Protein AF-B9FKN5-F1 (afdb_monomer_lite)

Organism: Oryza sativa subsp. japonica (NCBI:txid39947)

Sequence (871 aa):
MSLLLRRLAGAAAGRHLRRALSTAASRPPWRMILTEAELDRSGAPSRSARASLDLVEPPRSSRLSVPAHFVNPGPLPDAEGDAVGFVGWVIGGSGDGLLLLKFYDTRYHAPVVANVRLAVALQLSRTTSEGVLDPDVGHFVCNPLSGQMYRLPPAIETTKYSTGRGLLTRSESRHGPPDRYVVAELTRGESGSSVLRRFMSETEEWDDVATVRSSSGSERAAAAERVMHLDHQVVAFGGRLWWVDVSWGALSVDPFSDRPEERFVELPKGSVLPDLTGIGGRRILGLYRRMGVSEGKLRYVEVSNAKKPFVVSAFSLDDEGSSWTLEHRMEITPSWKGELKVPEKPRIGAIDPLNANVVYLIFLHEVLAVDMAKGEVIGRSSPDDVNSSSVVPCILPPWLESCQIPSAAEELHSIMCNKNNIRNVLVIADAGHGKTAILDSLVATAGITSQEVTESNSLISLYYEMPEDSLRSYKDKRAGNGHLINLIDSPVCCNLSNDVQPALCIMDGALVVVDSFEGVTLWTKTSIREALNMKIQPVFTLNKIDRFFLEQNVDGEKAYQTLSSLIDSVNATMSSHKDAQVYPTKGTVVFSSGLHGWAVAISNFAKMYSSKFKVEESKMIDRLWGENFFDLATKKWTKKNTGTATCKRGFVQFCYEPIREIMNACMNSKHKLWPMLEKIHVTVSSPAKELVGIELVKYVIQAWLPACSALSEMMMYHIPSPEKAQRHCVGNFGVDLDNIYHTSVRNCDAEGPLVLYVSKMTLALGKGRYFALGRVFSGKVTSGMNVQFLSPSYGIGERKDLYIKCIKSSLIWIGDKRELVEGSSCSSIPGHRDLFDKATYTTVNCMEHKQGLENHSHWKHCVCVYFRPVN

Foldseek 3Di:
DVVVVVVVVLVVLLVLLLPAQQDPPHNFDWFWAFFWAAEDPPDDDDPPDFWEWDRDHPPFHIHIYGYPCVVPVDDDDDPQWKDWDKTKGFLEAEPQFKTKMKMWIWIGTPVVCVPDPPVRVVVVVVPDPDDDDDTDMWMWIALNQLRDIDTQDDDPDPPRPDSAKYKYFDDPDSAAHGQWIKIWGWDADPQRWIWIWMAIQVVSDTDTATEDEDPDDDPDDPVRPDDADQLARFEHASQWTWRDQQQWWIWIWNPPDSHTYIDTATDAPVRHHDDDPDPVVRNVSQQFWDWYAASSWIKIWGWDPDDDQIKIWIWTADSSRHDIDTPFIATQDPPQPDPPPDPDGWGWQDDHRNDNQWTWIDGQQKIFIARRVVNHTPDIDDSPSDDPTHIDMGGHDPCSNVDDHRHPVVVVVVQLVPLQQEFFEEEDEAPPLLRVLLVLLQCVVQVHDSDPLPPFFWWAKGKDFDDPVLVVPFDTDDDHRIHIYIYTYQDHDDDPPLQLLLSLVLGLAYEYRAELVVACDPVNLVSVVSNVVLVHQYAYEHEPLVCCQPPVVPQLVVSLVSNVVRLVVVQVSCVVPNVSRDDLLLLRYKYYYSNLQFIDGLLVLLVVCCVVVVHDSSVLSVQQDDQWWAAPVVRDIDSHQPPDPRIGRNVNVRPVVLLNVLLCCQAPNVPVNVVSCVVLVQDDDPVLSVDGHPSVNSRRNCSRGRSNNSVVSSSSRGRGRQQVSQLVSLVVQVDDCPDQVSVQLNRLEAQGWWWKWFSDWGADDDDGWIKTKIFTSAYKDFAQDWWWKAAAVREDPDPPRIDIDGQHWKWDCNPPDTDTDGMRTGRDTIITTRDDDDDDFADADDDDDDDDPPPDPPRRRHMIITDDDDD

Structure (mmCIF, N/CA/C/O backbone):
data_AF-B9FKN5-F1
#
_entry.id   AF-B9FKN5-F1
#
loop_
_atom_site.group_PDB
_atom_site.id
_atom_site.type_symbol
_atom_site.label_atom_id
_atom_site.label_alt_id
_atom_site.label_comp_id
_atom_site.label_asym_id
_atom_site.label_entity_id
_atom_site.label_seq_id
_atom_site.pdbx_PDB_ins_code
_atom_site.Cartn_x
_atom_site.Cartn_y
_atom_site.Cartn_z
_atom_site.occupancy
_atom_site.B_iso_or_equiv
_atom_site.auth_seq_id
_atom_site.auth_comp_id
_atom_site.auth_asym_id
_atom_site.auth_atom_id
_atom_site.pdbx_PDB_model_num
ATOM 1 N N . MET A 1 1 ? 13.140 -43.283 -4.885 1.00 29.12 1 MET A N 1
ATOM 2 C CA . MET A 1 1 ? 12.180 -42.195 -5.205 1.00 29.12 1 MET A CA 1
ATOM 3 C C . MET A 1 1 ? 12.845 -40.911 -5.705 1.00 29.12 1 MET A C 1
ATOM 5 O O . MET A 1 1 ? 12.453 -40.464 -6.773 1.00 29.12 1 MET A O 1
ATOM 9 N N . SER A 1 2 ? 13.834 -40.327 -5.014 1.00 28.12 2 SER A N 1
ATOM 10 C CA . SER A 1 2 ? 14.444 -39.023 -5.375 1.00 28.12 2 SER A CA 1
ATOM 11 C C . SER A 1 2 ? 14.870 -38.865 -6.847 1.00 28.12 2 SER A C 1
ATOM 13 O O . SER A 1 2 ? 14.585 -37.836 -7.450 1.00 28.12 2 SER A O 1
ATOM 15 N N . LEU A 1 3 ? 15.473 -39.891 -7.460 1.00 24.67 3 LEU A N 1
ATOM 16 C CA . LEU A 1 3 ? 15.836 -39.893 -8.888 1.00 24.67 3 LEU A CA 1
ATOM 17 C C . LEU A 1 3 ? 14.630 -39.774 -9.842 1.00 24.67 3 LEU A C 1
ATOM 19 O O . LEU A 1 3 ? 14.738 -39.116 -10.873 1.00 24.67 3 LEU A O 1
ATOM 23 N N . LEU A 1 4 ? 13.471 -40.349 -9.496 1.00 24.50 4 LEU A N 1
ATOM 24 C CA . LEU A 1 4 ? 12.236 -40.170 -10.274 1.00 24.50 4 LEU A CA 1
ATOM 25 C C . LEU A 1 4 ? 11.670 -38.754 -10.104 1.00 24.50 4 LEU A C 1
ATOM 27 O O . LEU A 1 4 ? 11.214 -38.162 -11.075 1.00 24.50 4 LEU A O 1
ATOM 31 N N . LEU A 1 5 ? 11.743 -38.193 -8.893 1.00 27.80 5 LEU A N 1
ATOM 32 C CA . LEU A 1 5 ? 11.297 -36.825 -8.614 1.00 27.80 5 LEU A CA 1
ATOM 33 C C . LEU A 1 5 ? 12.174 -35.780 -9.322 1.00 27.80 5 LEU A C 1
ATOM 35 O O . LEU A 1 5 ? 11.632 -34.860 -9.926 1.00 27.80 5 LEU A O 1
ATOM 39 N N . ARG A 1 6 ? 13.505 -35.958 -9.358 1.00 31.50 6 ARG A N 1
ATOM 40 C CA . ARG A 1 6 ? 14.398 -35.115 -10.180 1.00 31.50 6 ARG A CA 1
ATOM 41 C C . ARG A 1 6 ? 14.106 -35.254 -11.681 1.00 31.50 6 ARG A C 1
ATOM 43 O O . ARG A 1 6 ? 14.059 -34.237 -12.364 1.00 31.50 6 ARG A O 1
ATOM 50 N N . ARG A 1 7 ? 13.829 -36.465 -12.189 1.00 29.16 7 ARG A N 1
ATOM 51 C CA . ARG A 1 7 ? 13.388 -36.663 -13.587 1.00 29.16 7 ARG A CA 1
ATOM 52 C C . ARG A 1 7 ? 12.058 -35.968 -13.892 1.00 29.16 7 ARG A C 1
ATOM 54 O O . ARG A 1 7 ? 11.934 -35.361 -14.948 1.00 29.16 7 ARG A O 1
ATOM 61 N N . LEU A 1 8 ? 11.090 -35.999 -12.975 1.00 26.91 8 LEU A N 1
ATOM 62 C CA . LEU A 1 8 ? 9.815 -35.289 -13.129 1.00 26.91 8 LEU A CA 1
ATOM 63 C C . LEU A 1 8 ? 9.979 -33.763 -13.061 1.00 26.91 8 LEU A C 1
ATOM 65 O O . LEU A 1 8 ? 9.342 -33.066 -13.843 1.00 26.91 8 LEU A O 1
ATOM 69 N N . ALA A 1 9 ? 10.860 -33.242 -12.201 1.00 30.03 9 ALA A N 1
ATOM 70 C CA . ALA A 1 9 ? 11.169 -31.812 -12.135 1.00 30.03 9 ALA A CA 1
ATOM 71 C C . ALA A 1 9 ? 11.885 -31.308 -13.405 1.00 30.03 9 ALA A C 1
ATOM 73 O O . ALA A 1 9 ? 11.490 -30.289 -13.967 1.00 30.03 9 ALA A O 1
ATOM 74 N N . GLY A 1 10 ? 12.874 -32.054 -13.915 1.00 29.14 10 GLY A N 1
ATOM 75 C CA . GLY A 1 10 ? 13.534 -31.745 -15.191 1.00 29.14 10 GLY A CA 1
ATOM 76 C C . GLY A 1 10 ? 12.575 -31.826 -16.383 1.00 29.14 10 GLY A C 1
ATOM 77 O O . GLY A 1 10 ? 12.506 -30.904 -17.192 1.00 29.14 10 GLY A O 1
ATOM 78 N N . ALA A 1 11 ? 11.747 -32.874 -16.447 1.00 27.05 11 ALA A N 1
ATOM 79 C CA . ALA A 1 11 ? 10.724 -33.014 -17.484 1.00 27.05 11 ALA A CA 1
ATOM 80 C C . ALA A 1 11 ? 9.599 -31.967 -17.376 1.00 27.05 11 ALA A C 1
ATOM 82 O O . ALA A 1 11 ? 8.977 -31.645 -18.387 1.00 27.05 11 ALA A O 1
ATOM 83 N N . ALA A 1 12 ? 9.331 -31.413 -16.188 1.00 28.83 12 ALA A N 1
ATOM 84 C CA . ALA A 1 12 ? 8.457 -30.253 -16.024 1.00 28.83 12 ALA A CA 1
ATOM 85 C C . ALA A 1 12 ? 9.120 -28.983 -16.582 1.00 28.83 12 ALA A C 1
ATOM 87 O O . ALA A 1 12 ? 8.518 -28.323 -17.426 1.00 28.83 12 ALA A O 1
ATOM 88 N N . ALA A 1 13 ? 10.376 -28.698 -16.215 1.00 33.38 13 ALA A N 1
ATOM 89 C CA . ALA A 1 13 ? 11.148 -27.571 -16.751 1.00 33.38 13 ALA A CA 1
ATOM 90 C C . ALA A 1 13 ? 11.216 -27.584 -18.293 1.00 33.38 13 ALA A C 1
ATOM 92 O O . ALA A 1 13 ? 10.840 -26.603 -18.936 1.00 33.38 13 ALA A O 1
ATOM 93 N N . GLY A 1 14 ? 11.567 -28.725 -18.898 1.00 30.97 14 GLY A N 1
ATOM 94 C CA . GLY A 1 14 ? 11.559 -28.899 -20.357 1.00 30.97 14 GLY A CA 1
ATOM 95 C C . GLY A 1 14 ? 10.161 -28.799 -20.991 1.00 30.97 14 GLY A C 1
ATOM 96 O O . GLY A 1 14 ? 10.016 -28.328 -22.117 1.00 30.97 14 GLY A O 1
ATOM 97 N N . ARG A 1 15 ? 9.091 -29.165 -20.268 1.00 35.72 15 ARG A N 1
ATOM 98 C CA . ARG A 1 15 ? 7.704 -28.957 -20.730 1.00 35.72 15 ARG A CA 1
ATOM 99 C C . ARG A 1 15 ? 7.256 -27.498 -20.656 1.00 35.72 15 ARG A C 1
ATOM 101 O O . ARG A 1 15 ? 6.453 -27.099 -21.496 1.00 35.72 15 ARG A O 1
ATOM 108 N N . HIS A 1 16 ? 7.763 -26.700 -19.716 1.00 36.62 16 HIS A N 1
ATOM 109 C CA . HIS A 1 16 ? 7.462 -25.265 -19.649 1.00 36.62 16 HIS A CA 1
ATOM 110 C C . HIS A 1 16 ? 8.022 -24.502 -20.864 1.00 36.62 16 HIS A C 1
ATOM 112 O O . HIS A 1 16 ? 7.365 -23.587 -21.357 1.00 36.62 16 HIS A O 1
ATOM 118 N N . LEU A 1 17 ? 9.162 -24.942 -21.412 1.00 40.56 17 LEU A N 1
ATOM 119 C CA . LEU A 1 17 ? 9.796 -24.365 -22.607 1.00 40.56 17 LEU A CA 1
ATOM 120 C C . LEU A 1 17 ? 9.080 -24.653 -23.940 1.00 40.56 17 LEU A C 1
ATOM 122 O O . LEU A 1 17 ? 9.362 -23.988 -24.931 1.00 40.56 17 LEU A O 1
ATOM 126 N N . ARG A 1 18 ? 8.111 -25.580 -23.995 1.00 39.91 18 ARG A N 1
ATOM 127 C CA . ARG A 1 18 ? 7.362 -25.887 -25.235 1.00 39.91 18 ARG A CA 1
ATOM 128 C C . ARG A 1 18 ? 6.309 -24.837 -25.631 1.00 39.91 18 ARG A C 1
ATOM 130 O O . ARG A 1 18 ? 5.528 -25.085 -26.549 1.00 39.91 18 ARG A O 1
ATOM 137 N N . ARG A 1 19 ? 6.225 -23.689 -24.947 1.00 42.97 19 ARG A N 1
ATOM 138 C CA . ARG A 1 19 ? 5.235 -22.643 -25.259 1.00 42.97 19 ARG A CA 1
ATOM 139 C C . ARG A 1 19 ? 5.648 -21.756 -26.444 1.00 42.97 19 ARG A C 1
ATOM 141 O O . ARG A 1 19 ? 6.802 -21.381 -26.601 1.00 42.97 19 ARG A O 1
ATOM 148 N N . ALA A 1 20 ? 4.637 -21.381 -27.229 1.00 41.06 20 ALA A N 1
ATOM 149 C CA . ALA A 1 20 ? 4.638 -20.396 -28.316 1.00 41.06 20 ALA A CA 1
ATOM 150 C C . ALA A 1 20 ? 5.454 -20.711 -29.591 1.00 41.06 20 ALA A C 1
ATOM 152 O O . ALA A 1 20 ? 4.861 -20.778 -30.665 1.00 41.06 20 ALA A O 1
ATOM 153 N N . LEU A 1 21 ? 6.779 -20.888 -29.533 1.00 43.41 21 LEU A N 1
ATOM 154 C CA . LEU A 1 21 ? 7.620 -20.691 -30.738 1.00 43.41 21 LEU A CA 1
ATOM 155 C C . LEU A 1 21 ? 7.578 -21.851 -31.763 1.00 43.41 21 LEU A C 1
ATOM 157 O O . LEU A 1 21 ? 7.801 -21.649 -32.961 1.00 43.41 21 LEU A O 1
ATOM 161 N N . SER A 1 22 ? 7.263 -23.064 -31.299 1.00 38.06 22 SER A N 1
ATOM 162 C CA . SER A 1 22 ? 7.260 -24.297 -32.107 1.00 38.06 22 SER A CA 1
ATOM 163 C C . SER A 1 22 ? 5.954 -24.535 -32.891 1.00 38.06 22 SER A C 1
ATOM 165 O O . SER A 1 22 ? 5.956 -25.262 -33.882 1.00 38.06 22 SER A O 1
ATOM 167 N N . THR A 1 23 ? 4.834 -23.923 -32.492 1.00 39.72 23 THR A N 1
ATOM 168 C CA . THR A 1 23 ? 3.513 -24.160 -33.101 1.00 39.72 23 THR A CA 1
ATOM 169 C C . THR A 1 23 ? 3.163 -23.103 -34.148 1.00 39.72 23 THR A C 1
ATOM 171 O O . THR A 1 23 ? 3.024 -21.926 -33.824 1.00 39.72 23 THR A O 1
ATOM 174 N N . ALA A 1 24 ? 2.944 -23.531 -35.395 1.00 35.69 24 ALA A N 1
ATOM 175 C CA . ALA A 1 24 ? 2.806 -22.662 -36.572 1.00 35.69 24 ALA A CA 1
ATOM 176 C C . ALA A 1 24 ? 1.626 -21.659 -36.571 1.00 35.69 24 ALA A C 1
ATOM 178 O O . ALA A 1 24 ? 1.569 -20.805 -37.448 1.00 35.69 24 ALA A O 1
ATOM 179 N N . ALA A 1 25 ? 0.691 -21.744 -35.620 1.00 34.06 25 ALA A N 1
ATOM 180 C CA . ALA A 1 25 ? -0.524 -20.923 -35.598 1.00 34.06 25 ALA A CA 1
ATOM 181 C C . ALA A 1 25 ? -0.368 -19.538 -34.931 1.00 34.06 25 ALA A C 1
ATOM 183 O O . ALA A 1 25 ? -1.256 -18.703 -35.076 1.00 34.06 25 ALA A O 1
ATOM 184 N N . SER A 1 26 ? 0.710 -19.287 -34.174 1.00 50.44 26 SER A N 1
ATOM 185 C CA . SER A 1 26 ? 0.857 -18.042 -33.398 1.00 50.44 26 SER A CA 1
ATOM 186 C C . SER A 1 26 ? 2.319 -17.698 -33.072 1.00 50.44 26 SER A C 1
ATOM 188 O O . SER A 1 26 ? 2.696 -17.588 -31.902 1.00 50.44 26 SER A O 1
ATOM 190 N N . ARG A 1 27 ? 3.168 -17.548 -34.095 1.00 63.31 27 ARG A N 1
ATOM 191 C CA . ARG A 1 27 ? 4.524 -17.005 -33.908 1.00 63.31 27 ARG A CA 1
ATOM 192 C C . ARG A 1 27 ? 4.427 -15.486 -33.661 1.00 63.31 27 ARG A C 1
ATOM 194 O O . ARG A 1 27 ? 3.926 -14.796 -34.547 1.00 63.31 27 ARG A O 1
ATOM 201 N N . PRO A 1 28 ? 4.845 -14.957 -32.493 1.00 71.94 28 PRO A N 1
ATOM 202 C CA . PRO A 1 28 ? 4.841 -13.514 -32.250 1.00 71.94 28 PRO A CA 1
ATOM 203 C C . PRO A 1 28 ? 5.874 -12.816 -33.152 1.00 71.94 28 PRO A C 1
ATOM 205 O O . PRO A 1 28 ? 6.881 -13.441 -33.495 1.00 71.94 28 PRO A O 1
ATOM 208 N N . PRO A 1 29 ? 5.673 -11.541 -33.527 1.00 84.56 29 PRO A N 1
ATOM 209 C CA . PRO A 1 29 ? 6.701 -10.772 -34.218 1.00 84.56 29 PRO A CA 1
ATOM 210 C C . PRO A 1 29 ? 7.952 -10.603 -33.341 1.00 84.56 29 PRO A C 1
ATOM 212 O O . PRO A 1 29 ? 7.907 -10.713 -32.115 1.00 84.56 29 PRO A O 1
ATOM 215 N N . TRP A 1 30 ? 9.088 -10.320 -33.975 1.00 90.06 30 TRP A N 1
ATOM 216 C CA . TRP A 1 30 ? 10.341 -10.006 -33.290 1.00 90.06 30 TRP A CA 1
ATOM 217 C C . TRP A 1 30 ? 11.125 -8.936 -34.059 1.00 90.06 30 TRP A C 1
ATOM 219 O O . TRP A 1 30 ? 10.843 -8.658 -35.232 1.00 90.06 30 TRP A O 1
ATOM 229 N N . ARG A 1 31 ? 12.081 -8.293 -33.385 1.00 89.94 31 ARG A N 1
ATOM 230 C CA . ARG A 1 31 ? 12.918 -7.217 -33.931 1.00 89.94 31 ARG A CA 1
ATOM 231 C C . ARG A 1 31 ? 14.378 -7.394 -33.523 1.00 89.94 31 ARG A C 1
ATOM 233 O O . ARG A 1 31 ? 14.681 -7.845 -32.418 1.00 89.94 31 ARG A O 1
ATOM 240 N N . MET A 1 32 ? 15.285 -7.033 -34.426 1.00 88.12 32 M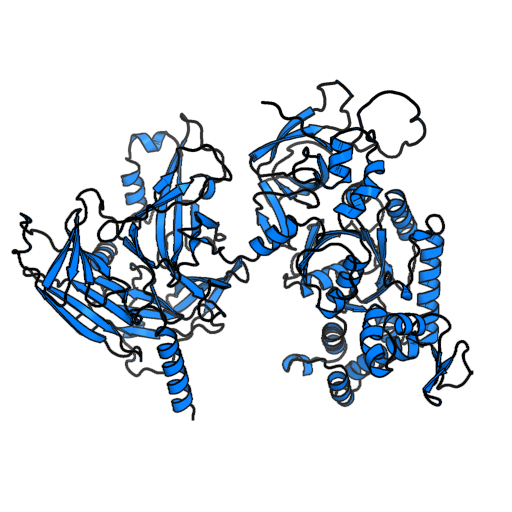ET A N 1
ATOM 241 C CA . MET A 1 32 ? 16.725 -7.002 -34.178 1.00 88.12 32 MET A CA 1
ATOM 242 C C . MET A 1 32 ? 17.090 -5.594 -33.707 1.00 88.12 32 MET A C 1
ATOM 244 O O . MET A 1 32 ? 17.123 -4.680 -34.516 1.00 88.12 32 MET A O 1
ATOM 248 N N . ILE A 1 33 ? 17.316 -5.391 -32.412 1.00 87.81 33 ILE A N 1
ATOM 249 C CA . ILE A 1 33 ? 17.554 -4.056 -31.840 1.00 87.81 33 ILE A CA 1
ATOM 250 C C . ILE A 1 33 ? 19.064 -3.789 -31.775 1.00 87.81 33 ILE A C 1
ATOM 252 O O . ILE A 1 33 ? 19.814 -4.670 -31.352 1.00 87.81 33 ILE A O 1
ATOM 256 N N . LEU A 1 34 ? 19.532 -2.605 -32.180 1.00 85.44 34 LEU A N 1
ATOM 257 C CA . LEU A 1 34 ? 20.934 -2.202 -31.984 1.00 85.44 34 LEU A CA 1
ATOM 258 C C . LEU A 1 34 ? 21.282 -2.156 -30.483 1.00 85.44 34 LEU A C 1
ATOM 260 O O . LEU A 1 34 ? 20.463 -1.744 -29.665 1.00 85.44 34 LEU A O 1
ATOM 264 N N . THR A 1 35 ? 22.502 -2.549 -30.097 1.00 80.38 35 THR A N 1
ATOM 265 C CA . THR A 1 35 ? 22.939 -2.422 -28.691 1.00 80.38 35 THR A CA 1
ATOM 266 C C . THR A 1 35 ? 23.233 -0.991 -28.267 1.00 80.38 35 THR A C 1
ATOM 268 O O . THR A 1 35 ? 23.345 -0.752 -27.071 1.00 80.38 35 THR A O 1
ATOM 271 N N . GLU A 1 36 ? 23.327 -0.043 -29.194 1.00 81.44 36 GLU A N 1
ATOM 272 C CA . GLU A 1 36 ? 23.451 1.385 -28.907 1.00 81.44 36 GLU A CA 1
ATOM 273 C C . GLU A 1 36 ? 22.054 2.020 -28.861 1.00 81.44 36 GLU A C 1
ATOM 275 O O . GLU A 1 36 ? 21.275 1.881 -29.805 1.00 81.44 36 GLU A O 1
ATOM 280 N N . ALA A 1 37 ? 21.726 2.679 -27.746 1.00 82.00 37 ALA A N 1
ATOM 281 C CA . ALA A 1 37 ? 20.461 3.388 -27.569 1.00 82.00 37 ALA A CA 1
ATOM 282 C C . ALA A 1 37 ? 20.676 4.887 -27.811 1.00 82.00 37 ALA A C 1
ATOM 284 O O . ALA A 1 37 ? 21.492 5.526 -27.136 1.00 82.00 37 ALA A O 1
ATOM 285 N N . GLU A 1 38 ? 19.943 5.439 -28.775 1.00 80.44 38 GLU A N 1
ATOM 286 C CA . GLU A 1 38 ? 20.006 6.852 -29.140 1.00 80.44 38 GLU A CA 1
ATOM 287 C C . GLU A 1 38 ? 19.358 7.708 -28.041 1.00 80.44 38 GLU A C 1
ATOM 289 O O . GLU A 1 38 ? 18.389 7.297 -27.400 1.00 80.44 38 GLU A O 1
ATOM 294 N N . LEU A 1 39 ? 19.900 8.905 -27.799 1.00 73.50 39 LEU A N 1
ATOM 295 C CA . LEU A 1 39 ? 19.365 9.829 -26.799 1.00 73.50 39 LEU A CA 1
ATOM 296 C C . LEU A 1 39 ? 18.709 11.024 -27.489 1.00 73.50 39 LEU A C 1
ATOM 298 O O . LEU A 1 39 ? 19.412 11.862 -28.060 1.00 73.50 39 LEU A O 1
ATOM 302 N N . ASP A 1 40 ? 17.386 11.140 -27.394 1.00 71.19 40 ASP A N 1
ATOM 303 C CA . ASP A 1 40 ? 16.684 12.307 -27.918 1.00 71.19 40 ASP A CA 1
ATOM 304 C C . ASP A 1 40 ? 16.942 13.533 -27.028 1.00 71.19 40 ASP A C 1
ATOM 306 O O . ASP A 1 40 ? 16.556 13.584 -25.855 1.00 71.19 40 ASP A O 1
ATOM 310 N N . ARG A 1 41 ? 17.624 14.520 -27.617 1.00 66.19 41 ARG A N 1
ATOM 311 C CA . ARG A 1 41 ? 17.940 15.834 -27.036 1.00 66.19 41 ARG A CA 1
ATOM 312 C C . ARG A 1 41 ? 17.123 16.974 -27.669 1.00 66.19 41 ARG A C 1
ATOM 314 O O . ARG A 1 41 ? 17.391 18.132 -27.370 1.00 66.19 41 ARG A O 1
ATOM 321 N N . SER A 1 42 ? 16.196 16.675 -28.584 1.00 53.91 42 SER A N 1
ATOM 322 C CA . SER A 1 42 ? 15.504 17.674 -29.415 1.00 53.91 42 SER A CA 1
ATOM 323 C C . SER A 1 42 ? 14.268 18.295 -28.754 1.00 53.91 42 SER A C 1
ATOM 325 O O . SER A 1 42 ? 13.897 19.422 -29.082 1.00 53.91 42 SER A O 1
ATOM 327 N N . GLY A 1 43 ? 13.638 17.584 -27.814 1.00 49.38 43 GLY A N 1
ATOM 328 C CA . GLY A 1 43 ? 12.441 18.036 -27.106 1.00 49.38 43 GLY A CA 1
ATOM 329 C C . GLY A 1 43 ? 12.720 18.771 -25.791 1.00 49.38 43 GLY A C 1
ATOM 330 O O . GLY A 1 43 ? 13.587 18.384 -25.006 1.00 49.38 43 GLY A O 1
ATOM 331 N N . ALA A 1 44 ? 11.896 19.778 -25.490 1.00 44.44 44 ALA A N 1
ATOM 332 C CA . ALA A 1 44 ? 11.713 20.246 -24.116 1.00 44.44 44 ALA A CA 1
ATOM 333 C C . ALA A 1 44 ? 11.149 19.102 -23.236 1.00 44.44 44 ALA A C 1
ATOM 335 O O . ALA A 1 44 ? 10.404 18.261 -23.750 1.00 44.44 44 ALA A O 1
ATOM 336 N N . PRO A 1 45 ? 11.462 19.044 -21.925 1.00 48.12 45 PRO A N 1
ATOM 337 C CA . PRO A 1 45 ? 10.985 17.974 -21.046 1.00 48.12 45 PRO A CA 1
ATOM 338 C C . PRO A 1 45 ? 9.449 17.955 -20.981 1.00 48.12 45 PRO A C 1
ATOM 340 O O . PRO A 1 45 ? 8.823 18.844 -20.405 1.00 48.12 45 PRO A O 1
ATOM 343 N N . SER A 1 46 ? 8.847 16.930 -21.588 1.00 40.88 46 SER A N 1
ATOM 344 C CA . SER A 1 46 ? 7.400 16.772 -21.744 1.00 40.88 46 SER A CA 1
ATOM 345 C C . SER A 1 46 ? 6.948 15.413 -21.225 1.00 40.88 46 SER A C 1
ATOM 347 O O . SER A 1 46 ? 7.484 14.387 -21.637 1.00 40.88 46 SER A O 1
ATOM 349 N N . ARG A 1 47 ? 5.886 15.393 -20.408 1.00 39.84 47 ARG A N 1
ATOM 350 C CA . ARG A 1 47 ? 5.309 14.167 -19.815 1.00 39.84 47 ARG A CA 1
ATOM 351 C C . ARG A 1 47 ? 4.667 13.205 -20.833 1.00 39.84 47 ARG A C 1
ATOM 353 O O . ARG A 1 47 ? 4.143 12.167 -20.445 1.00 39.84 47 ARG A O 1
ATOM 360 N N . SER A 1 48 ? 4.636 13.569 -22.117 1.00 43.91 48 SER A N 1
ATOM 361 C CA . SER A 1 48 ? 4.178 12.707 -23.215 1.00 43.91 48 SER A CA 1
ATOM 362 C C . SER A 1 48 ? 5.321 12.028 -23.974 1.00 43.91 48 SER A C 1
ATOM 364 O O . SER A 1 48 ? 5.057 11.157 -24.799 1.00 43.91 48 SER A O 1
ATOM 366 N N . ALA A 1 49 ? 6.571 12.435 -23.742 1.00 54.94 49 ALA A N 1
ATOM 367 C CA . ALA A 1 49 ? 7.731 11.796 -24.342 1.00 54.94 49 ALA A CA 1
ATOM 368 C C . ALA A 1 49 ? 7.959 10.425 -23.689 1.00 54.94 49 ALA A C 1
ATOM 370 O O . ALA A 1 49 ? 7.842 10.269 -22.476 1.00 54.94 49 ALA A O 1
ATOM 371 N N . ARG A 1 50 ? 8.273 9.424 -24.508 1.00 71.69 50 ARG A N 1
ATOM 372 C CA . ARG A 1 50 ? 8.493 8.032 -24.099 1.00 71.69 50 ARG A CA 1
ATOM 373 C C . ARG A 1 50 ? 9.707 7.474 -24.831 1.00 71.69 50 ARG A C 1
ATOM 375 O O . ARG A 1 50 ? 10.137 8.067 -25.820 1.00 71.69 50 ARG A O 1
ATOM 382 N N . ALA A 1 51 ? 10.240 6.342 -24.378 1.00 81.25 51 ALA A N 1
ATOM 383 C CA . ALA A 1 51 ? 11.149 5.574 -25.224 1.00 81.25 51 ALA A CA 1
ATOM 384 C C . ALA A 1 51 ? 10.404 5.122 -26.496 1.00 81.25 51 ALA A C 1
ATOM 386 O O . ALA A 1 51 ? 9.218 4.795 -26.434 1.00 81.25 51 ALA A O 1
ATOM 387 N N . SER A 1 52 ? 11.074 5.115 -27.645 1.00 84.06 52 SER A N 1
ATOM 388 C CA . SER A 1 52 ? 10.476 4.729 -28.927 1.00 84.06 52 SER A CA 1
ATOM 389 C C . SER A 1 52 ? 11.389 3.782 -29.701 1.00 84.06 52 SER A C 1
ATOM 391 O O . SER A 1 52 ? 12.606 3.963 -29.744 1.00 84.06 52 SER A O 1
ATOM 393 N N . LEU A 1 53 ? 10.799 2.743 -30.296 1.00 85.31 53 LEU A N 1
ATOM 394 C CA . LEU A 1 53 ? 11.498 1.746 -31.103 1.00 85.31 53 LEU A CA 1
ATOM 395 C C . LEU A 1 53 ? 11.061 1.869 -32.569 1.00 85.31 53 LEU A C 1
ATOM 397 O O . LEU A 1 53 ? 9.877 1.736 -32.870 1.00 85.31 53 LEU A O 1
ATOM 401 N N . ASP A 1 54 ? 12.006 2.067 -33.487 1.00 85.44 54 ASP A N 1
ATOM 402 C CA . ASP A 1 54 ? 11.729 1.994 -34.928 1.00 85.44 54 ASP A CA 1
ATOM 403 C C . ASP A 1 54 ? 11.504 0.527 -35.351 1.00 85.44 54 ASP A C 1
ATOM 405 O O . ASP A 1 54 ? 12.414 -0.304 -35.275 1.00 85.44 54 ASP A O 1
ATOM 409 N N . LEU A 1 55 ? 10.282 0.169 -35.758 1.00 83.69 55 LEU A N 1
ATOM 410 C CA . LEU A 1 55 ? 9.824 -1.224 -35.908 1.00 83.69 55 LEU A CA 1
ATOM 411 C C . LEU A 1 55 ? 10.179 -1.874 -37.261 1.00 83.69 55 LEU A C 1
ATOM 413 O O . LEU A 1 55 ? 9.332 -2.501 -37.905 1.00 83.69 55 LEU A O 1
ATOM 417 N N . VAL A 1 56 ? 11.451 -1.806 -37.652 1.00 86.12 56 VAL A N 1
ATOM 418 C CA . VAL A 1 56 ? 11.979 -2.370 -38.908 1.00 86.12 56 VAL A CA 1
ATOM 419 C C . VAL A 1 56 ? 12.181 -3.893 -38.855 1.00 86.12 56 VAL A C 1
ATOM 421 O O . VAL A 1 56 ? 12.663 -4.440 -37.868 1.00 86.12 56 VAL A O 1
ATOM 424 N N . GLU A 1 57 ? 11.846 -4.601 -39.935 1.00 85.12 57 GLU A N 1
ATOM 425 C CA . GLU A 1 57 ? 11.969 -6.065 -39.991 1.00 85.12 57 GLU A CA 1
ATOM 426 C C . GLU A 1 57 ? 13.428 -6.536 -40.222 1.00 85.12 57 GLU A C 1
ATOM 428 O O . GLU A 1 57 ? 14.136 -5.959 -41.057 1.00 85.12 57 GLU A O 1
ATOM 433 N N . PRO A 1 58 ? 13.884 -7.615 -39.549 1.00 86.00 58 PRO A N 1
ATOM 434 C CA . PRO A 1 58 ? 15.175 -8.254 -39.824 1.00 86.00 58 PRO A CA 1
ATOM 435 C C . PRO A 1 58 ? 15.335 -8.638 -41.309 1.00 86.00 58 PRO A C 1
ATOM 437 O O . PRO A 1 58 ? 14.380 -9.130 -41.911 1.00 86.00 58 PRO A O 1
ATOM 440 N N . PRO A 1 59 ? 16.527 -8.489 -41.923 1.00 82.38 59 PRO A N 1
ATOM 441 C CA . PRO A 1 59 ? 17.841 -8.250 -41.310 1.00 82.38 59 PRO A CA 1
ATOM 442 C C . PRO A 1 59 ? 18.173 -6.789 -40.975 1.00 82.38 59 PRO A C 1
ATOM 444 O O . PRO A 1 59 ? 19.273 -6.534 -40.487 1.00 82.38 59 PRO A O 1
ATOM 447 N N . ARG A 1 60 ? 17.279 -5.826 -41.231 1.00 84.81 60 ARG A N 1
ATOM 448 C CA . ARG A 1 60 ? 17.502 -4.444 -40.784 1.00 84.81 60 ARG A CA 1
ATOM 449 C C . ARG A 1 60 ? 17.392 -4.362 -39.258 1.00 84.81 60 ARG A C 1
ATOM 451 O O . ARG A 1 60 ? 16.731 -5.194 -38.636 1.00 84.81 60 ARG A O 1
ATOM 458 N N . SER A 1 61 ? 18.061 -3.376 -38.663 1.00 84.69 61 SER A N 1
ATOM 459 C CA . SER A 1 61 ? 18.112 -3.217 -37.206 1.00 84.69 61 SER A CA 1
ATOM 460 C C . SER A 1 61 ? 17.245 -2.055 -36.720 1.00 84.69 61 SER A C 1
ATOM 462 O O . SER A 1 61 ? 17.393 -0.924 -37.178 1.00 84.69 61 SER A O 1
ATOM 464 N N . SER A 1 62 ? 16.370 -2.337 -35.758 1.00 87.88 62 SER A N 1
ATOM 465 C CA . SER A 1 62 ? 15.590 -1.358 -35.003 1.00 87.88 62 SER A CA 1
ATOM 466 C C . SER A 1 62 ? 16.486 -0.476 -34.132 1.00 87.88 62 SER A C 1
ATOM 468 O O . SER A 1 62 ? 17.346 -0.974 -33.399 1.00 87.88 62 SER A O 1
ATOM 470 N N . ARG A 1 63 ? 16.227 0.834 -34.152 1.00 85.94 63 ARG A N 1
ATOM 471 C CA . ARG A 1 63 ? 16.831 1.825 -33.249 1.00 85.94 63 ARG A CA 1
ATOM 472 C C . ARG A 1 63 ? 15.893 2.098 -32.080 1.00 85.94 63 ARG A C 1
ATOM 474 O O . ARG A 1 63 ? 14.702 2.312 -32.295 1.00 85.94 63 ARG A O 1
ATOM 481 N N . LEU A 1 64 ? 16.435 2.086 -30.863 1.00 87.31 64 LEU A N 1
ATOM 482 C CA . LEU A 1 64 ? 15.739 2.516 -29.651 1.00 87.31 64 LEU A CA 1
ATOM 483 C C . LEU A 1 64 ? 16.192 3.940 -29.314 1.00 87.31 64 LEU A C 1
ATOM 485 O O . LEU A 1 64 ? 17.375 4.149 -29.048 1.00 87.31 64 LEU A O 1
ATOM 489 N N . SER A 1 65 ? 15.258 4.887 -29.302 1.00 85.00 65 SER A N 1
ATOM 490 C CA . SER A 1 65 ? 15.483 6.266 -28.867 1.00 85.00 65 SER A CA 1
ATOM 491 C C . SER A 1 65 ? 14.896 6.485 -27.473 1.00 85.00 65 SER A C 1
ATOM 493 O O . SER A 1 65 ? 13.785 6.039 -27.178 1.00 85.00 65 SER A O 1
ATOM 495 N N . VAL A 1 66 ? 15.646 7.150 -26.594 1.00 82.19 66 VAL A N 1
ATOM 496 C CA . VAL A 1 66 ? 15.254 7.437 -25.207 1.00 82.19 66 VAL A CA 1
ATOM 497 C C . VAL A 1 66 ? 15.367 8.943 -24.933 1.00 82.19 66 VAL A C 1
ATOM 499 O O . VAL A 1 66 ? 16.453 9.505 -25.093 1.00 82.19 66 VAL A O 1
ATOM 502 N N . PRO A 1 67 ? 14.292 9.621 -24.488 1.00 77.38 67 PRO A N 1
ATOM 503 C CA . PRO A 1 67 ? 14.339 11.043 -24.148 1.00 77.38 67 PRO A CA 1
ATOM 504 C C . PRO A 1 67 ? 15.320 11.361 -23.011 1.00 77.38 67 PRO A C 1
ATOM 506 O O . PRO A 1 67 ? 15.311 10.713 -21.962 1.00 77.38 67 PRO A O 1
ATOM 509 N N . ALA A 1 68 ? 16.138 12.403 -23.189 1.00 69.06 68 ALA A N 1
ATO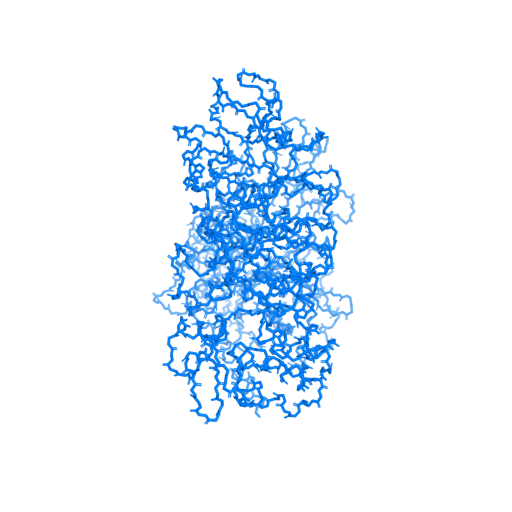M 510 C CA . ALA A 1 68 ? 17.258 12.722 -22.295 1.00 69.06 68 ALA A CA 1
ATOM 511 C C . ALA A 1 68 ? 16.884 12.904 -20.808 1.00 69.06 68 ALA A C 1
ATOM 513 O O . ALA A 1 68 ? 17.674 12.554 -19.928 1.00 69.06 68 ALA A O 1
ATOM 514 N N . HIS A 1 69 ? 15.680 13.403 -20.514 1.00 67.12 69 HIS A N 1
ATOM 515 C CA . HIS A 1 69 ? 15.237 13.697 -19.146 1.00 67.12 69 HIS A CA 1
ATOM 516 C C . HIS A 1 69 ? 15.013 12.447 -18.273 1.00 67.12 69 HIS A C 1
ATOM 518 O O . HIS A 1 69 ? 15.185 12.534 -17.059 1.00 67.12 69 HIS A O 1
ATOM 524 N N . PHE A 1 70 ? 14.722 11.274 -18.857 1.00 64.75 70 PHE A N 1
ATOM 525 C CA . PHE A 1 70 ? 14.676 10.010 -18.098 1.00 64.75 70 PHE A CA 1
ATOM 526 C C . PHE A 1 70 ? 16.058 9.621 -17.546 1.00 64.75 70 PHE A C 1
ATOM 528 O O . PHE A 1 70 ? 16.180 9.045 -16.459 1.00 64.75 70 PHE A O 1
ATOM 535 N N . VAL A 1 71 ? 17.121 9.953 -18.288 1.00 63.03 71 VAL A N 1
ATOM 536 C CA . VAL A 1 71 ? 18.505 9.647 -17.910 1.00 63.03 71 VAL A CA 1
ATOM 537 C C . VAL A 1 71 ? 19.005 10.634 -16.855 1.00 63.03 71 VAL A C 1
ATOM 539 O O . VAL A 1 71 ? 19.535 10.208 -15.823 1.00 63.03 71 VAL A O 1
ATOM 542 N N . ASN A 1 72 ? 18.775 11.934 -17.057 1.00 60.81 72 ASN A N 1
ATOM 543 C CA . ASN A 1 72 ? 19.153 12.986 -16.116 1.00 60.81 72 ASN A CA 1
ATOM 544 C C . ASN A 1 72 ? 18.019 14.030 -15.965 1.00 60.81 72 ASN A C 1
ATOM 546 O O . ASN A 1 72 ? 17.764 14.777 -16.908 1.00 60.81 72 ASN A O 1
ATOM 550 N N . PRO A 1 73 ? 17.363 14.119 -14.787 1.00 48.66 73 PRO A N 1
ATOM 551 C CA . PRO A 1 73 ? 16.270 15.063 -14.527 1.00 48.66 73 PRO A CA 1
ATOM 552 C C . PRO A 1 73 ? 16.741 16.458 -14.060 1.00 48.66 73 PRO A C 1
ATOM 554 O O . PRO A 1 73 ? 15.932 17.268 -13.607 1.00 48.66 73 PRO A O 1
ATOM 557 N N . GLY A 1 74 ? 18.046 16.745 -14.096 1.00 48.41 74 GLY A N 1
ATOM 558 C CA . GLY A 1 74 ? 18.581 18.088 -13.869 1.00 48.41 74 GLY A CA 1
ATOM 559 C C . GLY A 1 74 ? 18.457 18.984 -15.110 1.00 48.41 74 GLY A C 1
ATOM 560 O O . GLY A 1 74 ? 18.280 18.478 -16.219 1.00 48.41 74 GLY A O 1
ATOM 561 N N . PRO A 1 75 ? 18.581 20.317 -14.963 1.00 41.66 75 PRO A N 1
ATOM 562 C CA . PRO A 1 75 ? 18.749 21.190 -16.119 1.00 41.66 75 PRO A CA 1
ATOM 563 C C . PRO A 1 75 ? 20.037 20.824 -16.871 1.00 41.66 75 PRO A C 1
ATOM 565 O O . PRO A 1 75 ? 21.066 20.531 -16.256 1.00 41.66 75 PRO A O 1
ATOM 568 N N . LEU A 1 76 ? 19.975 20.867 -18.203 1.00 47.44 76 LEU A N 1
ATOM 569 C CA . LEU A 1 76 ? 21.168 20.850 -19.050 1.00 47.44 76 LEU A CA 1
ATOM 570 C C . LEU A 1 76 ? 22.025 22.091 -18.724 1.00 47.44 76 LEU A C 1
ATOM 572 O O . LEU A 1 76 ? 21.446 23.154 -18.489 1.00 47.44 76 LEU A O 1
ATOM 576 N N . PRO A 1 77 ? 23.366 21.985 -18.680 1.00 45.66 77 PRO A N 1
ATOM 577 C CA . PRO A 1 77 ? 24.225 23.141 -18.440 1.00 45.66 77 PRO A CA 1
ATOM 578 C C . PRO A 1 77 ? 24.162 24.142 -19.601 1.00 45.66 77 PRO A C 1
ATOM 580 O O . PRO A 1 77 ? 23.913 23.766 -20.749 1.00 45.66 77 PRO A O 1
ATOM 583 N N . ASP A 1 78 ? 24.421 25.414 -19.291 1.00 43.91 78 ASP A N 1
ATOM 584 C CA . ASP A 1 78 ? 24.456 26.496 -20.275 1.00 43.91 78 ASP A CA 1
ATOM 585 C C . ASP A 1 78 ? 25.544 26.276 -21.339 1.00 43.91 78 ASP A C 1
ATOM 587 O O . ASP A 1 78 ? 26.620 25.734 -21.066 1.00 43.91 78 ASP A O 1
ATOM 591 N N . ALA A 1 79 ? 25.269 26.748 -22.558 1.00 47.66 79 ALA A N 1
ATOM 592 C CA . ALA A 1 79 ? 26.003 26.408 -23.782 1.00 47.66 79 ALA A CA 1
ATOM 593 C C . ALA A 1 79 ? 27.492 26.824 -23.830 1.00 47.66 79 ALA A C 1
ATOM 595 O O . ALA A 1 79 ? 28.187 26.451 -24.773 1.00 47.66 79 ALA A O 1
ATOM 596 N N . GLU A 1 80 ? 27.983 27.576 -22.840 1.00 44.66 80 GLU A N 1
ATOM 597 C CA . GLU A 1 80 ? 29.361 28.090 -22.775 1.00 44.66 80 GLU A CA 1
ATOM 598 C C . GLU A 1 80 ? 30.207 27.488 -21.628 1.00 44.66 80 GLU A C 1
ATOM 600 O O . GLU A 1 80 ? 31.393 27.797 -21.526 1.00 44.66 80 GLU A O 1
ATOM 605 N N . GLY A 1 81 ? 29.631 26.636 -20.763 1.00 46.06 81 GLY A N 1
ATOM 606 C CA . GLY A 1 81 ? 30.294 26.146 -19.540 1.00 46.06 81 GLY A CA 1
ATOM 607 C C . GLY A 1 81 ? 30.805 24.700 -19.595 1.00 46.06 81 GLY A C 1
ATOM 608 O O . GLY A 1 81 ? 32.014 24.454 -19.565 1.00 46.06 81 GLY A O 1
ATOM 609 N N . ASP A 1 82 ? 29.875 23.743 -19.656 1.00 45.38 82 ASP A N 1
ATOM 610 C CA . ASP A 1 82 ? 30.142 22.311 -19.460 1.00 45.38 82 ASP A CA 1
ATOM 611 C C . ASP A 1 82 ? 29.563 21.459 -20.597 1.00 45.38 82 ASP A C 1
ATOM 613 O O . ASP A 1 82 ? 28.423 21.645 -21.020 1.00 45.38 82 ASP A O 1
ATOM 617 N N . ALA A 1 83 ? 30.313 20.452 -21.047 1.00 46.16 83 ALA A N 1
ATOM 618 C CA . ALA A 1 83 ? 29.830 19.459 -22.003 1.00 46.16 83 ALA A CA 1
ATOM 619 C C . ALA A 1 83 ? 29.377 18.179 -21.286 1.00 46.16 83 ALA A C 1
ATOM 621 O O . ALA A 1 83 ? 30.094 17.649 -20.436 1.00 46.16 83 ALA A O 1
ATOM 622 N N . VAL A 1 84 ? 28.215 17.635 -21.672 1.00 50.00 84 VAL A N 1
ATOM 623 C CA . VAL A 1 84 ? 27.701 16.363 -21.128 1.00 50.00 84 VAL A CA 1
ATOM 624 C C . VAL A 1 84 ? 27.681 15.269 -22.198 1.00 50.00 84 VAL A C 1
ATOM 626 O O . VAL A 1 84 ? 26.901 15.295 -23.165 1.00 50.00 84 VAL A O 1
ATOM 629 N N . GLY A 1 85 ? 28.556 14.285 -22.002 1.00 53.66 85 GLY A N 1
ATOM 630 C CA . GLY A 1 85 ? 28.563 13.025 -22.726 1.00 53.66 85 GLY A CA 1
ATOM 631 C C . GLY A 1 85 ? 27.551 12.064 -22.112 1.00 53.66 85 GLY A C 1
ATOM 632 O O . GLY A 1 85 ? 27.659 11.700 -20.944 1.00 53.66 85 GLY A O 1
ATOM 633 N N . PHE A 1 86 ? 26.590 11.632 -22.922 1.00 60.75 86 PHE A N 1
ATOM 634 C CA . PHE A 1 86 ? 25.653 10.567 -22.579 1.00 60.75 86 PHE A CA 1
ATOM 635 C C . PHE A 1 86 ? 25.819 9.435 -23.586 1.00 60.75 86 PHE A C 1
ATOM 637 O O . PHE A 1 86 ? 25.881 9.710 -24.786 1.00 60.75 86 PHE A O 1
ATOM 644 N N . VAL A 1 87 ? 25.854 8.185 -23.118 1.00 64.94 87 VAL A N 1
ATOM 645 C CA . VAL A 1 87 ? 25.856 6.995 -23.987 1.00 64.94 87 VAL A CA 1
ATOM 646 C C . VAL A 1 87 ? 24.928 5.933 -23.406 1.00 64.94 87 VAL A C 1
ATOM 648 O O . VAL A 1 87 ? 25.109 5.533 -22.253 1.00 64.94 87 VAL A O 1
ATOM 651 N N . GLY A 1 88 ? 23.956 5.478 -24.198 1.00 74.12 88 GLY A N 1
ATOM 652 C CA . GLY A 1 88 ? 23.011 4.422 -23.839 1.00 74.12 88 GLY A CA 1
ATOM 653 C C . GLY A 1 88 ? 23.349 3.082 -24.486 1.00 74.12 88 GLY A C 1
ATOM 654 O O . GLY A 1 88 ? 23.765 3.033 -25.641 1.00 74.12 88 GLY A O 1
ATOM 655 N N . TRP A 1 89 ? 23.142 1.991 -23.748 1.00 81.56 89 TRP A N 1
ATOM 656 C CA . TRP A 1 89 ? 23.349 0.624 -24.224 1.00 81.56 89 TRP A CA 1
ATOM 657 C C . TRP A 1 89 ? 22.177 -0.292 -23.859 1.00 81.56 89 TRP A C 1
ATOM 659 O O . TRP A 1 89 ? 21.788 -0.361 -22.693 1.00 81.56 89 TRP A O 1
ATOM 669 N N . VAL A 1 90 ? 21.665 -1.057 -24.827 1.00 85.38 90 VAL A N 1
ATOM 670 C CA . VAL A 1 90 ? 20.782 -2.210 -24.586 1.00 85.38 90 VAL A CA 1
ATOM 671 C C . VAL A 1 90 ? 21.666 -3.388 -24.173 1.00 85.38 90 VAL A C 1
ATOM 673 O O . VAL A 1 90 ? 22.361 -3.974 -25.003 1.00 85.38 90 VAL A O 1
ATOM 676 N N . ILE A 1 91 ? 21.677 -3.724 -22.882 1.00 82.81 91 ILE A N 1
ATOM 677 C CA . ILE A 1 91 ? 22.571 -4.756 -22.329 1.00 82.81 91 ILE A CA 1
ATOM 678 C C . ILE A 1 91 ? 21.901 -6.128 -22.200 1.00 82.81 91 ILE A C 1
ATOM 680 O O . ILE A 1 91 ? 22.581 -7.149 -22.292 1.00 82.81 91 ILE A O 1
ATOM 684 N N . GLY A 1 92 ? 20.573 -6.185 -22.085 1.00 84.69 92 GLY A N 1
ATOM 685 C CA . GLY A 1 92 ? 19.817 -7.434 -21.966 1.00 84.69 92 GLY A CA 1
ATOM 686 C C . GLY A 1 92 ? 18.398 -7.329 -22.517 1.00 84.69 92 GLY A C 1
ATOM 687 O O . GLY A 1 92 ? 17.885 -6.234 -22.736 1.00 84.69 92 GLY A O 1
ATOM 688 N N . GLY A 1 93 ? 17.761 -8.481 -22.706 1.00 86.50 93 GLY A N 1
ATOM 689 C CA . GLY A 1 93 ? 16.340 -8.604 -23.019 1.00 86.50 93 GLY A CA 1
ATOM 690 C C . GLY A 1 93 ? 15.775 -9.868 -22.374 1.00 86.50 93 GLY A C 1
ATOM 691 O O . GLY A 1 93 ? 16.484 -10.871 -22.264 1.00 86.50 93 GLY A O 1
ATOM 692 N N . SER A 1 94 ? 14.526 -9.814 -21.916 1.00 87.56 94 SER A N 1
ATOM 693 C CA . SER A 1 94 ? 13.822 -10.981 -21.387 1.00 87.56 94 SER A CA 1
ATOM 694 C C . SER A 1 94 ? 13.173 -11.795 -22.514 1.00 87.56 94 SER A C 1
ATOM 696 O O . SER A 1 94 ? 12.972 -11.299 -23.624 1.00 87.56 94 SER A O 1
ATOM 698 N N . GLY A 1 95 ? 12.790 -13.045 -22.228 1.00 79.81 95 GLY A N 1
ATOM 699 C CA . GLY A 1 95 ? 12.027 -13.871 -23.179 1.00 79.81 95 GLY A CA 1
ATOM 700 C C . GLY A 1 95 ? 10.622 -13.332 -23.497 1.00 79.81 95 GLY A C 1
ATOM 701 O O . GLY A 1 95 ? 9.999 -13.788 -24.451 1.00 79.81 95 GLY A O 1
ATOM 702 N N . ASP A 1 96 ? 10.163 -12.351 -22.717 1.00 82.75 96 ASP A N 1
ATOM 703 C CA . ASP A 1 96 ? 8.841 -11.721 -22.768 1.00 82.75 96 ASP A CA 1
ATOM 704 C C . ASP A 1 96 ? 8.857 -10.328 -23.438 1.00 82.75 96 ASP A C 1
ATOM 706 O O . ASP A 1 96 ? 7.819 -9.678 -23.534 1.00 82.75 96 ASP A O 1
ATOM 710 N N . GLY A 1 97 ? 10.021 -9.862 -23.913 1.00 85.94 97 GLY A N 1
ATOM 711 C CA . GLY A 1 97 ? 10.155 -8.631 -24.707 1.00 85.94 97 GLY A CA 1
ATOM 712 C C . GLY A 1 97 ? 10.491 -7.348 -23.938 1.00 85.94 97 GLY A C 1
ATOM 713 O O . GLY A 1 97 ? 10.620 -6.289 -24.553 1.00 85.94 97 GLY A O 1
ATOM 714 N N . LEU A 1 98 ? 10.686 -7.416 -22.616 1.00 90.81 98 LEU A N 1
ATOM 715 C CA . LEU A 1 98 ? 11.235 -6.290 -21.848 1.00 90.81 98 LEU A CA 1
ATOM 716 C C . LEU A 1 98 ? 12.752 -6.182 -22.059 1.00 90.81 98 LEU A C 1
ATOM 718 O O . LEU A 1 98 ? 13.453 -7.192 -22.147 1.00 90.81 98 LEU A O 1
ATOM 722 N N . LEU A 1 99 ? 13.270 -4.955 -22.103 1.00 91.69 99 LEU A N 1
ATOM 723 C CA . LEU A 1 99 ? 14.688 -4.653 -22.311 1.00 91.69 99 LEU A CA 1
ATOM 724 C C . LEU A 1 99 ? 15.353 -4.146 -21.029 1.00 91.69 99 LEU A C 1
ATOM 726 O O . LEU A 1 99 ? 14.734 -3.449 -20.228 1.00 91.69 99 LEU A O 1
ATOM 730 N N . LEU A 1 100 ? 16.643 -4.447 -20.874 1.00 90.94 100 LEU A N 1
ATOM 731 C CA . LEU A 1 100 ? 17.503 -3.900 -19.827 1.00 90.94 100 LEU A CA 1
ATOM 732 C C . LEU A 1 100 ? 18.507 -2.927 -20.451 1.00 90.94 100 LEU A C 1
ATOM 734 O O . LEU A 1 100 ? 19.319 -3.316 -21.296 1.00 90.94 100 LEU A O 1
ATOM 738 N N . LEU A 1 101 ? 18.457 -1.669 -20.018 1.00 88.19 101 LEU A N 1
ATOM 739 C CA . LEU A 1 101 ? 19.258 -0.564 -20.537 1.00 88.19 101 LEU A CA 1
ATOM 740 C C . LEU A 1 101 ? 20.281 -0.081 -19.503 1.00 88.19 101 LEU A C 1
ATOM 742 O O . LEU A 1 101 ? 20.022 -0.093 -18.297 1.00 88.19 101 LEU A O 1
ATOM 746 N N . LYS A 1 102 ? 21.427 0.407 -19.985 1.00 83.56 102 LYS A N 1
ATOM 747 C CA . LYS A 1 102 ? 22.489 1.033 -19.188 1.00 83.56 102 LYS A CA 1
ATOM 748 C C . LYS A 1 102 ? 22.910 2.357 -19.822 1.00 83.56 102 LYS A C 1
ATOM 750 O O . LYS A 1 102 ? 23.320 2.375 -20.978 1.00 83.56 102 LYS A O 1
ATOM 755 N N . PHE A 1 103 ? 22.851 3.445 -19.062 1.00 77.69 103 PHE A N 1
ATOM 756 C CA . PHE A 1 103 ? 23.282 4.777 -19.488 1.00 77.69 103 PHE A CA 1
ATOM 757 C C . PHE A 1 103 ? 24.448 5.273 -18.636 1.00 77.69 103 PHE A C 1
ATOM 759 O O . PHE A 1 103 ? 24.442 5.115 -17.416 1.00 77.69 103 PHE A O 1
ATOM 766 N N . TYR A 1 104 ? 25.416 5.911 -19.287 1.00 70.62 104 TYR A N 1
ATOM 767 C CA . TYR A 1 104 ? 26.514 6.635 -18.646 1.00 70.62 104 TYR A CA 1
ATOM 768 C C . TYR A 1 104 ? 26.273 8.148 -18.774 1.00 70.62 104 TYR A C 1
ATOM 770 O O . TYR A 1 104 ? 26.065 8.621 -19.892 1.00 70.62 104 TYR A O 1
ATOM 778 N N . ASP A 1 105 ? 26.323 8.890 -17.664 1.00 66.88 105 ASP A N 1
ATOM 779 C CA . ASP A 1 105 ? 26.413 10.360 -17.604 1.00 66.88 105 ASP A CA 1
ATOM 780 C C . ASP A 1 105 ? 27.875 10.735 -17.301 1.00 66.88 105 ASP A C 1
ATOM 782 O O . ASP A 1 105 ? 28.469 10.279 -16.319 1.00 66.88 105 ASP A O 1
ATOM 786 N N . THR A 1 106 ? 28.478 11.522 -18.193 1.00 57.97 106 THR A N 1
ATOM 787 C CA . THR A 1 106 ? 29.845 12.044 -18.071 1.00 57.97 106 THR A CA 1
ATOM 788 C C . THR A 1 106 ? 29.837 13.551 -18.278 1.00 57.97 106 THR A C 1
ATOM 790 O O . THR A 1 106 ? 29.446 14.038 -19.340 1.00 57.97 106 THR A O 1
ATOM 793 N N . ARG A 1 107 ? 30.299 14.299 -17.274 1.00 57.25 107 ARG A N 1
ATOM 794 C CA . ARG A 1 107 ? 30.364 15.766 -17.305 1.00 57.25 107 ARG A CA 1
ATOM 795 C C . ARG A 1 107 ? 31.807 16.218 -17.476 1.00 57.25 107 ARG A C 1
ATOM 797 O O . ARG A 1 107 ? 32.696 15.717 -16.792 1.00 57.25 107 ARG A O 1
ATOM 804 N N . TYR A 1 108 ? 32.022 17.164 -18.382 1.00 53.88 108 TYR A N 1
ATOM 805 C CA . TYR A 1 108 ? 33.333 17.692 -18.738 1.00 53.88 108 TYR A CA 1
ATOM 806 C C . TYR A 1 108 ? 33.323 19.219 -18.639 1.00 53.88 108 TYR A C 1
ATOM 808 O O . TYR A 1 108 ? 32.550 19.871 -19.338 1.00 53.88 108 TYR A O 1
ATOM 816 N N . HIS A 1 109 ? 34.234 19.792 -17.851 1.00 49.47 109 HIS A N 1
ATOM 817 C CA . HIS A 1 109 ? 34.531 21.223 -17.931 1.00 49.47 109 HIS A CA 1
ATOM 818 C C . HIS A 1 109 ? 35.222 21.551 -19.268 1.00 49.47 109 HIS A C 1
ATOM 820 O O . HIS A 1 109 ? 36.076 20.785 -19.738 1.00 49.47 109 HIS A O 1
ATOM 826 N N . ALA A 1 110 ? 34.888 22.701 -19.864 1.00 44.16 110 ALA A N 1
ATOM 827 C CA . ALA A 1 110 ? 35.290 23.091 -21.223 1.00 44.16 110 ALA A CA 1
ATOM 828 C C . ALA A 1 110 ? 36.765 22.831 -21.636 1.00 44.16 110 ALA A C 1
ATOM 830 O O . ALA A 1 110 ? 36.965 22.352 -22.757 1.00 44.16 110 ALA A O 1
ATOM 831 N N . PRO A 1 111 ? 37.808 23.061 -20.800 1.00 42.78 111 PRO A N 1
ATOM 832 C CA . PRO A 1 111 ? 39.208 22.915 -21.229 1.00 42.78 111 PRO A CA 1
ATOM 833 C C . PRO A 1 111 ? 39.610 21.508 -21.702 1.00 42.78 111 PRO A C 1
ATOM 835 O O . PRO A 1 111 ? 40.559 21.365 -22.473 1.00 42.78 111 PRO A O 1
ATOM 838 N N . VAL A 1 112 ? 38.901 20.462 -21.260 1.00 45.00 112 VAL A N 1
ATOM 839 C CA . VAL A 1 112 ? 39.190 19.064 -21.635 1.00 45.00 112 VAL A CA 1
ATOM 840 C C . VAL A 1 112 ? 38.645 18.733 -23.031 1.00 45.00 112 VAL A C 1
ATOM 842 O O . VAL A 1 112 ? 39.257 17.974 -23.783 1.00 45.00 112 VAL A O 1
ATOM 845 N N . VAL A 1 113 ? 37.513 19.338 -23.401 1.00 44.88 113 VAL A N 1
ATOM 846 C CA . VAL A 1 113 ? 36.735 19.008 -24.608 1.00 44.88 113 VAL A CA 1
ATOM 847 C C . VAL A 1 113 ? 37.478 19.388 -25.894 1.00 44.88 113 VAL A C 1
ATOM 849 O O . VAL A 1 113 ? 37.360 18.703 -26.907 1.00 44.88 113 VAL A O 1
ATOM 852 N N . ALA A 1 114 ? 38.292 20.447 -25.850 1.00 42.31 114 ALA A N 1
ATOM 853 C CA . ALA A 1 114 ? 39.021 20.960 -27.010 1.00 42.31 114 ALA A CA 1
ATOM 854 C C . ALA A 1 114 ? 40.100 20.001 -27.559 1.00 42.31 114 ALA A C 1
ATOM 856 O O . ALA A 1 114 ? 40.425 20.071 -28.742 1.00 42.31 114 ALA A O 1
ATOM 857 N N . ASN A 1 115 ? 40.650 19.110 -26.723 1.00 40.56 115 ASN A N 1
ATOM 858 C CA . ASN A 1 115 ? 41.822 18.291 -27.068 1.00 40.56 115 ASN A CA 1
ATOM 859 C C . ASN A 1 115 ? 41.521 16.800 -27.296 1.00 40.56 115 ASN A C 1
ATOM 861 O O . ASN A 1 115 ? 42.374 16.084 -27.821 1.00 40.56 115 ASN A O 1
ATOM 865 N N . VAL A 1 116 ? 40.331 16.305 -26.934 1.00 41.75 116 VAL A N 1
ATOM 866 C CA . VAL A 1 116 ? 39.961 14.890 -27.106 1.00 41.75 116 VAL A CA 1
ATOM 867 C C . VAL A 1 116 ? 38.552 14.784 -27.684 1.00 41.75 116 VAL A C 1
ATOM 869 O O . VAL A 1 116 ? 37.580 15.194 -27.055 1.00 41.75 116 VAL A O 1
ATOM 872 N N . ARG A 1 117 ? 38.415 14.173 -28.871 1.00 46.59 117 ARG A N 1
ATOM 873 C CA . ARG A 1 117 ? 37.094 13.834 -29.434 1.00 46.59 117 ARG A CA 1
ATOM 874 C C . ARG A 1 117 ? 36.322 12.976 -28.427 1.00 46.59 117 ARG A C 1
ATOM 876 O O . ARG A 1 117 ? 36.849 11.965 -27.973 1.00 46.59 117 ARG A O 1
ATOM 883 N N . LEU A 1 118 ? 35.068 13.325 -28.141 1.00 46.03 118 LEU A N 1
ATOM 884 C CA . LEU A 1 118 ? 34.255 12.697 -27.086 1.00 46.03 118 LEU A CA 1
ATOM 885 C C . LEU A 1 118 ? 34.236 11.154 -27.158 1.00 46.03 118 LEU A C 1
ATOM 887 O O . LEU A 1 118 ? 34.442 10.480 -26.152 1.00 46.03 118 LEU A O 1
ATOM 891 N N . ALA A 1 119 ? 34.097 10.588 -28.362 1.00 43.22 119 ALA A N 1
ATOM 892 C CA . ALA A 1 119 ? 34.152 9.140 -28.594 1.00 43.22 119 ALA A CA 1
ATOM 893 C C . ALA A 1 119 ? 35.505 8.498 -28.212 1.00 43.22 119 ALA A C 1
ATOM 895 O O . ALA A 1 119 ? 35.534 7.369 -27.732 1.00 43.22 119 ALA A O 1
ATOM 896 N N . VAL A 1 120 ? 36.619 9.222 -28.373 1.00 39.66 120 VAL A N 1
ATOM 897 C CA . VAL A 1 120 ? 37.963 8.776 -27.970 1.00 39.66 120 VAL A CA 1
ATOM 898 C C . VAL A 1 120 ? 38.116 8.846 -26.449 1.00 39.66 120 VAL A C 1
ATOM 900 O O . VAL A 1 120 ? 38.644 7.911 -25.859 1.00 39.66 120 VAL A O 1
ATOM 903 N N . ALA A 1 121 ? 37.582 9.878 -25.784 1.00 42.97 121 ALA A N 1
ATOM 904 C CA . ALA A 1 121 ? 37.556 9.942 -24.317 1.00 42.97 121 ALA A CA 1
ATOM 905 C C . ALA A 1 121 ? 36.765 8.764 -23.705 1.00 42.97 121 ALA A C 1
ATOM 907 O O . ALA A 1 121 ? 37.213 8.139 -22.745 1.00 42.97 121 ALA A O 1
ATOM 908 N N . LEU A 1 122 ? 35.631 8.409 -24.320 1.00 47.59 122 LEU A N 1
ATOM 909 C CA . LEU A 1 122 ? 34.791 7.262 -23.950 1.00 47.59 122 LEU A CA 1
ATOM 910 C C . LEU A 1 122 ? 35.408 5.896 -24.314 1.00 47.59 122 LEU A C 1
ATOM 912 O O . LEU A 1 122 ? 35.033 4.877 -23.733 1.00 47.59 122 LEU A O 1
ATOM 916 N N . GLN A 1 123 ? 36.354 5.845 -25.257 1.00 41.50 123 GLN A N 1
ATOM 917 C CA . GLN A 1 123 ? 37.180 4.658 -25.507 1.00 41.50 123 GLN A CA 1
ATOM 918 C C . GLN A 1 123 ? 38.330 4.546 -24.496 1.00 41.50 123 GLN A C 1
ATOM 920 O O . GLN A 1 123 ? 38.585 3.452 -23.997 1.00 41.50 123 GLN A O 1
ATOM 925 N N . LEU A 1 124 ? 38.982 5.658 -24.142 1.00 37.28 124 LEU A N 1
ATOM 926 C CA . LEU A 1 124 ? 40.084 5.688 -23.176 1.00 37.28 124 LEU A CA 1
ATOM 927 C C . LEU A 1 124 ? 39.624 5.266 -21.772 1.00 37.28 124 LEU A C 1
ATOM 929 O O . LEU A 1 124 ? 40.249 4.390 -21.171 1.00 37.28 124 LEU A O 1
ATOM 933 N N . SER A 1 125 ? 38.471 5.757 -21.301 1.00 43.47 125 SER A N 1
ATOM 934 C CA . SER A 1 125 ? 37.883 5.344 -20.012 1.00 43.47 125 SER A CA 1
ATOM 935 C C . SER A 1 125 ? 37.500 3.856 -19.939 1.00 43.47 125 SER A C 1
ATOM 937 O O . SER A 1 125 ? 37.317 3.319 -18.851 1.00 43.47 125 SER A O 1
ATOM 939 N N . ARG A 1 126 ? 37.432 3.151 -21.079 1.00 40.38 126 ARG A N 1
ATOM 940 C CA . ARG A 1 126 ? 37.253 1.688 -21.157 1.00 40.38 126 ARG A CA 1
ATOM 941 C C . ARG A 1 126 ? 38.576 0.903 -21.115 1.00 40.38 126 ARG A C 1
ATOM 943 O O . ARG A 1 126 ? 38.538 -0.320 -21.279 1.00 40.38 126 ARG A O 1
ATOM 950 N N . THR A 1 127 ? 39.720 1.576 -20.947 1.00 34.00 127 THR A N 1
ATOM 951 C CA . THR A 1 127 ? 41.070 0.976 -21.029 1.00 34.00 127 THR A CA 1
ATOM 952 C C . THR A 1 127 ? 42.021 1.327 -19.881 1.00 34.00 127 THR A C 1
ATOM 954 O O . THR A 1 127 ? 42.929 0.545 -19.617 1.00 34.00 127 THR A O 1
ATOM 957 N N . THR A 1 128 ? 41.826 2.446 -19.179 1.00 33.38 128 THR A N 1
ATOM 958 C CA . THR A 1 128 ? 42.718 2.894 -18.095 1.00 33.38 128 THR A CA 1
ATOM 959 C C . THR A 1 128 ? 42.191 2.510 -16.713 1.00 33.38 128 THR A C 1
ATOM 961 O O . THR A 1 128 ? 41.130 2.979 -16.308 1.00 33.38 128 THR A O 1
ATOM 964 N N . SER A 1 129 ? 42.967 1.743 -15.944 1.00 36.53 129 SER A N 1
ATOM 965 C CA . SER A 1 129 ? 42.730 1.515 -14.507 1.00 36.53 129 SER A CA 1
ATOM 966 C C . SER A 1 129 ? 43.112 2.713 -13.622 1.00 36.53 129 SER A C 1
ATOM 968 O O . SER A 1 129 ? 42.918 2.665 -12.411 1.00 36.53 129 SER A O 1
ATOM 970 N N . GLU A 1 130 ? 43.655 3.783 -14.207 1.00 32.56 130 GLU A N 1
ATOM 971 C CA . GLU A 1 130 ? 44.177 4.953 -13.497 1.00 32.56 130 GLU A CA 1
ATOM 972 C C . GLU A 1 130 ? 43.289 6.198 -13.698 1.00 32.56 130 GLU A C 1
ATOM 974 O O . GLU A 1 130 ? 43.423 6.950 -14.658 1.00 32.56 130 GLU A O 1
ATOM 979 N N . GLY A 1 131 ? 42.382 6.429 -12.746 1.00 41.62 131 GLY A N 1
ATOM 980 C CA . GLY A 1 131 ? 42.363 7.696 -12.001 1.00 41.62 131 GLY A CA 1
ATOM 981 C C . GLY A 1 131 ? 41.886 9.009 -12.644 1.00 41.62 131 GLY A C 1
ATOM 982 O O . GLY A 1 131 ? 42.206 10.046 -12.069 1.00 41.62 131 GLY A O 1
ATOM 983 N N . VAL A 1 132 ? 41.147 9.031 -13.765 1.00 39.84 132 VAL A N 1
ATOM 984 C CA . VAL A 1 132 ? 40.723 10.313 -14.401 1.00 39.84 132 VAL A CA 1
ATOM 985 C C . VAL A 1 132 ? 39.203 10.549 -14.492 1.00 39.84 132 VAL A C 1
ATOM 987 O O . VAL A 1 132 ? 38.781 11.703 -14.493 1.00 39.84 132 VAL A O 1
ATOM 990 N N . LEU A 1 133 ? 38.356 9.513 -14.558 1.00 48.09 133 LEU A N 1
ATOM 991 C CA . LEU A 1 133 ? 36.898 9.670 -14.712 1.00 48.09 133 LEU A CA 1
ATOM 992 C C . LEU A 1 133 ? 36.116 8.666 -13.857 1.00 48.09 133 LEU A C 1
ATOM 994 O O . LEU A 1 133 ? 36.454 7.485 -13.822 1.00 48.09 133 LEU A O 1
ATOM 998 N N . ASP A 1 134 ? 35.032 9.134 -13.235 1.00 49.38 134 ASP A N 1
ATOM 999 C CA . ASP A 1 134 ? 34.075 8.317 -12.483 1.00 49.38 134 ASP A CA 1
ATOM 1000 C C . ASP A 1 134 ? 32.633 8.689 -12.902 1.00 49.38 134 ASP A C 1
ATOM 1002 O O . ASP A 1 134 ? 32.098 9.691 -12.425 1.00 49.38 134 ASP A O 1
ATOM 1006 N N . PRO A 1 135 ? 32.028 7.971 -13.869 1.00 58.41 135 PRO A N 1
ATOM 1007 C CA . PRO A 1 135 ? 30.728 8.327 -14.437 1.00 58.41 135 PRO A CA 1
ATOM 1008 C C . PRO A 1 135 ? 29.555 7.932 -13.531 1.00 58.41 135 PRO A C 1
ATOM 1010 O O . PRO A 1 135 ? 29.581 6.887 -12.874 1.00 58.41 135 PRO A O 1
ATOM 1013 N N . ASP A 1 136 ? 28.470 8.706 -13.591 1.00 62.53 136 ASP A N 1
ATOM 1014 C CA . ASP A 1 136 ? 27.176 8.292 -13.041 1.00 62.53 136 ASP A CA 1
ATOM 1015 C C . ASP A 1 136 ? 26.536 7.255 -13.980 1.00 62.53 136 ASP A C 1
ATOM 1017 O O . ASP A 1 136 ? 26.508 7.429 -15.202 1.00 62.53 136 ASP A O 1
ATOM 1021 N N . VAL A 1 137 ? 26.025 6.150 -13.423 1.00 69.94 137 VAL A N 1
ATOM 1022 C CA . VAL A 1 137 ? 25.566 4.991 -14.210 1.00 69.94 137 VAL A CA 1
ATOM 1023 C C . VAL A 1 137 ? 24.112 4.634 -13.897 1.00 69.94 137 VAL A C 1
ATOM 1025 O O . VAL A 1 137 ? 23.811 3.952 -12.915 1.00 69.94 137 VAL A O 1
ATOM 1028 N N . GLY A 1 138 ? 23.199 5.056 -14.771 1.00 73.62 138 GLY A N 1
ATOM 1029 C CA . GLY A 1 138 ? 21.784 4.691 -14.707 1.00 73.62 138 GLY A CA 1
ATOM 1030 C C . GLY A 1 138 ? 21.521 3.313 -15.317 1.00 73.62 138 GLY A C 1
ATOM 1031 O O . GLY A 1 138 ? 22.057 2.987 -16.375 1.00 73.62 138 GLY A O 1
ATOM 1032 N N . HIS A 1 139 ? 20.665 2.516 -14.679 1.00 84.19 139 HIS A N 1
ATOM 1033 C CA . HIS A 1 139 ? 20.144 1.268 -15.241 1.00 84.19 139 HIS A CA 1
ATOM 1034 C C . HIS A 1 139 ? 18.616 1.326 -15.266 1.00 84.19 139 HIS A C 1
ATOM 1036 O O . HIS A 1 139 ? 18.007 1.837 -14.327 1.00 84.19 139 HIS A O 1
ATOM 1042 N N . PHE A 1 140 ? 18.003 0.818 -16.333 1.00 86.50 140 PHE A N 1
ATOM 1043 C CA . PHE A 1 140 ? 16.561 0.933 -16.553 1.00 86.50 140 PHE A CA 1
ATOM 1044 C C . PHE A 1 140 ? 15.989 -0.358 -17.133 1.00 86.50 140 PHE A C 1
ATOM 1046 O O . PHE A 1 140 ? 16.625 -0.986 -17.981 1.00 86.50 140 PHE A O 1
ATOM 1053 N N . VAL A 1 141 ? 14.774 -0.716 -16.727 1.00 89.50 141 VAL A N 1
ATOM 1054 C CA . VAL A 1 141 ? 13.935 -1.680 -17.448 1.00 89.50 141 VAL A CA 1
ATOM 1055 C C . VAL A 1 141 ? 13.015 -0.892 -18.374 1.00 89.50 141 VAL A C 1
ATOM 1057 O O . VAL A 1 141 ? 12.469 0.138 -17.982 1.00 89.50 141 VAL A O 1
ATOM 1060 N N . CYS A 1 142 ? 12.878 -1.348 -19.615 1.00 89.06 142 CYS A N 1
ATOM 1061 C CA . CYS A 1 142 ? 12.139 -0.660 -20.667 1.00 89.06 142 CYS A CA 1
ATOM 1062 C C . CYS A 1 142 ? 11.139 -1.606 -21.335 1.00 89.06 142 CYS A C 1
ATOM 1064 O O . CYS A 1 142 ? 11.486 -2.738 -21.685 1.00 89.06 142 CYS A O 1
ATOM 1066 N N . ASN A 1 143 ? 9.916 -1.124 -21.551 1.00 90.56 143 ASN A N 1
ATOM 1067 C CA . ASN A 1 143 ? 8.971 -1.735 -22.475 1.00 90.56 143 ASN A CA 1
ATOM 1068 C C . ASN A 1 143 ? 9.115 -1.025 -23.836 1.00 90.56 143 ASN A C 1
ATOM 1070 O O . ASN A 1 143 ? 8.723 0.138 -23.951 1.00 90.56 143 ASN A O 1
ATOM 1074 N N . PRO A 1 144 ? 9.653 -1.691 -24.875 1.00 87.12 144 PRO A N 1
ATOM 1075 C CA . PRO A 1 144 ? 9.956 -1.043 -26.149 1.00 87.12 144 PRO A CA 1
ATOM 1076 C C . PRO A 1 144 ? 8.727 -0.706 -27.008 1.00 87.12 144 PRO A C 1
ATOM 1078 O O . PRO A 1 144 ? 8.888 -0.014 -28.010 1.00 87.12 144 PRO A O 1
ATOM 1081 N N . LEU A 1 145 ? 7.526 -1.193 -26.659 1.00 85.81 145 LEU A N 1
ATOM 1082 C CA . LEU A 1 145 ? 6.282 -0.872 -27.373 1.00 85.81 145 LEU A CA 1
ATOM 1083 C C . LEU A 1 145 ? 5.446 0.177 -26.643 1.00 85.81 145 LEU A C 1
ATOM 1085 O O . LEU A 1 145 ? 5.025 1.151 -27.259 1.00 85.81 145 LEU A O 1
ATOM 1089 N N . SER A 1 146 ? 5.235 0.020 -25.332 1.00 80.44 146 SER A N 1
ATOM 1090 C CA . SER A 1 146 ? 4.528 1.046 -24.552 1.00 80.44 146 SER A CA 1
ATOM 1091 C C . SER A 1 146 ? 5.392 2.296 -24.324 1.00 80.44 146 SER A C 1
ATOM 1093 O O . SER A 1 146 ? 4.861 3.362 -24.005 1.00 80.44 146 SER A O 1
ATOM 1095 N N . GLY A 1 147 ? 6.716 2.180 -24.480 1.00 76.94 147 GLY A N 1
ATOM 1096 C CA . GLY A 1 147 ? 7.700 3.246 -24.288 1.00 76.94 147 GLY A CA 1
ATOM 1097 C C . GLY A 1 147 ? 7.985 3.595 -22.822 1.00 76.94 147 GLY A C 1
ATOM 1098 O O . GLY A 1 147 ? 8.643 4.598 -22.536 1.00 76.94 147 GLY A O 1
ATOM 1099 N N . GLN A 1 148 ? 7.463 2.791 -21.894 1.00 80.00 148 GLN A N 1
ATOM 1100 C CA . GLN A 1 148 ? 7.625 2.935 -20.449 1.00 80.00 148 GLN A CA 1
ATOM 1101 C C . GLN A 1 148 ? 9.054 2.595 -20.003 1.00 80.00 148 GLN A C 1
ATOM 1103 O O . GLN A 1 148 ? 9.697 1.697 -20.550 1.00 80.00 148 GLN A O 1
ATOM 1108 N N . MET A 1 149 ? 9.527 3.305 -18.978 1.00 80.94 149 MET A N 1
ATOM 1109 C CA . MET A 1 149 ? 10.888 3.235 -18.449 1.00 80.94 149 MET A CA 1
ATOM 1110 C C . MET A 1 149 ? 10.845 3.223 -16.917 1.00 80.94 149 MET A C 1
ATOM 1112 O O . MET A 1 149 ? 10.484 4.228 -16.314 1.00 80.94 149 MET A O 1
ATOM 1116 N N . TYR A 1 150 ? 11.264 2.125 -16.287 1.00 79.94 150 TYR A N 1
ATOM 1117 C CA . TYR A 1 150 ? 11.472 2.050 -14.836 1.00 79.94 150 TYR A CA 1
ATOM 1118 C C . TYR A 1 150 ? 12.971 2.166 -14.526 1.00 79.94 150 TYR A C 1
ATOM 1120 O O . TYR A 1 150 ? 13.786 1.437 -15.098 1.00 79.94 150 TYR A O 1
ATOM 1128 N N . ARG A 1 151 ? 13.360 3.081 -13.630 1.00 79.19 151 ARG A N 1
ATOM 1129 C CA . ARG A 1 151 ? 14.762 3.325 -13.250 1.00 79.19 151 ARG A CA 1
ATOM 1130 C C . ARG A 1 151 ? 15.135 2.491 -12.028 1.00 79.19 151 ARG A C 1
ATOM 1132 O O . ARG A 1 151 ? 14.634 2.745 -10.941 1.00 79.19 151 ARG A O 1
ATOM 1139 N N . LEU A 1 152 ? 16.072 1.557 -12.190 1.00 76.81 152 LEU A N 1
ATOM 1140 C CA . LEU A 1 152 ? 16.567 0.748 -11.075 1.00 76.81 152 LEU A CA 1
ATOM 1141 C C . LEU A 1 152 ? 17.309 1.633 -10.051 1.00 76.81 152 LEU A C 1
ATOM 1143 O O . LEU A 1 152 ? 18.083 2.511 -10.461 1.00 76.81 152 LEU A O 1
ATOM 1147 N N . PRO A 1 153 ? 17.154 1.385 -8.736 1.00 71.50 153 PRO A N 1
ATOM 1148 C CA . PRO A 1 153 ? 17.943 2.062 -7.715 1.00 71.50 153 PRO A CA 1
ATOM 1149 C C . PRO A 1 153 ? 19.439 1.728 -7.864 1.00 71.50 153 PRO A C 1
ATOM 1151 O O . PRO A 1 153 ? 19.794 0.648 -8.358 1.00 71.50 153 PRO A O 1
ATOM 1154 N N . PRO A 1 154 ? 20.348 2.631 -7.453 1.00 65.38 154 PRO A N 1
ATOM 1155 C CA . PRO A 1 154 ? 21.782 2.397 -7.560 1.00 65.38 154 PRO A CA 1
ATOM 1156 C C . PRO A 1 154 ? 22.217 1.254 -6.635 1.00 65.38 154 PRO A C 1
ATOM 1158 O O . PRO A 1 154 ? 22.100 1.344 -5.416 1.00 65.38 154 PRO A O 1
ATOM 1161 N N . ALA A 1 155 ? 22.768 0.189 -7.220 1.00 58.53 155 ALA A N 1
ATOM 1162 C CA . ALA A 1 155 ? 23.512 -0.810 -6.460 1.00 58.53 155 ALA A CA 1
ATOM 1163 C C . ALA A 1 155 ? 24.777 -0.176 -5.850 1.00 58.53 155 ALA A C 1
ATOM 1165 O O . ALA A 1 155 ? 25.373 0.719 -6.454 1.00 58.53 155 ALA A O 1
ATOM 1166 N N . ILE A 1 156 ? 25.199 -0.676 -4.683 1.00 53.22 156 ILE A N 1
ATOM 1167 C CA . ILE A 1 156 ? 26.363 -0.180 -3.926 1.00 53.22 156 ILE A CA 1
ATOM 1168 C C . ILE A 1 156 ? 27.609 -0.068 -4.831 1.00 53.22 156 ILE A C 1
ATOM 1170 O O . ILE A 1 156 ? 27.836 -0.910 -5.707 1.00 53.22 156 ILE A O 1
ATOM 1174 N N . GLU A 1 157 ? 28.400 0.986 -4.600 1.00 43.75 157 GLU A N 1
ATOM 1175 C CA . GLU A 1 157 ? 29.293 1.679 -5.553 1.00 43.75 157 GLU A CA 1
ATOM 1176 C C . GLU A 1 157 ? 30.326 0.821 -6.313 1.00 43.75 157 GLU A C 1
ATOM 1178 O O . GLU A 1 157 ? 30.864 1.255 -7.330 1.00 43.75 157 GLU A O 1
ATOM 1183 N N . THR A 1 158 ? 30.585 -0.412 -5.881 1.00 42.84 158 THR A N 1
ATOM 1184 C CA . THR A 1 158 ? 31.646 -1.299 -6.389 1.00 42.84 158 THR A CA 1
ATOM 1185 C C . THR A 1 158 ? 31.440 -1.845 -7.812 1.00 42.84 158 THR A C 1
ATOM 1187 O O . THR A 1 158 ? 32.295 -2.577 -8.304 1.00 42.84 158 THR A O 1
ATOM 1190 N N . THR A 1 159 ? 30.336 -1.518 -8.500 1.00 46.50 159 THR A N 1
ATOM 1191 C CA . THR A 1 159 ? 29.911 -2.197 -9.752 1.00 46.50 159 THR A CA 1
ATOM 1192 C C . THR A 1 159 ? 29.761 -1.303 -10.995 1.00 46.50 159 THR A C 1
ATOM 1194 O O . THR A 1 159 ? 29.294 -1.775 -12.031 1.00 46.50 159 THR A O 1
ATOM 1197 N N . LYS A 1 160 ? 30.193 -0.030 -10.969 1.00 45.00 160 LYS A N 1
ATOM 1198 C CA . LYS A 1 160 ? 29.965 0.948 -12.069 1.00 45.00 160 LYS A CA 1
ATOM 1199 C C . LYS A 1 160 ? 30.330 0.427 -13.477 1.00 45.00 160 LYS A C 1
ATOM 1201 O O . LYS A 1 160 ? 29.613 0.670 -14.456 1.00 45.00 160 LYS A O 1
ATOM 1206 N N . TYR A 1 161 ? 31.405 -0.354 -13.587 1.00 46.38 161 TYR A N 1
ATOM 1207 C CA . TYR A 1 161 ? 31.953 -0.829 -14.863 1.00 46.38 161 TYR A CA 1
ATOM 1208 C C . TYR A 1 161 ? 31.394 -2.163 -15.389 1.00 46.38 161 TYR A C 1
ATOM 1210 O O . TYR A 1 161 ? 31.718 -2.528 -16.518 1.00 46.38 161 TYR A O 1
ATOM 1218 N N . SER A 1 162 ? 30.544 -2.886 -14.650 1.00 53.25 162 SER A N 1
ATOM 1219 C CA . SER A 1 162 ? 30.146 -4.245 -15.048 1.00 53.25 162 SER A CA 1
ATOM 1220 C C . SER A 1 162 ? 29.156 -4.298 -16.223 1.00 53.25 162 SER A C 1
ATOM 1222 O O . SER A 1 162 ? 28.312 -3.418 -16.412 1.00 53.25 162 SER A O 1
ATOM 1224 N N . THR A 1 163 ? 29.273 -5.347 -17.039 1.00 52.72 163 THR A N 1
ATOM 1225 C CA . THR A 1 163 ? 28.421 -5.621 -18.217 1.00 52.72 163 THR A CA 1
ATOM 1226 C C . THR A 1 163 ? 27.570 -6.886 -18.066 1.00 52.72 163 THR A C 1
ATOM 1228 O O . THR A 1 163 ? 26.730 -7.163 -18.915 1.00 52.72 163 THR A O 1
ATOM 1231 N N . GLY A 1 164 ? 27.758 -7.650 -16.986 1.00 70.38 164 GLY A N 1
ATOM 1232 C CA . GLY A 1 164 ? 27.157 -8.971 -16.768 1.00 70.38 164 GLY A CA 1
ATOM 1233 C C . GLY A 1 164 ? 25.783 -8.968 -16.090 1.00 70.38 164 GLY A C 1
ATOM 1234 O O . GLY A 1 164 ? 25.533 -9.847 -15.266 1.00 70.38 164 GLY A O 1
ATOM 1235 N N . ARG A 1 165 ? 24.905 -7.999 -16.387 1.00 86.88 165 ARG A N 1
ATOM 1236 C CA . ARG A 1 165 ? 23.532 -7.961 -15.843 1.00 86.88 165 ARG A CA 1
ATOM 1237 C C . ARG A 1 165 ? 22.536 -8.613 -16.799 1.00 86.88 165 ARG A C 1
ATOM 1239 O O . ARG A 1 165 ? 22.522 -8.298 -17.986 1.00 86.88 165 ARG A O 1
ATOM 1246 N N . GLY A 1 166 ? 21.698 -9.502 -16.273 1.00 89.50 166 GLY A N 1
ATOM 1247 C CA . GLY A 1 166 ? 20.588 -10.131 -16.990 1.00 89.50 166 GLY A CA 1
ATOM 1248 C C . GLY A 1 166 ? 19.231 -9.725 -16.424 1.00 89.50 166 GLY A C 1
ATOM 1249 O O . GLY A 1 166 ? 19.135 -9.361 -15.256 1.00 89.50 166 GLY A O 1
ATOM 1250 N N . LEU A 1 167 ? 18.190 -9.814 -17.253 1.00 92.69 167 LEU A N 1
ATOM 1251 C CA . LEU A 1 167 ? 16.792 -9.555 -16.897 1.00 92.69 167 LEU A CA 1
ATOM 1252 C C . LEU A 1 167 ? 15.977 -10.834 -17.115 1.00 92.69 167 LEU A C 1
ATOM 1254 O O . LEU A 1 167 ? 15.960 -11.372 -18.222 1.00 92.69 167 LEU A O 1
ATOM 1258 N N . LEU A 1 168 ? 15.301 -11.316 -16.072 1.00 92.25 168 LEU A N 1
ATOM 1259 C CA . LEU A 1 168 ? 14.411 -12.473 -16.131 1.00 92.25 168 LEU A CA 1
ATOM 1260 C C . LEU A 1 168 ? 13.008 -12.076 -15.672 1.00 92.25 168 LEU A C 1
ATOM 1262 O O . LEU A 1 168 ? 12.820 -11.581 -14.566 1.00 92.25 168 LEU A O 1
ATOM 1266 N N . THR A 1 169 ? 12.025 -12.326 -16.522 1.00 89.50 169 THR A N 1
ATOM 1267 C CA . THR A 1 169 ? 10.599 -12.101 -16.272 1.00 89.50 169 THR A CA 1
ATOM 1268 C C . THR A 1 169 ? 9.901 -13.393 -15.850 1.00 89.50 169 THR A C 1
ATOM 1270 O O . THR A 1 169 ? 10.387 -14.496 -16.121 1.00 89.50 169 THR A O 1
ATOM 1273 N N . ARG A 1 170 ? 8.760 -13.270 -15.164 1.00 84.94 170 ARG A N 1
ATOM 1274 C CA . ARG A 1 170 ? 7.930 -14.405 -14.747 1.00 84.94 170 ARG A CA 1
ATOM 1275 C C . ARG A 1 170 ? 6.460 -13.997 -14.699 1.00 84.94 170 ARG A C 1
ATOM 1277 O O . ARG A 1 170 ? 6.130 -12.962 -14.128 1.00 84.94 170 ARG A O 1
ATOM 1284 N N . SER A 1 171 ? 5.588 -14.842 -15.248 1.00 78.31 171 SER A N 1
ATOM 1285 C CA . SER A 1 171 ? 4.141 -14.759 -15.029 1.00 78.31 171 SER A CA 1
ATOM 1286 C C . SER A 1 171 ? 3.632 -15.978 -14.260 1.00 78.31 171 SER A C 1
ATOM 1288 O O . SER A 1 171 ? 4.139 -17.092 -14.430 1.00 78.31 171 SER A O 1
ATOM 1290 N N . GLU A 1 172 ? 2.626 -15.766 -13.417 1.00 66.38 172 GLU A N 1
ATOM 1291 C CA . GLU A 1 172 ? 1.802 -16.822 -12.820 1.00 66.38 172 GLU A CA 1
ATOM 1292 C C . GLU A 1 172 ? 0.710 -17.276 -13.798 1.00 66.38 172 GLU A C 1
ATOM 1294 O O . GLU A 1 172 ? 0.322 -18.452 -13.844 1.00 66.38 172 GLU A O 1
ATOM 1299 N N . SER A 1 173 ? 0.257 -16.347 -14.643 1.00 56.28 173 SER A N 1
ATOM 1300 C CA . SER A 1 173 ? -0.629 -16.633 -15.758 1.00 56.28 173 SER A CA 1
ATOM 1301 C C . SER A 1 173 ? 0.051 -17.556 -16.778 1.00 56.28 173 SER A C 1
ATOM 1303 O O . SER A 1 173 ? 1.271 -17.615 -16.940 1.00 56.28 173 SER A O 1
ATOM 1305 N N . ARG A 1 174 ? -0.754 -18.322 -17.520 1.00 47.03 174 ARG A N 1
ATOM 1306 C CA . ARG A 1 174 ? -0.212 -19.300 -18.475 1.00 47.03 174 ARG A CA 1
ATOM 1307 C C . ARG A 1 174 ? 0.277 -18.687 -19.793 1.00 47.03 174 ARG A C 1
ATOM 1309 O O . ARG A 1 174 ? 1.047 -19.360 -20.476 1.00 47.03 174 ARG A O 1
ATOM 1316 N N . HIS A 1 175 ? -0.210 -17.501 -20.163 1.00 52.00 175 HIS A N 1
ATOM 1317 C CA . HIS A 1 175 ? -0.048 -16.895 -21.497 1.00 52.00 175 HIS A CA 1
ATOM 1318 C C . HIS A 1 175 ? -0.158 -15.347 -21.514 1.00 52.00 175 HIS A C 1
ATOM 1320 O O . HIS A 1 175 ? -0.252 -14.765 -22.594 1.00 52.00 175 HIS A O 1
ATOM 1326 N N . GLY A 1 176 ? -0.205 -14.691 -20.351 1.00 60.34 176 GLY A N 1
ATOM 1327 C CA . GLY A 1 176 ? -0.347 -13.237 -20.206 1.00 60.34 176 GLY A CA 1
ATOM 1328 C C . GLY A 1 176 ? 0.984 -12.501 -19.977 1.00 60.34 176 GLY A C 1
ATOM 1329 O O . GLY A 1 176 ? 2.043 -13.106 -20.159 1.00 60.34 176 GLY A O 1
ATOM 1330 N N . PRO A 1 177 ? 0.925 -11.209 -19.599 1.00 75.06 177 PRO A N 1
ATOM 1331 C CA . PRO A 1 177 ? 2.101 -10.396 -19.286 1.00 75.06 177 PRO A CA 1
ATOM 1332 C C . PRO A 1 177 ? 2.861 -10.910 -18.050 1.00 75.06 177 PRO A C 1
ATOM 1334 O O . PRO A 1 177 ? 2.282 -11.631 -17.235 1.00 75.06 177 PRO A O 1
ATOM 1337 N N . PRO A 1 178 ? 4.144 -10.543 -17.875 1.00 80.81 178 PRO A N 1
ATOM 1338 C CA . PRO A 1 178 ? 4.886 -10.858 -16.662 1.00 80.81 178 PRO A CA 1
ATOM 1339 C C . PRO A 1 178 ? 4.305 -10.107 -15.463 1.00 80.81 178 PRO A C 1
ATOM 1341 O O . PRO A 1 178 ? 4.193 -8.887 -15.490 1.00 80.81 178 PRO A O 1
ATOM 1344 N N . ASP A 1 179 ? 3.997 -10.839 -14.396 1.00 76.44 179 ASP A N 1
ATOM 1345 C CA . ASP A 1 179 ? 3.522 -10.274 -13.129 1.00 76.44 179 ASP A CA 1
ATOM 1346 C C . ASP A 1 179 ? 4.698 -9.735 -12.284 1.00 76.44 179 ASP A C 1
ATOM 1348 O O . ASP A 1 179 ? 4.509 -8.929 -11.379 1.00 76.44 179 ASP A O 1
ATOM 1352 N N . ARG A 1 180 ? 5.934 -10.173 -12.580 1.00 83.38 180 ARG A N 1
ATOM 1353 C CA . ARG A 1 180 ? 7.170 -9.757 -11.894 1.00 83.38 180 ARG A CA 1
ATOM 1354 C C . ARG A 1 180 ? 8.432 -9.972 -12.729 1.00 83.38 180 ARG A C 1
ATOM 1356 O O . ARG A 1 180 ? 8.459 -10.787 -13.658 1.00 83.38 180 ARG A O 1
ATOM 1363 N N . TYR A 1 181 ? 9.509 -9.278 -12.367 1.00 90.31 181 TYR A N 1
ATOM 1364 C CA . TYR A 1 181 ? 10.835 -9.459 -12.957 1.00 90.31 181 TYR A CA 1
ATOM 1365 C C . TYR A 1 181 ? 11.964 -9.378 -11.923 1.00 90.31 181 TYR A C 1
ATOM 1367 O O . TYR A 1 181 ? 11.816 -8.833 -10.830 1.00 90.31 181 TYR A O 1
ATOM 1375 N N . VAL A 1 182 ? 13.123 -9.912 -12.309 1.00 91.00 182 VAL A N 1
ATOM 1376 C CA . VAL A 1 182 ? 14.379 -9.822 -11.564 1.00 91.00 182 VAL A CA 1
ATOM 1377 C C . VAL A 1 182 ? 15.500 -9.371 -12.494 1.00 91.00 182 VAL A C 1
ATOM 1379 O O . VAL A 1 182 ? 15.669 -9.918 -13.587 1.00 91.00 182 VAL A O 1
ATOM 1382 N N . VAL A 1 183 ? 16.292 -8.396 -12.048 1.00 92.06 183 VAL A N 1
ATOM 1383 C CA . VAL A 1 183 ? 17.554 -8.004 -12.693 1.00 92.06 183 VAL A CA 1
ATOM 1384 C C . VAL A 1 183 ? 18.699 -8.505 -11.827 1.00 92.06 183 VAL A C 1
ATOM 1386 O O . VAL A 1 183 ? 18.764 -8.148 -10.658 1.00 92.06 183 VAL A O 1
ATOM 1389 N N . ALA A 1 184 ? 19.603 -9.325 -12.364 1.00 91.38 184 ALA A N 1
ATOM 1390 C CA . ALA A 1 184 ? 20.671 -9.925 -11.564 1.00 91.38 184 ALA A CA 1
ATOM 1391 C C . ALA A 1 184 ? 22.052 -9.886 -12.224 1.00 91.38 184 ALA A C 1
ATOM 1393 O O . ALA A 1 184 ? 22.194 -9.902 -13.448 1.00 91.38 184 ALA A O 1
ATOM 1394 N N . GLU A 1 185 ? 23.071 -9.872 -11.372 1.00 88.12 185 GLU A N 1
ATOM 1395 C CA . GLU A 1 185 ? 24.498 -9.841 -11.665 1.00 88.12 185 GLU A CA 1
ATOM 1396 C C . GLU A 1 185 ? 25.191 -10.963 -10.883 1.00 88.12 185 GLU A C 1
ATOM 1398 O O . GLU A 1 185 ? 24.891 -11.188 -9.709 1.00 88.12 185 GLU A O 1
ATOM 1403 N N . LEU A 1 186 ? 26.122 -11.673 -11.520 1.00 84.94 186 LEU A N 1
ATOM 1404 C CA . LEU A 1 186 ? 26.883 -12.738 -10.873 1.00 84.94 186 LEU A CA 1
ATOM 1405 C C . LEU A 1 186 ? 28.330 -12.294 -10.640 1.00 84.94 186 LEU A C 1
ATOM 1407 O O . LEU A 1 186 ? 29.106 -12.160 -11.587 1.00 84.94 186 LEU A O 1
ATOM 1411 N N . THR A 1 187 ? 28.702 -12.141 -9.372 1.00 77.56 187 THR A N 1
ATOM 1412 C CA . THR A 1 187 ? 30.056 -11.777 -8.941 1.00 77.56 187 THR A CA 1
ATOM 1413 C C . THR A 1 187 ? 30.775 -13.012 -8.405 1.00 77.56 187 THR A C 1
ATOM 1415 O O . THR A 1 187 ? 30.213 -13.761 -7.609 1.00 77.56 187 THR A O 1
ATOM 1418 N N . ARG A 1 188 ? 32.035 -13.235 -8.796 1.00 69.06 188 ARG A N 1
ATOM 1419 C CA . ARG A 1 188 ? 32.896 -14.289 -8.225 1.00 69.06 188 ARG A CA 1
ATOM 1420 C C . ARG A 1 188 ? 33.950 -13.686 -7.303 1.00 69.06 188 ARG A C 1
ATOM 1422 O O . ARG A 1 188 ? 34.663 -12.777 -7.712 1.00 69.06 188 ARG A O 1
ATOM 1429 N N . GLY A 1 189 ? 34.058 -14.222 -6.089 1.00 61.44 189 GLY A N 1
ATOM 1430 C CA . GLY A 1 189 ? 35.169 -13.957 -5.176 1.00 61.44 189 GLY A CA 1
ATOM 1431 C C . GLY A 1 189 ? 36.373 -14.864 -5.451 1.00 61.44 189 GLY A C 1
ATOM 1432 O O . GLY A 1 189 ? 36.238 -15.936 -6.043 1.00 61.44 189 GLY A O 1
ATOM 1433 N N . GLU A 1 190 ? 37.546 -14.446 -4.978 1.00 51.66 190 GLU A N 1
ATOM 1434 C CA . GLU A 1 190 ? 38.840 -15.117 -5.198 1.00 51.66 190 GLU A CA 1
ATOM 1435 C C . GLU A 1 190 ? 38.896 -16.543 -4.620 1.00 51.66 190 GLU A C 1
ATOM 1437 O O . GLU A 1 190 ? 39.533 -17.425 -5.186 1.00 51.66 190 GLU A O 1
ATOM 1442 N N . SER A 1 191 ? 38.155 -16.803 -3.539 1.00 51.94 191 SER A N 1
ATOM 1443 C CA . SER A 1 191 ? 37.971 -18.130 -2.929 1.00 51.94 191 SER A CA 1
ATOM 1444 C C . SER A 1 191 ? 37.057 -19.070 -3.732 1.00 51.94 191 SER A C 1
ATOM 1446 O O . SER A 1 191 ? 36.755 -20.182 -3.295 1.00 51.94 191 SER A O 1
ATOM 1448 N N . GLY A 1 192 ? 36.558 -18.627 -4.889 1.00 55.91 192 GLY A N 1
ATOM 1449 C CA . GLY A 1 192 ? 35.661 -19.394 -5.742 1.00 55.91 192 GLY A CA 1
ATOM 1450 C C . GLY A 1 192 ? 34.205 -19.424 -5.273 1.00 55.91 192 GLY A C 1
ATOM 1451 O O . GLY A 1 192 ? 33.410 -20.117 -5.903 1.00 55.91 192 GLY A O 1
ATOM 1452 N N . SER A 1 193 ? 33.816 -18.688 -4.229 1.00 65.44 193 SER A N 1
ATOM 1453 C CA . SER A 1 193 ? 32.404 -18.430 -3.914 1.00 65.44 193 SER A CA 1
ATOM 1454 C C . SER A 1 193 ? 31.808 -17.416 -4.897 1.00 65.44 193 SER A C 1
ATOM 1456 O O . SER A 1 193 ? 32.371 -16.331 -5.058 1.00 65.44 193 SER A O 1
ATOM 1458 N N . SER A 1 194 ? 30.663 -17.723 -5.515 1.00 77.38 194 SER A N 1
ATOM 1459 C CA . SER A 1 194 ? 29.916 -16.747 -6.325 1.00 77.38 194 SER A CA 1
ATOM 1460 C C . SER A 1 194 ? 28.747 -16.159 -5.528 1.00 77.38 194 SER A C 1
ATOM 1462 O O . SER A 1 194 ? 27.972 -16.899 -4.912 1.00 77.38 194 SER A O 1
ATOM 1464 N N . VAL A 1 195 ? 28.603 -14.836 -5.568 1.00 83.19 195 VAL A N 1
ATOM 1465 C CA . VAL A 1 195 ? 27.469 -14.081 -5.022 1.00 83.19 195 VAL A CA 1
ATOM 1466 C C . VAL A 1 195 ? 26.584 -13.651 -6.186 1.00 83.19 195 VAL A C 1
ATOM 1468 O O . VAL A 1 195 ? 27.060 -13.041 -7.146 1.00 83.19 195 VAL A O 1
ATOM 1471 N N . LEU A 1 196 ? 25.299 -13.979 -6.105 1.00 87.12 196 LEU A N 1
ATOM 1472 C CA . LEU A 1 196 ? 24.277 -13.453 -6.994 1.00 87.12 196 LEU A CA 1
ATOM 1473 C C . LEU A 1 196 ? 23.717 -12.176 -6.364 1.00 87.12 196 LEU A C 1
ATOM 1475 O O . LEU A 1 196 ? 22.991 -12.249 -5.375 1.00 87.12 196 LEU A O 1
ATOM 1479 N N . ARG A 1 197 ? 24.039 -11.025 -6.951 1.00 87.19 197 ARG A N 1
ATOM 1480 C CA . ARG A 1 197 ? 23.399 -9.747 -6.631 1.00 87.19 197 ARG A CA 1
ATOM 1481 C C . ARG A 1 197 ? 22.148 -9.622 -7.486 1.00 87.19 197 ARG A C 1
ATOM 1483 O O . ARG A 1 197 ? 22.259 -9.665 -8.711 1.00 87.19 197 ARG A O 1
ATOM 1490 N N . ARG A 1 198 ? 20.969 -9.458 -6.894 1.00 88.94 198 ARG A N 1
ATOM 1491 C CA . ARG A 1 198 ? 19.707 -9.340 -7.645 1.00 88.94 198 ARG A CA 1
ATOM 1492 C C . ARG A 1 198 ? 18.859 -8.177 -7.142 1.00 88.94 198 ARG A C 1
ATOM 1494 O O . ARG A 1 198 ? 18.953 -7.801 -5.986 1.00 88.94 198 ARG A O 1
ATOM 1501 N N . PHE A 1 199 ? 18.049 -7.626 -8.034 1.00 87.56 199 PHE A N 1
ATOM 1502 C CA . PHE A 1 199 ? 16.971 -6.684 -7.761 1.00 87.56 199 PHE A CA 1
ATOM 1503 C C . PHE A 1 199 ? 15.653 -7.373 -8.096 1.00 87.56 199 PHE A C 1
ATOM 1505 O O . PHE A 1 199 ? 15.529 -7.913 -9.200 1.00 87.56 199 PHE A O 1
ATOM 1512 N N . MET A 1 200 ? 14.680 -7.344 -7.187 1.00 80.19 200 MET A N 1
ATOM 1513 C CA . MET A 1 200 ? 13.372 -7.980 -7.375 1.00 80.19 200 MET A CA 1
ATOM 1514 C C . MET A 1 200 ? 12.272 -6.918 -7.473 1.00 80.19 200 MET A C 1
ATOM 1516 O O . MET A 1 200 ? 12.156 -6.069 -6.593 1.00 80.19 200 MET A O 1
ATOM 1520 N N . SER A 1 201 ? 11.424 -6.983 -8.506 1.00 81.12 201 SER A N 1
ATOM 1521 C CA . SER A 1 201 ? 10.334 -6.007 -8.699 1.00 81.12 201 SER A CA 1
ATOM 1522 C C . SER A 1 201 ? 9.268 -6.031 -7.593 1.00 81.12 201 SER A C 1
ATOM 1524 O O . SER A 1 201 ? 8.471 -5.110 -7.494 1.00 81.12 201 SER A O 1
ATOM 1526 N N . GLU A 1 202 ? 9.240 -7.094 -6.783 1.00 72.31 202 GLU A N 1
ATOM 1527 C CA . GLU A 1 202 ? 8.323 -7.275 -5.648 1.00 72.31 202 GLU A CA 1
ATOM 1528 C C . GLU A 1 202 ? 8.787 -6.541 -4.374 1.00 72.31 202 GLU A C 1
ATOM 1530 O O . GLU A 1 202 ? 7.963 -6.232 -3.519 1.00 72.31 202 GLU A O 1
ATOM 1535 N N . THR A 1 203 ? 10.091 -6.269 -4.224 1.00 68.12 203 THR A N 1
ATOM 1536 C CA . THR A 1 203 ? 10.669 -5.590 -3.040 1.00 68.12 203 THR A CA 1
ATOM 1537 C C . THR A 1 203 ? 11.235 -4.203 -3.353 1.00 68.12 203 THR A C 1
ATOM 1539 O O . THR A 1 203 ? 11.404 -3.381 -2.448 1.00 68.12 203 THR A O 1
ATOM 1542 N N . GLU A 1 204 ? 11.555 -3.964 -4.628 1.00 72.44 204 GLU A N 1
ATOM 1543 C CA . GLU A 1 204 ? 12.310 -2.819 -5.152 1.00 72.44 204 GLU A CA 1
ATOM 1544 C C . GLU A 1 204 ? 13.679 -2.605 -4.468 1.00 72.44 204 GLU A C 1
ATOM 1546 O O . GLU A 1 204 ? 14.239 -1.509 -4.448 1.00 72.44 204 GLU A O 1
ATOM 1551 N N . GLU A 1 205 ? 14.258 -3.690 -3.946 1.00 69.69 205 GLU A N 1
ATOM 1552 C CA . GLU A 1 205 ? 15.544 -3.718 -3.242 1.00 69.69 205 GLU A CA 1
ATOM 1553 C C . GLU A 1 205 ? 16.579 -4.596 -3.955 1.00 69.69 205 GLU A C 1
ATOM 1555 O O . GLU A 1 205 ? 16.232 -5.494 -4.724 1.00 69.69 205 GLU A O 1
ATOM 1560 N N . TRP A 1 206 ? 17.861 -4.338 -3.670 1.00 78.38 206 TRP A N 1
ATOM 1561 C CA . TRP A 1 206 ? 18.984 -5.183 -4.083 1.00 78.38 206 TRP A CA 1
ATOM 1562 C C . TRP A 1 206 ? 19.412 -6.111 -2.936 1.00 78.38 206 TRP A C 1
ATOM 1564 O O . TRP A 1 206 ? 19.861 -5.611 -1.904 1.00 78.38 206 TRP A O 1
ATOM 1574 N N . ASP A 1 207 ? 19.371 -7.432 -3.131 1.00 77.44 207 ASP A N 1
ATOM 1575 C CA . ASP A 1 207 ? 19.922 -8.421 -2.195 1.00 77.44 207 ASP A CA 1
ATOM 1576 C C . ASP A 1 207 ? 21.105 -9.217 -2.784 1.00 77.44 207 ASP A C 1
ATOM 1578 O O . ASP A 1 207 ? 21.159 -9.531 -3.977 1.00 77.44 207 ASP A O 1
ATOM 1582 N N . ASP A 1 208 ? 22.084 -9.523 -1.924 1.00 83.44 208 ASP A N 1
ATOM 1583 C CA . ASP A 1 208 ? 23.289 -10.299 -2.242 1.00 83.44 208 ASP A CA 1
ATOM 1584 C C . ASP A 1 208 ? 23.156 -11.720 -1.675 1.00 83.44 208 ASP A C 1
ATOM 1586 O O . ASP A 1 208 ? 23.282 -11.943 -0.469 1.00 83.44 208 ASP A O 1
ATOM 1590 N N . VAL A 1 209 ? 22.930 -12.705 -2.548 1.00 83.69 209 VAL A N 1
ATOM 1591 C CA . VAL A 1 209 ? 22.684 -14.100 -2.158 1.00 83.69 209 VAL A CA 1
ATOM 1592 C C . VAL A 1 209 ? 23.870 -14.990 -2.524 1.00 83.69 209 VAL A C 1
ATOM 1594 O O . VAL A 1 209 ? 24.289 -15.068 -3.681 1.00 83.69 209 VAL A O 1
ATOM 1597 N N . ALA A 1 210 ? 24.404 -15.721 -1.545 1.00 84.38 210 ALA A N 1
ATOM 1598 C CA . ALA A 1 210 ? 25.441 -16.720 -1.790 1.00 84.38 210 ALA A CA 1
ATOM 1599 C C . ALA A 1 210 ? 24.885 -17.893 -2.622 1.00 84.38 210 ALA A C 1
ATOM 1601 O O . ALA A 1 210 ? 23.894 -18.525 -2.250 1.00 84.38 210 ALA A O 1
ATOM 1602 N N . THR A 1 211 ? 25.534 -18.204 -3.745 1.00 80.56 211 THR A N 1
ATOM 1603 C CA . THR A 1 211 ? 25.116 -19.312 -4.619 1.00 80.56 211 THR A CA 1
ATOM 1604 C C . THR A 1 211 ? 25.608 -20.668 -4.111 1.00 80.56 211 THR A C 1
ATOM 1606 O O . THR A 1 211 ? 26.641 -20.777 -3.447 1.00 80.56 211 THR A O 1
ATOM 1609 N N . VAL A 1 212 ? 24.871 -21.730 -4.442 1.00 77.56 212 VAL A N 1
ATOM 1610 C CA . VAL A 1 212 ? 25.194 -23.110 -4.053 1.00 77.56 212 VAL A CA 1
ATOM 1611 C C . VAL A 1 212 ? 25.592 -23.912 -5.287 1.00 77.56 212 VAL A C 1
ATOM 1613 O O . VAL A 1 212 ? 24.838 -23.996 -6.253 1.00 77.56 212 VAL A O 1
ATOM 1616 N N . ARG A 1 213 ? 26.756 -24.565 -5.261 1.00 69.19 213 ARG A N 1
ATOM 1617 C CA . ARG A 1 213 ? 27.178 -25.469 -6.343 1.00 69.19 213 ARG A CA 1
ATOM 1618 C C . ARG A 1 213 ? 26.414 -26.785 -6.286 1.00 69.19 213 ARG A C 1
ATOM 1620 O O . ARG A 1 213 ? 26.502 -27.504 -5.291 1.00 69.19 213 ARG A O 1
ATOM 1627 N N . SER A 1 214 ? 25.688 -27.115 -7.355 1.00 59.00 214 SER A N 1
ATOM 1628 C CA . SER A 1 214 ? 24.916 -28.360 -7.406 1.00 59.00 214 SER A CA 1
ATOM 1629 C C . SER A 1 214 ? 25.848 -29.580 -7.411 1.00 59.00 214 SER A C 1
ATOM 1631 O O . SER A 1 214 ? 26.762 -29.690 -8.227 1.00 59.00 214 SER A O 1
ATOM 1633 N N . SER A 1 215 ? 25.634 -30.515 -6.485 1.00 45.41 215 SER A N 1
ATOM 1634 C CA . SER A 1 215 ? 26.591 -31.584 -6.148 1.00 45.41 215 SER A CA 1
ATOM 1635 C C . SER A 1 215 ? 26.574 -32.809 -7.078 1.00 45.41 215 SER A C 1
ATOM 1637 O O . SER A 1 215 ? 27.240 -33.809 -6.802 1.00 45.41 215 SER A O 1
ATOM 1639 N N . SER A 1 216 ? 25.828 -32.757 -8.186 1.00 43.91 216 SER A N 1
ATOM 1640 C CA . SER A 1 216 ? 25.663 -33.865 -9.136 1.00 43.91 216 SER A CA 1
ATOM 1641 C C . SER A 1 216 ? 26.398 -33.627 -10.461 1.00 43.91 216 SER A C 1
ATOM 1643 O O . SER A 1 216 ? 25.786 -33.221 -11.445 1.00 43.91 216 SER A O 1
ATOM 1645 N N . GLY A 1 217 ? 27.698 -33.937 -10.478 1.00 41.09 217 GLY A N 1
ATOM 1646 C CA . GLY A 1 217 ? 28.564 -33.974 -11.664 1.00 41.09 217 GLY A CA 1
ATOM 1647 C C . GLY A 1 217 ? 29.894 -34.676 -11.348 1.00 41.09 217 GLY A C 1
ATOM 1648 O O . GLY A 1 217 ? 30.413 -34.533 -10.237 1.00 41.09 217 GLY A O 1
ATOM 1649 N N . SER A 1 218 ? 30.429 -35.475 -12.281 1.00 39.81 218 SER A N 1
ATOM 1650 C CA . SER A 1 218 ? 31.648 -36.280 -12.048 1.00 39.81 218 SER A CA 1
ATOM 1651 C C . SER A 1 218 ? 32.927 -35.702 -12.668 1.00 39.81 218 SER A C 1
ATOM 1653 O O . SER A 1 218 ? 34.012 -36.218 -12.399 1.00 39.81 218 SER A O 1
ATOM 1655 N N . GLU A 1 219 ? 32.829 -34.637 -13.461 1.00 42.84 219 GLU A N 1
ATOM 1656 C CA . GLU A 1 219 ? 33.974 -33.965 -14.086 1.00 42.84 219 GLU A CA 1
ATOM 1657 C C . GLU A 1 219 ? 34.520 -32.914 -13.102 1.00 42.84 219 GLU A C 1
ATOM 1659 O O . GLU A 1 219 ? 34.087 -31.765 -13.045 1.00 42.84 219 GLU A O 1
ATOM 1664 N N . ARG A 1 220 ? 35.396 -33.387 -12.206 1.00 49.47 220 ARG A N 1
ATOM 1665 C CA . ARG A 1 220 ? 35.885 -32.672 -11.015 1.00 49.47 220 ARG A CA 1
ATOM 1666 C C . ARG A 1 220 ? 37.246 -31.995 -11.253 1.00 49.47 220 ARG A C 1
ATOM 1668 O O . ARG A 1 220 ? 37.937 -32.279 -12.225 1.00 49.47 220 ARG A O 1
ATOM 1675 N N . ALA A 1 221 ? 37.638 -31.141 -10.305 1.00 39.91 221 ALA A N 1
ATOM 1676 C CA . ALA A 1 221 ? 38.903 -30.393 -10.226 1.00 39.91 221 ALA A CA 1
ATOM 1677 C C . ALA A 1 221 ? 39.106 -29.259 -11.256 1.00 39.91 221 ALA A C 1
ATOM 1679 O O . ALA A 1 221 ? 39.208 -28.109 -10.840 1.00 39.91 221 ALA A O 1
ATOM 1680 N N . ALA A 1 222 ? 39.116 -29.527 -12.567 1.00 39.94 222 ALA A N 1
ATOM 1681 C CA . ALA A 1 222 ? 39.579 -28.547 -13.569 1.00 39.94 222 ALA A CA 1
ATOM 1682 C C . ALA A 1 222 ? 38.791 -27.215 -13.600 1.00 39.94 222 ALA A C 1
ATOM 1684 O O . ALA A 1 222 ? 39.347 -26.163 -13.902 1.00 39.94 222 ALA A O 1
ATOM 1685 N N . ALA A 1 223 ? 37.501 -27.235 -13.250 1.00 47.03 223 ALA A N 1
ATOM 1686 C CA . ALA A 1 223 ? 36.641 -26.048 -13.255 1.00 47.03 223 ALA A CA 1
ATOM 1687 C C . ALA A 1 223 ? 36.844 -25.089 -12.056 1.00 47.03 223 ALA A C 1
ATOM 1689 O O . ALA A 1 223 ? 36.122 -24.097 -11.952 1.00 47.03 223 ALA A O 1
ATOM 1690 N N . ALA A 1 224 ? 37.774 -25.384 -11.138 1.00 48.62 224 ALA A N 1
ATOM 1691 C CA . ALA A 1 224 ? 38.006 -24.587 -9.931 1.00 48.62 224 ALA A CA 1
ATOM 1692 C C . ALA A 1 224 ? 39.016 -23.436 -10.113 1.00 48.62 224 ALA A C 1
ATOM 1694 O O . ALA A 1 224 ? 38.919 -22.448 -9.391 1.00 48.62 224 ALA A O 1
ATOM 1695 N N . GLU A 1 225 ? 39.956 -23.547 -11.058 1.00 51.22 225 GLU A N 1
ATOM 1696 C CA . GLU A 1 225 ? 41.088 -22.608 -11.192 1.00 51.22 225 GLU A CA 1
ATOM 1697 C C . GLU A 1 225 ? 40.894 -21.548 -12.292 1.00 51.22 225 GLU A C 1
ATOM 1699 O O . GLU A 1 225 ? 41.521 -20.491 -12.250 1.00 51.22 225 GLU A O 1
ATOM 1704 N N . ARG A 1 226 ? 40.013 -21.790 -13.275 1.00 67.62 226 ARG A N 1
ATOM 1705 C CA . ARG A 1 226 ? 39.786 -20.860 -14.394 1.00 67.62 226 ARG A CA 1
ATOM 1706 C C . ARG A 1 226 ? 38.761 -19.777 -14.052 1.00 67.62 226 ARG A C 1
ATOM 1708 O O . ARG A 1 226 ? 37.603 -20.061 -13.727 1.00 67.62 226 ARG A O 1
ATOM 1715 N N . VAL A 1 227 ? 39.166 -18.519 -14.218 1.00 67.25 227 VAL A N 1
ATOM 1716 C CA . VAL A 1 227 ? 38.263 -17.362 -14.148 1.00 67.25 227 VAL A CA 1
ATOM 1717 C C . VAL A 1 227 ? 37.355 -17.353 -15.383 1.00 67.25 227 VAL A C 1
ATOM 1719 O O . VAL A 1 227 ? 37.809 -17.583 -16.499 1.00 67.25 227 VAL A O 1
ATOM 1722 N N . MET A 1 228 ? 36.059 -17.096 -15.188 1.00 71.19 228 MET A N 1
ATOM 1723 C CA . MET A 1 228 ? 35.107 -16.932 -16.292 1.00 71.19 228 MET A CA 1
ATOM 1724 C C . MET A 1 228 ? 35.078 -15.484 -16.775 1.00 71.19 228 MET A C 1
ATOM 1726 O O . MET A 1 228 ? 35.026 -14.553 -15.968 1.00 71.19 228 MET A O 1
ATOM 1730 N N . HIS A 1 229 ? 35.043 -15.292 -18.090 1.00 71.19 229 HIS A N 1
ATOM 1731 C CA . HIS A 1 229 ? 35.036 -13.978 -18.723 1.00 71.19 229 HIS A CA 1
ATOM 1732 C C . HIS A 1 229 ? 33.697 -13.699 -19.403 1.00 71.19 229 HIS A C 1
ATOM 1734 O O . HIS A 1 229 ? 33.429 -14.087 -20.538 1.00 71.19 229 HIS A O 1
ATOM 1740 N N . LEU A 1 230 ? 32.842 -13.010 -18.644 1.00 71.50 230 LEU A N 1
ATOM 1741 C CA . LEU A 1 230 ? 31.432 -12.759 -18.939 1.00 71.50 230 LEU A CA 1
ATOM 1742 C C . LEU A 1 230 ? 31.247 -11.529 -19.855 1.00 71.50 230 LEU A C 1
ATOM 1744 O O . LEU A 1 230 ? 30.456 -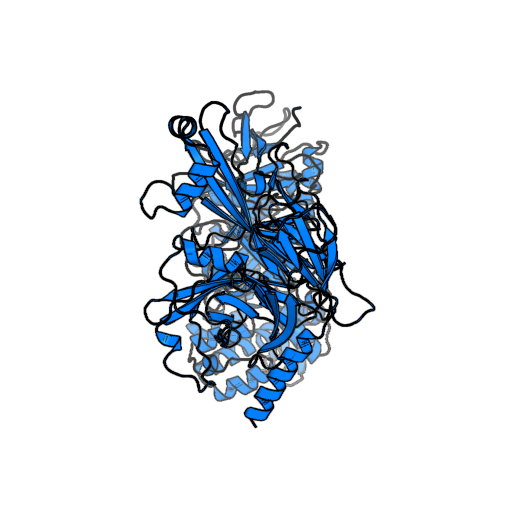10.632 -19.572 1.00 71.50 230 LEU A O 1
ATOM 1748 N N . ASP A 1 231 ? 32.008 -11.485 -20.953 1.00 65.25 231 ASP A N 1
ATOM 1749 C CA . ASP A 1 231 ? 31.955 -10.436 -21.991 1.00 65.25 231 ASP A CA 1
ATOM 1750 C C . ASP A 1 231 ? 30.757 -10.610 -22.965 1.00 65.25 231 ASP A C 1
ATOM 1752 O O . ASP A 1 231 ? 30.587 -9.819 -23.893 1.00 65.25 231 ASP A O 1
ATOM 1756 N N . HIS A 1 232 ? 29.919 -11.639 -22.780 1.00 81.06 232 HIS A N 1
ATOM 1757 C CA . HIS A 1 232 ? 28.722 -11.915 -23.584 1.00 81.06 232 HIS A CA 1
ATOM 1758 C C . HIS A 1 232 ? 27.439 -11.519 -22.835 1.00 81.06 232 HIS A C 1
ATOM 1760 O O . HIS A 1 232 ? 27.325 -11.714 -21.626 1.00 81.06 232 HIS A O 1
ATOM 1766 N N . GLN A 1 233 ? 26.440 -11.026 -23.575 1.00 81.69 233 GLN A N 1
ATOM 1767 C CA . GLN A 1 233 ? 25.099 -10.709 -23.068 1.00 81.69 233 GLN A CA 1
ATOM 1768 C C . GLN A 1 233 ? 24.488 -11.883 -22.282 1.00 81.69 233 GLN A C 1
ATOM 1770 O O . GLN A 1 233 ? 24.505 -13.023 -22.751 1.00 81.69 233 GLN A O 1
ATOM 1775 N N . VAL A 1 234 ? 23.928 -11.607 -21.102 1.00 89.50 234 VAL A N 1
ATOM 1776 C CA . VAL A 1 234 ? 23.285 -12.634 -20.267 1.00 89.50 234 VAL A CA 1
ATOM 1777 C C . VAL A 1 234 ? 21.999 -13.106 -20.948 1.00 89.50 234 VAL A C 1
ATOM 1779 O O . VAL A 1 234 ? 21.145 -12.291 -21.297 1.00 89.50 234 VAL A O 1
ATOM 1782 N N . VAL A 1 235 ? 21.853 -14.417 -21.147 1.00 90.25 235 VAL A N 1
ATOM 1783 C CA . VAL A 1 235 ? 20.707 -15.006 -21.859 1.00 90.25 235 VAL A CA 1
ATOM 1784 C C . VAL A 1 235 ? 19.650 -15.469 -20.854 1.00 90.25 235 VAL A C 1
ATOM 1786 O O . VAL A 1 235 ? 19.946 -16.254 -19.956 1.00 90.25 235 VAL A O 1
ATOM 1789 N N . ALA A 1 236 ? 18.406 -15.013 -21.006 1.00 90.25 236 ALA A N 1
ATOM 1790 C CA . ALA A 1 236 ? 17.268 -15.512 -20.237 1.00 90.25 236 ALA A CA 1
ATOM 1791 C C . ALA A 1 236 ? 16.698 -16.780 -20.899 1.00 90.25 236 ALA A C 1
ATOM 1793 O O . ALA A 1 236 ? 16.191 -16.725 -22.019 1.00 90.25 236 ALA A O 1
ATOM 1794 N N . PHE A 1 237 ? 16.787 -17.935 -20.231 1.00 88.44 237 PHE A N 1
ATOM 1795 C CA . PHE A 1 237 ? 16.318 -19.213 -20.776 1.00 88.44 237 PHE A CA 1
ATOM 1796 C C . PHE A 1 237 ? 15.930 -20.221 -19.684 1.00 88.44 237 PHE A C 1
ATOM 1798 O O . PHE A 1 237 ? 16.683 -20.458 -18.740 1.00 88.44 237 PHE A O 1
ATOM 1805 N N . GLY A 1 238 ? 14.765 -20.860 -19.835 1.00 79.25 238 GLY A N 1
ATOM 1806 C CA . GLY A 1 238 ? 14.333 -21.974 -18.978 1.00 79.25 238 GLY A CA 1
ATOM 1807 C C . GLY A 1 238 ? 14.104 -21.608 -17.507 1.00 79.25 238 GLY A C 1
ATOM 1808 O O . GLY A 1 238 ? 14.370 -22.428 -16.633 1.00 79.25 238 GLY A O 1
ATOM 1809 N N . GLY A 1 239 ? 13.669 -20.374 -17.223 1.00 85.44 239 GLY A N 1
ATOM 1810 C CA . GLY A 1 239 ? 13.547 -19.859 -15.851 1.00 85.44 239 GLY A CA 1
ATOM 1811 C C . GLY A 1 239 ? 14.893 -19.551 -15.182 1.00 85.44 239 GLY A C 1
ATOM 1812 O O . GLY A 1 239 ? 14.962 -19.448 -13.963 1.00 85.44 239 GLY A O 1
ATOM 1813 N N . ARG A 1 240 ? 15.972 -19.429 -15.964 1.00 91.00 240 ARG A N 1
ATOM 1814 C CA . ARG A 1 240 ? 17.323 -19.115 -15.489 1.00 91.00 240 ARG A CA 1
ATOM 1815 C C . ARG A 1 240 ? 17.949 -17.989 -16.301 1.00 91.00 240 ARG A C 1
ATOM 1817 O O . ARG A 1 240 ? 17.641 -17.810 -17.479 1.00 91.00 240 ARG A O 1
ATOM 1824 N N . LEU A 1 241 ? 18.872 -17.273 -15.672 1.00 92.56 241 LEU A N 1
ATOM 1825 C CA . LEU A 1 241 ? 19.829 -16.408 -16.354 1.00 92.56 241 LEU A CA 1
ATOM 1826 C C . LEU A 1 241 ? 21.105 -17.202 -16.638 1.00 92.56 241 LEU A C 1
ATOM 1828 O O . LEU A 1 241 ? 21.550 -17.977 -15.791 1.00 92.56 241 LEU A O 1
ATOM 1832 N N . TRP A 1 242 ? 21.661 -17.022 -17.835 1.00 91.44 242 TRP A N 1
ATOM 1833 C CA . TRP A 1 242 ? 22.839 -17.724 -18.338 1.00 91.44 242 TRP A CA 1
ATOM 1834 C C . TRP A 1 242 ? 23.951 -16.721 -18.646 1.00 91.44 242 TRP A C 1
ATOM 1836 O O . TRP A 1 242 ? 23.867 -15.955 -19.609 1.00 91.44 242 TRP A O 1
ATOM 1846 N N . TRP A 1 243 ? 25.001 -16.742 -17.831 1.00 89.75 243 TRP A N 1
ATOM 1847 C CA . TRP A 1 243 ? 26.225 -15.971 -18.025 1.00 89.75 243 TRP A CA 1
ATOM 1848 C C . TRP A 1 243 ? 27.205 -16.798 -18.858 1.00 89.75 243 TRP A C 1
ATOM 1850 O O . TRP A 1 243 ? 27.507 -17.938 -18.502 1.00 89.75 243 TRP A O 1
ATOM 1860 N N . VAL A 1 244 ? 27.676 -16.253 -19.981 1.00 87.56 244 VAL A N 1
ATOM 1861 C CA . VAL A 1 244 ? 28.374 -17.032 -21.017 1.00 87.56 244 VAL A CA 1
ATOM 1862 C C . VAL A 1 244 ? 29.823 -16.577 -21.168 1.00 87.56 244 VAL A C 1
ATOM 1864 O O . VAL A 1 244 ? 30.087 -15.424 -21.504 1.00 87.56 244 VAL A O 1
ATOM 1867 N N . ASP A 1 245 ? 30.756 -17.508 -20.990 1.00 86.00 245 ASP A N 1
ATOM 1868 C CA . ASP A 1 245 ? 32.143 -17.382 -21.423 1.00 86.00 245 ASP A CA 1
ATOM 1869 C C . ASP A 1 245 ? 32.298 -18.083 -22.782 1.00 86.00 245 ASP A C 1
ATOM 1871 O O . ASP A 1 245 ? 32.341 -19.312 -22.882 1.00 86.00 245 ASP A O 1
ATOM 1875 N N . VAL A 1 246 ? 32.401 -17.294 -23.854 1.00 85.62 246 VAL A N 1
ATOM 1876 C CA . VAL A 1 246 ? 32.517 -17.798 -25.237 1.00 85.62 246 VAL A CA 1
ATOM 1877 C C . VAL A 1 246 ? 33.837 -18.527 -25.538 1.00 85.62 246 VAL A C 1
ATOM 1879 O O . VAL A 1 246 ? 34.012 -19.045 -26.645 1.00 85.62 246 VAL A O 1
ATOM 1882 N N . SER A 1 247 ? 34.771 -18.591 -24.586 1.00 84.94 247 SER A N 1
ATOM 1883 C CA . SER A 1 247 ? 35.984 -19.408 -24.667 1.00 84.94 247 SER A CA 1
ATOM 1884 C C . SER A 1 247 ? 35.842 -20.781 -23.995 1.00 84.94 247 SER A C 1
ATOM 1886 O O . SER A 1 247 ? 36.627 -21.671 -24.317 1.00 84.94 247 SER A O 1
ATOM 1888 N N . TRP A 1 248 ? 34.849 -20.987 -23.116 1.00 85.94 248 TRP A N 1
ATOM 1889 C CA . TRP A 1 248 ? 34.772 -22.185 -22.266 1.00 85.94 248 TRP A CA 1
ATOM 1890 C C . TRP A 1 248 ? 33.366 -22.775 -22.073 1.00 85.94 248 TRP A C 1
ATOM 1892 O O . TRP A 1 248 ? 33.183 -23.968 -22.301 1.00 85.94 248 TRP A O 1
ATOM 1902 N N . GLY A 1 249 ? 32.366 -21.989 -21.668 1.00 87.75 249 GLY A N 1
ATOM 1903 C CA . GLY A 1 249 ? 31.053 -22.515 -21.279 1.00 87.75 249 GLY A CA 1
ATOM 1904 C C . GLY A 1 249 ? 30.130 -21.465 -20.669 1.00 87.75 249 GLY A C 1
ATOM 1905 O O . GLY A 1 249 ? 30.491 -20.299 -20.530 1.00 87.75 249 GLY A O 1
ATOM 1906 N N . ALA A 1 250 ? 28.927 -21.881 -20.286 1.00 89.00 250 ALA A N 1
ATOM 1907 C CA . ALA A 1 250 ? 27.930 -21.023 -19.657 1.00 89.00 250 ALA A CA 1
ATOM 1908 C C . ALA A 1 250 ? 27.595 -21.492 -18.237 1.00 89.00 250 ALA A C 1
ATOM 1910 O O . ALA A 1 250 ? 27.518 -22.690 -17.960 1.00 89.00 250 ALA A O 1
ATOM 1911 N N . LEU A 1 251 ? 27.358 -20.539 -17.338 1.00 88.25 251 LEU A N 1
ATOM 1912 C CA . LEU A 1 251 ? 26.828 -20.790 -16.004 1.00 88.25 251 LEU A CA 1
ATOM 1913 C C . LEU A 1 251 ? 25.384 -20.293 -15.925 1.00 88.25 251 LEU A C 1
ATOM 1915 O O . LEU A 1 251 ? 25.099 -19.155 -16.291 1.00 88.25 251 LEU A O 1
ATOM 1919 N N . SER A 1 252 ? 24.484 -21.132 -15.418 1.00 89.25 252 SER A N 1
ATOM 1920 C CA . SER A 1 252 ? 23.068 -20.812 -15.254 1.00 89.25 252 SER A CA 1
ATOM 1921 C C . SER A 1 252 ? 22.633 -20.824 -13.792 1.00 89.25 252 SER A C 1
ATOM 1923 O O . SER A 1 252 ? 22.971 -21.741 -13.037 1.00 89.25 252 SER A O 1
ATOM 1925 N N . VAL A 1 253 ? 21.831 -19.832 -13.409 1.00 89.69 253 VAL A N 1
ATOM 1926 C CA . VAL A 1 253 ? 21.275 -19.666 -12.057 1.00 89.69 253 VAL A CA 1
ATOM 1927 C C . VAL A 1 253 ? 19.801 -19.272 -12.173 1.00 89.69 253 VAL A C 1
ATOM 1929 O O . VAL A 1 253 ? 19.438 -18.510 -13.068 1.00 89.69 253 VAL A O 1
ATOM 1932 N N . ASP A 1 254 ? 18.947 -19.797 -11.292 1.00 91.12 254 ASP A N 1
ATOM 1933 C CA . ASP A 1 254 ? 17.584 -19.277 -11.095 1.00 91.12 254 ASP A CA 1
ATOM 1934 C C . ASP A 1 254 ? 17.651 -18.138 -10.063 1.00 91.12 254 ASP A C 1
ATOM 1936 O O . ASP A 1 254 ? 17.953 -18.414 -8.896 1.00 91.12 254 ASP A O 1
ATOM 1940 N N . PRO A 1 255 ? 17.422 -16.872 -10.460 1.00 90.50 255 PRO A N 1
ATOM 1941 C CA . PRO A 1 255 ? 17.543 -15.736 -9.561 1.00 90.50 255 PRO A CA 1
ATOM 1942 C C . PRO A 1 255 ? 16.301 -15.520 -8.680 1.00 90.50 255 PRO A C 1
ATOM 1944 O O . PRO A 1 255 ? 16.382 -14.740 -7.736 1.00 90.50 255 PRO A O 1
ATOM 1947 N N . PHE A 1 256 ? 15.183 -16.217 -8.929 1.00 86.44 256 PHE A N 1
ATOM 1948 C CA . PHE A 1 256 ? 13.994 -16.199 -8.062 1.00 86.44 256 PHE A CA 1
ATOM 1949 C C . PHE A 1 256 ? 14.087 -17.203 -6.896 1.00 86.44 256 PHE A C 1
ATOM 1951 O O . PHE A 1 256 ? 13.181 -17.265 -6.072 1.00 86.44 256 PHE A O 1
ATOM 1958 N N . SER A 1 257 ? 15.141 -18.022 -6.821 1.00 85.56 257 SER A N 1
ATOM 1959 C CA . SER A 1 257 ? 15.321 -18.989 -5.731 1.00 85.56 257 SER A CA 1
ATOM 1960 C C . SER A 1 257 ? 15.926 -18.335 -4.485 1.00 85.56 257 SER A C 1
ATOM 1962 O O . SER A 1 257 ? 16.930 -17.634 -4.584 1.00 85.56 257 SER A O 1
ATOM 1964 N N . ASP A 1 258 ? 15.407 -18.656 -3.296 1.00 81.38 258 ASP A N 1
ATOM 1965 C CA . ASP A 1 258 ? 16.043 -18.335 -2.001 1.00 81.38 258 ASP A CA 1
ATOM 1966 C C . ASP A 1 258 ? 17.395 -19.048 -1.811 1.00 81.38 258 ASP A C 1
ATOM 1968 O O . ASP A 1 258 ? 18.189 -18.714 -0.932 1.00 81.38 258 ASP A O 1
ATOM 1972 N N . ARG A 1 259 ? 17.647 -20.089 -2.614 1.00 81.81 259 ARG A N 1
ATOM 1973 C CA . ARG A 1 259 ? 18.900 -20.852 -2.662 1.00 81.81 259 ARG A CA 1
ATOM 1974 C C . ARG A 1 259 ? 19.312 -21.030 -4.127 1.00 81.81 259 ARG A C 1
ATOM 1976 O O . ARG A 1 259 ? 18.941 -22.033 -4.745 1.00 81.81 259 ARG A O 1
ATOM 1983 N N . PRO A 1 260 ? 19.999 -20.044 -4.728 1.00 86.25 260 PRO A N 1
ATOM 1984 C CA . PRO A 1 260 ? 20.358 -20.082 -6.141 1.00 86.25 260 PRO A CA 1
ATOM 1985 C C . PRO A 1 260 ? 21.398 -21.180 -6.431 1.00 86.25 260 PRO A C 1
ATOM 1987 O O . PRO A 1 260 ? 22.570 -21.052 -6.076 1.00 86.25 260 PRO A O 1
ATOM 1990 N N . GLU A 1 261 ? 20.975 -22.273 -7.082 1.00 84.81 261 GLU A N 1
ATOM 1991 C CA . GLU A 1 261 ? 21.881 -23.354 -7.510 1.00 84.81 261 GLU A CA 1
ATOM 1992 C C . GLU A 1 261 ? 22.640 -22.991 -8.802 1.00 84.81 261 GLU A C 1
ATOM 1994 O O . GLU A 1 261 ? 22.019 -22.861 -9.866 1.00 84.81 261 GLU A O 1
ATOM 1999 N N . GLU A 1 262 ? 23.976 -22.915 -8.733 1.00 85.31 262 GLU A N 1
ATOM 2000 C CA . GLU A 1 262 ? 24.863 -22.834 -9.902 1.00 85.31 262 GLU A CA 1
ATOM 2001 C C . GLU A 1 262 ? 24.798 -24.136 -10.720 1.00 85.31 262 GLU A C 1
ATOM 2003 O O . GLU A 1 262 ? 25.036 -25.229 -10.192 1.00 85.31 262 GLU A O 1
ATOM 2008 N N . ARG A 1 263 ? 24.573 -24.016 -12.034 1.00 85.94 263 ARG A N 1
ATOM 2009 C CA . ARG A 1 263 ? 24.758 -25.101 -13.009 1.00 85.94 263 ARG A CA 1
ATOM 2010 C C . ARG A 1 263 ? 25.665 -24.647 -14.153 1.00 85.94 263 ARG A C 1
ATOM 2012 O O . ARG A 1 263 ? 25.274 -23.780 -14.932 1.00 85.94 263 ARG A O 1
ATOM 2019 N N . PHE A 1 264 ? 26.828 -25.280 -14.289 1.00 85.88 264 PHE A N 1
ATOM 2020 C CA . PHE A 1 264 ? 27.728 -25.116 -15.436 1.00 85.88 264 PHE A CA 1
ATOM 2021 C C . PHE A 1 264 ? 27.337 -26.027 -16.610 1.00 85.88 264 PHE A C 1
ATOM 2023 O O . PHE A 1 264 ? 26.854 -27.140 -16.397 1.00 85.88 264 PHE A O 1
ATOM 2030 N N . VAL A 1 265 ? 27.577 -25.551 -17.833 1.00 87.50 265 VAL A N 1
ATOM 2031 C CA . VAL A 1 265 ? 27.523 -26.304 -19.091 1.00 87.50 265 VAL A CA 1
ATOM 2032 C C . VAL A 1 265 ? 28.727 -25.879 -19.940 1.00 87.50 265 VAL A C 1
ATOM 2034 O O . VAL A 1 265 ? 28.828 -24.718 -20.336 1.00 87.50 265 VAL A O 1
ATOM 2037 N N . GLU A 1 266 ? 29.647 -26.804 -20.213 1.00 88.31 266 GLU A N 1
ATOM 2038 C CA . GLU A 1 266 ? 30.791 -26.561 -21.105 1.00 88.31 266 GLU A CA 1
ATOM 2039 C C . GLU A 1 266 ? 30.324 -26.376 -22.563 1.00 88.31 266 GLU A C 1
ATOM 2041 O O . GLU A 1 266 ? 29.265 -26.874 -22.946 1.00 88.31 266 GLU A O 1
ATOM 2046 N N . LEU A 1 267 ? 31.083 -25.647 -23.387 1.00 89.69 267 LEU A N 1
ATOM 2047 C CA . LEU A 1 267 ? 30.863 -25.559 -24.839 1.00 89.69 267 LEU A CA 1
ATOM 2048 C C . LEU A 1 267 ? 31.067 -26.928 -25.534 1.00 89.69 267 LEU A C 1
ATOM 2050 O O . LEU A 1 267 ? 31.611 -27.856 -24.932 1.00 89.69 267 LEU A O 1
ATOM 2054 N N . PRO A 1 268 ? 30.671 -27.090 -26.816 1.00 89.94 268 PRO A N 1
ATOM 2055 C CA . PRO A 1 268 ? 31.006 -28.293 -27.577 1.00 89.94 268 PRO A CA 1
ATOM 2056 C C . PRO A 1 268 ? 32.513 -28.595 -27.507 1.00 89.94 268 PRO A C 1
ATOM 2058 O O . PRO A 1 268 ? 33.334 -27.686 -27.613 1.00 89.94 268 PRO A O 1
ATOM 2061 N N . LYS A 1 269 ? 32.902 -29.871 -27.362 1.00 82.88 269 LYS A N 1
ATOM 2062 C CA . LYS A 1 269 ? 34.292 -30.257 -27.018 1.00 82.88 269 LYS A CA 1
ATOM 2063 C C . LYS A 1 269 ? 35.369 -29.812 -28.025 1.00 82.88 269 LYS A C 1
ATOM 2065 O O . LYS A 1 269 ? 36.531 -29.711 -27.654 1.00 82.88 269 LYS A O 1
ATOM 2070 N N . GLY A 1 270 ? 35.000 -29.527 -29.278 1.00 82.94 270 GLY A N 1
ATOM 2071 C CA . GLY A 1 270 ? 35.897 -28.948 -30.294 1.00 82.94 270 GLY A CA 1
ATOM 2072 C C . GLY A 1 270 ? 35.968 -27.412 -30.303 1.00 82.94 270 GLY A C 1
ATOM 2073 O O . GLY A 1 270 ? 36.778 -26.846 -31.032 1.00 82.94 270 GLY A O 1
ATOM 2074 N N . SER A 1 271 ? 35.121 -26.747 -29.515 1.00 86.69 271 SER A N 1
ATOM 2075 C CA . SER A 1 271 ? 34.968 -25.290 -29.437 1.00 86.69 271 SER A CA 1
ATOM 2076 C C . SER A 1 271 ? 35.592 -24.697 -28.164 1.00 86.69 271 SER A C 1
ATOM 2078 O O . SER A 1 271 ? 35.824 -23.489 -28.107 1.00 86.69 271 SER A O 1
ATOM 2080 N N . VAL A 1 272 ? 35.895 -25.503 -27.143 1.00 87.25 272 VAL A N 1
ATOM 2081 C CA . VAL A 1 272 ? 36.596 -25.041 -25.931 1.00 87.25 272 VAL A CA 1
ATOM 2082 C C . VAL A 1 272 ? 38.005 -24.549 -26.289 1.00 87.25 272 VAL A C 1
ATOM 2084 O O . VAL A 1 272 ? 38.736 -25.199 -27.033 1.00 87.25 272 VAL A O 1
ATOM 2087 N N . LEU A 1 273 ? 38.388 -23.384 -25.765 1.00 82.94 273 LEU A N 1
ATOM 2088 C CA . LEU A 1 273 ? 39.705 -22.766 -25.943 1.00 82.94 273 LEU A CA 1
ATOM 2089 C C . LEU A 1 273 ? 40.475 -22.751 -24.610 1.00 82.94 273 LEU A C 1
ATOM 2091 O O . LEU A 1 273 ? 39.840 -22.723 -23.550 1.00 82.94 273 LEU A O 1
ATOM 2095 N N . PRO A 1 274 ? 41.824 -22.715 -24.626 1.00 76.56 274 PRO A N 1
ATOM 2096 C CA . PRO A 1 274 ? 42.616 -22.437 -23.423 1.00 76.56 274 PRO A CA 1
ATOM 2097 C C . PRO A 1 274 ? 42.244 -21.074 -22.817 1.00 76.56 274 PRO A C 1
ATOM 2099 O O . PRO A 1 274 ? 41.587 -20.260 -23.471 1.00 76.56 274 PRO A O 1
ATOM 2102 N N . ASP A 1 275 ? 42.653 -20.817 -21.573 1.00 68.88 275 ASP A N 1
ATOM 2103 C CA . ASP A 1 275 ? 42.473 -19.485 -20.990 1.00 68.88 275 ASP A CA 1
ATOM 2104 C C . ASP A 1 275 ? 43.330 -18.448 -21.739 1.00 68.88 275 ASP A C 1
ATOM 2106 O O . ASP A 1 275 ? 44.470 -18.704 -22.129 1.00 68.88 275 ASP A O 1
ATOM 2110 N N . LEU A 1 276 ? 42.740 -17.282 -21.990 1.00 63.72 276 LEU A N 1
ATOM 2111 C CA . LEU A 1 276 ? 43.280 -16.224 -22.836 1.00 63.72 276 LEU A CA 1
ATOM 2112 C C . LEU A 1 276 ? 43.546 -14.997 -21.978 1.00 63.72 276 LEU A C 1
ATOM 2114 O O . LEU A 1 276 ? 42.626 -14.246 -21.660 1.00 63.72 276 LEU A O 1
ATOM 2118 N N . THR A 1 277 ? 44.803 -14.766 -21.617 1.00 49.62 277 THR A N 1
ATOM 2119 C CA . THR A 1 277 ? 45.247 -13.700 -20.707 1.00 49.62 277 THR A CA 1
ATOM 2120 C C . THR A 1 277 ? 45.267 -12.307 -21.363 1.00 49.62 277 THR A C 1
ATOM 2122 O O . THR A 1 277 ? 46.315 -11.694 -21.541 1.00 49.62 277 THR A O 1
ATOM 2125 N N . GLY A 1 278 ? 44.095 -11.761 -21.717 1.00 55.38 278 GLY A N 1
ATOM 2126 C CA . GLY A 1 278 ? 43.991 -10.368 -22.176 1.00 55.38 278 GLY A CA 1
ATOM 2127 C C . GLY A 1 278 ? 42.590 -9.896 -22.584 1.00 55.38 278 GLY A C 1
ATOM 2128 O O . GLY A 1 278 ? 41.928 -10.515 -23.416 1.00 55.38 278 GLY A O 1
ATOM 2129 N N . ILE A 1 279 ? 42.166 -8.740 -22.055 1.00 49.06 279 ILE A N 1
ATOM 2130 C CA . ILE A 1 279 ? 40.831 -8.138 -22.271 1.00 49.06 279 ILE A CA 1
ATOM 2131 C C . ILE A 1 279 ? 40.530 -7.908 -23.765 1.00 49.06 279 ILE A C 1
ATOM 2133 O O . ILE A 1 279 ? 39.431 -8.205 -24.233 1.00 49.06 279 ILE A O 1
ATOM 2137 N N . GLY A 1 280 ? 41.512 -7.423 -24.535 1.00 48.53 280 GLY A N 1
ATOM 2138 C CA . GLY A 1 280 ? 41.337 -7.139 -25.966 1.00 48.53 280 GLY A CA 1
ATOM 2139 C C . GLY A 1 280 ? 41.009 -8.381 -26.804 1.00 48.53 280 GLY A C 1
ATOM 2140 O O . GLY A 1 280 ? 40.124 -8.331 -27.653 1.00 48.53 280 GLY A O 1
ATOM 2141 N N . GLY A 1 281 ? 41.665 -9.515 -26.530 1.00 53.94 281 GLY A N 1
ATOM 2142 C CA . GLY A 1 281 ? 41.422 -10.771 -27.251 1.00 53.94 281 GLY A CA 1
ATOM 2143 C C . GLY A 1 281 ? 40.063 -11.402 -26.929 1.00 53.94 281 GLY A C 1
ATOM 2144 O O . GLY A 1 281 ? 39.417 -11.957 -27.817 1.00 53.94 281 GLY A O 1
ATOM 2145 N N . ARG A 1 282 ? 39.595 -11.267 -25.681 1.00 59.94 282 ARG A N 1
ATOM 2146 C CA . ARG A 1 282 ? 38.319 -11.830 -25.201 1.00 59.94 282 ARG A CA 1
ATOM 2147 C C . ARG A 1 282 ? 37.116 -11.216 -25.914 1.00 59.94 282 ARG A C 1
ATOM 2149 O O . ARG A 1 282 ? 36.318 -11.943 -26.502 1.00 59.94 282 ARG A O 1
ATOM 2156 N N . ARG A 1 283 ? 37.044 -9.881 -25.977 1.00 59.78 283 ARG A N 1
ATOM 2157 C CA . ARG A 1 283 ? 35.961 -9.155 -26.672 1.00 59.78 283 ARG A CA 1
ATOM 2158 C C . ARG A 1 283 ? 35.871 -9.496 -28.164 1.00 59.78 283 ARG A C 1
ATOM 2160 O O . ARG A 1 283 ? 34.775 -9.545 -28.714 1.00 59.78 283 ARG A O 1
ATOM 2167 N N . ILE A 1 284 ? 37.001 -9.795 -28.808 1.00 67.56 284 ILE A N 1
ATOM 2168 C CA . ILE A 1 284 ? 37.048 -10.202 -30.221 1.00 67.56 284 ILE A CA 1
ATOM 2169 C C . ILE A 1 284 ? 36.405 -11.586 -30.440 1.00 67.56 284 ILE A C 1
ATOM 2171 O O . ILE A 1 284 ? 35.808 -11.805 -31.492 1.00 67.56 284 ILE A O 1
ATOM 2175 N N . LEU A 1 285 ? 36.444 -12.508 -29.466 1.00 77.31 285 LEU A N 1
ATOM 2176 C CA . LEU A 1 285 ? 35.768 -13.809 -29.594 1.00 77.31 285 LEU A CA 1
ATOM 2177 C C . LEU A 1 285 ? 34.243 -13.679 -29.656 1.00 77.31 285 LEU A C 1
ATOM 2179 O O . LEU A 1 285 ? 33.620 -14.390 -30.443 1.00 77.31 285 LEU A O 1
ATOM 2183 N N . GLY A 1 286 ? 33.652 -12.758 -28.887 1.00 76.62 286 GLY A N 1
ATOM 2184 C CA . GLY A 1 286 ? 32.202 -12.515 -28.882 1.00 76.62 286 GLY A CA 1
ATOM 2185 C C . GLY A 1 286 ? 31.648 -12.047 -30.234 1.00 76.62 286 GLY A C 1
ATOM 2186 O O . GLY A 1 286 ? 30.472 -12.243 -30.519 1.00 76.62 286 GLY A O 1
ATOM 2187 N N . LEU A 1 287 ? 32.502 -11.508 -31.113 1.00 80.62 287 LEU A N 1
ATOM 2188 C CA . LEU A 1 287 ? 32.135 -11.179 -32.495 1.00 80.62 287 LEU A CA 1
ATOM 2189 C C . LEU A 1 287 ? 31.949 -12.428 -33.372 1.00 80.62 287 LEU A C 1
ATOM 2191 O O . LEU A 1 287 ? 31.267 -12.361 -34.387 1.00 80.62 287 LEU A O 1
ATOM 2195 N N . TYR A 1 288 ? 32.559 -13.560 -33.013 1.00 86.50 288 TYR A N 1
ATOM 2196 C CA . TYR A 1 288 ? 32.597 -14.783 -33.827 1.00 86.50 288 TYR A CA 1
ATOM 2197 C C . TYR A 1 288 ? 31.923 -15.985 -33.163 1.00 86.50 288 TYR A C 1
ATOM 2199 O O . TYR A 1 288 ? 31.923 -17.071 -33.743 1.00 86.50 288 TYR A O 1
ATOM 2207 N N . ARG A 1 289 ? 31.403 -15.812 -31.946 1.00 89.81 289 ARG A N 1
ATOM 2208 C CA . ARG A 1 289 ? 30.818 -16.857 -31.104 1.00 89.81 289 ARG A CA 1
ATOM 2209 C C . ARG A 1 289 ? 29.662 -16.268 -30.315 1.00 89.81 289 ARG A C 1
ATOM 2211 O O . ARG A 1 289 ? 29.880 -15.353 -29.524 1.00 89.81 289 ARG A O 1
ATOM 2218 N N . ARG A 1 290 ? 28.454 -16.798 -30.503 1.00 89.94 290 ARG A N 1
ATOM 2219 C CA . ARG A 1 290 ? 27.253 -16.296 -29.828 1.00 89.94 290 ARG A CA 1
ATOM 2220 C C . ARG A 1 290 ? 26.393 -17.433 -29.291 1.00 89.94 290 ARG A C 1
ATOM 2222 O O . ARG A 1 290 ? 26.237 -18.466 -29.938 1.00 89.94 290 ARG A O 1
ATOM 2229 N N . MET A 1 291 ? 25.821 -17.217 -28.112 1.00 91.19 291 MET A N 1
ATOM 2230 C CA . MET A 1 291 ? 24.788 -18.062 -27.519 1.00 91.19 291 MET A CA 1
ATOM 2231 C C . MET A 1 291 ? 23.448 -17.312 -27.515 1.00 91.19 291 MET A C 1
ATOM 2233 O O . MET A 1 291 ? 23.413 -16.087 -27.393 1.00 91.19 291 MET A O 1
ATOM 2237 N N . GLY A 1 292 ? 22.338 -18.029 -27.663 1.00 90.69 292 GLY A N 1
ATOM 2238 C CA . GLY A 1 292 ? 21.001 -17.437 -27.692 1.00 90.69 292 GLY A CA 1
ATOM 2239 C C . GLY A 1 292 ? 19.895 -18.485 -27.653 1.00 90.69 292 GLY A C 1
ATOM 2240 O O . GLY A 1 292 ? 20.171 -19.682 -27.619 1.00 90.69 292 GLY A O 1
ATOM 2241 N N . VAL A 1 293 ? 18.642 -18.037 -27.654 1.00 89.75 293 VAL A N 1
ATOM 2242 C CA . VAL A 1 293 ? 17.460 -18.912 -27.665 1.00 89.75 293 VAL A CA 1
ATOM 2243 C C . VAL A 1 293 ? 16.846 -18.910 -29.060 1.00 89.75 293 VAL A C 1
ATOM 2245 O O . VAL A 1 293 ? 16.710 -17.850 -29.661 1.00 89.75 293 VAL A O 1
ATOM 2248 N N . SER A 1 294 ? 16.466 -20.083 -29.564 1.00 90.00 294 SER A N 1
ATOM 2249 C CA . SER A 1 294 ? 15.760 -20.236 -30.838 1.00 90.00 294 SER A CA 1
ATOM 2250 C C . SER A 1 294 ? 14.858 -21.468 -30.801 1.00 90.00 294 SER A C 1
ATOM 2252 O O . SER A 1 294 ? 15.280 -22.535 -30.348 1.00 90.00 294 SER A O 1
ATOM 2254 N N . GLU A 1 295 ? 13.601 -21.308 -31.222 1.00 85.69 295 GLU A N 1
ATOM 2255 C CA . GLU A 1 295 ? 12.554 -22.347 -31.211 1.00 85.69 295 GLU A CA 1
ATOM 2256 C C . GLU A 1 295 ? 12.345 -23.030 -29.840 1.00 85.69 295 GLU A C 1
ATOM 2258 O O . GLU A 1 295 ? 11.916 -24.179 -29.750 1.00 85.69 295 GLU A O 1
ATOM 2263 N N . GLY A 1 296 ? 12.633 -22.314 -28.747 1.00 80.25 296 GLY A N 1
ATOM 2264 C CA . GLY A 1 296 ? 12.516 -22.832 -27.378 1.00 80.25 296 GLY A CA 1
ATOM 2265 C C . GLY A 1 296 ? 13.710 -23.665 -26.893 1.00 80.25 296 GLY A C 1
ATOM 2266 O O . GLY A 1 296 ? 13.638 -24.233 -25.805 1.00 80.25 296 GLY A O 1
ATOM 2267 N N . LYS A 1 297 ? 14.821 -23.710 -27.644 1.00 87.25 297 LYS A N 1
ATOM 2268 C CA . LYS A 1 297 ? 16.099 -24.312 -27.225 1.00 87.25 297 LYS A CA 1
ATOM 2269 C C . LYS A 1 297 ? 17.205 -23.271 -27.068 1.00 87.25 297 LYS A C 1
ATOM 2271 O O . LYS A 1 297 ? 17.221 -22.265 -27.776 1.00 87.25 297 LYS A O 1
ATOM 2276 N N . LEU A 1 298 ? 18.174 -23.558 -26.199 1.00 91.25 298 LEU A N 1
ATOM 2277 C CA . LEU A 1 298 ? 19.440 -22.827 -26.146 1.00 91.25 298 LEU A CA 1
ATOM 2278 C C . LEU A 1 298 ? 20.345 -23.297 -27.299 1.00 91.25 298 LEU A C 1
ATOM 2280 O O . LEU A 1 298 ? 20.524 -24.499 -27.507 1.00 91.25 298 LEU A O 1
ATOM 2284 N N . ARG A 1 299 ? 20.906 -22.350 -28.052 1.00 93.12 299 ARG A N 1
ATOM 2285 C CA . ARG A 1 299 ? 21.798 -22.585 -29.194 1.00 93.12 299 ARG A CA 1
ATOM 2286 C C . ARG A 1 299 ? 23.130 -21.873 -29.013 1.00 93.12 299 ARG A C 1
ATOM 2288 O O . ARG A 1 299 ? 23.183 -20.778 -28.455 1.00 93.12 299 ARG A O 1
ATOM 2295 N N . TYR A 1 300 ? 24.184 -22.477 -29.547 1.00 94.25 300 TYR A N 1
ATOM 2296 C CA . TYR A 1 300 ? 25.522 -21.905 -29.665 1.00 94.25 300 TYR A CA 1
ATOM 2297 C C . TYR A 1 300 ? 25.942 -21.921 -31.136 1.00 94.25 300 TYR A C 1
ATOM 2299 O O . TYR A 1 300 ? 25.821 -22.948 -31.803 1.00 94.25 300 TYR A O 1
ATOM 2307 N N . VAL A 1 301 ? 26.425 -20.791 -31.649 1.00 93.50 301 VAL A N 1
ATOM 2308 C CA . VAL A 1 301 ? 26.893 -20.653 -33.033 1.00 93.50 301 VAL A CA 1
ATOM 2309 C C . VAL A 1 301 ? 28.297 -20.061 -33.032 1.00 93.50 301 VAL A C 1
ATOM 2311 O O . VAL A 1 301 ? 28.568 -19.103 -32.303 1.00 93.50 301 VAL A O 1
ATOM 2314 N N . GLU A 1 302 ? 29.189 -20.605 -33.860 1.00 92.81 302 GLU A N 1
ATOM 2315 C CA . GLU A 1 302 ? 30.546 -20.083 -34.037 1.00 92.81 302 GLU A CA 1
ATOM 2316 C C . GLU A 1 302 ? 31.016 -20.032 -35.497 1.00 92.81 302 GLU A C 1
ATOM 2318 O O . GLU A 1 302 ? 30.609 -20.844 -36.329 1.00 92.81 302 GLU A O 1
ATOM 2323 N N . VAL A 1 303 ? 31.923 -19.092 -35.786 1.00 90.19 303 VAL A N 1
ATOM 2324 C CA . VAL A 1 303 ? 32.641 -18.975 -37.063 1.00 90.19 303 VAL A CA 1
ATOM 2325 C C . VAL A 1 303 ? 34.087 -19.442 -36.892 1.00 90.19 303 VAL A C 1
ATOM 2327 O O . VAL A 1 303 ? 34.837 -18.901 -36.068 1.00 90.19 303 VAL A O 1
ATOM 2330 N N . SER A 1 304 ? 34.494 -20.415 -37.710 1.00 87.12 304 SER A N 1
ATOM 2331 C CA . SER A 1 304 ? 35.798 -21.083 -37.644 1.00 87.12 304 SER A CA 1
ATOM 2332 C C . SER A 1 304 ? 36.991 -20.117 -37.662 1.00 87.12 304 SER A C 1
ATOM 2334 O O . SER A 1 304 ? 36.947 -19.030 -38.240 1.00 87.12 304 SER A O 1
ATOM 2336 N N . ASN A 1 305 ? 38.089 -20.509 -37.009 1.00 74.31 305 ASN A N 1
ATOM 2337 C CA . ASN A 1 305 ? 39.284 -19.666 -36.876 1.00 74.31 305 ASN A CA 1
ATOM 2338 C C . ASN A 1 305 ? 40.352 -19.903 -37.964 1.00 74.31 305 ASN A C 1
ATOM 2340 O O . ASN A 1 305 ? 41.467 -19.396 -37.861 1.00 74.31 305 ASN A O 1
ATOM 2344 N N . ALA A 1 306 ? 40.032 -20.700 -38.986 1.00 67.06 306 ALA A N 1
ATOM 2345 C CA . ALA A 1 306 ? 40.958 -21.078 -40.049 1.00 67.06 306 ALA A CA 1
ATOM 2346 C C . ALA A 1 306 ? 41.083 -19.998 -41.139 1.00 67.06 306 ALA A C 1
ATOM 2348 O O . ALA A 1 306 ? 40.181 -19.187 -41.357 1.00 67.06 306 ALA A O 1
ATOM 2349 N N . LYS A 1 307 ? 42.193 -20.024 -41.888 1.00 60.84 307 LYS A N 1
ATOM 2350 C CA . LYS A 1 307 ? 42.331 -19.250 -43.129 1.00 60.84 307 LYS A CA 1
ATOM 2351 C C . LYS A 1 307 ? 41.511 -19.923 -44.240 1.00 60.84 307 LYS A C 1
ATOM 2353 O O . LYS A 1 307 ? 41.997 -20.891 -44.801 1.00 60.84 307 LYS A O 1
ATOM 2358 N N . LYS A 1 308 ? 40.317 -19.374 -44.515 1.00 67.06 308 LYS A N 1
ATOM 2359 C CA . LYS A 1 308 ? 39.424 -19.522 -45.695 1.00 67.06 308 LYS A CA 1
ATOM 2360 C C . LYS A 1 308 ? 39.364 -20.899 -46.414 1.00 67.06 308 LYS A C 1
ATOM 2362 O O . LYS A 1 308 ? 40.376 -21.331 -46.957 1.00 67.06 308 LYS A O 1
ATOM 2367 N N . PRO A 1 309 ? 38.171 -21.506 -46.590 1.00 74.81 309 PRO A N 1
ATOM 2368 C CA . PRO A 1 309 ? 36.839 -20.951 -46.326 1.00 74.81 309 PRO A CA 1
ATOM 2369 C C . PRO A 1 309 ? 36.532 -20.804 -44.831 1.00 74.81 309 PRO A C 1
ATOM 2371 O O . PRO A 1 309 ? 37.068 -21.518 -43.984 1.00 74.81 309 PRO A O 1
ATOM 2374 N N . PHE A 1 310 ? 35.689 -19.824 -44.501 1.00 84.81 310 PHE A N 1
ATOM 2375 C CA . PHE A 1 310 ? 35.129 -19.709 -43.157 1.00 84.81 310 PHE A CA 1
ATOM 2376 C C . PHE A 1 310 ? 33.931 -20.651 -43.049 1.00 84.81 310 PHE A C 1
ATOM 2378 O O . PHE A 1 310 ? 33.151 -20.771 -43.991 1.00 84.81 310 PHE A O 1
ATOM 2385 N N . VAL A 1 311 ? 33.785 -21.313 -41.906 1.00 89.00 311 VAL A N 1
ATOM 2386 C CA . VAL A 1 311 ? 32.716 -22.288 -41.663 1.00 89.00 311 VAL A CA 1
ATOM 2387 C C . VAL A 1 311 ? 31.909 -21.818 -40.466 1.00 89.00 311 VAL A C 1
ATOM 2389 O O . VAL A 1 311 ? 32.494 -21.511 -39.426 1.00 89.00 311 VAL A O 1
ATOM 2392 N N . VAL A 1 312 ? 30.589 -21.763 -40.613 1.00 91.44 312 VAL A N 1
ATOM 2393 C CA . VAL A 1 312 ? 29.653 -21.496 -39.518 1.00 91.44 312 VAL A CA 1
ATOM 2394 C C . VAL A 1 312 ? 29.130 -22.833 -39.006 1.00 91.44 312 VAL A C 1
ATOM 2396 O O . VAL A 1 312 ? 28.622 -23.638 -39.790 1.00 91.44 312 VAL A O 1
ATOM 2399 N N . SER A 1 313 ? 29.249 -23.067 -37.703 1.00 93.94 313 SER A N 1
ATOM 2400 C CA . SER A 1 313 ? 28.728 -24.255 -37.019 1.00 93.94 313 SER A CA 1
ATOM 2401 C C . SER A 1 313 ? 27.660 -23.828 -36.019 1.00 93.94 313 SER A C 1
ATOM 2403 O O . SER A 1 313 ? 27.917 -22.939 -35.209 1.00 93.94 313 SER A O 1
ATOM 2405 N N . ALA A 1 314 ? 26.488 -24.462 -36.057 1.00 94.19 314 ALA A N 1
ATOM 2406 C CA . ALA A 1 314 ? 25.375 -24.205 -35.148 1.00 94.19 314 ALA A CA 1
ATOM 2407 C C . ALA A 1 314 ? 25.008 -25.470 -34.364 1.00 94.19 314 ALA A C 1
ATOM 2409 O O . ALA A 1 314 ? 24.732 -26.527 -34.941 1.00 94.19 314 ALA A O 1
ATOM 2410 N N . PHE A 1 315 ? 24.991 -25.339 -33.042 1.00 94.75 315 PHE A N 1
ATOM 2411 C CA . PHE A 1 315 ? 24.731 -26.405 -32.086 1.00 94.75 315 PHE A CA 1
ATOM 2412 C C . PHE A 1 315 ? 23.494 -26.077 -31.243 1.00 94.75 315 PHE A C 1
ATOM 2414 O O . PHE A 1 315 ? 23.296 -24.921 -30.859 1.00 94.75 315 PHE A O 1
ATOM 2421 N N . SER A 1 316 ? 22.702 -27.088 -30.891 1.00 93.25 316 SER A N 1
ATOM 2422 C CA . SER A 1 316 ? 21.649 -26.986 -29.876 1.00 93.25 316 SER A CA 1
ATOM 2423 C C . SER A 1 316 ? 22.033 -27.752 -28.611 1.00 93.25 316 SER A C 1
ATOM 2425 O O . SER A 1 316 ? 22.718 -28.776 -28.674 1.00 93.25 316 SER A O 1
ATOM 2427 N N . LEU A 1 317 ? 21.616 -27.233 -27.457 1.00 90.06 317 LEU A N 1
ATOM 2428 C CA . LEU A 1 317 ? 21.689 -27.948 -26.186 1.00 90.06 317 LEU A CA 1
ATOM 2429 C C . LEU A 1 317 ? 20.471 -28.881 -26.063 1.00 90.06 317 LEU A C 1
ATOM 2431 O O . LEU A 1 317 ? 19.365 -28.533 -26.490 1.00 90.06 317 LEU A O 1
ATOM 2435 N N . ASP A 1 318 ? 20.677 -30.064 -25.494 1.00 83.19 318 ASP A N 1
ATOM 2436 C CA . ASP A 1 318 ? 19.614 -31.017 -25.171 1.00 83.19 318 ASP A CA 1
ATOM 2437 C C . ASP A 1 318 ? 18.682 -30.533 -24.038 1.00 83.19 318 ASP A C 1
ATOM 2439 O O . ASP A 1 318 ? 19.044 -29.705 -23.200 1.00 83.19 318 ASP A O 1
ATOM 2443 N N . ASP A 1 319 ? 17.465 -31.091 -23.980 1.00 74.69 319 ASP A N 1
ATOM 2444 C CA . ASP A 1 319 ? 16.463 -30.777 -22.945 1.00 74.69 319 ASP A CA 1
ATOM 2445 C C . ASP A 1 319 ? 16.970 -31.096 -21.516 1.00 74.69 319 ASP A C 1
ATOM 2447 O O . ASP A 1 319 ? 16.475 -30.533 -20.537 1.00 74.69 319 ASP A O 1
ATOM 2451 N N . GLU A 1 320 ? 17.958 -31.992 -21.372 1.00 70.00 320 GLU A N 1
ATOM 2452 C CA . GLU A 1 320 ? 18.583 -32.309 -20.080 1.00 70.00 320 GLU A CA 1
ATOM 2453 C C . GLU A 1 320 ? 19.665 -31.291 -19.664 1.00 70.00 320 GLU A C 1
ATOM 2455 O O . GLU A 1 320 ? 19.952 -31.170 -18.467 1.00 70.00 320 GLU A O 1
ATOM 2460 N N . GLY A 1 321 ? 20.238 -30.521 -20.599 1.00 69.81 321 GLY A N 1
ATOM 2461 C CA . GLY A 1 321 ? 21.322 -29.555 -20.379 1.00 69.81 321 GLY A CA 1
ATOM 2462 C C . GLY A 1 321 ? 22.707 -30.192 -20.196 1.00 69.81 321 GLY A C 1
ATOM 2463 O O . GLY A 1 321 ? 23.511 -29.695 -19.403 1.00 69.81 321 GLY A O 1
ATOM 2464 N N . SER A 1 322 ? 22.939 -31.343 -20.820 1.00 72.25 322 SER A N 1
ATOM 2465 C CA . SER A 1 322 ? 24.103 -32.216 -20.656 1.00 72.25 322 SER A CA 1
ATOM 2466 C C . SER A 1 322 ? 24.998 -32.307 -21.897 1.00 72.25 322 SER A C 1
ATOM 2468 O O . SER A 1 322 ? 26.191 -32.575 -21.759 1.00 72.25 322 SER A O 1
ATOM 2470 N N . SER A 1 323 ? 24.450 -32.095 -23.099 1.00 82.56 323 SER A N 1
ATOM 2471 C CA . SER A 1 323 ? 25.157 -32.371 -24.351 1.00 82.56 323 SER A CA 1
ATOM 2472 C C . SER A 1 323 ? 24.758 -31.443 -25.502 1.00 82.56 323 SER A C 1
ATOM 2474 O O . SER A 1 323 ? 23.595 -31.075 -25.669 1.00 82.56 323 SER A O 1
ATOM 2476 N N . TRP A 1 324 ? 25.750 -31.070 -26.318 1.00 90.94 324 TRP A N 1
ATOM 2477 C CA . TRP A 1 324 ? 25.556 -30.261 -27.521 1.00 90.94 324 TRP A CA 1
ATOM 2478 C C . TRP A 1 324 ? 25.443 -31.141 -28.764 1.00 90.94 324 TRP A C 1
ATOM 2480 O O . TRP A 1 324 ? 26.354 -31.913 -29.069 1.00 90.94 324 TRP A O 1
ATOM 2490 N N . THR A 1 325 ? 24.368 -30.963 -29.528 1.00 92.19 325 THR A N 1
ATOM 2491 C CA . THR A 1 325 ? 24.178 -31.585 -30.844 1.00 92.19 325 THR A CA 1
ATOM 2492 C C . THR A 1 325 ? 24.514 -30.575 -31.935 1.00 92.19 325 THR A C 1
ATOM 2494 O O . THR A 1 325 ? 23.987 -29.467 -31.925 1.00 92.19 325 THR A O 1
ATOM 2497 N N . LEU A 1 326 ? 25.381 -30.939 -32.884 1.00 93.12 326 LEU A N 1
ATOM 2498 C CA . LEU A 1 326 ? 25.618 -30.145 -34.095 1.00 93.12 326 LEU A CA 1
ATOM 2499 C C . LEU A 1 326 ? 24.410 -30.309 -35.030 1.00 93.12 326 LEU A C 1
ATOM 2501 O O . LEU A 1 326 ? 24.188 -31.408 -35.532 1.00 93.12 326 LEU A O 1
ATOM 2505 N N . GLU A 1 327 ? 23.646 -29.241 -35.262 1.00 90.94 327 GLU A N 1
ATOM 2506 C CA . GLU A 1 327 ? 22.475 -29.273 -36.154 1.00 90.94 327 GLU A CA 1
ATOM 2507 C C . GLU A 1 327 ? 22.818 -28.788 -37.570 1.00 90.94 327 GLU A C 1
ATOM 2509 O O . GLU A 1 327 ? 22.392 -29.403 -38.545 1.00 90.94 327 GLU A O 1
ATOM 2514 N N . HIS A 1 328 ? 23.643 -27.740 -37.704 1.00 91.38 328 HIS A N 1
ATOM 2515 C CA . HIS A 1 328 ? 24.050 -27.211 -39.011 1.00 91.38 328 HIS A CA 1
ATOM 2516 C C . HIS A 1 328 ? 25.545 -26.901 -39.073 1.00 91.38 328 HIS A C 1
ATOM 2518 O O . HIS A 1 328 ? 26.144 -26.416 -38.110 1.00 91.38 328 HIS A O 1
ATOM 2524 N N . ARG A 1 329 ? 26.143 -27.120 -40.246 1.00 91.88 329 ARG A N 1
ATOM 2525 C CA . ARG A 1 329 ? 27.521 -26.737 -40.560 1.00 91.88 329 ARG A CA 1
ATOM 2526 C C . ARG A 1 329 ? 27.597 -26.304 -42.020 1.00 91.88 329 ARG A C 1
ATOM 2528 O O . ARG A 1 329 ? 27.307 -27.100 -42.905 1.00 91.88 329 ARG A O 1
ATOM 2535 N N . MET A 1 330 ? 27.977 -25.053 -42.257 1.00 88.44 330 MET A N 1
ATOM 2536 C CA . MET A 1 330 ? 27.881 -24.399 -43.564 1.00 88.44 330 MET A CA 1
ATOM 2537 C C . MET A 1 330 ? 29.186 -23.670 -43.897 1.00 88.44 330 MET A C 1
ATOM 2539 O O . MET A 1 330 ? 29.697 -22.904 -43.079 1.00 88.44 330 MET A O 1
ATOM 2543 N N . GLU A 1 331 ? 29.720 -23.880 -45.100 1.00 85.94 331 GLU A N 1
ATOM 2544 C CA . GLU A 1 331 ? 30.872 -23.122 -45.601 1.00 85.94 331 GLU A CA 1
ATOM 2545 C C . GLU A 1 331 ? 30.423 -21.816 -46.269 1.00 85.94 331 GLU A C 1
ATOM 2547 O O . GLU A 1 331 ? 29.455 -21.788 -47.027 1.00 85.94 331 GLU A O 1
ATOM 2552 N N . ILE A 1 332 ? 31.135 -20.723 -45.999 1.00 77.31 332 ILE A N 1
ATOM 2553 C CA . ILE A 1 332 ? 30.863 -19.409 -46.587 1.00 77.31 332 ILE A CA 1
ATOM 2554 C C . ILE A 1 332 ? 31.556 -19.336 -47.948 1.00 77.31 332 ILE A C 1
ATOM 2556 O O . ILE A 1 332 ? 32.771 -19.133 -48.043 1.00 77.31 332 ILE A O 1
ATOM 2560 N N . THR A 1 333 ? 30.772 -19.533 -49.005 1.00 69.75 333 THR A N 1
ATOM 2561 C CA . THR A 1 333 ? 31.238 -19.556 -50.393 1.00 69.75 333 THR A CA 1
ATOM 2562 C C . THR A 1 333 ? 31.312 -18.142 -50.995 1.00 69.75 333 THR A C 1
ATOM 2564 O O . THR A 1 333 ? 30.463 -17.301 -50.707 1.00 69.75 333 THR A O 1
ATOM 2567 N N . PRO A 1 334 ? 32.275 -17.845 -51.893 1.00 58.94 334 PRO A N 1
ATOM 2568 C CA . PRO A 1 334 ? 32.349 -16.541 -52.571 1.00 58.94 334 PRO A CA 1
ATOM 2569 C C . PRO A 1 334 ? 31.193 -16.244 -53.546 1.00 58.94 334 PRO A C 1
ATOM 2571 O O . PRO A 1 334 ? 31.149 -15.171 -54.135 1.00 58.94 334 PRO A O 1
ATOM 2574 N N . SER A 1 335 ? 30.283 -17.195 -53.773 1.00 55.56 335 SER A N 1
ATOM 2575 C CA . SER A 1 335 ? 29.224 -17.139 -54.789 1.00 55.56 335 SER A CA 1
ATOM 2576 C C . SER A 1 335 ? 27.912 -16.506 -54.300 1.00 55.56 335 SER A C 1
ATOM 2578 O O . SER A 1 335 ? 26.872 -16.669 -54.942 1.00 55.56 335 SER A O 1
ATOM 2580 N N . TRP A 1 336 ? 27.939 -15.756 -53.193 1.00 66.50 336 TRP A N 1
ATOM 2581 C CA . TRP A 1 336 ? 26.786 -15.065 -52.593 1.00 66.50 336 TRP A CA 1
ATOM 2582 C C . TRP A 1 336 ? 26.349 -13.820 -53.403 1.00 66.50 336 TRP A C 1
ATOM 2584 O O . TRP A 1 336 ? 26.311 -12.711 -52.880 1.00 66.50 336 TRP A O 1
ATOM 2594 N N . LYS A 1 337 ? 26.017 -14.025 -54.690 1.00 48.31 337 LYS A N 1
ATOM 2595 C CA . LYS A 1 337 ? 25.521 -13.081 -55.723 1.00 48.31 337 LYS A CA 1
ATOM 2596 C C . LYS A 1 337 ? 25.504 -11.596 -55.307 1.00 48.31 337 LYS A C 1
ATOM 2598 O O . LYS A 1 337 ? 24.621 -11.141 -54.580 1.00 48.31 337 LYS A O 1
ATOM 2603 N N . GLY A 1 338 ? 26.488 -10.851 -55.798 1.00 52.16 338 GLY A N 1
ATOM 2604 C CA . GLY A 1 338 ? 26.810 -9.477 -55.398 1.00 52.16 338 GLY A CA 1
ATOM 2605 C C . GLY A 1 338 ? 28.319 -9.363 -55.182 1.00 52.16 338 GLY A C 1
ATOM 2606 O O . GLY A 1 338 ? 28.954 -10.344 -54.804 1.00 52.16 338 GLY A O 1
ATOM 2607 N N . GLU A 1 339 ? 28.919 -8.208 -55.463 1.00 48.25 339 GLU A N 1
ATOM 2608 C CA . GLU A 1 339 ? 30.377 -8.081 -55.663 1.00 48.25 339 GLU A CA 1
ATOM 2609 C C . GLU A 1 339 ? 31.222 -8.024 -54.372 1.00 48.25 339 GLU A C 1
ATOM 2611 O O . GLU A 1 339 ? 32.322 -7.465 -54.346 1.00 48.25 339 GLU A O 1
ATOM 2616 N N . LEU A 1 340 ? 30.753 -8.673 -53.304 1.00 52.44 340 LEU A N 1
ATOM 2617 C CA . LEU A 1 340 ? 31.521 -8.912 -52.086 1.00 52.44 340 LEU A CA 1
ATOM 2618 C C . LEU A 1 340 ? 32.655 -9.915 -52.358 1.00 52.44 340 LEU A C 1
ATOM 2620 O O . LEU A 1 340 ? 32.588 -11.096 -52.017 1.00 52.44 340 LEU A O 1
ATOM 2624 N N . LYS A 1 341 ? 33.772 -9.417 -52.900 1.00 53.34 341 LYS A N 1
ATOM 2625 C CA . LYS A 1 341 ? 35.087 -9.998 -52.600 1.00 53.34 341 LYS A CA 1
ATOM 2626 C C . LYS A 1 341 ? 35.206 -10.003 -51.075 1.00 53.34 341 LYS A C 1
ATOM 2628 O O . LYS A 1 341 ? 35.172 -8.935 -50.479 1.00 53.34 341 LYS A O 1
ATOM 2633 N N . VAL A 1 342 ? 35.326 -11.173 -50.446 1.00 54.69 342 VAL A N 1
ATOM 2634 C CA . VAL A 1 342 ? 35.346 -11.300 -48.975 1.00 54.69 342 VAL A CA 1
ATOM 2635 C C . VAL A 1 342 ? 36.796 -11.330 -48.457 1.00 54.69 342 VAL A C 1
ATOM 2637 O O . VAL A 1 342 ? 37.410 -12.405 -48.448 1.00 54.69 342 VAL A O 1
ATOM 2640 N N . PRO A 1 343 ? 37.405 -10.202 -48.027 1.00 55.22 343 PRO A N 1
ATOM 2641 C CA . PRO A 1 343 ? 38.709 -10.207 -47.365 1.00 55.22 343 PRO A CA 1
ATOM 2642 C C . PRO A 1 343 ? 38.622 -10.710 -45.917 1.00 55.22 343 PRO A C 1
ATOM 2644 O O . PRO A 1 343 ? 39.475 -11.502 -45.513 1.00 55.22 343 PRO A O 1
ATOM 2647 N N . GLU A 1 344 ? 37.594 -10.306 -45.172 1.00 70.50 344 GLU A N 1
ATOM 2648 C CA . GLU A 1 344 ? 37.520 -10.421 -43.710 1.00 70.50 344 GLU A CA 1
ATOM 2649 C C . GLU A 1 344 ? 36.681 -11.603 -43.202 1.00 70.50 344 GLU A C 1
ATOM 2651 O O . GLU A 1 344 ? 35.963 -12.258 -43.957 1.00 70.50 344 GLU A O 1
ATOM 2656 N N . LYS A 1 345 ? 36.797 -11.883 -41.896 1.00 79.44 345 LYS A N 1
ATOM 2657 C CA . LYS A 1 345 ? 36.012 -12.901 -41.190 1.00 79.44 345 LYS A CA 1
ATOM 2658 C C . LYS A 1 345 ? 34.648 -12.315 -40.784 1.00 79.44 345 LYS A C 1
ATOM 2660 O O . LYS A 1 345 ? 34.635 -11.305 -40.080 1.00 79.44 345 LYS A O 1
ATOM 2665 N N . PRO A 1 346 ? 33.515 -12.929 -41.167 1.00 84.19 346 PRO A N 1
ATOM 2666 C CA . PRO A 1 346 ? 32.198 -12.429 -40.789 1.00 84.19 346 PRO A CA 1
ATOM 2667 C C . PRO A 1 346 ? 31.921 -12.593 -39.301 1.00 84.19 346 PRO A C 1
ATOM 2669 O O . PRO A 1 346 ? 32.379 -13.549 -38.669 1.00 84.19 346 PRO A O 1
ATOM 2672 N N . ARG A 1 347 ? 31.142 -11.656 -38.760 1.00 87.12 347 ARG A N 1
ATOM 2673 C CA . ARG A 1 347 ? 30.738 -11.612 -37.352 1.00 87.12 347 ARG A CA 1
ATOM 2674 C C . ARG A 1 347 ? 29.330 -12.184 -37.191 1.00 87.12 347 ARG A C 1
ATOM 2676 O O . ARG A 1 347 ? 28.525 -12.095 -38.114 1.00 87.12 347 ARG A O 1
ATOM 2683 N N . ILE A 1 348 ? 29.003 -12.743 -36.030 1.00 88.12 348 ILE A N 1
ATOM 2684 C CA . ILE A 1 348 ? 27.645 -13.212 -35.727 1.00 88.12 348 ILE A CA 1
ATOM 2685 C C . ILE A 1 348 ? 26.846 -12.038 -35.161 1.00 88.12 348 ILE A C 1
ATOM 2687 O O . ILE A 1 348 ? 27.094 -11.593 -34.043 1.00 88.12 348 ILE A O 1
ATOM 2691 N N . GLY A 1 349 ? 25.877 -11.552 -35.935 1.00 84.50 349 GLY A N 1
ATOM 2692 C CA . GLY A 1 349 ? 24.911 -10.554 -35.492 1.00 84.50 349 GLY A CA 1
ATOM 2693 C C . GLY A 1 349 ? 23.927 -11.173 -34.509 1.00 84.50 349 GLY A C 1
ATOM 2694 O O . GLY A 1 349 ? 24.016 -10.922 -33.310 1.00 84.50 349 GLY A O 1
ATOM 2695 N N . ALA A 1 350 ? 23.026 -12.028 -34.989 1.00 88.44 350 ALA A N 1
ATOM 2696 C CA . ALA A 1 350 ? 21.999 -12.674 -34.170 1.00 88.44 350 ALA A CA 1
ATOM 2697 C C . ALA A 1 350 ? 21.725 -14.119 -34.615 1.00 88.44 350 ALA A C 1
ATOM 2699 O O . ALA A 1 350 ? 21.990 -14.496 -35.754 1.00 88.44 350 ALA A O 1
ATOM 2700 N N . ILE A 1 351 ? 21.150 -14.905 -33.708 1.00 90.75 351 ILE A N 1
ATOM 2701 C CA . ILE A 1 351 ? 20.469 -16.170 -34.012 1.00 90.75 351 ILE A CA 1
ATOM 2702 C C . ILE A 1 351 ? 18.977 -15.824 -34.107 1.00 90.75 351 ILE A C 1
ATOM 2704 O O . ILE A 1 351 ? 18.496 -15.073 -33.256 1.00 90.75 351 ILE A O 1
ATOM 2708 N N . ASP A 1 352 ? 18.255 -16.315 -35.116 1.00 91.12 352 ASP A N 1
ATOM 2709 C CA . ASP A 1 352 ? 16.813 -16.060 -35.225 1.00 91.12 352 ASP A CA 1
ATOM 2710 C C . ASP A 1 352 ? 16.055 -16.771 -34.079 1.00 91.12 352 ASP A C 1
ATOM 2712 O O . ASP A 1 352 ? 16.197 -17.989 -33.924 1.00 91.12 352 ASP A O 1
ATOM 2716 N N . PRO A 1 353 ? 15.251 -16.066 -33.259 1.00 89.50 353 PRO A N 1
ATOM 2717 C CA . PRO A 1 353 ? 14.549 -16.671 -32.126 1.00 89.50 353 PRO A CA 1
ATOM 2718 C C . PRO A 1 353 ? 13.409 -17.622 -32.535 1.00 89.50 353 PRO A C 1
ATOM 2720 O O . PRO A 1 353 ? 12.978 -18.452 -31.730 1.00 89.50 353 PRO A O 1
ATOM 2723 N N . LEU A 1 354 ? 12.918 -17.529 -33.772 1.00 88.31 354 LEU A N 1
ATOM 2724 C CA . LEU A 1 354 ? 11.769 -18.266 -34.301 1.00 88.31 354 LEU A CA 1
ATOM 2725 C C . LEU A 1 354 ? 12.138 -19.310 -35.362 1.00 88.31 354 LEU A C 1
ATOM 2727 O O . LEU A 1 354 ? 11.281 -20.121 -35.694 1.00 88.31 354 LEU A O 1
ATOM 2731 N N . ASN A 1 355 ? 13.344 -19.290 -35.930 1.00 89.50 355 ASN A N 1
ATOM 2732 C CA . ASN A 1 355 ? 13.757 -20.208 -36.993 1.00 89.50 355 ASN A CA 1
ATOM 2733 C C . ASN A 1 355 ? 15.146 -20.795 -36.718 1.00 89.50 355 ASN A C 1
ATOM 2735 O O . ASN A 1 355 ? 16.164 -20.131 -36.900 1.00 89.50 355 ASN A O 1
ATOM 2739 N N . ALA A 1 356 ? 15.180 -22.078 -36.354 1.00 87.94 356 ALA A N 1
ATOM 2740 C CA . ALA A 1 356 ? 16.397 -22.819 -36.012 1.00 87.94 356 ALA A CA 1
ATOM 2741 C C . ALA A 1 356 ? 17.512 -22.759 -37.075 1.00 87.94 356 ALA A C 1
ATOM 2743 O O . ALA A 1 356 ? 18.692 -22.855 -36.725 1.00 87.94 356 ALA A O 1
ATOM 2744 N N . ASN A 1 357 ? 17.128 -22.604 -38.348 1.00 91.50 357 ASN A N 1
ATOM 2745 C CA . ASN A 1 357 ? 18.026 -22.626 -39.501 1.00 91.50 357 ASN A CA 1
ATOM 2746 C C . ASN A 1 357 ? 18.665 -21.258 -39.805 1.00 91.50 357 ASN A C 1
ATOM 2748 O O . ASN A 1 357 ? 19.585 -21.205 -40.619 1.00 91.50 357 ASN A O 1
ATOM 2752 N N . VAL A 1 358 ? 18.165 -20.150 -39.238 1.00 92.12 358 VAL A N 1
ATOM 2753 C CA . VAL A 1 358 ? 18.531 -18.791 -39.679 1.00 92.12 358 VAL A CA 1
ATOM 2754 C C . VAL A 1 358 ? 19.485 -18.105 -38.705 1.00 92.12 358 VAL A C 1
ATOM 2756 O O . VAL A 1 358 ? 19.224 -17.966 -37.508 1.00 92.12 358 VAL A O 1
ATOM 2759 N N . VAL A 1 359 ? 20.599 -17.623 -39.255 1.00 91.69 359 VAL A N 1
ATOM 2760 C CA . VAL A 1 359 ? 21.603 -16.823 -38.547 1.00 91.69 359 VAL A CA 1
ATOM 2761 C C . VAL A 1 359 ? 21.866 -15.541 -39.330 1.00 91.69 359 VAL A C 1
ATOM 2763 O O . VAL A 1 359 ? 21.979 -15.547 -40.556 1.00 91.69 359 VAL A O 1
ATOM 2766 N N . TYR A 1 360 ? 21.982 -14.434 -38.606 1.00 90.31 360 TYR A N 1
ATOM 2767 C CA . TYR A 1 360 ? 22.301 -13.123 -39.152 1.00 90.31 360 TYR A CA 1
ATOM 2768 C C . TYR A 1 360 ? 23.798 -12.864 -38.999 1.00 90.31 360 TYR A C 1
ATOM 2770 O O . TYR A 1 360 ? 24.310 -12.805 -37.878 1.00 90.31 360 TYR A O 1
ATOM 2778 N N . LEU A 1 361 ? 24.504 -12.718 -40.118 1.00 88.19 361 LEU A N 1
ATOM 2779 C CA . LEU A 1 361 ? 25.945 -12.473 -40.170 1.00 88.19 361 LEU A CA 1
ATOM 2780 C C . LEU A 1 361 ? 26.226 -11.025 -40.576 1.00 88.19 361 LEU A C 1
ATOM 2782 O O . LEU A 1 361 ? 25.616 -10.522 -41.514 1.00 88.19 361 LEU A O 1
ATOM 2786 N N . ILE A 1 362 ? 27.172 -10.373 -39.902 1.00 82.88 362 ILE A N 1
ATOM 2787 C CA . ILE A 1 362 ? 27.578 -8.993 -40.193 1.00 82.88 362 ILE A CA 1
ATOM 2788 C C . ILE A 1 362 ? 28.892 -9.010 -40.983 1.00 82.88 362 ILE A C 1
ATOM 2790 O O . ILE A 1 362 ? 29.890 -9.595 -40.540 1.00 82.88 362 ILE A O 1
ATOM 2794 N N . PHE A 1 363 ? 28.886 -8.353 -42.142 1.00 77.94 363 PHE A N 1
ATOM 2795 C CA . PHE A 1 363 ? 30.020 -8.175 -43.047 1.00 77.94 363 PHE A CA 1
ATOM 2796 C C . PHE A 1 363 ? 30.260 -6.674 -43.247 1.00 77.94 363 PHE A C 1
ATOM 2798 O O . PHE A 1 363 ? 29.469 -6.002 -43.902 1.00 77.94 363 PHE A O 1
ATOM 2805 N N . LEU A 1 364 ? 31.362 -6.150 -42.697 1.00 72.19 364 LEU A N 1
ATOM 2806 C CA . LEU A 1 364 ? 31.663 -4.711 -42.641 1.00 72.19 364 LEU A CA 1
ATOM 2807 C C . LEU A 1 364 ? 30.519 -3.906 -41.987 1.00 72.19 364 LEU A C 1
ATOM 2809 O O . LEU A 1 364 ? 30.491 -3.823 -40.759 1.00 72.19 364 LEU A O 1
ATOM 2813 N N . HIS A 1 365 ? 29.589 -3.373 -42.786 1.00 72.50 365 HIS A N 1
ATOM 2814 C CA . HIS A 1 365 ? 28.418 -2.602 -42.345 1.00 72.50 365 HIS A CA 1
ATOM 2815 C C . HIS A 1 365 ? 27.066 -3.210 -42.799 1.00 72.50 365 HIS A C 1
ATOM 2817 O O . HIS A 1 365 ? 26.008 -2.705 -42.431 1.00 72.50 365 HIS A O 1
ATOM 2823 N N . GLU A 1 366 ? 27.075 -4.313 -43.562 1.00 76.88 366 GLU A N 1
ATOM 2824 C CA . GLU A 1 366 ? 25.865 -5.031 -43.995 1.00 76.88 366 GLU A CA 1
ATOM 2825 C C . GLU A 1 366 ? 25.532 -6.213 -43.068 1.00 76.88 366 GLU A C 1
ATOM 2827 O O . GLU A 1 366 ? 26.420 -6.944 -42.615 1.00 76.88 366 GLU A O 1
ATOM 2832 N N . VAL A 1 367 ? 24.237 -6.462 -42.855 1.00 85.25 367 VAL A N 1
ATOM 2833 C CA . VAL A 1 367 ? 23.698 -7.659 -42.195 1.00 85.25 367 VAL A CA 1
ATOM 2834 C C . VAL A 1 367 ? 23.076 -8.582 -43.242 1.00 85.25 367 VAL A C 1
ATOM 2836 O O . VAL A 1 367 ? 22.146 -8.201 -43.954 1.00 85.25 367 VAL A O 1
ATOM 2839 N N . LEU A 1 368 ? 23.558 -9.821 -43.311 1.00 87.06 368 LEU A N 1
ATOM 2840 C CA . LEU A 1 368 ? 23.047 -10.872 -44.188 1.00 87.06 368 LEU A CA 1
ATOM 2841 C C . LEU A 1 368 ? 22.250 -11.891 -43.368 1.00 87.06 368 LEU A C 1
ATOM 2843 O O . LEU A 1 368 ? 22.781 -12.482 -42.427 1.00 87.06 368 LEU A O 1
ATOM 2847 N N . ALA A 1 369 ? 20.993 -12.128 -43.739 1.00 89.62 369 ALA A N 1
ATOM 2848 C CA . ALA A 1 369 ? 20.204 -13.244 -43.223 1.00 89.62 369 ALA A CA 1
ATOM 2849 C C . ALA A 1 369 ? 20.567 -14.513 -44.004 1.00 89.62 369 ALA A C 1
ATOM 2851 O O . ALA A 1 369 ? 20.435 -14.531 -45.230 1.00 89.62 369 ALA A O 1
ATOM 2852 N N . VAL A 1 370 ? 21.023 -15.563 -43.319 1.00 89.88 370 VAL A N 1
ATOM 2853 C CA . VAL A 1 370 ? 21.523 -16.794 -43.951 1.00 89.88 370 VAL A CA 1
ATOM 2854 C C . VAL A 1 370 ? 20.748 -18.007 -43.448 1.00 89.88 370 VAL A C 1
ATOM 2856 O O . VAL A 1 370 ? 20.680 -18.249 -42.245 1.00 89.88 370 VAL A O 1
ATOM 2859 N N . ASP A 1 371 ? 20.192 -18.780 -44.380 1.00 91.25 371 ASP A N 1
ATOM 2860 C CA . ASP A 1 371 ? 19.590 -20.089 -44.129 1.00 91.25 371 ASP A CA 1
ATOM 2861 C C . ASP A 1 371 ? 20.703 -21.150 -44.136 1.00 91.25 371 ASP A C 1
ATOM 2863 O O . ASP A 1 371 ? 21.200 -21.551 -45.192 1.00 91.25 371 ASP A O 1
ATOM 2867 N N . MET A 1 372 ? 21.116 -21.595 -42.947 1.00 90.62 372 MET A N 1
ATOM 2868 C CA . MET A 1 372 ? 22.186 -22.579 -42.758 1.00 90.62 372 MET A CA 1
ATOM 2869 C C . MET A 1 372 ? 21.809 -24.001 -43.195 1.00 90.62 372 MET A C 1
ATOM 2871 O O . MET A 1 372 ? 22.703 -24.838 -43.321 1.00 90.62 372 MET A O 1
ATOM 2875 N N . ALA A 1 373 ? 20.524 -24.293 -43.424 1.00 88.88 373 ALA A N 1
ATOM 2876 C CA . ALA A 1 373 ? 20.083 -25.586 -43.945 1.00 88.88 373 ALA A CA 1
ATOM 2877 C C . ALA A 1 373 ? 20.177 -25.647 -45.479 1.00 88.88 373 ALA A C 1
ATOM 2879 O O . ALA A 1 373 ? 20.421 -26.720 -46.030 1.00 88.88 373 ALA A O 1
ATOM 2880 N N . LYS A 1 374 ? 20.032 -24.505 -46.167 1.00 86.00 374 LYS A N 1
ATOM 2881 C CA . LYS A 1 374 ? 20.216 -24.384 -47.628 1.00 86.00 374 LYS A CA 1
ATOM 2882 C C . LYS A 1 374 ? 21.618 -23.934 -48.047 1.00 86.00 374 LYS A C 1
ATOM 2884 O O . LYS A 1 374 ? 22.050 -24.249 -49.151 1.00 86.00 374 LYS A O 1
ATOM 2889 N N . GLY A 1 375 ? 22.319 -23.190 -47.191 1.00 84.06 375 GLY A N 1
ATOM 2890 C CA . GLY A 1 375 ? 23.571 -22.509 -47.534 1.00 84.06 375 GLY A CA 1
ATOM 2891 C C . GLY A 1 375 ? 23.374 -21.200 -48.310 1.00 84.06 375 GLY A C 1
ATOM 2892 O O . GLY A 1 375 ? 24.279 -20.772 -49.029 1.00 84.06 375 GLY A O 1
ATOM 2893 N N . GLU A 1 376 ? 22.198 -20.574 -48.198 1.00 85.00 376 GLU A N 1
ATOM 2894 C CA . GLU A 1 376 ? 21.777 -19.439 -49.030 1.00 85.00 376 GLU A CA 1
ATOM 2895 C C . GLU A 1 376 ? 21.517 -18.160 -48.219 1.00 85.00 376 GLU A C 1
ATOM 2897 O O . GLU A 1 376 ? 21.011 -18.196 -47.096 1.00 85.00 376 GLU A O 1
ATOM 2902 N N . VAL A 1 377 ? 21.817 -17.003 -48.820 1.00 86.38 377 VAL A N 1
ATOM 2903 C CA . VAL A 1 377 ? 21.467 -15.683 -48.270 1.00 86.38 377 VAL A CA 1
ATOM 2904 C C . VAL A 1 377 ? 20.019 -15.360 -48.639 1.00 86.38 377 VAL A C 1
ATOM 2906 O O . VAL A 1 377 ? 19.712 -15.171 -49.814 1.00 86.38 377 VAL A O 1
ATOM 2909 N N . ILE A 1 378 ? 19.147 -15.266 -47.636 1.00 88.44 378 ILE A N 1
ATOM 2910 C CA . ILE A 1 378 ? 17.700 -15.043 -47.793 1.00 88.44 378 ILE A CA 1
ATOM 2911 C C . ILE A 1 378 ? 17.277 -13.570 -47.640 1.00 88.44 378 ILE A C 1
ATOM 2913 O O . ILE A 1 378 ? 16.140 -13.230 -47.947 1.00 88.44 378 ILE A O 1
ATOM 2917 N N . GLY A 1 379 ? 18.178 -12.683 -47.202 1.00 84.81 379 GLY A N 1
ATOM 2918 C CA . GLY A 1 379 ? 17.922 -11.240 -47.090 1.00 84.81 379 GLY A CA 1
ATOM 2919 C C . GLY A 1 379 ? 19.183 -10.430 -46.766 1.00 84.81 379 GLY A C 1
ATOM 2920 O O . GLY A 1 379 ? 20.169 -10.994 -46.289 1.00 84.81 379 GLY A O 1
ATOM 2921 N N . ARG A 1 380 ? 19.157 -9.112 -47.023 1.00 84.75 380 ARG A N 1
ATOM 2922 C CA . ARG A 1 380 ? 20.261 -8.161 -46.754 1.00 84.75 380 ARG A CA 1
ATOM 2923 C C . ARG A 1 380 ? 19.745 -6.841 -46.170 1.00 84.75 380 ARG A C 1
ATOM 2925 O O . ARG A 1 380 ? 18.622 -6.452 -46.486 1.00 84.75 380 ARG A O 1
ATOM 2932 N N . SER A 1 381 ? 20.539 -6.175 -45.331 1.00 81.94 381 SER A N 1
ATOM 2933 C CA . SER A 1 381 ? 20.277 -4.810 -44.841 1.00 81.94 381 SER A CA 1
ATOM 2934 C C . SER A 1 381 ? 20.809 -3.735 -45.802 1.00 81.94 381 SER A C 1
ATOM 2936 O O . SER A 1 381 ? 21.439 -4.052 -46.811 1.00 81.94 381 SER A O 1
ATOM 2938 N N . SER A 1 382 ? 20.595 -2.459 -45.470 1.00 72.38 382 SER A N 1
ATOM 2939 C CA . SER A 1 382 ? 21.358 -1.350 -46.057 1.00 72.38 382 SER A CA 1
ATOM 2940 C C . SER A 1 382 ? 22.799 -1.329 -45.507 1.00 72.38 382 SER A C 1
ATOM 2942 O O . SER A 1 382 ? 22.987 -1.728 -44.351 1.00 72.38 382 SER A O 1
ATOM 2944 N N . PRO A 1 383 ? 23.798 -0.816 -46.256 1.00 59.88 383 PRO A N 1
ATOM 2945 C CA . PRO A 1 383 ? 25.147 -0.552 -45.740 1.00 59.88 383 PRO A CA 1
ATOM 2946 C C . PRO A 1 383 ? 25.214 0.483 -44.603 1.00 59.88 383 PRO A C 1
ATOM 2948 O O . PRO A 1 383 ? 26.212 0.530 -43.897 1.00 59.88 383 PRO A O 1
ATOM 2951 N N . ASP A 1 384 ? 24.173 1.298 -44.403 1.00 57.69 384 ASP A N 1
ATOM 2952 C CA . ASP A 1 384 ? 24.111 2.298 -43.320 1.00 57.69 384 ASP A CA 1
ATOM 2953 C C . ASP A 1 384 ? 23.396 1.792 -42.045 1.00 57.69 384 ASP A C 1
ATOM 2955 O O . ASP A 1 384 ? 23.294 2.520 -41.053 1.00 57.69 384 ASP A O 1
ATOM 2959 N N . ASP A 1 385 ? 22.870 0.557 -42.043 1.00 55.81 385 ASP A N 1
ATOM 2960 C CA . ASP A 1 385 ? 22.060 0.050 -40.923 1.00 55.81 385 ASP A CA 1
ATOM 2961 C C . ASP A 1 385 ? 22.904 -0.313 -39.672 1.00 55.81 385 ASP A C 1
ATOM 2963 O O . ASP A 1 385 ? 22.357 -0.284 -38.568 1.00 55.81 385 ASP A O 1
ATOM 2967 N N . VAL A 1 386 ? 24.212 -0.627 -39.791 1.00 57.38 386 VAL A N 1
ATOM 2968 C CA . VAL A 1 386 ? 25.064 -1.029 -38.641 1.00 57.38 386 VAL A CA 1
ATOM 2969 C C . VAL A 1 386 ? 26.485 -0.438 -38.673 1.00 57.38 386 VAL A C 1
ATOM 2971 O O . VAL A 1 386 ? 27.372 -0.912 -39.381 1.00 57.38 386 VAL A O 1
ATOM 2974 N N . ASN A 1 387 ? 26.768 0.515 -37.776 1.00 51.88 387 ASN A N 1
ATOM 2975 C CA . ASN A 1 387 ? 28.128 1.006 -37.516 1.00 51.88 387 ASN A CA 1
ATOM 2976 C C . ASN A 1 387 ? 28.812 0.231 -36.378 1.00 51.88 387 ASN A C 1
ATOM 2978 O O . ASN A 1 387 ? 28.912 0.699 -35.249 1.00 51.88 387 ASN A O 1
ATOM 2982 N N . SER A 1 388 ? 29.344 -0.955 -36.687 1.00 49.84 388 SER A N 1
ATOM 2983 C CA . SER A 1 388 ? 30.206 -1.790 -35.819 1.00 49.84 388 SER A CA 1
ATOM 2984 C C . SER A 1 388 ? 29.624 -2.325 -34.492 1.00 49.84 388 SER A C 1
ATOM 2986 O O . SER A 1 388 ? 30.228 -3.231 -33.909 1.00 49.84 388 SER A O 1
ATOM 2988 N N . SER A 1 389 ? 28.471 -1.824 -34.045 1.00 55.94 389 SER A N 1
ATOM 2989 C CA . SER A 1 389 ? 27.752 -2.257 -32.840 1.00 55.94 389 SER A CA 1
ATOM 2990 C C . SER A 1 389 ? 27.113 -3.646 -32.986 1.00 55.94 389 SER A C 1
ATOM 2992 O O . SER A 1 389 ? 26.840 -4.133 -34.082 1.00 55.94 389 SER A O 1
ATOM 2994 N N . SER A 1 390 ? 26.895 -4.308 -31.850 1.00 67.56 390 SER A N 1
ATOM 2995 C CA . SER A 1 390 ? 26.183 -5.587 -31.764 1.00 67.56 390 SER A CA 1
ATOM 2996 C C . SER A 1 390 ? 24.658 -5.392 -31.779 1.00 67.56 390 SER A C 1
ATOM 2998 O O . SER A 1 390 ? 24.158 -4.271 -31.721 1.00 67.56 390 SER A O 1
ATOM 3000 N N . VAL A 1 391 ? 23.906 -6.492 -31.857 1.00 80.25 391 VAL A N 1
ATOM 3001 C CA . VAL A 1 391 ? 22.430 -6.483 -31.853 1.00 80.25 391 VAL A CA 1
ATOM 3002 C C . VAL A 1 391 ? 21.848 -7.387 -30.764 1.00 80.25 391 VAL A C 1
ATOM 3004 O O . VAL A 1 391 ? 22.514 -8.316 -30.296 1.00 80.25 391 VAL A O 1
ATOM 3007 N N . VAL A 1 392 ? 20.599 -7.141 -30.377 1.00 86.56 392 VAL A N 1
ATOM 3008 C CA . VAL A 1 392 ? 19.806 -7.922 -29.417 1.00 86.56 392 VAL A CA 1
ATOM 3009 C C . VAL A 1 392 ? 18.520 -8.391 -30.109 1.00 86.56 392 VAL A C 1
ATOM 3011 O O . VAL A 1 392 ? 17.748 -7.547 -30.566 1.00 86.56 392 VAL A O 1
ATOM 3014 N N . PRO A 1 393 ? 18.254 -9.705 -30.219 1.00 88.19 393 PRO A N 1
ATOM 3015 C CA . PRO A 1 393 ? 16.955 -10.185 -30.675 1.00 88.19 393 PRO A CA 1
ATOM 3016 C C . PRO A 1 393 ? 15.912 -9.961 -29.571 1.00 88.19 393 PRO A C 1
ATOM 3018 O O . PRO A 1 393 ? 16.077 -10.448 -28.454 1.00 88.19 393 PRO A O 1
ATOM 3021 N N . CYS A 1 394 ? 14.839 -9.235 -29.882 1.00 89.62 394 CYS A N 1
ATOM 3022 C CA . CYS A 1 394 ? 13.730 -8.969 -28.969 1.00 89.62 394 CYS A CA 1
ATOM 3023 C C . CYS A 1 394 ? 12.423 -9.524 -29.549 1.00 89.62 394 CYS A C 1
ATOM 3025 O O . CYS A 1 394 ? 12.046 -9.177 -30.670 1.00 89.62 394 CYS A O 1
ATOM 3027 N N . ILE A 1 395 ? 11.742 -10.392 -28.798 1.00 88.50 395 ILE A N 1
ATOM 3028 C CA . ILE A 1 395 ? 10.411 -10.911 -29.144 1.00 88.50 395 ILE A CA 1
ATOM 3029 C C . ILE A 1 395 ? 9.364 -9.881 -28.707 1.00 88.50 395 ILE A C 1
ATOM 3031 O O . ILE A 1 395 ? 9.505 -9.279 -27.648 1.00 88.50 395 ILE A O 1
ATOM 3035 N N . LEU A 1 396 ? 8.309 -9.691 -29.499 1.00 87.81 396 LEU A N 1
ATOM 3036 C CA . LEU A 1 396 ? 7.243 -8.724 -29.244 1.00 87.81 396 LEU A CA 1
ATOM 3037 C C . LEU A 1 396 ? 5.883 -9.441 -29.101 1.00 87.81 396 LEU A C 1
ATOM 3039 O O . LEU A 1 396 ? 5.171 -9.624 -30.093 1.00 87.81 396 LEU A O 1
ATOM 3043 N N . PRO A 1 397 ? 5.499 -9.893 -27.891 1.00 83.62 397 PRO A N 1
ATOM 3044 C CA . PRO A 1 397 ? 4.175 -10.464 -27.646 1.00 83.62 397 PRO A CA 1
ATOM 3045 C C . PRO A 1 397 ? 3.046 -9.444 -27.902 1.00 83.62 397 PRO A C 1
ATOM 3047 O O . PRO A 1 397 ? 3.214 -8.273 -27.568 1.00 83.62 397 PRO A O 1
ATOM 3050 N N . PRO A 1 398 ? 1.860 -9.852 -28.401 1.00 78.12 398 PRO A N 1
ATOM 3051 C CA . PRO A 1 398 ? 0.770 -8.914 -28.706 1.00 78.12 398 PRO A CA 1
ATOM 3052 C C . PRO A 1 398 ? 0.259 -8.089 -27.516 1.00 78.12 398 PRO A C 1
ATOM 3054 O O . PRO A 1 398 ? -0.268 -7.002 -27.707 1.00 78.12 398 PRO A O 1
ATOM 3057 N N . TRP A 1 399 ? 0.407 -8.587 -26.284 1.00 77.00 399 TRP A N 1
ATOM 3058 C CA . TRP A 1 399 ? 0.018 -7.861 -25.070 1.00 77.00 399 TRP A CA 1
ATOM 3059 C C . TRP A 1 399 ? 1.077 -6.855 -24.587 1.00 77.00 399 TRP A C 1
ATOM 3061 O O . TRP A 1 399 ? 0.783 -6.066 -23.688 1.00 77.00 399 TRP A O 1
ATOM 3071 N N . LEU A 1 400 ? 2.292 -6.856 -25.154 1.00 81.06 400 LEU A N 1
ATOM 3072 C CA . LEU A 1 400 ? 3.411 -6.026 -24.691 1.00 81.06 400 LEU A CA 1
ATOM 3073 C C . LEU A 1 400 ? 3.126 -4.525 -24.863 1.00 81.06 400 LEU A C 1
ATOM 3075 O O . LEU A 1 400 ? 3.478 -3.746 -23.988 1.00 81.06 400 LEU A O 1
ATOM 3079 N N . GLU A 1 401 ? 2.412 -4.119 -25.915 1.00 79.00 401 GLU A N 1
ATOM 3080 C CA . GLU A 1 401 ? 1.982 -2.724 -26.126 1.00 79.00 401 GLU A CA 1
ATOM 3081 C C . GLU A 1 401 ? 1.096 -2.199 -24.978 1.00 79.00 401 GLU A C 1
ATOM 3083 O O . GLU A 1 401 ? 1.269 -1.073 -24.512 1.00 79.00 401 GLU A O 1
ATOM 3088 N N . SER A 1 402 ? 0.197 -3.044 -24.460 1.00 72.44 402 SER A N 1
ATOM 3089 C CA . SER A 1 402 ? -0.667 -2.744 -23.306 1.00 72.44 402 SER A CA 1
ATOM 3090 C C . SER A 1 402 ? -0.017 -2.991 -21.935 1.00 72.44 402 SER A C 1
ATOM 3092 O O . SER A 1 402 ? -0.564 -2.581 -20.910 1.00 72.44 402 SER A O 1
ATOM 3094 N N . CYS A 1 403 ? 1.122 -3.683 -21.890 1.00 74.94 403 CYS A N 1
ATOM 3095 C CA . CYS A 1 403 ? 1.753 -4.142 -20.654 1.00 74.94 403 CYS A CA 1
ATOM 3096 C C . CYS A 1 403 ? 2.405 -2.983 -19.891 1.00 74.94 403 CYS A C 1
ATOM 3098 O O . CYS A 1 403 ? 3.211 -2.247 -20.464 1.00 74.94 403 CYS A O 1
ATOM 3100 N N . GLN A 1 404 ? 2.114 -2.865 -18.593 1.00 75.25 404 GLN A N 1
ATOM 3101 C CA . GLN A 1 404 ? 2.940 -2.044 -17.704 1.00 75.25 404 GLN A CA 1
ATOM 3102 C C . GLN A 1 404 ? 4.178 -2.831 -17.237 1.00 75.25 404 GLN A C 1
ATOM 3104 O O . GLN A 1 404 ? 4.186 -4.062 -17.292 1.00 75.25 404 GLN A O 1
ATOM 3109 N N . ILE A 1 405 ? 5.232 -2.145 -16.796 1.00 78.06 405 ILE A N 1
ATOM 3110 C CA . ILE A 1 405 ? 6.380 -2.757 -16.115 1.00 78.06 405 ILE A CA 1
ATOM 3111 C C . ILE A 1 405 ? 5.991 -2.983 -14.641 1.00 78.06 405 ILE A C 1
ATOM 3113 O O . ILE A 1 405 ? 5.707 -2.002 -13.963 1.00 78.06 405 ILE A O 1
ATOM 3117 N N . PRO A 1 406 ? 5.995 -4.224 -14.111 1.00 65.50 406 PRO A N 1
ATOM 3118 C CA . PRO A 1 406 ? 5.606 -4.470 -12.721 1.00 65.50 406 PRO A CA 1
ATOM 3119 C C . PRO A 1 406 ? 6.472 -3.704 -11.713 1.00 65.50 406 PRO A C 1
ATOM 3121 O O . PRO A 1 406 ? 7.695 -3.842 -11.710 1.00 65.50 406 PRO A O 1
ATOM 3124 N N . SER A 1 407 ? 5.833 -2.915 -10.853 1.00 61.53 407 SER A N 1
ATOM 3125 C CA . SER A 1 407 ? 6.459 -2.112 -9.800 1.00 61.53 407 SER A CA 1
ATOM 3126 C C . SER A 1 407 ? 5.448 -1.895 -8.674 1.00 61.53 407 SER A C 1
ATOM 3128 O O . SER A 1 407 ? 4.276 -1.617 -8.937 1.00 61.53 407 SER A O 1
ATOM 3130 N N . ALA A 1 408 ? 5.902 -1.997 -7.425 1.00 51.03 408 ALA A N 1
ATOM 3131 C CA . ALA A 1 408 ? 5.097 -1.705 -6.243 1.00 51.03 408 ALA A CA 1
ATOM 3132 C C . ALA A 1 408 ? 4.678 -0.222 -6.198 1.00 51.03 408 ALA A C 1
ATOM 3134 O O . ALA A 1 408 ? 3.550 0.099 -5.813 1.00 51.03 408 ALA A O 1
ATOM 3135 N N . ALA A 1 409 ? 5.546 0.676 -6.675 1.00 49.66 409 ALA A N 1
ATOM 3136 C CA . ALA A 1 409 ? 5.244 2.099 -6.791 1.00 49.66 409 ALA A CA 1
ATOM 3137 C C . ALA A 1 409 ? 4.085 2.384 -7.770 1.00 49.66 409 ALA A C 1
ATOM 3139 O O . ALA A 1 409 ? 3.287 3.292 -7.529 1.00 49.66 409 ALA A O 1
ATOM 3140 N N . GLU A 1 410 ? 3.929 1.617 -8.860 1.00 51.78 410 GLU A N 1
ATOM 3141 C CA . GLU A 1 410 ? 2.856 1.859 -9.844 1.00 51.78 410 GLU A CA 1
ATOM 3142 C C . GLU A 1 410 ? 1.452 1.521 -9.309 1.00 51.78 410 GLU A C 1
ATOM 3144 O O . GLU A 1 410 ? 0.497 2.254 -9.598 1.00 51.78 410 GLU A O 1
ATOM 3149 N N . GLU A 1 411 ? 1.311 0.503 -8.451 1.00 54.34 411 GLU A N 1
ATOM 3150 C CA . GLU A 1 411 ? 0.045 0.265 -7.741 1.00 54.34 411 GLU A CA 1
ATOM 3151 C C . GLU A 1 411 ? -0.300 1.452 -6.830 1.00 54.34 411 GLU A C 1
ATOM 3153 O O . GLU A 1 411 ? -1.409 1.994 -6.908 1.00 54.34 411 GLU A O 1
ATOM 3158 N N . LEU A 1 412 ? 0.668 1.925 -6.037 1.00 56.94 412 LEU A N 1
ATOM 3159 C CA . LEU A 1 412 ? 0.505 3.085 -5.156 1.00 56.94 412 LEU A CA 1
ATOM 3160 C C . LEU A 1 412 ? 0.150 4.356 -5.939 1.00 56.94 412 LEU A C 1
ATOM 3162 O O . LEU A 1 412 ? -0.803 5.047 -5.570 1.00 56.94 412 LEU A O 1
ATOM 3166 N N . HIS A 1 413 ? 0.825 4.631 -7.059 1.00 59.50 413 HIS A N 1
ATOM 3167 C CA . HIS A 1 413 ? 0.488 5.727 -7.973 1.00 59.50 413 HIS A CA 1
ATOM 3168 C C . HIS A 1 413 ? -0.966 5.649 -8.465 1.00 59.50 413 HIS A C 1
ATOM 3170 O O . HIS A 1 413 ? -1.670 6.663 -8.479 1.00 59.50 413 HIS A O 1
ATOM 3176 N N . SER A 1 414 ? -1.449 4.456 -8.831 1.00 61.94 414 SER A N 1
ATOM 3177 C CA . SER A 1 414 ? -2.835 4.274 -9.283 1.00 61.94 414 SER A CA 1
ATOM 3178 C C . SER A 1 414 ? -3.857 4.603 -8.181 1.00 61.94 414 SER A C 1
ATOM 3180 O O . SER A 1 414 ? -4.879 5.247 -8.441 1.00 61.94 414 SER A O 1
ATOM 3182 N N . ILE A 1 415 ? -3.546 4.247 -6.929 1.00 66.00 415 ILE A N 1
ATOM 3183 C CA . ILE A 1 415 ? -4.388 4.501 -5.753 1.00 66.00 415 ILE A CA 1
ATOM 3184 C C . ILE A 1 415 ? -4.331 5.982 -5.346 1.00 66.00 415 ILE A C 1
ATOM 3186 O O . ILE A 1 415 ? -5.360 6.548 -4.974 1.00 66.00 415 ILE A O 1
ATOM 3190 N N . MET A 1 416 ? -3.179 6.649 -5.477 1.00 65.44 416 MET A N 1
ATOM 3191 C CA . MET A 1 416 ? -3.037 8.091 -5.221 1.00 65.44 416 MET A CA 1
ATOM 3192 C C . MET A 1 416 ? -3.933 8.959 -6.106 1.00 65.44 416 MET A C 1
ATOM 3194 O O . MET A 1 416 ? -4.477 9.967 -5.651 1.00 65.44 416 MET A O 1
ATOM 3198 N N . CYS A 1 417 ? -4.100 8.572 -7.372 1.00 66.38 417 CYS A N 1
ATOM 3199 C CA . CYS A 1 417 ? -5.009 9.248 -8.296 1.00 66.38 417 CYS A CA 1
ATOM 3200 C C . CYS A 1 417 ? -6.487 9.106 -7.876 1.00 66.38 417 CYS A C 1
ATOM 3202 O O . CYS A 1 417 ? -7.345 9.864 -8.333 1.00 66.38 417 CYS A O 1
ATOM 3204 N N . ASN A 1 418 ? -6.804 8.166 -6.979 1.00 75.38 418 ASN A N 1
ATOM 3205 C CA . ASN A 1 418 ? -8.149 7.882 -6.502 1.00 75.38 418 ASN A CA 1
ATOM 3206 C C . ASN A 1 418 ? -8.417 8.472 -5.101 1.00 75.38 418 ASN A C 1
ATOM 3208 O O . ASN A 1 418 ? -8.374 7.795 -4.070 1.00 75.38 418 ASN A O 1
ATOM 3212 N N . LYS A 1 419 ? -8.855 9.737 -5.096 1.00 80.31 419 LYS A N 1
ATOM 3213 C CA . LYS A 1 419 ? -9.273 10.523 -3.915 1.00 80.31 419 LYS A CA 1
ATOM 3214 C C . LYS A 1 419 ? -10.346 9.912 -2.996 1.00 80.31 419 LYS A C 1
ATOM 3216 O O . LYS A 1 419 ? -10.658 10.506 -1.964 1.00 80.31 419 LYS A O 1
ATOM 3221 N N . ASN A 1 420 ? -10.952 8.775 -3.352 1.00 83.25 420 ASN A N 1
ATOM 3222 C CA . ASN A 1 420 ? -11.918 8.071 -2.501 1.00 83.25 420 ASN A CA 1
ATOM 3223 C C . ASN A 1 420 ? -11.297 6.920 -1.683 1.00 83.25 420 ASN A C 1
ATOM 3225 O O . ASN A 1 420 ? -11.806 6.615 -0.601 1.00 83.25 420 ASN A O 1
ATOM 3229 N N . ASN A 1 421 ? -10.174 6.349 -2.131 1.00 83.12 421 ASN A N 1
ATOM 3230 C CA . ASN A 1 421 ? -9.473 5.259 -1.436 1.00 83.12 421 ASN A CA 1
ATOM 3231 C C . ASN A 1 421 ? -8.367 5.752 -0.477 1.00 83.12 421 ASN A C 1
ATOM 3233 O O . ASN A 1 421 ? -7.774 4.952 0.242 1.00 83.12 421 ASN A O 1
ATOM 3237 N N . ILE A 1 422 ? -8.100 7.059 -0.437 1.00 85.44 422 ILE A N 1
ATOM 3238 C CA . ILE A 1 422 ? -7.149 7.688 0.493 1.00 85.44 422 ILE A CA 1
ATOM 3239 C C . ILE A 1 422 ? -7.835 8.012 1.831 1.00 85.44 422 ILE A C 1
ATOM 3241 O O . ILE A 1 422 ? -9.029 8.334 1.861 1.00 85.44 422 ILE A O 1
ATOM 3245 N N . ARG A 1 423 ? -7.076 7.984 2.933 1.00 88.06 423 ARG A N 1
ATOM 3246 C CA . ARG A 1 423 ? -7.394 8.628 4.220 1.00 88.06 423 ARG A CA 1
ATOM 3247 C C . ARG A 1 423 ? -6.172 9.367 4.759 1.00 88.06 423 ARG A C 1
ATOM 3249 O O . ARG A 1 423 ? -5.099 8.780 4.841 1.00 88.06 423 ARG A O 1
ATOM 3256 N N . ASN A 1 424 ? -6.348 10.619 5.179 1.00 88.00 424 ASN A N 1
ATOM 3257 C CA . ASN A 1 424 ? -5.308 11.393 5.860 1.00 88.00 424 ASN A CA 1
ATOM 3258 C C . ASN A 1 424 ? -5.639 11.480 7.357 1.00 88.00 424 ASN A C 1
ATOM 3260 O O . ASN A 1 424 ? -6.691 12.015 7.723 1.00 88.00 424 ASN A O 1
ATOM 3264 N N . VAL A 1 425 ? -4.779 10.920 8.212 1.00 89.50 425 VAL A N 1
ATOM 3265 C CA . VAL A 1 425 ? -5.079 10.651 9.627 1.00 89.50 425 VAL A CA 1
ATOM 3266 C C . VAL A 1 425 ? -3.981 11.174 10.554 1.00 89.50 425 VAL A C 1
ATOM 3268 O O . VAL A 1 425 ? -2.839 10.718 10.499 1.00 89.50 425 VAL A O 1
ATOM 3271 N N . LEU A 1 426 ? -4.329 12.085 11.467 1.00 88.00 426 LEU A N 1
ATOM 3272 C CA . LEU A 1 426 ? -3.413 12.504 12.530 1.00 88.00 426 LEU A CA 1
ATOM 3273 C C . LEU A 1 426 ? -3.471 11.498 13.676 1.00 88.00 426 LEU A C 1
ATOM 3275 O O . LEU A 1 426 ? -4.547 11.278 14.229 1.00 88.00 426 LEU A O 1
ATOM 3279 N N . VAL A 1 427 ? -2.346 10.932 14.102 1.00 88.31 427 VAL A N 1
ATOM 3280 C CA . VAL A 1 427 ? -2.324 10.196 15.373 1.00 88.31 427 VAL A CA 1
ATOM 3281 C C . VAL A 1 427 ? -2.097 11.198 16.506 1.00 88.31 427 VAL A C 1
ATOM 3283 O O . VAL A 1 427 ? -1.154 11.989 16.458 1.00 88.31 427 VAL A O 1
ATOM 3286 N N . ILE A 1 428 ? -2.950 11.169 17.530 1.00 87.25 428 ILE A N 1
ATOM 3287 C CA . ILE A 1 428 ? -2.933 12.067 18.697 1.00 87.25 428 ILE A CA 1
ATOM 3288 C C . ILE A 1 428 ? -2.816 11.214 19.964 1.00 87.25 428 ILE A C 1
ATOM 3290 O O . ILE A 1 428 ? -3.549 10.242 20.120 1.00 87.25 428 ILE A O 1
ATOM 3294 N N . ALA A 1 429 ? -1.912 11.568 20.877 1.00 87.12 429 ALA A N 1
ATOM 3295 C CA . ALA A 1 429 ? -1.742 10.886 22.161 1.00 87.12 429 ALA A CA 1
ATOM 3296 C C . ALA A 1 429 ? -1.052 11.804 23.180 1.00 87.12 429 ALA A C 1
ATOM 3298 O O . ALA A 1 429 ? -0.305 12.698 22.779 1.00 87.12 429 ALA A O 1
ATOM 3299 N N . ASP A 1 430 ? -1.245 11.546 24.475 1.00 84.06 430 ASP A N 1
ATOM 3300 C CA . ASP A 1 430 ? -0.448 12.184 25.529 1.00 84.06 430 ASP A CA 1
ATOM 3301 C C . ASP A 1 430 ? 0.858 11.408 25.805 1.00 84.06 430 ASP A C 1
ATOM 3303 O O . ASP A 1 430 ? 1.101 10.322 25.261 1.00 84.06 430 ASP A O 1
ATOM 3307 N N . ALA A 1 431 ? 1.717 11.969 26.656 1.00 81.81 431 ALA A N 1
ATOM 3308 C CA . ALA A 1 431 ? 2.932 11.322 27.130 1.00 81.81 431 ALA A CA 1
ATOM 3309 C C . ALA A 1 431 ? 2.635 9.931 27.711 1.00 81.81 431 ALA A C 1
ATOM 3311 O O . ALA A 1 431 ? 1.697 9.733 28.472 1.00 81.81 431 ALA A O 1
ATOM 3312 N N . GLY A 1 432 ? 3.423 8.929 27.317 1.00 82.88 432 GLY A N 1
ATOM 3313 C CA . GLY A 1 432 ? 3.275 7.568 27.832 1.00 82.88 432 GLY A CA 1
ATOM 3314 C C . GLY A 1 432 ? 2.047 6.782 27.344 1.00 82.88 432 GLY A C 1
ATOM 3315 O O . GLY A 1 432 ? 2.032 5.573 27.559 1.00 82.88 432 GLY A O 1
ATOM 3316 N N . HIS A 1 433 ? 1.076 7.363 26.623 1.00 89.44 433 HIS A N 1
ATOM 3317 C CA . HIS A 1 433 ? -0.127 6.661 26.117 1.00 89.44 433 HIS A CA 1
ATOM 3318 C C . HIS A 1 433 ? 0.157 5.518 25.105 1.00 89.44 433 HIS A C 1
ATOM 3320 O O . HIS A 1 433 ? -0.768 4.841 24.655 1.00 89.44 433 HIS A O 1
ATOM 3326 N N . GLY A 1 434 ? 1.422 5.258 24.750 1.00 86.56 434 GLY A N 1
ATOM 3327 C CA . GLY A 1 434 ? 1.835 4.121 23.913 1.00 86.56 434 GLY A CA 1
ATOM 3328 C C . GLY A 1 434 ? 1.671 4.349 22.408 1.00 86.56 434 GLY A C 1
ATOM 3329 O O . GLY A 1 434 ? 1.420 3.398 21.672 1.00 86.56 434 GLY A O 1
ATOM 3330 N N . LYS A 1 435 ? 1.791 5.607 21.968 1.00 86.38 435 LYS A N 1
ATOM 3331 C CA . LYS A 1 435 ? 1.594 6.052 20.583 1.00 86.38 435 LYS A CA 1
ATOM 3332 C C . LYS A 1 435 ? 2.544 5.393 19.581 1.00 86.38 435 LYS A C 1
ATOM 3334 O O . LYS A 1 435 ? 2.079 4.776 18.629 1.00 86.38 435 LYS A O 1
ATOM 3339 N N . THR A 1 436 ? 3.850 5.490 19.831 1.00 84.12 436 THR A N 1
ATOM 3340 C CA . THR A 1 436 ? 4.902 4.940 18.965 1.00 84.12 436 THR A CA 1
ATOM 3341 C C . THR A 1 436 ? 4.689 3.443 18.768 1.00 84.12 436 THR A C 1
ATOM 3343 O O . THR A 1 436 ? 4.529 3.012 17.642 1.00 84.12 436 THR A O 1
ATOM 3346 N N . ALA A 1 437 ? 4.440 2.687 19.844 1.00 87.00 437 ALA A N 1
ATOM 3347 C CA . ALA A 1 437 ? 4.155 1.252 19.761 1.00 87.00 437 ALA A CA 1
ATOM 3348 C C . ALA A 1 437 ? 2.909 0.882 18.916 1.00 87.00 437 ALA A C 1
ATOM 3350 O O . ALA A 1 437 ? 2.843 -0.217 18.368 1.00 87.00 437 ALA A O 1
ATOM 3351 N N . ILE A 1 438 ? 1.914 1.773 18.787 1.00 88.44 438 ILE A N 1
ATOM 3352 C CA . ILE A 1 438 ? 0.788 1.583 17.851 1.00 88.44 438 ILE A CA 1
ATOM 3353 C C . ILE A 1 438 ? 1.248 1.807 16.400 1.00 88.44 438 ILE A C 1
ATOM 3355 O O . ILE A 1 438 ? 0.892 1.011 15.533 1.00 88.44 438 ILE A O 1
ATOM 3359 N N . LEU A 1 439 ? 2.056 2.841 16.139 1.00 85.12 439 LEU A N 1
ATOM 3360 C CA . LEU A 1 439 ? 2.653 3.106 14.823 1.00 85.12 439 LEU A CA 1
ATOM 3361 C C . LEU A 1 439 ? 3.629 1.996 14.403 1.00 85.12 439 LEU A C 1
ATOM 3363 O O . LEU A 1 439 ? 3.490 1.460 13.308 1.00 85.12 439 LEU A O 1
ATOM 3367 N N . ASP A 1 440 ? 4.530 1.573 15.288 1.00 81.06 440 ASP A N 1
ATOM 3368 C CA . ASP A 1 440 ? 5.471 0.470 15.070 1.00 81.06 440 ASP A CA 1
ATOM 3369 C C . ASP A 1 440 ? 4.723 -0.820 14.699 1.00 81.06 440 ASP A C 1
ATOM 3371 O O . ASP A 1 440 ? 5.096 -1.521 13.760 1.00 81.06 440 ASP A O 1
ATOM 3375 N N . SER A 1 441 ? 3.614 -1.117 15.390 1.00 81.56 441 SER A N 1
ATOM 3376 C CA . SER A 1 441 ? 2.781 -2.284 15.085 1.00 81.56 441 SER A CA 1
ATOM 3377 C C . SER A 1 441 ? 2.015 -2.170 13.762 1.00 81.56 441 SER A C 1
ATOM 3379 O O . SER A 1 441 ? 1.667 -3.204 13.184 1.00 81.56 441 SER A O 1
ATOM 3381 N N . LEU A 1 442 ? 1.713 -0.959 13.292 1.00 80.56 442 LEU A N 1
ATOM 3382 C CA . LEU A 1 442 ? 1.121 -0.727 11.974 1.00 80.56 442 LEU A CA 1
ATOM 3383 C C . LEU A 1 442 ? 2.177 -0.946 10.877 1.00 80.56 442 LEU A C 1
ATOM 3385 O O . LEU A 1 442 ? 1.967 -1.768 9.986 1.00 80.56 442 LEU A O 1
ATOM 3389 N N . VAL A 1 443 ? 3.337 -0.293 11.009 1.00 74.62 443 VAL A N 1
ATOM 3390 C CA . VAL A 1 443 ? 4.487 -0.357 10.086 1.00 74.62 443 VAL A CA 1
ATOM 3391 C C . VAL A 1 443 ? 5.014 -1.787 9.938 1.00 74.62 443 VAL A C 1
ATOM 3393 O O . VAL A 1 443 ? 5.108 -2.293 8.822 1.00 74.62 443 VAL A O 1
ATOM 3396 N N . ALA A 1 444 ? 5.251 -2.491 11.050 1.00 67.06 444 ALA A N 1
ATOM 3397 C CA . ALA A 1 444 ? 5.768 -3.861 11.032 1.00 67.06 444 ALA A CA 1
ATOM 3398 C C . ALA A 1 444 ? 4.792 -4.885 10.417 1.00 67.06 444 ALA A C 1
ATOM 3400 O O . ALA A 1 444 ? 5.222 -5.948 9.976 1.00 67.06 444 ALA A O 1
ATOM 3401 N N . THR A 1 445 ? 3.487 -4.583 10.363 1.00 58.19 445 THR A N 1
ATOM 3402 C CA . THR A 1 445 ? 2.509 -5.440 9.661 1.00 58.19 445 THR A CA 1
ATOM 3403 C C . THR A 1 445 ? 2.464 -5.144 8.154 1.00 58.19 445 THR A C 1
ATOM 3405 O O . THR A 1 445 ? 2.058 -6.003 7.380 1.00 58.19 445 THR A O 1
ATOM 3408 N N . ALA A 1 446 ? 2.907 -3.958 7.723 1.00 53.94 446 ALA A N 1
ATOM 3409 C CA . ALA A 1 446 ? 2.961 -3.545 6.319 1.00 53.94 446 ALA A CA 1
ATOM 3410 C C . ALA A 1 446 ? 4.240 -4.008 5.584 1.00 53.94 446 ALA A C 1
ATOM 3412 O O . ALA A 1 446 ? 4.493 -3.571 4.466 1.00 53.94 446 ALA A O 1
ATOM 3413 N N . GLY A 1 447 ? 5.064 -4.864 6.204 1.00 48.72 447 GLY A N 1
ATOM 3414 C CA . GLY A 1 447 ? 6.313 -5.372 5.615 1.00 48.72 447 GLY A CA 1
ATOM 3415 C C . GLY A 1 447 ? 7.492 -4.391 5.644 1.00 48.72 447 GLY A C 1
ATOM 3416 O O . GLY A 1 447 ? 8.551 -4.700 5.108 1.00 48.72 447 GLY A O 1
ATOM 3417 N N . ILE A 1 448 ? 7.330 -3.231 6.284 1.00 46.41 448 ILE A N 1
ATOM 3418 C CA . ILE A 1 448 ? 8.359 -2.192 6.389 1.00 46.41 448 ILE A CA 1
ATOM 3419 C C . ILE A 1 448 ? 9.227 -2.466 7.627 1.00 46.41 448 ILE A C 1
ATOM 3421 O O . ILE A 1 448 ? 8.714 -2.613 8.742 1.00 46.41 448 ILE A O 1
ATOM 3425 N N . THR A 1 449 ? 10.548 -2.536 7.446 1.00 32.31 449 THR A N 1
ATOM 3426 C CA . THR A 1 449 ? 11.493 -2.919 8.508 1.00 32.31 449 THR A CA 1
ATOM 3427 C C . THR A 1 449 ? 11.647 -1.802 9.545 1.00 32.31 449 THR A C 1
ATOM 3429 O O . THR A 1 449 ? 12.174 -0.730 9.269 1.00 32.31 449 THR A O 1
ATOM 3432 N N . SER A 1 450 ? 11.214 -2.053 10.782 1.00 34.47 450 SER A N 1
ATOM 3433 C CA . SER A 1 450 ? 11.001 -1.024 11.813 1.00 34.47 450 SER A CA 1
ATOM 3434 C C . SER A 1 450 ? 12.269 -0.502 12.521 1.00 34.47 450 SER A C 1
ATOM 3436 O O . SER A 1 450 ? 12.201 -0.173 13.705 1.00 34.47 450 SER A O 1
ATOM 3438 N N . GLN A 1 451 ? 13.441 -0.500 11.877 1.00 29.22 451 GLN A N 1
ATOM 3439 C CA . GLN A 1 451 ? 14.723 -0.410 12.598 1.00 29.22 451 GLN A CA 1
ATOM 3440 C C . GLN A 1 451 ? 15.289 1.015 12.787 1.00 29.22 451 GLN A C 1
ATOM 3442 O O . GLN A 1 451 ? 16.130 1.193 13.664 1.00 29.22 451 GLN A O 1
ATOM 3447 N N . GLU A 1 452 ? 14.794 2.030 12.059 1.00 33.38 452 GLU A N 1
ATOM 3448 C CA . GLU A 1 452 ? 15.270 3.434 12.149 1.00 33.38 452 GLU A CA 1
ATOM 3449 C C . GLU A 1 452 ? 14.147 4.496 12.281 1.00 33.38 452 GLU A C 1
ATOM 3451 O O . GLU A 1 452 ? 14.319 5.663 11.932 1.00 33.38 452 GLU A O 1
ATOM 3456 N N . VAL A 1 453 ? 12.977 4.136 12.827 1.00 38.16 453 VAL A N 1
ATOM 3457 C CA . VAL A 1 453 ? 11.822 5.061 12.989 1.00 38.16 453 VAL A CA 1
ATOM 3458 C C . VAL A 1 453 ? 12.094 6.207 13.998 1.00 38.16 453 VAL A C 1
ATOM 3460 O O . VAL A 1 453 ? 11.343 7.177 14.080 1.00 38.16 453 VAL A O 1
ATOM 3463 N N . THR A 1 454 ? 13.176 6.131 14.775 1.00 28.97 454 THR A N 1
ATOM 3464 C CA . THR A 1 454 ? 13.338 6.807 16.074 1.00 28.97 454 THR A CA 1
ATOM 3465 C C . THR A 1 454 ? 13.537 8.326 16.078 1.00 28.97 454 THR A C 1
ATOM 3467 O O . THR A 1 454 ? 13.181 8.939 17.082 1.00 28.97 454 THR A O 1
ATOM 3470 N N . GLU A 1 455 ? 14.084 8.961 15.031 1.00 35.94 455 GLU A N 1
ATOM 3471 C CA . GLU A 1 455 ? 14.447 10.402 15.087 1.00 35.94 455 GLU A CA 1
ATOM 3472 C C . GLU A 1 455 ? 13.968 11.266 13.897 1.00 35.94 455 GLU A C 1
ATOM 3474 O O . GLU A 1 455 ? 14.267 12.460 13.834 1.00 35.94 455 GLU A O 1
ATOM 3479 N N . SER A 1 456 ? 13.177 10.723 12.962 1.00 39.50 456 SER A N 1
ATOM 3480 C CA . SER A 1 456 ? 12.691 11.453 11.771 1.00 39.50 456 SER A CA 1
ATOM 3481 C C . SER A 1 456 ? 11.163 11.565 11.699 1.00 39.50 456 SER A C 1
ATOM 3483 O O . SER A 1 456 ? 10.520 10.968 10.840 1.00 39.50 456 SER A O 1
ATOM 3485 N N . ASN A 1 457 ? 10.574 12.396 12.568 1.00 45.44 457 ASN A N 1
ATOM 3486 C CA . ASN A 1 457 ? 9.147 12.751 12.515 1.00 45.44 457 ASN A CA 1
ATOM 3487 C C . ASN A 1 457 ? 8.699 13.164 11.094 1.00 45.44 457 ASN A C 1
ATOM 3489 O O . ASN A 1 457 ? 9.229 14.143 10.557 1.00 45.44 457 ASN A O 1
ATOM 3493 N N . SER A 1 458 ? 7.624 12.568 10.558 1.00 64.31 458 SER A N 1
ATOM 3494 C CA . SER A 1 458 ? 6.314 13.260 10.434 1.00 64.31 458 SER A CA 1
ATOM 3495 C C . SER A 1 458 ? 5.271 12.523 9.571 1.00 64.31 458 SER A C 1
ATOM 3497 O O . SER A 1 458 ? 4.096 12.814 9.752 1.00 64.31 458 SER A O 1
ATOM 3499 N N . LEU A 1 459 ? 5.628 11.626 8.640 1.00 65.19 459 LEU A N 1
ATOM 3500 C CA . LEU A 1 459 ? 4.663 10.990 7.716 1.00 65.19 459 LEU A CA 1
ATOM 3501 C C . LEU A 1 459 ? 4.975 9.504 7.483 1.00 65.19 459 LEU A C 1
ATOM 3503 O O . LEU A 1 459 ? 6.115 9.159 7.188 1.00 65.19 459 LEU A O 1
ATOM 3507 N N . ILE A 1 460 ? 3.944 8.659 7.557 1.00 71.81 460 ILE A N 1
ATOM 3508 C CA . ILE A 1 460 ? 3.971 7.230 7.219 1.00 71.81 460 ILE A CA 1
ATOM 3509 C C . ILE 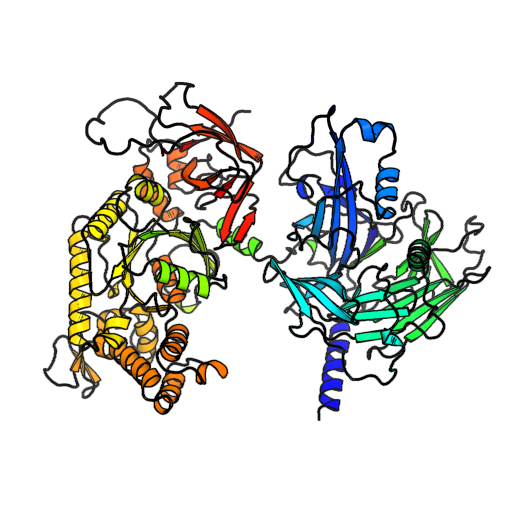A 1 460 ? 2.761 6.931 6.320 1.00 71.81 460 ILE A C 1
ATOM 3511 O O . ILE A 1 460 ? 1.622 6.970 6.787 1.00 71.81 460 ILE A O 1
ATOM 3515 N N . SER A 1 461 ? 2.980 6.608 5.047 1.00 71.81 461 SER A N 1
ATOM 3516 C CA . SER A 1 461 ? 1.941 6.059 4.168 1.00 71.81 461 SER A CA 1
ATOM 3517 C C . SER A 1 461 ? 1.890 4.532 4.285 1.00 71.81 461 SER A C 1
ATOM 3519 O O . SER A 1 461 ? 2.891 3.859 4.057 1.00 71.81 461 SER A O 1
ATOM 3521 N N . LEU A 1 462 ? 0.719 3.983 4.621 1.00 72.19 462 LEU A N 1
ATOM 3522 C CA . LEU A 1 462 ? 0.451 2.541 4.654 1.00 72.19 462 LEU A CA 1
ATOM 3523 C C . LEU A 1 462 ? -0.483 2.138 3.515 1.00 72.19 462 LEU A C 1
ATOM 3525 O O . LEU A 1 462 ? -1.519 2.775 3.309 1.00 72.19 462 LEU A O 1
ATOM 3529 N N . TYR A 1 463 ? -0.168 1.032 2.846 1.00 75.69 463 TYR A N 1
ATOM 3530 C CA . TYR A 1 463 ? -1.113 0.340 1.976 1.00 75.69 463 TYR A CA 1
ATOM 3531 C C . TYR A 1 463 ? -1.925 -0.683 2.780 1.00 75.69 463 TYR A C 1
ATOM 3533 O O . TYR A 1 463 ? -1.368 -1.437 3.576 1.00 75.69 463 TYR A O 1
ATOM 3541 N N . TYR A 1 464 ? -3.244 -0.709 2.583 1.00 77.94 464 TYR A N 1
ATOM 3542 C CA . TYR A 1 464 ? -4.137 -1.689 3.200 1.00 77.94 464 TYR A CA 1
ATOM 3543 C C . TYR A 1 464 ? -5.187 -2.172 2.197 1.00 77.94 464 TYR A C 1
ATOM 3545 O O . TYR A 1 464 ? -6.054 -1.402 1.776 1.00 77.94 464 TYR A O 1
ATOM 3553 N N . GLU A 1 465 ? -5.145 -3.454 1.830 1.00 78.94 465 GLU A N 1
ATOM 3554 C CA . GLU A 1 465 ? -6.241 -4.079 1.091 1.00 78.94 465 GLU A CA 1
ATOM 3555 C C . GLU A 1 465 ? -7.355 -4.514 2.052 1.00 78.94 465 GLU A C 1
ATOM 3557 O O . GLU A 1 465 ? -7.129 -5.253 3.011 1.00 78.94 465 GLU A O 1
ATOM 3562 N N . MET A 1 466 ? -8.583 -4.060 1.790 1.00 77.44 466 MET A N 1
ATOM 3563 C CA . MET A 1 466 ? -9.748 -4.472 2.570 1.00 77.44 466 MET A CA 1
ATOM 3564 C C . MET A 1 466 ? -10.242 -5.875 2.162 1.00 77.44 466 MET A C 1
ATOM 3566 O O . MET A 1 466 ? -10.545 -6.078 0.984 1.00 77.44 466 MET A O 1
ATOM 3570 N N . PRO A 1 467 ? -10.445 -6.813 3.111 1.00 77.75 467 PRO A N 1
ATOM 3571 C CA . PRO A 1 467 ? -11.021 -8.130 2.825 1.00 77.75 467 PRO A CA 1
ATOM 3572 C C . PRO A 1 467 ? -12.439 -8.063 2.236 1.00 77.75 467 PRO A C 1
ATOM 3574 O O . PRO A 1 467 ? -13.250 -7.232 2.654 1.00 77.75 467 PRO A O 1
ATOM 3577 N N . GLU A 1 468 ? -12.784 -8.991 1.334 1.00 76.06 468 GLU A N 1
ATOM 3578 C CA . GLU A 1 468 ? -14.076 -8.994 0.621 1.00 76.06 468 GLU A CA 1
ATOM 3579 C C . GLU A 1 468 ? -15.309 -8.937 1.534 1.00 76.06 468 GLU A C 1
ATOM 3581 O O . GLU A 1 468 ? -16.258 -8.209 1.240 1.00 76.06 468 GLU A O 1
ATOM 3586 N N . ASP A 1 469 ? -15.318 -9.673 2.650 1.00 73.38 469 ASP A N 1
ATOM 3587 C CA . ASP A 1 469 ? -16.440 -9.652 3.598 1.00 73.38 469 ASP A CA 1
ATOM 3588 C C . ASP A 1 469 ? -16.627 -8.254 4.210 1.00 73.38 469 ASP A C 1
ATOM 3590 O O . ASP A 1 469 ? -17.745 -7.736 4.258 1.00 73.38 469 ASP A O 1
ATOM 3594 N N . SER A 1 470 ? -15.526 -7.598 4.588 1.00 75.50 470 SER A N 1
ATOM 3595 C CA . SER A 1 470 ? -15.514 -6.224 5.105 1.00 75.50 470 SER A CA 1
ATOM 3596 C C . SER A 1 470 ? -15.803 -5.165 4.039 1.00 75.50 470 SER A C 1
ATOM 3598 O O . SER A 1 470 ? -16.080 -4.018 4.388 1.00 75.50 470 SER A O 1
ATOM 3600 N N . LEU A 1 471 ? -15.793 -5.528 2.754 1.00 76.38 471 LEU A N 1
ATOM 3601 C CA . LEU A 1 471 ? -16.202 -4.666 1.645 1.00 76.38 471 LEU A CA 1
ATOM 3602 C C . LEU A 1 471 ? -17.702 -4.742 1.327 1.00 76.38 471 LEU A C 1
ATOM 3604 O O . LEU A 1 471 ? -18.216 -3.836 0.673 1.00 76.38 471 LEU A O 1
ATOM 3608 N N . ARG A 1 472 ? -18.427 -5.769 1.799 1.00 75.12 472 ARG A N 1
ATOM 3609 C CA . ARG A 1 472 ? -19.891 -5.887 1.613 1.00 75.12 472 ARG A CA 1
ATOM 3610 C C . ARG A 1 472 ? -20.682 -4.918 2.496 1.00 75.12 472 ARG A C 1
ATOM 3612 O O . ARG A 1 472 ? -21.782 -4.512 2.131 1.00 75.12 472 ARG A O 1
ATOM 3619 N N . SER A 1 473 ? -20.133 -4.556 3.653 1.00 72.44 473 SER A N 1
ATOM 3620 C CA . SER A 1 473 ? -20.719 -3.615 4.619 1.00 72.44 473 SER A CA 1
ATOM 3621 C C . SER A 1 473 ? -20.247 -2.163 4.437 1.00 72.44 473 SER A C 1
ATOM 3623 O O . SER A 1 473 ? -20.861 -1.254 5.003 1.00 72.44 473 SER A O 1
ATOM 3625 N N . TYR A 1 474 ? -19.214 -1.927 3.621 1.00 81.00 474 TYR A N 1
ATOM 3626 C CA . TYR A 1 474 ? -18.653 -0.604 3.335 1.00 81.00 474 TYR A CA 1
ATOM 3627 C C . TYR A 1 474 ? -19.495 0.132 2.279 1.00 81.00 474 TYR A C 1
ATOM 3629 O O . TYR A 1 474 ? -19.805 -0.420 1.225 1.00 81.00 474 TYR A O 1
ATOM 3637 N N . LYS A 1 475 ? -19.890 1.382 2.569 1.00 76.00 475 LYS A N 1
ATOM 3638 C CA . LYS A 1 475 ? -20.915 2.124 1.796 1.00 76.00 475 LYS A CA 1
ATOM 3639 C C . LYS A 1 475 ? -20.424 3.387 1.089 1.00 76.00 475 LYS A C 1
ATOM 3641 O O . LYS A 1 475 ? -21.170 3.944 0.286 1.00 76.00 475 LYS A O 1
ATOM 3646 N N . ASP A 1 476 ? -19.226 3.870 1.408 1.00 79.31 476 ASP A N 1
ATOM 3647 C CA . ASP A 1 476 ? -18.655 5.028 0.718 1.00 79.31 476 ASP A CA 1
ATOM 3648 C C . ASP A 1 476 ? -18.132 4.629 -0.673 1.00 79.31 476 ASP A C 1
ATOM 3650 O O . ASP A 1 476 ? -17.940 3.451 -0.984 1.00 79.31 476 ASP A O 1
ATOM 3654 N N . LYS A 1 477 ? -17.905 5.623 -1.540 1.00 80.31 477 LYS A N 1
ATOM 3655 C CA . LYS A 1 477 ? -17.298 5.392 -2.858 1.00 80.31 477 LYS A CA 1
ATOM 3656 C C . LYS A 1 477 ? -15.908 4.760 -2.703 1.00 80.31 477 LYS A C 1
ATOM 3658 O O . LYS A 1 477 ? -15.168 5.103 -1.782 1.00 80.31 477 LYS A O 1
ATOM 3663 N N . ARG A 1 478 ? -15.543 3.898 -3.653 1.00 77.00 478 ARG A N 1
ATOM 3664 C CA . ARG A 1 478 ? -14.196 3.339 -3.840 1.00 77.00 478 ARG A CA 1
ATOM 3665 C C . ARG A 1 478 ? -13.992 2.914 -5.295 1.00 77.00 478 ARG A C 1
ATOM 3667 O O . ARG A 1 478 ? -14.973 2.743 -6.017 1.00 77.00 478 ARG A O 1
ATOM 3674 N N . ALA A 1 479 ? -12.749 2.668 -5.689 1.00 74.19 479 ALA A N 1
ATOM 3675 C CA . ALA A 1 479 ? -12.412 1.843 -6.852 1.00 74.19 479 ALA A CA 1
ATOM 3676 C C . ALA A 1 479 ? -11.328 0.840 -6.435 1.00 74.19 479 ALA A C 1
ATOM 3678 O O . ALA A 1 479 ? -10.339 1.238 -5.828 1.00 74.19 479 ALA A O 1
ATOM 3679 N N . GLY A 1 480 ? -11.535 -0.454 -6.690 1.00 79.38 480 GLY A N 1
ATOM 3680 C CA . GLY A 1 480 ? -10.682 -1.514 -6.136 1.00 79.38 480 GLY A CA 1
ATOM 3681 C C . GLY A 1 480 ? -10.808 -1.689 -4.612 1.00 79.38 480 GLY A C 1
ATOM 3682 O O . GLY A 1 480 ? -11.632 -1.043 -3.954 1.00 79.38 480 GLY A O 1
ATOM 3683 N N . ASN A 1 481 ? -10.016 -2.613 -4.063 1.00 78.12 481 ASN A N 1
ATOM 3684 C CA . ASN A 1 481 ? -10.015 -3.002 -2.643 1.00 78.12 481 ASN A CA 1
ATOM 3685 C C . ASN A 1 481 ? -8.907 -2.310 -1.827 1.00 78.12 481 ASN A C 1
ATOM 3687 O O . ASN A 1 481 ? -9.059 -2.117 -0.619 1.00 78.12 481 ASN A O 1
ATOM 3691 N N . GLY A 1 482 ? -7.809 -1.944 -2.491 1.00 79.50 482 GLY A N 1
ATOM 3692 C CA . GLY A 1 482 ? -6.638 -1.301 -1.905 1.00 79.50 482 GLY A CA 1
ATOM 3693 C C . GLY A 1 482 ? -6.884 0.150 -1.490 1.00 79.50 482 GLY A C 1
ATOM 3694 O O . GLY A 1 482 ? -7.428 0.938 -2.264 1.00 79.50 482 GLY A O 1
ATOM 3695 N N . HIS A 1 483 ? -6.484 0.509 -0.274 1.00 80.50 483 HIS A N 1
ATOM 3696 C CA . HIS A 1 483 ? -6.620 1.846 0.307 1.00 80.50 483 HIS A CA 1
ATOM 3697 C C . HIS A 1 483 ? -5.264 2.374 0.794 1.00 80.50 483 HIS A C 1
ATOM 3699 O O . HIS A 1 483 ? -4.401 1.599 1.206 1.00 80.50 483 HIS A O 1
ATOM 3705 N N . LEU A 1 484 ? -5.089 3.699 0.766 1.00 79.38 484 LEU A N 1
ATOM 3706 C CA . LEU A 1 484 ? -3.863 4.380 1.198 1.00 79.38 484 LEU A CA 1
ATOM 3707 C C . LEU A 1 484 ? -4.129 5.194 2.470 1.00 79.38 484 LEU A C 1
ATOM 3709 O O . LEU A 1 484 ? -4.969 6.097 2.473 1.00 79.38 484 LEU A O 1
ATOM 3713 N N . ILE A 1 485 ? -3.406 4.890 3.547 1.00 84.31 485 ILE A N 1
ATOM 3714 C CA . ILE A 1 485 ? -3.544 5.538 4.856 1.00 84.31 485 ILE A CA 1
ATOM 3715 C C . ILE A 1 485 ? -2.313 6.409 5.109 1.00 84.31 485 ILE A C 1
ATOM 3717 O O . ILE A 1 485 ? -1.244 5.901 5.431 1.00 84.31 485 ILE A O 1
ATOM 3721 N N . ASN A 1 486 ? -2.459 7.725 4.974 1.00 84.19 486 ASN A N 1
ATOM 3722 C CA . ASN A 1 486 ? -1.401 8.689 5.272 1.00 84.19 486 ASN A CA 1
ATOM 3723 C C . ASN A 1 486 ? -1.489 9.076 6.753 1.00 84.19 486 ASN A C 1
ATOM 3725 O O . ASN A 1 486 ? -2.337 9.887 7.135 1.00 84.19 486 ASN A O 1
ATOM 3729 N N . LEU A 1 487 ? -0.637 8.479 7.585 1.00 81.31 487 LEU A N 1
ATOM 3730 C CA . LEU A 1 487 ? -0.544 8.749 9.018 1.00 81.31 487 LEU A CA 1
ATOM 3731 C C . LEU A 1 487 ? 0.484 9.849 9.287 1.00 81.31 487 LEU A C 1
ATOM 3733 O O . LEU A 1 487 ? 1.636 9.730 8.873 1.00 81.31 487 LEU A O 1
ATOM 3737 N N . ILE A 1 488 ? 0.097 10.884 10.035 1.00 79.75 488 ILE A N 1
ATOM 3738 C CA . ILE A 1 488 ? 1.050 11.844 10.609 1.00 79.75 488 ILE A CA 1
ATOM 3739 C C . ILE A 1 488 ? 1.232 11.587 12.099 1.00 79.75 488 ILE A C 1
ATOM 3741 O O . ILE A 1 488 ? 0.264 11.527 12.865 1.00 79.75 488 ILE A O 1
ATOM 3745 N N . ASP A 1 489 ? 2.495 11.483 12.511 1.00 77.56 489 ASP A N 1
ATOM 3746 C CA . ASP A 1 489 ? 2.870 11.402 13.916 1.00 77.56 489 ASP A CA 1
ATOM 3747 C C . ASP A 1 489 ? 3.092 12.810 14.491 1.00 77.56 489 ASP A C 1
ATOM 3749 O O . ASP A 1 489 ? 4.105 13.462 14.233 1.00 77.56 489 ASP A O 1
ATOM 3753 N N . SER A 1 490 ? 2.117 13.313 15.258 1.00 70.50 490 SER A N 1
ATOM 3754 C CA . SER A 1 490 ? 2.315 14.527 16.062 1.00 70.50 490 SER A CA 1
ATOM 3755 C C . SER A 1 490 ? 3.368 14.298 17.163 1.00 70.50 490 SER A C 1
ATOM 3757 O O . SER A 1 490 ? 3.348 13.241 17.799 1.00 70.50 490 SER A O 1
ATOM 3759 N N . PRO A 1 491 ? 4.218 15.283 17.501 1.00 62.84 491 PRO A N 1
ATOM 3760 C CA . PRO A 1 491 ? 5.105 15.146 18.651 1.00 62.84 491 PRO A CA 1
ATOM 3761 C C . PRO A 1 491 ? 4.306 14.886 19.938 1.00 62.84 491 PRO A C 1
ATOM 3763 O O . PRO A 1 491 ? 3.206 15.412 20.135 1.00 62.84 491 PRO A O 1
ATOM 3766 N N . VAL A 1 492 ? 4.868 14.051 20.809 1.00 51.59 492 VAL A N 1
ATOM 3767 C CA . VAL A 1 492 ? 4.328 13.754 22.140 1.00 51.59 492 VAL A CA 1
ATOM 3768 C C . VAL A 1 492 ? 4.673 14.908 23.091 1.00 51.59 492 VAL A C 1
ATOM 3770 O O . VAL A 1 492 ? 5.783 15.430 23.047 1.00 51.59 492 VAL A O 1
ATOM 3773 N N . CYS A 1 493 ? 3.743 15.275 23.978 1.00 47.75 493 CYS A N 1
ATOM 3774 C CA . CYS A 1 493 ? 3.865 16.378 24.942 1.00 47.75 493 CYS A CA 1
ATOM 3775 C C . CYS A 1 493 ? 3.884 17.809 24.342 1.00 47.75 493 CYS A C 1
ATOM 3777 O O . CYS A 1 493 ? 4.894 18.507 24.290 1.00 47.75 493 CYS A O 1
ATOM 3779 N N . CYS A 1 494 ? 2.697 18.299 23.986 1.00 49.44 494 CYS A N 1
ATOM 3780 C CA . CYS A 1 494 ? 2.044 19.322 24.815 1.00 49.44 494 CYS A CA 1
ATOM 3781 C C . CYS A 1 494 ? 2.851 20.572 25.243 1.00 49.44 494 CYS A C 1
ATOM 3783 O O . CYS A 1 494 ? 2.758 21.000 26.390 1.00 49.44 494 CYS A O 1
ATOM 3785 N N . ASN A 1 495 ? 3.587 21.207 24.325 1.00 39.94 495 ASN A N 1
ATOM 3786 C CA . ASN A 1 495 ? 4.037 22.602 24.512 1.00 39.94 495 ASN A CA 1
ATOM 3787 C C . ASN A 1 495 ? 4.128 23.444 23.219 1.00 39.94 495 ASN A C 1
ATOM 3789 O O . ASN A 1 495 ? 4.507 24.612 23.263 1.00 39.94 495 ASN A O 1
ATOM 3793 N N . LEU A 1 496 ? 3.757 22.877 22.064 1.00 47.44 496 LEU A N 1
ATOM 3794 C CA . LEU A 1 496 ? 3.739 23.563 20.767 1.00 47.44 496 LEU A CA 1
ATOM 3795 C C . LEU A 1 496 ? 2.409 23.310 20.041 1.00 47.44 496 LEU A C 1
ATOM 3797 O O . LEU A 1 496 ? 2.298 22.412 19.206 1.00 47.44 496 LEU A O 1
ATOM 3801 N N . SER A 1 497 ? 1.413 24.164 20.298 1.00 54.91 497 SER A N 1
ATOM 3802 C CA . SER A 1 497 ? 0.236 24.304 19.418 1.00 54.91 497 SER A CA 1
ATOM 3803 C C . SER A 1 497 ? 0.655 24.557 17.962 1.00 54.91 497 SER A C 1
ATOM 3805 O O . SER A 1 497 ? 0.042 24.032 17.036 1.00 54.91 497 SER A O 1
ATOM 3807 N N . ASN A 1 498 ? 1.776 25.268 17.788 1.00 56.38 498 ASN A N 1
ATOM 3808 C CA . ASN A 1 498 ? 2.474 25.522 16.527 1.00 56.38 498 ASN A CA 1
ATOM 3809 C C . ASN A 1 498 ? 2.783 24.269 15.681 1.00 56.38 498 ASN A C 1
ATOM 3811 O O . ASN A 1 498 ? 2.948 24.424 14.478 1.00 56.38 498 ASN A O 1
ATOM 3815 N N . ASP A 1 499 ? 2.870 23.067 16.265 1.00 58.22 499 ASP A N 1
ATOM 3816 C CA . ASP A 1 499 ? 3.140 21.820 15.524 1.00 58.22 499 ASP A CA 1
ATOM 3817 C C . ASP A 1 499 ? 1.863 21.000 15.269 1.00 58.22 499 ASP A C 1
ATOM 3819 O O . ASP A 1 499 ? 1.700 20.410 14.201 1.00 58.22 499 ASP A O 1
ATOM 3823 N N . VAL A 1 500 ? 0.929 20.976 16.227 1.00 63.66 500 VAL A N 1
ATOM 3824 C CA . VAL A 1 500 ? -0.318 20.196 16.117 1.00 63.66 500 VAL A CA 1
ATOM 3825 C C . VAL A 1 500 ? -1.336 20.889 15.208 1.00 63.66 500 VAL A C 1
ATOM 3827 O O . VAL A 1 500 ? -1.960 20.239 14.371 1.00 63.66 500 VAL A O 1
ATOM 3830 N N . GLN A 1 501 ? -1.489 22.210 15.322 1.00 68.12 501 GLN A N 1
ATOM 3831 C CA . GLN A 1 501 ? -2.503 22.973 14.589 1.00 68.12 501 GLN A CA 1
ATOM 3832 C C . GLN A 1 501 ? -2.259 22.975 13.060 1.00 68.12 501 GLN A C 1
ATOM 3834 O O . GLN A 1 501 ? -3.213 22.706 12.326 1.00 68.12 501 GLN A O 1
ATOM 3839 N N . PRO A 1 502 ? -1.023 23.145 12.535 1.00 69.81 502 PRO A N 1
ATOM 3840 C CA . PRO A 1 502 ? -0.757 22.986 11.100 1.00 69.81 502 PRO A CA 1
ATOM 3841 C C . PRO A 1 502 ? -0.838 21.539 10.611 1.00 69.81 502 PRO A C 1
ATOM 3843 O O . PRO A 1 502 ? -1.056 21.312 9.420 1.00 69.81 502 PRO A O 1
ATOM 3846 N N . ALA A 1 503 ? -0.640 20.547 11.485 1.00 73.00 503 ALA A N 1
ATOM 3847 C CA . ALA A 1 503 ? -0.817 19.140 11.131 1.00 73.00 503 ALA A CA 1
ATOM 3848 C C . ALA A 1 503 ? -2.308 18.796 10.989 1.00 73.00 503 ALA A C 1
ATOM 3850 O O . ALA A 1 503 ? -2.698 18.175 10.005 1.00 73.00 503 ALA A O 1
ATOM 3851 N N . LEU A 1 504 ? -3.162 19.281 11.899 1.00 76.44 504 LEU A N 1
ATOM 3852 C CA . LEU A 1 504 ? -4.620 19.160 11.788 1.00 76.44 504 LEU A CA 1
ATOM 3853 C C . LEU A 1 504 ? -5.143 19.742 10.459 1.00 76.44 504 LEU A C 1
ATOM 3855 O O . LEU A 1 504 ? -5.976 19.114 9.811 1.00 76.44 504 LEU A O 1
ATOM 3859 N N . CYS A 1 505 ? -4.614 20.879 9.990 1.00 76.75 505 CYS A N 1
ATOM 3860 C CA . CYS A 1 505 ? -5.054 21.521 8.740 1.00 76.75 505 CYS A CA 1
ATOM 3861 C C . CYS A 1 505 ? -4.955 20.643 7.479 1.00 76.75 505 CYS A C 1
ATOM 3863 O O . CYS A 1 505 ? -5.673 20.909 6.518 1.00 76.75 505 CYS A O 1
ATOM 3865 N N . ILE A 1 506 ? -4.090 19.621 7.451 1.00 78.25 506 ILE A N 1
ATOM 3866 C CA . ILE A 1 506 ? -3.923 18.720 6.295 1.00 78.25 506 ILE A CA 1
ATOM 3867 C C . ILE A 1 506 ? -4.652 17.376 6.439 1.00 78.25 506 ILE A C 1
ATOM 3869 O O . ILE A 1 506 ? -4.567 16.538 5.540 1.00 78.25 506 ILE A O 1
ATOM 3873 N N . MET A 1 507 ? -5.399 17.162 7.522 1.00 85.12 507 MET A N 1
ATOM 3874 C CA . MET A 1 507 ? -5.952 15.858 7.908 1.00 85.12 507 MET A CA 1
ATOM 3875 C C . MET A 1 507 ? -7.472 15.785 7.722 1.00 85.12 507 MET A C 1
ATOM 3877 O O . MET A 1 507 ? -8.173 16.788 7.825 1.00 85.12 507 MET A O 1
ATOM 3881 N N . ASP A 1 508 ? -7.987 14.585 7.446 1.00 87.94 508 ASP A N 1
ATOM 3882 C CA . ASP A 1 508 ? -9.428 14.317 7.296 1.00 87.94 508 ASP A CA 1
ATOM 3883 C C . ASP A 1 508 ? -10.029 13.672 8.561 1.00 87.94 508 ASP A C 1
ATOM 3885 O O . ASP A 1 508 ? -11.218 13.829 8.848 1.00 87.94 508 ASP A O 1
ATOM 3889 N N . GLY A 1 509 ? -9.201 12.982 9.353 1.00 91.00 509 GLY A N 1
ATOM 3890 C CA . GLY A 1 509 ? -9.567 12.429 10.656 1.00 91.00 509 GLY A CA 1
ATOM 3891 C C . GLY A 1 509 ? -8.398 12.367 11.634 1.00 91.00 509 GLY A C 1
ATOM 3892 O O . GLY A 1 509 ? -7.261 12.699 11.297 1.00 91.00 509 GLY A O 1
ATOM 3893 N N . ALA A 1 510 ? -8.685 11.924 12.857 1.00 91.12 510 ALA A N 1
ATOM 3894 C CA . ALA A 1 510 ? -7.686 11.770 13.910 1.00 91.12 510 ALA A CA 1
ATOM 3895 C C . ALA A 1 510 ? -7.848 10.444 14.668 1.00 91.12 510 ALA A C 1
ATOM 3897 O O . ALA A 1 510 ? -8.938 10.133 15.143 1.00 91.12 510 ALA A O 1
ATOM 3898 N N . LEU A 1 511 ? -6.763 9.686 14.823 1.00 93.38 511 LEU A N 1
ATOM 3899 C CA . LEU A 1 511 ? -6.686 8.502 15.678 1.00 93.38 511 LEU A CA 1
ATOM 3900 C C . LEU A 1 511 ? -6.197 8.919 17.069 1.00 93.38 511 LEU A C 1
ATOM 3902 O O . LEU A 1 511 ? -5.012 9.191 17.262 1.00 93.38 511 LEU A O 1
ATOM 3906 N N . VAL A 1 512 ? -7.106 8.973 18.042 1.00 92.75 512 VAL A N 1
ATOM 3907 C CA . VAL A 1 512 ? -6.793 9.356 19.424 1.00 92.75 512 VAL A CA 1
ATOM 3908 C C . VAL A 1 512 ? -6.457 8.115 20.254 1.00 92.75 512 VAL A C 1
ATOM 3910 O O . VAL A 1 512 ? -7.302 7.242 20.463 1.00 92.75 512 VAL A O 1
ATOM 3913 N N . VAL A 1 513 ? -5.217 8.041 20.737 1.00 93.38 513 VAL A N 1
ATOM 3914 C CA . VAL A 1 513 ? -4.700 6.965 21.592 1.00 93.38 513 VAL A CA 1
ATOM 3915 C C . VAL A 1 513 ? -4.855 7.372 23.058 1.00 93.38 513 VAL A C 1
ATOM 3917 O O . VAL A 1 513 ? -4.281 8.371 23.502 1.00 93.38 513 VAL A O 1
ATOM 3920 N N . VAL A 1 514 ? -5.621 6.594 23.822 1.00 93.75 514 VAL A N 1
ATOM 3921 C CA . VAL A 1 514 ? -5.923 6.857 25.238 1.00 93.75 514 VAL A CA 1
ATOM 3922 C C . VAL A 1 514 ? -5.497 5.655 26.076 1.00 93.75 514 VAL A C 1
ATOM 3924 O O . VAL A 1 514 ? -5.888 4.533 25.767 1.00 93.75 514 VAL A O 1
ATOM 3927 N N . ASP A 1 515 ? -4.701 5.858 27.127 1.00 94.25 515 ASP A N 1
ATOM 3928 C CA . ASP A 1 515 ? -4.368 4.786 28.073 1.00 94.25 515 ASP A CA 1
ATOM 3929 C C . ASP A 1 515 ? -5.621 4.381 28.870 1.00 94.25 515 ASP A C 1
ATOM 3931 O O . ASP A 1 515 ? -6.315 5.230 29.432 1.00 94.25 515 ASP A O 1
ATOM 3935 N N . SER A 1 516 ? -5.909 3.079 28.939 1.00 94.06 516 SER A N 1
ATOM 3936 C CA . SER A 1 516 ? -7.078 2.547 29.653 1.00 94.06 516 SER A CA 1
ATOM 3937 C C . SER A 1 516 ? -7.034 2.714 31.182 1.00 94.06 516 SER A C 1
ATOM 3939 O O . SER A 1 516 ? -8.047 2.477 31.841 1.00 94.06 516 SER A O 1
ATOM 3941 N N . PHE A 1 517 ? -5.886 3.102 31.749 1.00 90.12 517 PHE A N 1
ATOM 3942 C CA . PHE A 1 517 ? -5.660 3.290 33.188 1.00 90.12 517 PHE A CA 1
ATOM 3943 C C . PHE A 1 517 ? -5.489 4.761 33.588 1.00 90.12 517 PHE A C 1
ATOM 3945 O O . PHE A 1 517 ? -5.991 5.158 34.636 1.00 90.12 517 PHE A O 1
ATOM 3952 N N . GLU A 1 518 ? -4.797 5.563 32.775 1.00 89.94 518 GLU A N 1
ATOM 3953 C CA . GLU A 1 518 ? -4.628 7.010 33.008 1.00 89.94 518 GLU A CA 1
ATOM 3954 C C . GLU A 1 518 ? -5.841 7.816 32.509 1.00 89.94 518 GLU A C 1
ATOM 3956 O O . GLU A 1 518 ? -6.282 8.775 33.145 1.00 89.94 518 GLU A O 1
ATOM 3961 N N . GLY A 1 519 ? -6.451 7.369 31.409 1.00 89.94 519 GLY A N 1
ATOM 3962 C CA . GLY A 1 519 ? -7.687 7.916 30.872 1.00 89.94 519 GLY A CA 1
ATOM 3963 C C . GLY A 1 519 ? -7.527 9.258 30.153 1.00 89.94 519 GLY A C 1
ATOM 3964 O O . GLY A 1 519 ? -6.542 9.521 29.467 1.00 89.94 519 GLY A O 1
ATOM 3965 N N . VAL A 1 520 ? -8.556 10.109 30.234 1.00 89.38 520 VAL A N 1
ATOM 3966 C CA . VAL A 1 520 ? -8.606 11.357 29.452 1.00 89.38 520 VAL A CA 1
ATOM 3967 C C . VAL A 1 520 ? -7.932 12.508 30.209 1.00 89.38 520 VAL A C 1
ATOM 3969 O O . VAL A 1 520 ? -8.572 13.222 30.992 1.00 89.38 520 VAL A O 1
ATOM 3972 N N . THR A 1 521 ? -6.644 12.712 29.948 1.00 88.00 521 THR A N 1
ATOM 3973 C CA . THR A 1 521 ? -5.832 13.822 30.477 1.00 88.00 521 THR A CA 1
ATOM 3974 C C . THR A 1 521 ? -6.341 15.207 30.036 1.00 88.00 521 THR A C 1
ATOM 3976 O O . THR A 1 521 ? -7.223 15.330 29.180 1.00 88.00 521 THR A O 1
ATOM 3979 N N . LEU A 1 522 ? -5.790 16.289 30.607 1.00 84.50 522 LEU A N 1
ATOM 3980 C CA . LEU A 1 522 ? -6.112 17.660 30.179 1.00 84.50 522 LEU A CA 1
ATOM 3981 C C . LEU A 1 522 ? -5.737 17.903 28.709 1.00 84.50 522 LEU A C 1
ATOM 3983 O O . LEU A 1 522 ? -6.524 18.489 27.968 1.00 84.50 522 LEU A O 1
ATOM 3987 N N . TRP A 1 523 ? -4.572 17.424 28.276 1.00 81.06 523 TRP A N 1
ATOM 3988 C CA . TRP A 1 523 ? -4.086 17.637 26.915 1.00 81.06 523 TRP A CA 1
ATOM 3989 C C . TRP A 1 523 ? -4.901 16.876 25.881 1.00 81.06 523 TRP A C 1
ATOM 3991 O O . TRP A 1 523 ? -5.326 17.467 24.890 1.00 81.06 523 TRP A O 1
ATOM 4001 N N . THR A 1 524 ? -5.244 15.617 26.179 1.00 84.25 524 THR A N 1
ATOM 4002 C CA . THR A 1 524 ? -6.180 14.824 25.372 1.00 84.25 524 THR A CA 1
ATOM 4003 C C . THR A 1 524 ? -7.491 15.597 25.155 1.00 84.25 524 THR A C 1
ATOM 4005 O O . THR A 1 524 ? -8.002 15.657 24.038 1.00 84.25 524 THR A O 1
ATOM 4008 N N . LYS A 1 525 ? -8.007 16.282 26.189 1.00 87.19 525 LYS A N 1
ATOM 4009 C CA . LYS A 1 525 ? -9.222 17.116 26.092 1.00 87.19 525 LYS A CA 1
ATOM 4010 C C . LYS A 1 525 ? -9.041 18.357 25.217 1.00 87.19 525 LYS A C 1
ATOM 4012 O O . LYS A 1 525 ? -9.987 18.735 24.530 1.00 87.19 525 LYS A O 1
ATOM 4017 N N . THR A 1 526 ? -7.872 18.992 25.234 1.00 84.81 526 THR A N 1
ATOM 4018 C CA . THR A 1 526 ? -7.570 20.146 24.372 1.00 84.81 526 THR A CA 1
ATOM 4019 C C . THR A 1 526 ? -7.468 19.722 22.907 1.00 84.81 526 THR A C 1
ATOM 4021 O O . THR A 1 526 ? -8.220 20.243 22.086 1.00 84.81 526 THR A O 1
ATOM 4024 N N . SER A 1 527 ? -6.664 18.706 22.584 1.00 83.25 527 SER A N 1
ATOM 4025 C CA . SER A 1 527 ? -6.474 18.250 21.199 1.00 83.25 527 SER A CA 1
ATOM 4026 C C . SER A 1 527 ? -7.755 17.694 20.562 1.00 83.25 527 SER A C 1
ATOM 4028 O O . SER A 1 527 ? -8.003 17.929 19.381 1.00 83.25 527 SER A O 1
ATOM 4030 N N . ILE A 1 528 ? -8.625 17.027 21.337 1.00 87.12 528 ILE A N 1
ATOM 4031 C CA . ILE A 1 528 ? -9.963 16.615 20.866 1.00 87.12 528 ILE A CA 1
ATOM 4032 C C . ILE A 1 528 ? -10.816 17.835 20.484 1.00 87.12 528 ILE A C 1
ATOM 4034 O O . ILE A 1 528 ? -11.493 17.813 19.457 1.00 87.12 528 ILE A O 1
ATOM 4038 N N . ARG A 1 529 ? -10.794 18.912 21.282 1.00 86.19 529 ARG A N 1
ATOM 4039 C CA . ARG A 1 529 ? -11.556 20.139 20.988 1.00 86.19 529 ARG A CA 1
ATOM 4040 C C . ARG A 1 529 ? -11.009 20.866 19.764 1.00 86.19 529 ARG A C 1
ATOM 4042 O O . ARG A 1 529 ? -11.801 21.323 18.951 1.00 86.19 529 ARG A O 1
ATOM 4049 N N . GLU A 1 530 ? -9.690 20.943 19.612 1.00 83.69 530 GLU A N 1
ATOM 4050 C CA . GLU A 1 530 ? -9.042 21.550 18.442 1.00 83.69 530 GLU A CA 1
ATOM 4051 C C . GLU A 1 530 ? -9.410 20.804 17.152 1.00 83.69 530 GLU A C 1
ATOM 4053 O O . GLU A 1 530 ? -9.891 21.427 16.205 1.00 83.69 530 GLU A O 1
ATOM 4058 N N . ALA A 1 531 ? -9.313 19.469 17.146 1.00 85.06 531 ALA A N 1
ATOM 4059 C CA . ALA A 1 531 ? -9.730 18.643 16.012 1.00 85.06 531 ALA A CA 1
ATOM 4060 C C . ALA A 1 531 ? -11.222 18.825 15.666 1.00 85.06 531 ALA A C 1
ATOM 4062 O O . ALA A 1 531 ? -11.565 19.036 14.501 1.00 85.06 531 ALA A O 1
ATOM 4063 N N . LEU A 1 532 ? -12.110 18.822 16.670 1.00 87.81 532 LEU A N 1
ATOM 4064 C CA . LEU A 1 532 ? -13.550 19.028 16.468 1.00 87.81 532 LEU A CA 1
ATOM 4065 C C . LEU A 1 532 ? -13.887 20.433 15.950 1.00 87.81 532 LEU A C 1
ATOM 4067 O O . LEU A 1 532 ? -14.699 20.558 15.036 1.00 87.81 532 LEU A O 1
ATOM 4071 N N . ASN A 1 533 ? -13.236 21.480 16.466 1.00 83.75 533 ASN A N 1
ATOM 4072 C CA . ASN A 1 533 ? -13.394 22.852 15.969 1.00 83.75 533 ASN A CA 1
ATOM 4073 C C . ASN A 1 533 ? -12.969 22.969 14.493 1.00 83.75 533 ASN A C 1
ATOM 4075 O O . ASN A 1 533 ? -13.553 23.737 13.731 1.00 83.75 533 ASN A O 1
ATOM 4079 N N . MET A 1 534 ? -11.985 22.169 14.074 1.00 78.44 534 MET A N 1
ATOM 4080 C CA . MET A 1 534 ? -11.539 22.048 12.684 1.00 78.44 534 MET A CA 1
ATOM 4081 C C . MET A 1 534 ? -12.368 21.041 11.860 1.00 78.44 534 MET A C 1
ATOM 4083 O O . MET A 1 534 ? -12.067 20.827 10.688 1.00 78.44 534 MET A O 1
ATOM 4087 N N . LYS A 1 535 ? -13.451 20.479 12.423 1.00 86.38 535 LYS A N 1
ATOM 4088 C CA . LYS A 1 535 ? -14.365 19.487 11.812 1.00 86.38 535 LYS A CA 1
ATOM 4089 C C . LYS A 1 535 ? -13.701 18.159 11.413 1.00 86.38 535 LYS A C 1
ATOM 4091 O O . LYS A 1 535 ? -14.246 17.414 10.601 1.00 86.38 535 LYS A O 1
ATOM 4096 N N . ILE A 1 536 ? -12.544 17.855 11.990 1.00 87.19 536 ILE A N 1
ATOM 4097 C CA . ILE A 1 536 ? -11.785 16.624 11.751 1.00 87.19 536 ILE A CA 1
ATOM 4098 C C . ILE A 1 536 ? -12.442 15.500 12.552 1.00 87.19 536 ILE A C 1
ATOM 4100 O O . ILE A 1 536 ? -12.702 15.662 13.745 1.00 87.19 536 ILE A O 1
ATOM 4104 N N . GLN A 1 537 ? -12.732 14.365 11.912 1.00 88.12 537 GLN A N 1
ATOM 4105 C CA . GLN A 1 537 ? -13.493 13.286 12.547 1.00 88.12 537 GLN A CA 1
ATOM 4106 C C . GLN A 1 537 ? -12.583 12.384 13.408 1.00 88.12 537 GLN A C 1
ATOM 4108 O O . GLN A 1 537 ? -11.677 11.746 12.863 1.00 88.12 537 GLN A O 1
ATOM 4113 N N . PRO A 1 538 ? -12.791 12.301 14.739 1.00 91.94 538 PRO A N 1
ATOM 4114 C CA . PRO A 1 538 ? -11.945 11.496 15.607 1.00 91.94 538 PRO A CA 1
ATOM 4115 C C . PRO A 1 538 ? -12.439 10.044 15.713 1.00 91.94 538 PRO A C 1
ATOM 4117 O O . PRO A 1 538 ? -13.637 9.772 15.805 1.00 91.94 538 PRO A O 1
ATOM 4120 N N . VAL A 1 539 ? -11.491 9.115 15.777 1.00 94.94 539 VAL A N 1
ATOM 4121 C CA . VAL A 1 539 ? -11.674 7.698 16.121 1.00 94.94 539 VAL A CA 1
ATOM 4122 C C . VAL A 1 539 ? -10.743 7.357 17.281 1.00 94.94 539 VAL A C 1
ATOM 4124 O O . VAL A 1 539 ? -9.660 7.931 17.392 1.00 94.94 539 VAL A O 1
ATOM 4127 N N . PHE A 1 540 ? -11.149 6.454 18.171 1.00 95.06 540 PHE A N 1
ATOM 4128 C CA . PHE A 1 540 ? -10.431 6.224 19.428 1.00 95.06 540 PHE A CA 1
ATOM 4129 C C . PHE A 1 540 ? -9.868 4.812 19.516 1.00 95.06 540 PHE A C 1
ATOM 4131 O O . PHE A 1 540 ? -10.544 3.839 19.185 1.00 95.06 540 PHE A O 1
ATOM 4138 N N . THR A 1 541 ? -8.653 4.694 20.044 1.00 95.88 541 THR A N 1
ATOM 4139 C CA . THR A 1 541 ? -8.106 3.412 20.485 1.00 95.88 541 THR A CA 1
ATOM 4140 C C . THR A 1 541 ? -7.745 3.475 21.967 1.00 95.88 541 THR A C 1
ATOM 4142 O O . THR A 1 541 ? -6.960 4.320 22.404 1.00 95.88 541 THR A O 1
ATOM 4145 N N . LEU A 1 542 ? -8.374 2.600 22.751 1.00 96.44 542 LEU A N 1
ATOM 4146 C CA . LEU A 1 542 ? -8.116 2.433 24.177 1.00 96.44 542 LEU A CA 1
ATOM 4147 C C . LEU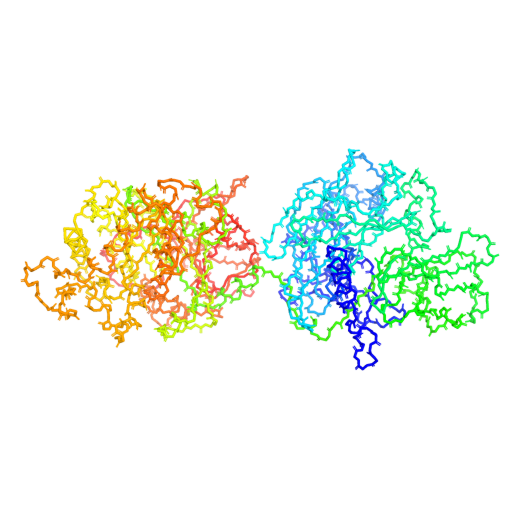 A 1 542 ? -6.960 1.442 24.317 1.00 96.44 542 LEU A C 1
ATOM 4149 O O . LEU A 1 542 ? -7.116 0.257 24.028 1.00 96.44 542 LEU A O 1
ATOM 4153 N N . ASN A 1 543 ? -5.787 1.956 24.667 1.00 95.75 543 ASN A N 1
ATOM 4154 C CA . ASN A 1 543 ? -4.512 1.247 24.634 1.00 95.75 543 ASN A CA 1
ATOM 4155 C C . ASN A 1 543 ? -4.155 0.655 26.008 1.00 95.75 543 ASN A C 1
ATOM 4157 O O . ASN A 1 543 ? -4.791 0.957 27.025 1.00 95.75 543 ASN A O 1
ATOM 4161 N N . LYS A 1 544 ? -3.097 -0.162 26.032 1.00 94.56 544 LYS A N 1
ATOM 4162 C CA . LYS A 1 544 ? -2.548 -0.861 27.205 1.00 94.56 544 LYS A CA 1
ATOM 4163 C C . LYS A 1 544 ? -3.519 -1.837 27.884 1.00 94.56 544 LYS A C 1
ATOM 4165 O O . LYS A 1 544 ? -3.455 -2.056 29.094 1.00 94.56 544 LYS A O 1
ATOM 4170 N N . ILE A 1 545 ? -4.441 -2.429 27.124 1.00 94.31 545 ILE A N 1
ATOM 4171 C CA . ILE A 1 545 ? -5.454 -3.347 27.675 1.00 94.31 545 ILE A CA 1
ATOM 4172 C C . ILE A 1 545 ? -4.841 -4.686 28.121 1.00 94.31 545 ILE A C 1
ATOM 4174 O O . ILE A 1 545 ? -5.378 -5.354 29.002 1.00 94.31 545 ILE A O 1
ATOM 4178 N N . ASP A 1 546 ? -3.657 -5.024 27.614 1.00 91.94 546 ASP A N 1
ATOM 4179 C CA . ASP A 1 546 ? -2.780 -6.076 28.140 1.00 91.94 546 ASP A CA 1
ATOM 4180 C C . ASP A 1 546 ? -2.568 -6.006 29.665 1.00 91.94 546 ASP A C 1
ATOM 4182 O O . ASP A 1 546 ? -2.607 -7.045 30.328 1.00 91.94 546 ASP A O 1
ATOM 4186 N N . ARG A 1 547 ? -2.446 -4.806 30.249 1.00 92.75 547 ARG A N 1
ATOM 4187 C CA . ARG A 1 547 ? -2.192 -4.611 31.687 1.00 92.75 547 ARG A CA 1
ATOM 4188 C C . ARG A 1 547 ? -3.340 -5.110 32.570 1.00 92.75 547 ARG A C 1
ATOM 4190 O O . ARG A 1 547 ? -3.090 -5.539 33.698 1.00 92.75 547 ARG A O 1
ATOM 4197 N N . PHE A 1 548 ? -4.582 -5.136 32.064 1.00 93.19 548 PHE A N 1
ATOM 4198 C CA . PHE A 1 548 ? -5.709 -5.753 32.779 1.00 93.19 548 PHE A CA 1
ATOM 4199 C C . PHE A 1 548 ? -5.506 -7.261 32.968 1.00 93.19 548 PHE A C 1
ATOM 4201 O O . PHE A 1 548 ? -5.927 -7.799 33.988 1.00 93.19 548 PHE A O 1
ATOM 4208 N N . PHE A 1 549 ? -4.844 -7.937 32.025 1.00 90.75 549 PHE A N 1
ATOM 4209 C CA . PHE A 1 549 ? -4.600 -9.379 32.079 1.00 90.75 549 PHE A CA 1
ATOM 4210 C C . PHE A 1 549 ? -3.253 -9.723 32.730 1.00 90.75 549 PHE A C 1
ATOM 4212 O O . PHE A 1 549 ? -3.194 -10.632 33.554 1.00 90.75 549 PHE A O 1
ATOM 4219 N N . LEU A 1 550 ? -2.184 -9.011 32.355 1.00 87.44 550 LEU A N 1
ATOM 4220 C CA . LEU A 1 550 ? -0.795 -9.387 32.644 1.00 87.44 550 LEU A CA 1
ATOM 4221 C C . LEU A 1 550 ? -0.218 -8.743 33.912 1.00 87.44 550 LEU A C 1
ATOM 4223 O O . LEU A 1 550 ? 0.559 -9.390 34.606 1.00 87.44 550 LEU A O 1
ATOM 4227 N N . GLU A 1 551 ? -0.587 -7.495 34.224 1.00 87.56 551 GLU A N 1
ATOM 4228 C CA . GLU A 1 551 ? -0.105 -6.803 35.431 1.00 87.56 551 GLU A CA 1
ATOM 4229 C C . GLU A 1 551 ? -1.078 -6.946 36.604 1.00 87.56 551 GLU A C 1
ATOM 4231 O O . GLU A 1 551 ? -0.683 -7.327 37.702 1.00 87.56 551 GLU A O 1
ATOM 4236 N N . GLN A 1 552 ? -2.355 -6.611 36.385 1.00 82.88 552 GLN A N 1
ATOM 4237 C CA . GLN A 1 552 ? -3.336 -6.468 37.467 1.00 82.88 552 GLN A CA 1
ATOM 4238 C C . GLN A 1 552 ? -4.330 -7.635 37.585 1.00 82.88 552 GLN A C 1
ATOM 4240 O O . GLN A 1 552 ? -5.033 -7.709 38.591 1.00 82.88 552 GLN A O 1
ATOM 4245 N N . ASN A 1 553 ? -4.402 -8.527 36.584 1.00 86.12 553 ASN A N 1
ATOM 4246 C CA . ASN A 1 553 ? -5.321 -9.679 36.516 1.00 86.12 553 ASN A CA 1
ATOM 4247 C C . ASN A 1 553 ? -6.759 -9.339 36.980 1.00 86.12 553 ASN A C 1
ATOM 4249 O O . ASN A 1 553 ? -7.322 -9.951 37.890 1.00 86.12 553 ASN A O 1
ATOM 4253 N N . VAL A 1 554 ? -7.327 -8.291 36.382 1.00 91.62 554 VAL A N 1
ATOM 4254 C CA . VAL A 1 554 ? -8.592 -7.670 36.789 1.00 91.62 554 VAL A CA 1
ATOM 4255 C C . VAL A 1 554 ? -9.781 -8.533 36.361 1.00 91.62 554 VAL A C 1
ATOM 4257 O O . VAL A 1 554 ? -9.796 -9.093 35.261 1.00 91.62 554 VAL A O 1
ATOM 4260 N N . ASP A 1 555 ? -10.811 -8.613 37.207 1.00 92.56 555 ASP A N 1
ATOM 4261 C CA . ASP A 1 555 ? -12.082 -9.233 36.823 1.00 92.56 555 ASP A CA 1
ATOM 4262 C C . ASP A 1 555 ? -12.739 -8.495 35.643 1.00 92.56 555 ASP A C 1
ATOM 4264 O O . ASP A 1 555 ? -12.714 -7.264 35.559 1.00 92.56 555 ASP A O 1
ATOM 4268 N N . GLY A 1 556 ? -13.357 -9.254 34.737 1.00 91.25 556 GLY A N 1
ATOM 4269 C CA . GLY A 1 556 ? -13.897 -8.719 33.491 1.00 91.25 556 GLY A CA 1
ATOM 4270 C C . GLY A 1 556 ? -15.035 -7.712 33.660 1.00 91.25 556 GLY A C 1
ATOM 4271 O O . GLY A 1 556 ? -15.120 -6.779 32.865 1.00 91.25 556 GLY A O 1
ATOM 4272 N N . GLU A 1 557 ? -15.880 -7.829 34.689 1.00 92.25 557 GLU A N 1
ATOM 4273 C CA . GLU A 1 557 ? -16.942 -6.840 34.932 1.00 92.25 557 GLU A CA 1
ATOM 4274 C C . GLU A 1 557 ? -16.347 -5.519 35.443 1.00 92.25 557 GLU A C 1
ATOM 4276 O O . GLU A 1 557 ? -16.756 -4.449 34.994 1.00 92.25 557 GLU A O 1
ATOM 4281 N N . LYS A 1 558 ? -15.305 -5.574 36.287 1.00 93.50 558 LYS A N 1
ATOM 4282 C CA . LYS A 1 558 ? -14.559 -4.374 36.701 1.00 93.50 558 LYS A CA 1
ATOM 4283 C C . LYS A 1 558 ? -13.814 -3.738 35.520 1.00 93.50 558 LYS A C 1
ATOM 4285 O O . LYS A 1 558 ? -13.872 -2.522 35.359 1.00 93.50 558 LYS A O 1
ATOM 4290 N N . ALA A 1 559 ? -13.169 -4.538 34.668 1.00 94.19 559 ALA A N 1
ATOM 4291 C CA . ALA A 1 559 ? -12.503 -4.045 33.460 1.00 94.19 559 ALA A CA 1
ATOM 4292 C C . ALA A 1 559 ? -13.497 -3.385 32.482 1.00 94.19 559 ALA A C 1
ATOM 4294 O O . ALA A 1 559 ? -13.229 -2.296 31.974 1.00 94.19 559 ALA A O 1
ATOM 4295 N N . TYR A 1 560 ? -14.681 -3.980 32.281 1.00 95.19 560 TYR A N 1
ATOM 4296 C CA . TYR A 1 560 ? -15.764 -3.367 31.505 1.00 95.19 560 TYR A CA 1
ATOM 4297 C C . TYR A 1 560 ? -16.205 -2.018 32.094 1.00 95.19 560 TYR A C 1
ATOM 4299 O O . TYR A 1 560 ? -16.346 -1.047 31.353 1.00 95.19 560 TYR A O 1
ATOM 4307 N N . GLN A 1 561 ? -16.391 -1.929 33.415 1.00 94.56 561 GLN A N 1
ATOM 4308 C CA . GLN A 1 561 ? -16.805 -0.687 34.080 1.00 94.56 561 GLN A CA 1
ATOM 4309 C C . GLN A 1 561 ? -15.757 0.428 33.929 1.00 94.56 561 GLN A C 1
ATOM 4311 O O . GLN A 1 561 ? -16.126 1.567 33.633 1.00 94.56 561 GLN A O 1
ATOM 4316 N N . THR A 1 562 ? -14.461 0.109 34.039 1.00 94.62 562 THR A N 1
ATOM 4317 C CA . THR A 1 562 ? -13.368 1.052 33.742 1.00 94.62 562 THR A CA 1
ATOM 4318 C C . THR A 1 562 ? -13.418 1.533 32.289 1.00 94.62 562 THR A C 1
ATOM 4320 O O . THR A 1 562 ? -13.417 2.740 32.050 1.00 94.62 562 THR A O 1
ATOM 4323 N N . LEU A 1 563 ? -13.529 0.617 31.320 1.00 95.31 563 LEU A N 1
ATOM 4324 C CA . LEU A 1 563 ? -13.569 0.960 29.893 1.00 95.31 563 LEU A CA 1
ATOM 4325 C C . LEU A 1 563 ? -14.818 1.779 29.518 1.00 95.31 563 LEU A C 1
ATOM 4327 O O . LEU A 1 563 ? -14.705 2.734 28.752 1.00 95.31 563 LEU A O 1
ATOM 4331 N N . SER A 1 564 ? -15.991 1.465 30.079 1.00 95.56 564 SER A N 1
ATOM 4332 C CA . SER A 1 564 ? -17.219 2.243 29.852 1.00 95.56 564 SER A CA 1
ATOM 4333 C C . SER A 1 564 ? -17.097 3.658 30.418 1.00 95.56 564 SER A C 1
ATOM 4335 O O . SER A 1 564 ? -17.299 4.618 29.683 1.00 95.56 564 SER A O 1
ATOM 4337 N N . SER A 1 565 ? -16.668 3.800 31.678 1.00 95.25 565 SER A N 1
ATOM 4338 C CA . SER A 1 565 ? -16.465 5.106 32.327 1.00 95.25 565 SER A CA 1
ATOM 4339 C C . SER A 1 565 ? -15.449 5.987 31.581 1.00 95.25 565 SER A C 1
ATOM 4341 O O . SER A 1 565 ? -15.595 7.212 31.499 1.00 95.25 565 SER A O 1
ATOM 4343 N N . LEU A 1 566 ? -14.440 5.366 30.959 1.00 95.56 566 LEU A N 1
ATOM 4344 C CA . LEU A 1 566 ? -13.488 6.052 30.090 1.00 95.56 566 LEU A CA 1
ATOM 4345 C C . LEU A 1 566 ? -14.140 6.560 28.790 1.00 95.56 566 LEU A C 1
ATOM 4347 O O . LEU A 1 566 ? -13.943 7.719 28.421 1.00 95.56 566 LEU A O 1
ATOM 4351 N N . ILE A 1 567 ? -14.965 5.744 28.128 1.00 95.38 567 ILE A N 1
ATOM 4352 C CA . ILE A 1 567 ? -15.735 6.147 26.936 1.00 95.38 567 ILE A CA 1
ATOM 4353 C C . ILE A 1 567 ? -16.728 7.271 27.275 1.00 95.38 567 ILE A C 1
ATOM 4355 O O . ILE A 1 567 ? -16.855 8.234 26.518 1.00 95.38 567 ILE A O 1
ATOM 4359 N N . ASP A 1 568 ? -17.379 7.208 28.435 1.00 94.75 568 ASP A N 1
ATOM 4360 C CA . ASP A 1 568 ? -18.276 8.262 28.915 1.00 94.75 568 ASP A CA 1
ATOM 4361 C C . ASP A 1 568 ? -17.507 9.568 29.203 1.00 94.75 568 ASP A C 1
ATOM 4363 O O . ASP A 1 568 ? -17.969 10.655 28.853 1.00 94.75 568 ASP A O 1
ATOM 4367 N N . SER A 1 569 ? -16.278 9.476 29.726 1.00 93.56 569 SER A N 1
ATOM 4368 C CA . SER A 1 569 ? -15.374 10.622 29.933 1.00 93.56 569 SER A CA 1
ATOM 4369 C C . SER A 1 569 ? -14.893 11.265 28.621 1.00 93.56 569 SER A C 1
ATOM 4371 O O . SER A 1 569 ? -14.750 12.493 28.537 1.00 93.56 569 SER A O 1
ATOM 4373 N N . VAL A 1 570 ? -14.683 10.464 27.570 1.00 93.44 570 VAL A N 1
ATOM 4374 C CA . VAL A 1 570 ? -14.443 10.955 26.201 1.00 93.44 570 VAL A CA 1
ATOM 4375 C C . VAL A 1 570 ? -15.696 11.664 25.672 1.00 93.44 570 VAL A C 1
ATOM 4377 O O . VAL A 1 570 ? -15.628 12.829 25.281 1.00 93.44 570 VAL A O 1
ATOM 4380 N N . ASN A 1 571 ? -16.867 11.029 25.742 1.00 94.44 571 ASN A N 1
ATOM 4381 C CA . ASN A 1 571 ? -18.119 11.600 25.235 1.00 94.44 571 ASN A CA 1
ATOM 4382 C C . ASN A 1 571 ? -18.574 12.866 25.981 1.00 94.44 571 ASN A C 1
ATOM 4384 O O . ASN A 1 571 ? -19.175 13.749 25.364 1.00 94.44 571 ASN A O 1
ATOM 4388 N N . ALA A 1 572 ? -18.246 13.002 27.270 1.00 92.75 572 ALA A N 1
ATOM 4389 C CA . ALA A 1 572 ? -18.436 14.228 28.044 1.00 92.75 572 ALA A CA 1
ATOM 4390 C C . ALA A 1 572 ? -17.527 15.371 27.555 1.00 92.75 572 ALA A C 1
ATOM 4392 O O . ALA A 1 572 ? -17.962 16.520 27.459 1.00 92.75 572 ALA A O 1
ATOM 4393 N N . THR A 1 573 ? -16.284 15.058 27.173 1.00 89.25 573 THR A N 1
ATOM 4394 C CA . THR A 1 573 ? -15.344 16.017 26.560 1.00 89.25 573 THR A CA 1
ATOM 4395 C C . THR A 1 573 ? -15.853 16.521 25.205 1.00 89.25 573 THR A C 1
ATOM 4397 O O . THR A 1 573 ? -15.660 17.688 24.866 1.00 89.25 573 THR A O 1
ATOM 4400 N N . MET A 1 574 ? -16.549 15.658 24.461 1.00 90.12 574 MET A N 1
ATOM 4401 C CA . MET A 1 574 ? -17.120 15.921 23.134 1.00 90.12 574 MET A CA 1
ATOM 4402 C C . MET A 1 574 ? -18.572 16.437 23.179 1.00 90.12 574 MET A C 1
ATOM 4404 O O . MET A 1 574 ? -19.226 16.522 22.143 1.00 90.12 574 MET A O 1
ATOM 4408 N N . SER A 1 575 ? -19.095 16.794 24.357 1.00 86.69 575 SER A N 1
ATOM 4409 C CA . SER A 1 575 ? -20.517 17.117 24.581 1.00 86.69 575 SER A CA 1
ATOM 4410 C C . SER A 1 575 ? -21.080 18.263 23.723 1.00 86.69 575 SER A C 1
ATOM 4412 O O . SER A 1 575 ? -22.270 18.242 23.399 1.00 86.69 575 SER A O 1
ATOM 4414 N N . SER A 1 576 ? -20.242 19.213 23.293 1.00 83.81 576 SER A N 1
ATOM 4415 C CA . SER A 1 576 ? -20.612 20.279 22.344 1.00 83.81 576 SER A CA 1
ATOM 4416 C C . SER A 1 576 ? -20.881 19.782 20.915 1.00 83.81 576 SER A C 1
ATOM 4418 O O . SER A 1 576 ? -21.561 20.462 20.154 1.00 83.81 576 SER A O 1
ATOM 4420 N N . HIS A 1 577 ? -20.365 18.606 20.543 1.00 85.06 577 HIS A N 1
ATOM 4421 C CA . HIS A 1 577 ? -20.379 18.050 19.186 1.00 85.06 577 HIS A CA 1
ATOM 4422 C C . HIS A 1 577 ? -20.996 16.640 19.190 1.00 85.06 577 HIS A C 1
ATOM 4424 O O . HIS A 1 577 ? -20.320 15.638 18.952 1.00 85.06 577 HIS A O 1
ATOM 4430 N N . LYS A 1 578 ? -22.300 16.561 19.486 1.00 81.25 578 LYS A N 1
ATOM 4431 C CA . LYS A 1 578 ? -23.038 15.297 19.697 1.00 81.25 578 LYS A CA 1
ATOM 4432 C C . LYS A 1 578 ? -22.899 14.286 18.555 1.00 81.25 578 LYS A C 1
ATOM 4434 O O . LYS A 1 578 ? -22.762 13.094 18.817 1.00 81.25 578 LYS A O 1
ATOM 4439 N N . ASP A 1 579 ? -22.879 14.745 17.306 1.00 82.31 579 ASP A N 1
ATOM 4440 C CA . ASP A 1 579 ? -22.782 13.862 16.135 1.00 82.31 579 ASP A CA 1
ATOM 4441 C C . ASP A 1 579 ? -21.448 13.098 16.071 1.00 82.31 579 ASP A C 1
ATOM 4443 O O . ASP A 1 579 ? -21.395 11.979 15.557 1.00 82.31 579 ASP A O 1
ATOM 4447 N N . ALA A 1 580 ? -20.391 13.653 16.675 1.00 85.38 580 ALA A N 1
ATOM 4448 C CA . ALA A 1 580 ? -19.075 13.029 16.772 1.00 85.38 580 ALA A CA 1
ATOM 4449 C C . ALA A 1 580 ? -18.936 12.043 17.951 1.00 85.38 580 ALA A C 1
ATOM 4451 O O . ALA A 1 580 ? -17.878 11.437 18.092 1.00 85.38 580 ALA A O 1
ATOM 4452 N N . GLN A 1 581 ? -19.954 11.860 18.806 1.00 90.31 581 GLN A N 1
ATOM 4453 C CA . GLN A 1 581 ? -19.847 10.991 19.989 1.00 90.31 581 GLN A CA 1
ATOM 4454 C C . GLN A 1 581 ? -19.593 9.520 19.627 1.00 90.31 581 GLN A C 1
ATOM 4456 O O . GLN A 1 581 ? -20.274 8.928 18.778 1.00 90.31 581 GLN A O 1
ATOM 4461 N N . VAL A 1 582 ? -18.624 8.923 20.319 1.00 92.50 582 VAL A N 1
ATOM 4462 C CA . VAL A 1 582 ? -17.988 7.650 19.972 1.00 92.50 582 VAL A CA 1
ATOM 4463 C C . VAL A 1 582 ? -18.470 6.506 20.856 1.00 92.50 582 VAL A C 1
ATOM 4465 O O . VAL A 1 582 ? -18.609 6.645 22.069 1.00 92.50 582 VAL A O 1
ATOM 4468 N N . TYR A 1 583 ? -18.724 5.349 20.245 1.00 93.94 583 TYR A N 1
ATOM 4469 C CA . TYR A 1 583 ? -19.230 4.165 20.937 1.00 93.94 583 TYR A CA 1
ATOM 4470 C C . TYR A 1 583 ? -18.657 2.889 20.304 1.00 93.94 583 TYR A C 1
ATOM 4472 O O . TYR A 1 583 ? -18.652 2.788 19.075 1.00 93.94 583 TYR A O 1
ATOM 4480 N N . PRO A 1 584 ? -18.268 1.871 21.095 1.00 93.75 584 PRO A N 1
ATOM 4481 C CA . PRO A 1 584 ? -17.836 0.576 20.562 1.00 93.75 584 PRO A CA 1
ATOM 4482 C C . PRO A 1 584 ? -18.878 -0.103 19.658 1.00 93.75 584 PRO A C 1
ATOM 4484 O O . PRO A 1 584 ? -18.512 -0.796 18.714 1.00 93.75 584 PRO A O 1
ATOM 4487 N N . THR A 1 585 ? -20.175 0.145 19.886 1.00 92.31 585 THR A N 1
ATOM 4488 C CA . THR A 1 585 ? -21.268 -0.345 19.026 1.00 92.31 585 THR A CA 1
ATOM 4489 C C . THR A 1 585 ? -21.349 0.345 17.664 1.00 92.31 585 THR A C 1
ATOM 4491 O O . THR A 1 585 ? -21.864 -0.243 16.719 1.00 92.31 585 THR A O 1
ATOM 4494 N N . LYS A 1 586 ? -20.822 1.571 17.530 1.00 90.56 586 LYS A N 1
ATOM 4495 C CA . LYS A 1 586 ? -20.699 2.258 16.234 1.00 90.56 586 LYS A CA 1
ATOM 4496 C C . LYS A 1 586 ? -19.473 1.800 15.435 1.00 90.56 586 LYS A C 1
ATOM 4498 O O . LYS A 1 586 ? -19.413 2.117 14.256 1.00 90.56 586 LYS A O 1
ATOM 4503 N N . GLY A 1 587 ? -18.507 1.123 16.066 1.00 90.69 587 GLY A N 1
ATOM 4504 C CA . GLY A 1 587 ? -17.191 0.797 15.493 1.00 90.69 587 GLY A CA 1
ATOM 4505 C C . GLY A 1 587 ? -16.109 1.869 15.704 1.00 90.69 587 GLY A C 1
ATOM 4506 O O . GLY A 1 587 ? -14.935 1.607 15.470 1.00 90.69 587 GLY A O 1
ATOM 4507 N N . THR A 1 588 ? -16.459 3.049 16.230 1.00 93.25 588 THR A N 1
ATOM 4508 C CA . THR A 1 588 ? -15.552 4.209 16.386 1.00 93.25 588 THR A CA 1
ATOM 4509 C C . THR A 1 588 ? -14.568 4.102 17.565 1.00 93.25 588 THR A C 1
ATOM 4511 O O . THR A 1 588 ? -13.906 5.087 17.899 1.00 93.25 588 THR A O 1
ATOM 4514 N N . VAL A 1 589 ? -14.542 2.958 18.257 1.00 95.56 589 VAL A N 1
ATOM 4515 C CA . VAL A 1 589 ? -13.686 2.685 19.419 1.00 95.56 589 VAL A CA 1
ATOM 4516 C C . VAL A 1 589 ? -13.107 1.276 19.289 1.00 95.56 589 VAL A C 1
ATOM 4518 O O . VAL A 1 589 ? -13.857 0.298 19.245 1.00 95.56 589 VAL A O 1
ATOM 4521 N N . VAL A 1 590 ? -11.779 1.185 19.268 1.00 95.94 590 VAL A N 1
ATOM 4522 C CA . VAL A 1 590 ? -11.000 -0.063 19.262 1.00 95.94 590 VAL A CA 1
ATOM 4523 C C . VAL A 1 590 ? -10.323 -0.271 20.620 1.00 95.94 590 VAL A C 1
ATOM 4525 O O . VAL A 1 590 ? -9.880 0.678 21.265 1.00 95.94 590 VAL A O 1
ATOM 4528 N N . PHE A 1 591 ? -10.228 -1.525 21.053 1.00 96.19 591 PHE A N 1
ATOM 4529 C CA . PHE A 1 591 ? -9.497 -1.954 22.245 1.00 96.19 591 PHE A CA 1
ATOM 4530 C C . PHE A 1 591 ? -8.125 -2.498 21.813 1.00 96.19 591 PHE A C 1
ATOM 4532 O O . PHE A 1 591 ? -8.080 -3.336 20.914 1.00 96.19 591 PHE A O 1
ATOM 4539 N N . SER A 1 592 ? -7.009 -2.031 22.385 1.00 95.38 592 SER A N 1
ATOM 4540 C CA . SER A 1 592 ? -5.665 -2.335 21.866 1.00 95.38 592 SER A CA 1
ATOM 4541 C C . SER A 1 592 ? -4.551 -2.499 22.906 1.00 95.38 592 SER A C 1
ATOM 4543 O O . SER A 1 592 ? -4.648 -2.108 24.073 1.00 95.38 592 SER A O 1
ATOM 4545 N N . SER A 1 593 ? -3.453 -3.077 22.420 1.00 94.00 593 SER A N 1
ATOM 4546 C CA . SER A 1 593 ? -2.128 -3.086 23.024 1.00 94.00 593 SER A CA 1
ATOM 4547 C C . SER A 1 593 ? -1.089 -2.823 21.935 1.00 94.00 593 SER A C 1
ATOM 4549 O O . SER A 1 593 ? -0.767 -3.718 21.152 1.00 94.00 593 SER A O 1
ATOM 4551 N N . GLY A 1 594 ? -0.535 -1.610 21.886 1.00 87.75 594 GLY A N 1
ATOM 4552 C CA . GLY A 1 594 ? 0.586 -1.304 20.986 1.00 87.75 594 GLY A CA 1
ATOM 4553 C C . GLY A 1 594 ? 1.824 -2.154 21.298 1.00 87.75 594 GLY A C 1
ATOM 4554 O O . GLY A 1 594 ? 2.434 -2.719 20.397 1.00 87.75 594 GLY A O 1
ATOM 4555 N N . LEU A 1 595 ? 2.141 -2.342 22.586 1.00 87.88 595 LEU A N 1
ATOM 4556 C CA . LEU A 1 595 ? 3.318 -3.095 23.049 1.00 87.88 595 LEU A CA 1
ATOM 4557 C C . LEU A 1 595 ? 3.348 -4.549 22.536 1.00 87.88 595 LEU A C 1
ATOM 4559 O O . LEU A 1 595 ? 4.403 -5.074 22.161 1.00 87.88 595 LEU A O 1
ATOM 4563 N N . HIS A 1 596 ? 2.180 -5.192 22.493 1.00 88.06 596 HIS A N 1
ATOM 4564 C CA . HIS A 1 596 ? 2.014 -6.551 21.978 1.00 88.06 596 HIS A CA 1
ATOM 4565 C C . HIS A 1 596 ? 1.404 -6.595 20.568 1.00 88.06 596 HIS A C 1
ATOM 4567 O O . HIS A 1 596 ? 1.108 -7.679 20.083 1.00 88.06 596 HIS A O 1
ATOM 4573 N N . GLY A 1 597 ? 1.237 -5.446 19.908 1.00 88.06 597 GLY A N 1
ATOM 4574 C CA . GLY A 1 597 ? 0.770 -5.301 18.528 1.00 88.06 597 GLY A CA 1
ATOM 4575 C C . GLY A 1 597 ? -0.574 -5.952 18.187 1.00 88.06 597 GLY A C 1
ATOM 4576 O O . GLY A 1 597 ? -0.760 -6.417 17.060 1.00 88.06 597 GLY A O 1
ATOM 4577 N N . TRP A 1 598 ? -1.511 -6.000 19.138 1.00 92.12 598 TRP A N 1
ATOM 4578 C CA . TRP A 1 598 ? -2.866 -6.517 18.907 1.00 92.12 598 TRP A CA 1
ATOM 4579 C C . TRP A 1 598 ? -3.934 -5.456 19.169 1.00 92.12 598 TRP A C 1
ATOM 4581 O O . TRP A 1 598 ? -3.784 -4.592 20.037 1.00 92.12 598 TRP A O 1
ATOM 4591 N N . ALA A 1 599 ? -5.024 -5.508 18.407 1.00 93.75 599 ALA A N 1
ATOM 4592 C CA . ALA A 1 599 ? -6.179 -4.642 18.607 1.00 93.75 599 ALA A CA 1
ATOM 4593 C C . ALA A 1 599 ? -7.461 -5.293 18.081 1.00 93.75 599 ALA A C 1
ATOM 4595 O O . ALA A 1 599 ? -7.423 -6.150 17.199 1.00 93.75 599 ALA A O 1
ATOM 4596 N N . VAL A 1 600 ? -8.606 -4.896 18.635 1.00 92.81 600 VAL A N 1
ATOM 4597 C CA . VAL A 1 600 ? -9.899 -5.508 18.333 1.00 92.81 600 VAL A CA 1
ATOM 4598 C C . VAL A 1 600 ? -11.059 -4.521 18.502 1.00 92.81 600 VAL A C 1
ATOM 4600 O O . VAL A 1 600 ? -11.167 -3.816 19.507 1.00 92.81 600 VAL A O 1
ATOM 4603 N N . ALA A 1 601 ? -11.953 -4.482 17.516 1.00 92.56 601 ALA A N 1
ATOM 4604 C CA . ALA A 1 601 ? -13.262 -3.847 17.609 1.00 92.56 601 ALA A CA 1
ATOM 4605 C C . ALA A 1 601 ? -14.335 -4.886 17.975 1.00 92.56 601 ALA A C 1
ATOM 4607 O O . ALA A 1 601 ? -14.177 -6.090 17.756 1.00 92.56 601 ALA A O 1
ATOM 4608 N N . ILE A 1 602 ? -15.486 -4.429 18.479 1.00 92.12 602 ILE A N 1
ATOM 4609 C CA . ILE A 1 602 ? -16.617 -5.328 18.774 1.00 92.12 602 ILE A CA 1
ATOM 4610 C C . ILE A 1 602 ? -17.139 -6.013 17.501 1.00 92.12 602 ILE A C 1
ATOM 4612 O O . ILE A 1 602 ? -17.578 -7.161 17.565 1.00 92.12 602 ILE A O 1
ATOM 4616 N N . SER A 1 603 ? -17.015 -5.366 16.338 1.00 88.94 603 SER A N 1
ATOM 4617 C CA . SER A 1 603 ? -17.324 -5.957 15.031 1.00 88.94 603 SER A CA 1
ATOM 4618 C C . SER A 1 603 ? -16.511 -7.225 14.740 1.00 88.94 603 SER A C 1
ATOM 4620 O O . SER A 1 603 ? -17.085 -8.191 14.251 1.00 88.94 603 SER A O 1
ATOM 4622 N N . ASN A 1 604 ? -15.224 -7.309 15.104 1.00 87.88 604 ASN A N 1
ATOM 4623 C CA . ASN A 1 604 ? -14.423 -8.520 14.863 1.00 87.88 604 ASN A CA 1
ATOM 4624 C C . ASN A 1 604 ? -14.989 -9.738 15.620 1.00 87.88 604 ASN A C 1
ATOM 4626 O O . ASN A 1 604 ? -15.145 -10.817 15.045 1.00 87.88 604 ASN A O 1
ATOM 4630 N N . PHE A 1 605 ? -15.380 -9.560 16.887 1.00 89.81 605 PHE A N 1
ATOM 4631 C CA . PHE A 1 605 ? -16.076 -10.604 17.645 1.00 89.81 605 PHE A CA 1
ATOM 4632 C C . PHE A 1 605 ? -17.501 -10.845 17.129 1.00 89.81 605 PHE A C 1
ATOM 4634 O O . PHE A 1 605 ? -17.936 -11.995 17.053 1.00 89.81 605 PHE A O 1
ATOM 4641 N N . ALA A 1 606 ? -18.224 -9.805 16.707 1.00 90.19 606 ALA A N 1
ATOM 4642 C CA . ALA A 1 606 ? -19.552 -9.957 16.121 1.00 90.19 606 ALA A CA 1
ATOM 4643 C C . ALA A 1 606 ? -19.532 -10.784 14.825 1.00 90.19 606 ALA A C 1
ATOM 4645 O O . ALA A 1 606 ? -20.378 -11.665 14.692 1.00 90.19 606 ALA A O 1
ATOM 4646 N N . LYS A 1 607 ? -18.549 -10.585 13.932 1.00 86.38 607 LYS A N 1
ATOM 4647 C CA . LYS A 1 607 ? -18.313 -11.400 12.721 1.00 86.38 607 LYS A CA 1
ATOM 4648 C C . LYS A 1 607 ? -18.098 -12.884 13.062 1.00 86.38 607 LYS A C 1
ATOM 4650 O O . LYS A 1 607 ? -18.666 -13.755 12.410 1.00 86.38 607 LYS A O 1
ATOM 4655 N N . MET A 1 608 ? -17.337 -13.187 14.120 1.00 85.81 608 MET A N 1
ATOM 4656 C CA . MET A 1 608 ? -17.115 -14.570 14.578 1.00 85.81 608 MET A CA 1
ATOM 4657 C C . MET A 1 608 ? -18.367 -15.204 15.215 1.00 85.81 608 MET A C 1
ATOM 4659 O O . MET A 1 608 ? -18.656 -16.385 15.003 1.00 85.81 608 MET A O 1
ATOM 4663 N N . TYR A 1 609 ? -19.127 -14.445 16.010 1.00 89.56 609 TYR A N 1
ATOM 4664 C CA . TYR A 1 609 ? -20.263 -14.977 16.771 1.00 89.56 609 TYR A CA 1
ATOM 4665 C C . TYR A 1 609 ? -21.610 -14.932 16.034 1.00 89.56 609 TYR A C 1
ATOM 4667 O O . TYR A 1 609 ? -22.474 -15.756 16.345 1.00 89.56 609 TYR A O 1
ATOM 4675 N N . SER A 1 610 ? -21.794 -14.055 15.043 1.00 88.19 610 SER A N 1
ATOM 4676 C CA . SER A 1 610 ? -23.001 -13.958 14.204 1.00 88.19 610 SER A CA 1
ATOM 4677 C C . SER A 1 610 ? -23.345 -15.307 13.566 1.00 88.19 610 SER A C 1
ATOM 4679 O O . SER A 1 610 ? -24.429 -15.851 13.792 1.00 88.19 610 SER A O 1
ATOM 4681 N N . SER A 1 611 ? -22.368 -15.915 12.890 1.00 84.81 611 SER A N 1
ATOM 4682 C CA . SER A 1 611 ? -22.436 -17.249 12.284 1.00 84.81 611 SER A CA 1
ATOM 4683 C C . SER A 1 611 ? -22.741 -18.351 13.304 1.00 84.81 611 SER A C 1
ATOM 4685 O O . SER A 1 611 ? -23.541 -19.249 13.037 1.00 84.81 611 SER A O 1
ATOM 4687 N N . LYS A 1 612 ? -22.156 -18.267 14.508 1.00 86.25 612 LYS A N 1
ATOM 4688 C CA . LYS A 1 612 ? -22.318 -19.268 15.577 1.00 86.25 612 LYS A CA 1
ATOM 4689 C C . LYS A 1 612 ? -23.701 -19.229 16.235 1.00 86.25 612 LYS A C 1
ATOM 4691 O O . LYS A 1 612 ? -24.255 -20.280 16.545 1.00 86.25 612 LYS A O 1
ATOM 4696 N N . PHE A 1 613 ? -24.259 -18.036 16.445 1.00 85.81 613 PHE A N 1
ATOM 4697 C CA . PHE A 1 613 ? -25.594 -17.847 17.028 1.00 85.81 613 PHE A CA 1
ATOM 4698 C C . PHE A 1 613 ? -26.718 -17.753 15.983 1.00 85.81 613 PHE A C 1
ATOM 4700 O O . PHE A 1 613 ? -27.886 -17.759 16.366 1.00 85.81 613 PHE A O 1
ATOM 4707 N N . LYS A 1 614 ? -26.383 -17.682 14.686 1.00 87.38 614 LYS A N 1
ATOM 4708 C CA . LYS A 1 614 ? -27.302 -17.394 13.569 1.00 87.38 614 LYS A CA 1
ATOM 4709 C C . LYS A 1 614 ? -28.067 -16.077 13.771 1.00 87.38 614 LYS A C 1
ATOM 4711 O O . LYS A 1 614 ? -29.282 -16.006 13.602 1.00 87.38 614 LYS A O 1
ATOM 4716 N N . VAL A 1 615 ? -27.334 -15.035 14.162 1.00 89.25 615 VAL A N 1
ATOM 4717 C CA . VAL A 1 615 ? -27.835 -13.672 14.398 1.00 89.25 615 VAL A CA 1
ATOM 4718 C C . VAL A 1 615 ? -27.079 -12.709 13.488 1.00 89.25 615 VAL A C 1
ATOM 4720 O O . VAL A 1 615 ? -25.874 -12.844 13.324 1.00 89.25 615 VAL A O 1
ATOM 4723 N N . GLU A 1 616 ? -27.783 -11.739 12.907 1.00 88.00 616 GLU A N 1
ATOM 4724 C CA . GLU A 1 616 ? -27.199 -10.659 12.099 1.00 88.00 616 GLU A CA 1
ATOM 4725 C C . GLU A 1 616 ? -26.079 -9.915 12.853 1.00 88.00 616 GLU A C 1
ATOM 4727 O O . GLU A 1 616 ? -26.225 -9.634 14.043 1.00 88.00 616 GLU A O 1
ATOM 4732 N N . GLU A 1 617 ? -24.985 -9.567 12.167 1.00 87.88 617 GLU A N 1
ATOM 4733 C CA . GLU A 1 617 ? -23.799 -8.940 12.776 1.00 87.88 617 GLU A CA 1
ATOM 4734 C C . GLU A 1 617 ? -24.144 -7.667 13.565 1.00 87.88 617 GLU A C 1
ATOM 4736 O O . GLU A 1 617 ? -23.750 -7.549 14.722 1.00 87.88 617 GLU A O 1
ATOM 4741 N N . SER A 1 618 ? -24.964 -6.774 13.000 1.00 88.06 618 SER A N 1
ATOM 4742 C CA . SER A 1 618 ? -25.460 -5.550 13.656 1.00 88.06 618 SER A CA 1
ATOM 4743 C C . SER A 1 618 ? -26.084 -5.835 15.035 1.00 88.06 618 SER A C 1
ATOM 4745 O O . SER A 1 618 ? -25.659 -5.305 16.061 1.00 88.06 618 SER A O 1
ATOM 4747 N N . LYS A 1 619 ? -27.027 -6.781 15.075 1.00 90.06 619 LYS A N 1
ATOM 4748 C CA . LYS A 1 619 ? -27.748 -7.237 16.272 1.00 90.06 619 LYS A CA 1
ATOM 4749 C C . LYS A 1 619 ? -26.870 -8.055 17.219 1.00 90.06 619 LYS A C 1
ATOM 4751 O O . LYS A 1 619 ? -27.284 -8.290 18.355 1.00 90.06 619 LYS A O 1
ATOM 4756 N N . MET A 1 620 ? -25.704 -8.521 16.772 1.00 92.06 620 MET A N 1
ATOM 4757 C CA . MET A 1 620 ? -24.686 -9.136 17.622 1.00 92.06 620 MET A CA 1
ATOM 4758 C C . MET A 1 620 ? -23.785 -8.065 18.256 1.00 92.06 620 MET A C 1
ATOM 4760 O O . MET A 1 620 ? -23.536 -8.146 19.456 1.00 92.06 620 MET A O 1
ATOM 4764 N N . ILE A 1 621 ? -23.381 -7.026 17.512 1.00 91.81 621 ILE A N 1
ATOM 4765 C CA . ILE A 1 621 ? -22.649 -5.858 18.040 1.00 91.81 621 ILE A CA 1
ATOM 4766 C C . ILE A 1 621 ? -23.438 -5.208 19.188 1.00 91.81 621 ILE A C 1
ATOM 4768 O O . ILE A 1 621 ? -22.896 -5.043 20.282 1.00 91.81 621 ILE A O 1
ATOM 4772 N N . ASP A 1 622 ? -24.735 -4.949 18.990 1.00 91.19 622 ASP A N 1
ATOM 4773 C CA . ASP A 1 622 ? -25.626 -4.379 20.016 1.00 91.19 622 ASP A CA 1
ATOM 4774 C C . ASP A 1 622 ? -25.719 -5.223 21.300 1.00 91.19 622 ASP A C 1
ATOM 4776 O O . ASP A 1 622 ? -25.985 -4.688 22.375 1.00 91.19 622 ASP A O 1
ATOM 4780 N N . ARG A 1 623 ? -25.524 -6.547 21.209 1.00 91.94 623 ARG A N 1
ATOM 4781 C CA . ARG A 1 623 ? -25.559 -7.476 22.356 1.00 91.94 623 ARG A CA 1
ATOM 4782 C C . ARG A 1 623 ? -24.212 -7.613 23.059 1.00 91.94 623 ARG A C 1
ATOM 4784 O O . ARG A 1 623 ? -24.172 -7.991 24.226 1.00 91.94 623 ARG A O 1
ATOM 4791 N N . LEU A 1 624 ? -23.115 -7.342 22.359 1.00 92.94 624 LEU A N 1
ATOM 4792 C CA . LEU A 1 624 ? -21.759 -7.456 22.892 1.00 92.94 624 LEU A CA 1
ATOM 4793 C C . LEU A 1 624 ? -21.344 -6.250 23.751 1.00 92.94 624 LEU A C 1
ATOM 4795 O O . LEU A 1 624 ? -20.292 -6.311 24.376 1.00 92.94 624 LEU A O 1
ATOM 4799 N N . TRP A 1 625 ? -22.153 -5.190 23.840 1.00 93.75 625 TRP A N 1
ATOM 4800 C CA . TRP A 1 625 ? -21.892 -4.016 24.684 1.00 93.75 625 TRP A CA 1
ATOM 4801 C C . TRP A 1 625 ? -23.125 -3.600 25.508 1.00 93.75 625 TRP A C 1
ATOM 4803 O O . TRP A 1 625 ? -24.242 -4.055 25.254 1.00 93.75 625 TRP A O 1
ATOM 4813 N N . GLY A 1 626 ? -22.934 -2.720 26.496 1.00 91.12 626 GLY A N 1
ATOM 4814 C CA . GLY A 1 626 ? -24.010 -2.172 27.326 1.00 91.12 626 GLY A CA 1
ATOM 4815 C C . GLY A 1 626 ? -24.582 -3.160 28.350 1.00 91.12 626 GLY A C 1
ATOM 4816 O O . GLY A 1 626 ? -23.950 -4.152 28.721 1.00 91.12 626 GLY A O 1
ATOM 4817 N N . GLU A 1 627 ? -25.810 -2.889 28.802 1.00 90.62 627 GLU A N 1
ATOM 4818 C CA . GLU A 1 627 ? -26.583 -3.718 29.746 1.00 90.62 627 GLU A CA 1
ATOM 4819 C C . GLU A 1 627 ? -27.201 -4.961 29.077 1.00 90.62 627 GLU A C 1
ATOM 4821 O O . GLU A 1 627 ? -28.398 -5.235 29.185 1.00 90.62 627 GLU A O 1
ATOM 4826 N N . ASN A 1 628 ? -26.370 -5.716 28.360 1.00 91.75 628 ASN A N 1
ATOM 4827 C CA . ASN A 1 628 ? -26.714 -6.996 27.756 1.00 91.75 628 ASN A CA 1
ATOM 4828 C C . ASN A 1 628 ? -25.871 -8.103 28.398 1.00 91.75 628 ASN A C 1
ATOM 4830 O O . ASN A 1 628 ? -24.643 -8.027 28.451 1.00 91.75 628 ASN A O 1
ATOM 4834 N N . PHE A 1 629 ? -26.540 -9.150 28.867 1.00 92.50 629 PHE A N 1
ATOM 4835 C CA . PHE A 1 629 ? -25.947 -10.287 29.563 1.00 92.50 629 PHE A CA 1
ATOM 4836 C C . PHE A 1 629 ? -26.312 -11.582 28.838 1.00 92.50 629 PHE A C 1
ATOM 4838 O O . PHE A 1 629 ? -27.353 -11.666 28.182 1.00 92.50 629 PHE A O 1
ATOM 4845 N N . PHE A 1 630 ? -25.456 -12.593 28.952 1.00 91.25 630 PHE A N 1
ATOM 4846 C CA . PHE A 1 630 ? -25.695 -13.930 28.431 1.00 91.25 630 PHE A CA 1
ATOM 4847 C C . PHE A 1 630 ? -25.488 -14.954 29.541 1.00 91.25 630 PHE A C 1
ATOM 4849 O O . PHE A 1 630 ? -24.425 -15.008 30.161 1.00 91.25 630 PHE A O 1
ATOM 4856 N N . ASP A 1 631 ? -26.504 -15.779 29.773 1.00 89.25 631 ASP A N 1
ATOM 4857 C CA . ASP A 1 631 ? -26.419 -16.890 30.711 1.00 89.25 631 ASP A CA 1
ATOM 4858 C C . ASP A 1 631 ? -26.040 -18.184 29.985 1.00 89.25 631 ASP A C 1
ATOM 4860 O O . ASP A 1 631 ? -26.782 -18.682 29.134 1.00 89.25 631 ASP A O 1
ATOM 4864 N N . LEU A 1 632 ? -24.893 -18.756 30.354 1.00 86.38 632 LEU A N 1
ATOM 4865 C CA . LEU A 1 632 ? -24.396 -20.022 29.810 1.00 86.38 632 LEU A CA 1
ATOM 4866 C C . LEU A 1 632 ? -25.318 -21.216 30.117 1.00 86.38 632 LEU A C 1
ATOM 4868 O O . LEU A 1 632 ? -25.337 -22.169 29.333 1.00 86.38 632 LEU A O 1
ATOM 4872 N N . ALA A 1 633 ? -26.085 -21.177 31.215 1.00 85.81 633 ALA A N 1
ATOM 4873 C CA . ALA A 1 633 ? -26.963 -22.275 31.618 1.00 85.81 633 ALA A CA 1
ATOM 4874 C C . ALA A 1 633 ? -28.234 -22.341 30.753 1.00 85.81 633 ALA A C 1
ATOM 4876 O O . ALA A 1 633 ? -28.510 -23.364 30.125 1.00 85.81 633 ALA A O 1
ATOM 4877 N N . THR A 1 634 ? -28.986 -21.242 30.657 1.00 85.25 634 THR A N 1
ATOM 4878 C CA . THR A 1 634 ? -30.195 -21.148 29.817 1.00 85.25 634 THR A CA 1
ATOM 4879 C C . THR A 1 634 ? -29.905 -20.866 28.341 1.00 85.25 634 THR A C 1
ATOM 4881 O O . THR A 1 634 ? -30.802 -21.026 27.511 1.00 85.25 634 THR A O 1
ATOM 4884 N N . LYS A 1 635 ? -28.672 -20.457 28.003 1.00 86.88 635 LYS A N 1
ATOM 4885 C CA . LYS A 1 635 ? -28.209 -20.036 26.665 1.00 86.88 635 LYS A CA 1
ATOM 4886 C C . LYS A 1 635 ? -29.016 -18.868 26.082 1.00 86.88 635 LYS A C 1
ATOM 4888 O O . LYS A 1 635 ? -29.208 -18.778 24.867 1.00 86.88 635 LYS A O 1
ATOM 4893 N N . LYS A 1 636 ? -29.507 -17.979 26.950 1.00 87.94 636 LYS A N 1
ATOM 4894 C CA . LYS A 1 636 ? -30.353 -16.829 26.597 1.00 87.94 636 LYS A CA 1
ATOM 4895 C C . LYS A 1 636 ? -29.655 -15.504 26.888 1.00 87.94 636 LYS A C 1
ATOM 4897 O O . LYS A 1 636 ? -28.851 -15.390 27.808 1.00 87.94 636 LYS A O 1
ATOM 4902 N N . TRP A 1 637 ? -30.023 -14.501 26.095 1.00 88.81 637 TRP A N 1
ATOM 4903 C CA . TRP A 1 637 ? -29.660 -13.104 26.312 1.00 88.81 637 TRP A CA 1
ATOM 4904 C C . TRP A 1 637 ? -30.682 -12.427 27.234 1.00 88.81 637 TRP A C 1
ATOM 4906 O O . TRP A 1 637 ? -31.888 -12.590 27.035 1.00 88.81 637 TRP A O 1
ATOM 4916 N N . THR A 1 638 ? -30.219 -11.641 28.204 1.00 89.38 638 THR A N 1
ATOM 4917 C CA . THR A 1 638 ? -31.051 -10.856 29.130 1.00 89.38 638 THR A CA 1
ATOM 4918 C C . THR A 1 638 ? -30.571 -9.402 29.201 1.00 89.38 638 THR A C 1
ATOM 4920 O O . THR A 1 638 ? -29.392 -9.111 29.023 1.00 89.38 638 THR A O 1
ATOM 4923 N N . LYS A 1 639 ? -31.487 -8.467 29.494 1.00 87.62 639 LYS A N 1
ATOM 4924 C CA . LYS A 1 639 ? -31.172 -7.038 29.737 1.00 87.62 639 LYS A CA 1
ATOM 4925 C C . LYS A 1 639 ? -30.966 -6.689 31.220 1.00 87.62 639 LYS A C 1
ATOM 4927 O O . LYS A 1 639 ? -31.085 -5.538 31.625 1.00 87.62 639 LYS A O 1
ATOM 4932 N N . LYS A 1 640 ? -30.766 -7.711 32.052 1.00 84.50 640 LYS A N 1
ATOM 4933 C CA . LYS A 1 640 ? -30.494 -7.611 33.488 1.00 84.50 640 LYS A CA 1
ATOM 4934 C C . LYS A 1 640 ? -29.594 -8.775 33.878 1.00 84.50 640 LYS A C 1
ATOM 4936 O O . LYS A 1 640 ? -29.839 -9.900 33.433 1.00 84.50 640 LYS A O 1
ATOM 4941 N N . ASN A 1 641 ? -28.613 -8.508 34.731 1.00 82.06 641 ASN A N 1
ATOM 4942 C CA . ASN A 1 641 ? -27.873 -9.553 35.423 1.00 82.06 641 ASN A CA 1
ATOM 4943 C C . ASN A 1 641 ? -28.848 -10.348 36.317 1.00 82.06 641 ASN A C 1
ATOM 4945 O O . ASN A 1 641 ? -29.637 -9.752 37.051 1.00 82.06 641 ASN A O 1
ATOM 4949 N N . THR A 1 642 ? -28.825 -11.679 36.237 1.00 76.44 642 THR A N 1
ATOM 4950 C CA . THR A 1 642 ? -29.678 -12.574 37.043 1.00 76.44 642 THR A CA 1
ATOM 4951 C C . THR A 1 642 ? -29.087 -12.899 38.418 1.00 76.44 642 THR A C 1
ATOM 4953 O O . THR A 1 642 ? -29.712 -13.622 39.188 1.00 76.44 642 THR A O 1
ATOM 4956 N N . GLY A 1 643 ? -27.881 -12.411 38.730 1.00 73.94 643 GLY A N 1
ATOM 4957 C CA . GLY A 1 643 ? -27.150 -12.715 39.965 1.00 73.94 643 GLY A CA 1
ATOM 4958 C C . GLY A 1 643 ? -26.495 -14.102 39.983 1.00 73.94 643 GLY A C 1
ATOM 4959 O O . GLY A 1 643 ? -25.825 -14.450 40.951 1.00 73.94 643 GLY A O 1
ATOM 4960 N N . THR A 1 644 ? -26.656 -14.902 38.924 1.00 79.62 644 THR A N 1
ATOM 4961 C CA . THR A 1 644 ? -26.041 -16.229 38.800 1.00 79.62 644 THR A CA 1
ATOM 4962 C C . THR A 1 644 ? -24.643 -16.125 38.194 1.00 79.62 644 THR A C 1
ATOM 4964 O O . THR A 1 644 ? -24.440 -15.420 37.209 1.00 79.62 644 THR A O 1
ATOM 4967 N N . ALA A 1 645 ? -23.676 -16.890 38.710 1.00 77.75 645 ALA A N 1
ATOM 4968 C CA . ALA A 1 645 ? -22.285 -16.868 38.226 1.00 77.75 645 ALA A CA 1
ATOM 4969 C C . ALA A 1 645 ? -22.112 -17.276 36.741 1.00 77.75 645 ALA A C 1
ATOM 4971 O O . ALA A 1 645 ? -21.072 -17.013 36.139 1.00 77.75 645 ALA A O 1
ATOM 4972 N N . THR A 1 646 ? -23.131 -17.902 36.143 1.00 82.25 646 THR A N 1
ATOM 4973 C CA . THR A 1 646 ? -23.209 -18.257 34.716 1.00 82.25 646 THR A CA 1
ATOM 4974 C C . THR A 1 646 ? -23.690 -17.117 33.810 1.00 82.25 646 THR A C 1
ATOM 4976 O O . THR A 1 646 ? -23.572 -17.238 32.591 1.00 82.25 646 THR A O 1
ATOM 4979 N N . CYS A 1 647 ? -24.232 -16.033 34.379 1.00 87.31 647 CYS A N 1
ATOM 4980 C CA . CYS A 1 647 ? -24.789 -14.877 33.677 1.00 87.31 647 CYS A CA 1
ATOM 4981 C C . CYS A 1 647 ? -23.782 -13.721 33.653 1.00 87.31 647 CYS A C 1
ATOM 4983 O O . CYS A 1 647 ? -23.799 -12.833 34.508 1.00 87.31 647 CYS A O 1
ATOM 4985 N N . LYS A 1 648 ? -22.904 -13.716 32.648 1.00 90.75 648 LYS A N 1
ATOM 4986 C CA . LYS A 1 648 ? -21.905 -12.657 32.448 1.00 90.75 648 LYS A CA 1
ATOM 4987 C C . LYS A 1 648 ? -22.364 -11.652 31.392 1.00 90.75 648 LYS A C 1
ATOM 4989 O O . LYS A 1 648 ? -23.160 -11.968 30.508 1.00 90.75 648 LYS A O 1
ATOM 4994 N N . ARG A 1 649 ? -21.864 -10.418 31.480 1.00 93.62 649 ARG A N 1
ATOM 4995 C CA . ARG A 1 649 ? -22.101 -9.364 30.481 1.00 93.62 649 ARG A CA 1
ATOM 4996 C C . ARG A 1 649 ? -21.550 -9.787 29.113 1.00 93.62 649 ARG A C 1
ATOM 4998 O O . ARG A 1 649 ? -20.521 -10.457 29.059 1.00 93.62 649 ARG A O 1
ATOM 5005 N N . GLY A 1 650 ? -22.193 -9.377 28.018 1.00 92.56 650 GLY A N 1
ATOM 5006 C CA . GLY A 1 650 ? -21.835 -9.772 26.649 1.00 92.56 650 GLY A CA 1
ATOM 5007 C C . GLY A 1 650 ? -20.354 -9.553 26.318 1.00 92.56 650 GLY A C 1
ATOM 5008 O O . GLY A 1 650 ? -19.668 -10.501 25.940 1.00 92.56 650 GLY A O 1
ATOM 5009 N N . PHE A 1 651 ? -19.840 -8.341 26.556 1.00 94.25 651 PHE A N 1
ATOM 5010 C CA . PHE A 1 651 ? -18.422 -8.004 26.372 1.00 94.25 651 PHE A CA 1
ATOM 5011 C C . PHE A 1 651 ? -17.494 -8.923 27.174 1.00 94.25 651 PHE A C 1
ATOM 5013 O O . PHE A 1 651 ? -16.491 -9.420 26.664 1.00 94.25 651 PHE A O 1
ATOM 5020 N N . VAL A 1 652 ? -17.843 -9.175 28.437 1.00 94.12 652 VAL A N 1
ATOM 5021 C CA . VAL A 1 652 ? -17.032 -9.992 29.341 1.00 94.12 652 VAL A CA 1
ATOM 5022 C C . VAL A 1 652 ? -16.986 -11.433 28.842 1.00 94.12 652 VAL A C 1
ATOM 5024 O O . VAL A 1 652 ? -15.909 -11.979 28.632 1.00 94.12 652 VAL A O 1
ATOM 5027 N N . GLN A 1 653 ? -18.151 -12.025 28.580 1.00 92.50 653 GLN A N 1
ATOM 5028 C CA . GLN A 1 653 ? -18.293 -13.434 28.219 1.00 92.50 653 GLN A CA 1
ATOM 5029 C C . GLN A 1 653 ? -17.709 -13.791 26.842 1.00 92.50 653 GLN A C 1
ATOM 5031 O O . GLN A 1 653 ? -17.297 -14.936 26.641 1.00 92.50 653 GLN A O 1
ATOM 5036 N N . PHE A 1 654 ? -17.706 -12.852 25.894 1.00 92.44 654 PHE A N 1
ATOM 5037 C CA . PHE A 1 654 ? -17.376 -13.133 24.493 1.00 92.44 654 PHE A CA 1
ATOM 5038 C C . PHE A 1 654 ? -16.149 -12.385 23.960 1.00 92.44 654 PHE A C 1
ATOM 5040 O O . PHE A 1 654 ? -15.567 -12.848 22.986 1.00 92.44 654 PHE A O 1
ATOM 5047 N N . CYS A 1 655 ? -15.716 -11.288 24.587 1.00 92.88 655 CYS A N 1
ATOM 5048 C CA . CYS A 1 655 ? -14.527 -10.542 24.159 1.00 92.88 655 CYS A CA 1
ATOM 5049 C C . CYS A 1 655 ? -13.389 -10.676 25.184 1.00 92.88 655 CYS A C 1
ATOM 5051 O O . CYS A 1 655 ? -12.305 -11.146 24.847 1.00 92.88 655 CYS A O 1
ATOM 5053 N N . TYR A 1 656 ? -13.638 -10.307 26.446 1.00 94.25 656 TYR A N 1
ATOM 5054 C CA . TYR A 1 656 ? -12.602 -10.248 27.487 1.00 94.25 656 TYR A CA 1
ATOM 5055 C C . TYR A 1 656 ? -12.126 -11.634 27.946 1.00 94.25 656 TYR A C 1
ATOM 5057 O O . TYR A 1 656 ? -10.925 -11.899 27.986 1.00 94.25 656 TYR A O 1
ATOM 5065 N N . GLU A 1 657 ? -13.057 -12.535 28.275 1.00 93.06 657 GLU A N 1
ATOM 5066 C CA . GLU A 1 657 ? -12.725 -13.863 28.808 1.00 93.06 657 GLU A CA 1
ATOM 5067 C C . GLU A 1 657 ? -11.935 -14.735 27.813 1.00 93.06 657 GLU A C 1
ATOM 5069 O O . GLU A 1 657 ? -10.910 -15.276 28.225 1.00 93.06 657 GLU A O 1
ATOM 5074 N N . PRO A 1 658 ? -12.279 -14.826 26.508 1.00 92.56 658 PRO A N 1
ATOM 5075 C CA . PRO A 1 658 ? -11.470 -15.585 25.548 1.00 92.56 658 PRO A CA 1
ATOM 5076 C C . PRO A 1 658 ? -10.030 -15.070 25.398 1.00 92.56 658 PRO A C 1
ATOM 5078 O O . PRO A 1 658 ? -9.104 -15.875 25.295 1.00 92.56 658 PRO A O 1
ATOM 5081 N N . ILE A 1 659 ? -9.818 -13.746 25.438 1.00 93.12 659 ILE A N 1
ATOM 5082 C CA . ILE A 1 659 ? -8.470 -13.151 25.430 1.00 93.12 659 ILE A CA 1
ATOM 5083 C C . ILE A 1 659 ? -7.711 -13.563 26.699 1.00 93.12 659 ILE A C 1
ATOM 5085 O O . ILE A 1 659 ? -6.582 -14.054 26.613 1.00 93.12 659 ILE A O 1
ATOM 5089 N N . ARG A 1 660 ? -8.351 -13.445 27.870 1.00 92.88 660 ARG A N 1
ATOM 5090 C CA . ARG A 1 660 ? -7.768 -13.833 29.163 1.00 92.88 660 ARG A CA 1
ATOM 5091 C C . ARG A 1 660 ? -7.417 -15.321 29.222 1.00 92.88 660 ARG A C 1
ATOM 5093 O O . ARG A 1 660 ? -6.358 -15.669 29.740 1.00 92.88 660 ARG A O 1
ATOM 5100 N N . GLU A 1 661 ? -8.268 -16.201 28.699 1.00 92.00 661 GLU A N 1
ATOM 5101 C CA . GLU A 1 661 ? -8.010 -17.645 28.642 1.00 92.00 661 GLU A CA 1
ATOM 5102 C C . GLU A 1 661 ? -6.817 -17.978 27.733 1.00 92.00 661 GLU A C 1
ATOM 5104 O O . GLU A 1 661 ? -5.951 -18.756 28.134 1.00 92.00 661 GLU A O 1
ATOM 5109 N N . ILE A 1 662 ? -6.718 -17.357 26.551 1.00 91.81 662 ILE A N 1
ATOM 5110 C CA . ILE A 1 662 ? -5.613 -17.589 25.605 1.00 91.81 662 ILE A CA 1
ATOM 5111 C C . ILE A 1 662 ? -4.283 -17.058 26.157 1.00 91.81 662 ILE A C 1
ATOM 5113 O O . ILE A 1 662 ? -3.297 -17.796 26.153 1.00 91.81 662 ILE A O 1
ATOM 5117 N N . MET A 1 663 ? -4.248 -15.841 26.716 1.00 91.00 663 MET A N 1
ATOM 5118 C CA . MET A 1 663 ? -3.043 -15.309 27.372 1.00 91.00 663 MET A CA 1
ATOM 5119 C C . MET A 1 663 ? -2.571 -16.226 28.512 1.00 91.00 663 MET A C 1
ATOM 5121 O O . MET A 1 663 ? -1.394 -16.587 28.579 1.00 91.00 663 MET A O 1
ATOM 5125 N N . ASN A 1 664 ? -3.492 -16.683 29.369 1.00 90.69 664 ASN A N 1
ATOM 5126 C CA . ASN A 1 664 ? -3.167 -17.610 30.454 1.00 90.69 664 ASN A CA 1
ATOM 5127 C C . ASN A 1 664 ? -2.707 -18.990 29.953 1.00 90.69 664 ASN A C 1
ATOM 5129 O O . ASN A 1 664 ? -1.852 -19.606 30.593 1.00 90.69 664 ASN A O 1
ATOM 5133 N N . ALA A 1 665 ? -3.223 -19.474 28.819 1.00 91.44 665 ALA A N 1
ATOM 5134 C CA . ALA A 1 665 ? -2.773 -20.716 28.196 1.00 91.44 665 ALA A CA 1
ATOM 5135 C C . ALA A 1 665 ? -1.354 -20.594 27.610 1.00 91.44 665 ALA A C 1
ATOM 5137 O O . ALA A 1 665 ? -0.549 -21.505 27.809 1.00 91.44 665 ALA A O 1
ATOM 5138 N N . CYS A 1 666 ? -1.010 -19.468 26.972 1.00 89.31 666 CYS A N 1
ATOM 5139 C CA . CYS A 1 666 ? 0.355 -19.179 26.513 1.00 89.31 666 CYS A CA 1
ATOM 5140 C C . CYS A 1 666 ? 1.366 -19.137 27.670 1.00 89.31 666 CYS A C 1
ATOM 5142 O O . CYS A 1 666 ? 2.443 -19.721 27.557 1.00 89.31 666 CYS A O 1
ATOM 5144 N N . MET A 1 667 ? 1.008 -18.495 28.788 1.00 86.62 667 MET A N 1
ATOM 5145 C CA . MET A 1 667 ? 1.879 -18.390 29.965 1.00 86.62 667 MET A CA 1
ATOM 5146 C C . MET A 1 667 ? 2.023 -19.724 30.719 1.00 86.62 667 MET A C 1
ATOM 5148 O O . MET A 1 667 ? 3.135 -20.112 31.065 1.00 86.62 667 MET A O 1
ATOM 5152 N N . ASN A 1 668 ? 0.916 -20.437 30.970 1.00 86.88 668 ASN A N 1
ATOM 5153 C CA . ASN A 1 668 ? 0.869 -21.513 31.973 1.00 86.88 668 ASN A CA 1
ATOM 5154 C C . ASN A 1 668 ? 0.520 -22.912 31.429 1.00 86.88 668 ASN A C 1
ATOM 5156 O O . ASN A 1 668 ? 0.553 -23.885 32.183 1.00 86.88 668 ASN A O 1
ATOM 5160 N N . SER A 1 669 ? 0.077 -23.063 30.174 1.00 85.38 669 SER A N 1
ATOM 5161 C CA . SER A 1 669 ? -0.494 -24.334 29.684 1.00 85.38 669 SER A CA 1
ATOM 5162 C C . SER A 1 669 ? -0.489 -24.474 28.152 1.00 85.38 669 SER A C 1
ATOM 5164 O O . SER A 1 669 ? -1.549 -24.622 27.538 1.00 85.38 669 SER A O 1
ATOM 5166 N N . LYS A 1 670 ? 0.702 -24.549 27.528 1.00 82.69 670 LYS A N 1
ATOM 5167 C CA . LYS A 1 670 ? 0.852 -24.813 26.073 1.00 82.69 670 LYS A CA 1
ATOM 5168 C C . LYS A 1 670 ? -0.004 -25.996 25.571 1.00 82.69 670 LYS A C 1
ATOM 5170 O O . LYS A 1 670 ? -0.527 -25.949 24.466 1.00 82.69 670 LYS A O 1
ATOM 5175 N N . HIS A 1 671 ? -0.213 -27.036 26.387 1.00 85.00 671 HIS A N 1
ATOM 5176 C CA . HIS A 1 671 ? -1.045 -28.196 26.023 1.00 85.00 671 HIS A CA 1
ATOM 5177 C C . HIS A 1 671 ? -2.546 -27.877 25.848 1.00 85.00 671 HIS A C 1
ATOM 5179 O O . HIS A 1 671 ? -3.228 -28.574 25.103 1.00 85.00 671 HIS A O 1
ATOM 5185 N N . LYS A 1 672 ? -3.068 -26.831 26.509 1.00 87.69 672 LYS A N 1
ATOM 5186 C CA . LYS A 1 672 ? -4.446 -26.333 26.318 1.00 87.69 672 LYS A CA 1
ATOM 5187 C C . LYS A 1 672 ? -4.534 -25.326 25.176 1.00 87.69 672 LYS A C 1
ATOM 5189 O O . LYS A 1 672 ? -5.582 -25.224 24.549 1.00 87.69 672 LYS A O 1
ATOM 5194 N N . LEU A 1 673 ? -3.435 -24.622 24.900 1.00 89.31 673 LEU A N 1
ATOM 5195 C CA . LEU A 1 673 ? -3.352 -23.605 23.859 1.00 89.31 673 LEU A CA 1
ATOM 5196 C C . LEU A 1 673 ? -3.633 -24.181 22.464 1.00 89.31 673 LEU A C 1
ATOM 5198 O O . LEU A 1 673 ? -4.504 -23.665 21.772 1.00 89.31 673 LEU A O 1
ATOM 5202 N N . TRP A 1 674 ? -2.953 -25.256 22.046 1.00 89.56 674 TRP A N 1
ATOM 5203 C CA . TRP A 1 674 ? -3.088 -25.755 20.666 1.00 89.56 674 TRP A CA 1
ATOM 5204 C C . TRP A 1 674 ? -4.540 -26.148 20.298 1.00 89.56 674 TRP A C 1
ATOM 5206 O O . TRP A 1 674 ? -5.044 -25.609 19.311 1.00 89.56 674 TRP A O 1
ATOM 5216 N N . PRO A 1 675 ? -5.291 -26.908 21.129 1.00 90.19 675 PRO A N 1
ATOM 5217 C CA . PRO A 1 675 ? -6.712 -27.198 20.883 1.00 90.19 675 PRO A CA 1
ATOM 5218 C C . PRO A 1 675 ? -7.670 -26.005 21.067 1.00 90.19 675 PRO A C 1
ATOM 5220 O O . PRO A 1 675 ? -8.888 -26.169 20.925 1.00 90.19 675 PRO A O 1
ATOM 5223 N N . MET A 1 676 ? -7.172 -24.827 21.461 1.00 88.75 676 MET A N 1
ATOM 5224 C CA . MET A 1 676 ? -7.906 -23.559 21.395 1.00 88.75 676 MET A CA 1
ATOM 5225 C C . MET A 1 676 ? -7.608 -22.843 20.075 1.00 88.75 676 MET A C 1
ATOM 5227 O O . MET A 1 676 ? -8.556 -22.472 19.387 1.00 88.75 676 MET A O 1
ATOM 5231 N N . LEU A 1 677 ? -6.332 -22.729 19.679 1.00 88.25 677 LEU A N 1
ATOM 5232 C CA . LEU A 1 677 ? -5.914 -22.080 18.427 1.00 88.25 677 LEU A CA 1
ATOM 5233 C C . LEU A 1 677 ? -6.513 -22.758 17.185 1.00 88.25 677 LEU A C 1
ATOM 5235 O O . LEU A 1 677 ? -6.997 -22.074 16.287 1.00 88.25 677 LEU A O 1
ATOM 5239 N N . GLU A 1 678 ? -6.604 -24.091 17.182 1.00 87.62 678 GLU A N 1
ATOM 5240 C CA . GLU A 1 678 ? -7.285 -24.865 16.131 1.00 87.62 678 GLU A CA 1
ATOM 5241 C C . GLU A 1 678 ? -8.769 -24.482 15.961 1.00 87.62 678 GLU A C 1
ATOM 5243 O O . GLU A 1 678 ? -9.273 -24.448 14.840 1.00 87.62 678 GLU A O 1
ATOM 5248 N N . LYS A 1 679 ? -9.470 -24.144 17.055 1.00 86.44 679 LYS A N 1
ATOM 5249 C CA . LYS A 1 679 ? -10.905 -23.780 17.052 1.00 86.44 679 LYS A CA 1
ATOM 5250 C C . LYS A 1 679 ? -11.180 -22.337 16.632 1.00 86.44 679 LYS A C 1
ATOM 5252 O O . LYS A 1 679 ? -12.324 -22.017 16.323 1.00 86.44 679 LYS A O 1
ATOM 5257 N N . ILE A 1 680 ? -10.161 -21.481 16.666 1.00 84.25 680 ILE A N 1
ATOM 5258 C CA . ILE A 1 680 ? -10.197 -20.103 16.150 1.00 84.25 680 ILE A CA 1
ATOM 5259 C C . ILE A 1 680 ? -9.422 -19.969 14.828 1.00 84.25 680 ILE A C 1
ATOM 5261 O O . ILE A 1 680 ? -9.243 -18.862 14.338 1.00 84.25 680 ILE A O 1
ATOM 5265 N N . HIS A 1 681 ? -8.984 -21.097 14.252 1.00 83.81 681 HIS A N 1
ATOM 5266 C CA . HIS A 1 681 ? -8.264 -21.201 12.979 1.00 83.81 681 HIS A CA 1
ATOM 5267 C C . HIS A 1 681 ? -6.945 -20.403 12.899 1.00 83.81 681 HIS A C 1
ATOM 5269 O O . HIS A 1 681 ? -6.514 -20.015 11.817 1.00 83.81 681 HIS A O 1
ATOM 5275 N N . VAL A 1 682 ? -6.264 -20.208 14.035 1.00 83.62 682 VAL A N 1
ATOM 5276 C CA . VAL A 1 682 ? -4.975 -19.497 14.108 1.00 83.62 682 VAL A CA 1
ATOM 5277 C C . VAL A 1 682 ? -3.815 -20.476 13.927 1.00 83.62 682 VAL A C 1
ATOM 5279 O O . VAL A 1 682 ? -3.591 -21.368 14.748 1.00 83.62 682 VAL A O 1
ATOM 5282 N N . THR A 1 683 ? -3.046 -20.302 12.852 1.00 80.19 683 THR A N 1
ATOM 5283 C CA . THR A 1 683 ? -1.863 -21.117 12.546 1.00 80.19 683 THR A CA 1
ATOM 5284 C C . THR A 1 683 ? -0.597 -20.544 13.180 1.00 80.19 683 THR A C 1
ATOM 5286 O O . THR A 1 683 ? -0.274 -19.377 12.978 1.00 80.19 683 THR A O 1
ATOM 5289 N N . VAL A 1 684 ? 0.167 -21.380 13.889 1.00 77.00 684 VAL A N 1
ATOM 5290 C CA . VAL A 1 684 ? 1.452 -21.009 14.511 1.00 77.00 684 VAL A CA 1
ATOM 5291 C C . VAL A 1 684 ? 2.586 -21.792 13.852 1.00 77.00 684 VAL A C 1
ATOM 5293 O O . VAL A 1 684 ? 2.539 -23.026 13.800 1.00 77.00 684 VAL A O 1
ATOM 5296 N N . SER A 1 685 ? 3.600 -21.078 13.352 1.00 79.88 685 SER A N 1
ATOM 5297 C CA . SER A 1 685 ? 4.789 -21.665 12.716 1.00 79.88 685 SER A CA 1
ATOM 5298 C C . SER A 1 685 ? 5.594 -22.536 13.690 1.00 79.88 685 SER A C 1
ATOM 5300 O O . SER A 1 685 ? 5.560 -22.312 14.899 1.00 79.88 685 SER A O 1
ATOM 5302 N N . SER A 1 686 ? 6.325 -23.540 13.191 1.00 77.62 686 SER A N 1
ATOM 5303 C CA . SER A 1 686 ? 7.063 -24.474 14.059 1.00 77.62 686 SER A CA 1
ATOM 5304 C C . SER A 1 686 ? 8.053 -23.790 15.020 1.00 77.62 686 SER A C 1
ATOM 5306 O O . SER A 1 686 ? 7.964 -24.099 16.207 1.00 77.62 686 SER A O 1
ATOM 5308 N N . PRO A 1 687 ? 8.901 -22.824 14.595 1.00 75.25 687 PRO A N 1
ATOM 5309 C CA . PRO A 1 687 ? 9.798 -22.116 15.518 1.00 75.25 687 PRO A CA 1
ATOM 5310 C C . PRO A 1 687 ? 9.035 -21.332 16.596 1.00 75.25 687 PRO A C 1
ATOM 5312 O O . PRO A 1 687 ? 9.400 -21.347 17.768 1.00 75.25 687 PRO A O 1
ATOM 5315 N N . ALA A 1 688 ? 7.905 -20.713 16.240 1.00 73.31 688 ALA A N 1
ATOM 5316 C CA . ALA A 1 688 ? 7.100 -19.946 17.187 1.00 73.31 688 ALA A CA 1
ATOM 5317 C C . ALA A 1 688 ? 6.433 -20.803 18.283 1.00 73.31 688 ALA A C 1
ATOM 5319 O O . ALA A 1 688 ? 5.985 -20.263 19.292 1.00 73.31 688 ALA A O 1
ATOM 5320 N N . LYS A 1 689 ? 6.385 -22.138 18.138 1.00 81.88 689 LYS A N 1
ATOM 5321 C CA . LYS A 1 689 ? 5.908 -23.045 19.201 1.00 81.88 689 LYS A CA 1
ATOM 5322 C C . LYS A 1 689 ? 6.929 -23.226 20.326 1.00 81.88 689 LYS A C 1
ATOM 5324 O O . LYS A 1 689 ? 6.544 -23.608 21.438 1.00 81.88 689 LYS A O 1
ATOM 5329 N N . GLU A 1 690 ? 8.203 -22.949 20.060 1.00 83.62 690 GLU A N 1
ATOM 5330 C CA . GLU A 1 690 ? 9.293 -23.065 21.031 1.00 83.62 690 GLU A CA 1
ATOM 5331 C C . GLU A 1 690 ? 9.254 -21.904 22.037 1.00 83.62 690 GLU A C 1
ATOM 5333 O O . GLU A 1 690 ? 9.351 -22.167 23.238 1.00 83.62 690 GLU A O 1
ATOM 5338 N N . LEU A 1 691 ? 8.944 -20.680 21.573 1.00 85.69 691 LEU A N 1
ATOM 5339 C CA . LEU A 1 691 ? 8.757 -19.451 22.372 1.00 85.69 691 LEU A CA 1
ATOM 5340 C C . LEU A 1 691 ? 7.968 -19.679 23.672 1.00 85.69 691 LEU A C 1
ATOM 5342 O O . LEU A 1 691 ? 7.025 -20.477 23.718 1.00 85.69 691 LEU A O 1
ATOM 5346 N N . VAL A 1 692 ? 8.318 -18.963 24.742 1.00 85.62 692 VAL A N 1
ATOM 5347 C CA . VAL A 1 692 ? 7.744 -19.151 26.087 1.00 85.62 692 VAL A CA 1
ATOM 5348 C C . VAL A 1 692 ? 7.269 -17.815 26.660 1.00 85.62 692 VAL A C 1
ATOM 5350 O O . VAL A 1 692 ? 7.823 -16.761 26.361 1.00 85.62 692 VAL A O 1
ATOM 5353 N N . GLY A 1 693 ? 6.230 -17.853 27.497 1.00 87.31 693 GLY A N 1
ATOM 5354 C CA . GLY A 1 693 ? 5.770 -16.683 28.239 1.00 87.31 693 GLY A CA 1
ATOM 5355 C C . GLY A 1 693 ? 5.322 -15.539 27.326 1.00 87.31 693 GLY A C 1
ATOM 5356 O O . GLY A 1 693 ? 4.525 -15.743 26.407 1.00 87.31 693 GLY A O 1
ATOM 5357 N N . ILE A 1 694 ? 5.833 -14.334 27.585 1.00 86.88 694 ILE A N 1
ATOM 5358 C CA . ILE A 1 694 ? 5.364 -13.097 26.949 1.00 86.88 694 ILE A CA 1
ATOM 5359 C C . ILE A 1 694 ? 5.618 -13.040 25.433 1.00 86.88 694 ILE A C 1
ATOM 5361 O O . ILE A 1 694 ? 4.824 -12.452 24.701 1.00 86.88 694 ILE A O 1
ATOM 5365 N N . GLU A 1 695 ? 6.667 -13.701 24.939 1.00 86.62 695 GLU A N 1
ATOM 5366 C CA . GLU A 1 695 ? 6.966 -13.782 23.503 1.00 86.62 695 GLU A CA 1
ATOM 5367 C C . GLU A 1 695 ? 5.944 -14.656 22.769 1.00 86.62 695 GLU A C 1
ATOM 5369 O O . GLU A 1 695 ? 5.452 -14.284 21.703 1.00 86.62 695 GLU A O 1
ATOM 5374 N N . LEU A 1 696 ? 5.552 -15.781 23.382 1.00 88.75 696 LEU A N 1
ATOM 5375 C CA . LEU A 1 696 ? 4.486 -16.635 22.861 1.00 88.75 696 LEU A CA 1
ATOM 5376 C C . LEU A 1 696 ? 3.123 -15.939 22.942 1.00 88.75 696 LEU A C 1
ATOM 5378 O O . LEU A 1 696 ? 2.345 -16.035 21.996 1.00 88.75 696 LEU A O 1
ATOM 5382 N N . VAL A 1 697 ? 2.839 -15.215 24.036 1.00 88.81 697 VAL A N 1
ATOM 5383 C CA . VAL A 1 697 ? 1.638 -14.365 24.140 1.00 88.81 697 VAL A CA 1
ATOM 5384 C C . VAL A 1 697 ? 1.596 -13.386 22.969 1.00 88.81 697 VAL A C 1
ATOM 5386 O O . VAL A 1 697 ? 0.596 -13.374 22.255 1.00 88.81 697 VAL A O 1
ATOM 5389 N N . LYS A 1 698 ? 2.681 -12.631 22.736 1.00 86.75 698 LYS A N 1
ATOM 5390 C CA . LYS A 1 698 ? 2.792 -11.655 21.643 1.00 86.75 698 LYS A CA 1
ATOM 5391 C C . LYS A 1 698 ? 2.559 -12.309 20.278 1.00 86.75 698 LYS A C 1
ATOM 5393 O O . LYS A 1 698 ? 1.633 -11.905 19.584 1.00 86.75 698 LYS A O 1
ATOM 5398 N N . TYR A 1 699 ? 3.313 -13.351 19.922 1.00 85.81 699 TYR A N 1
ATOM 5399 C CA . TYR A 1 699 ? 3.177 -14.008 18.614 1.00 85.81 699 TYR A CA 1
ATOM 5400 C C . TYR A 1 699 ? 1.755 -14.542 18.371 1.00 85.81 699 TYR A C 1
ATOM 5402 O O . TYR A 1 699 ? 1.168 -14.318 17.314 1.00 85.81 699 TYR A O 1
ATOM 5410 N N . VAL A 1 700 ? 1.174 -15.228 19.362 1.00 88.50 700 VAL A N 1
ATOM 5411 C CA . VAL A 1 700 ? -0.156 -15.842 19.236 1.00 88.50 700 VAL A CA 1
ATOM 5412 C C . VAL A 1 700 ? -1.262 -14.795 19.133 1.00 88.50 700 VAL A C 1
ATOM 5414 O O . VAL A 1 700 ? -2.172 -14.962 18.321 1.00 88.50 700 VAL A O 1
ATOM 5417 N N . ILE A 1 701 ? -1.206 -13.716 19.921 1.00 89.06 701 ILE A N 1
ATOM 5418 C CA . ILE A 1 701 ? -2.258 -12.694 19.885 1.00 89.06 701 ILE A CA 1
ATOM 5419 C C . ILE A 1 701 ? -2.128 -11.759 18.677 1.00 89.06 701 ILE A C 1
ATOM 5421 O O . ILE A 1 701 ? -3.153 -11.343 18.146 1.00 89.06 701 ILE A O 1
ATOM 5425 N N . GLN A 1 702 ? -0.914 -11.516 18.168 1.00 85.44 702 GLN A N 1
ATOM 5426 C CA . GLN A 1 702 ? -0.708 -10.846 16.878 1.00 85.44 702 GLN A CA 1
ATOM 5427 C C . GLN A 1 702 ? -1.268 -11.675 15.715 1.00 85.44 702 GLN A C 1
ATOM 5429 O O . GLN A 1 702 ? -1.929 -11.124 14.842 1.00 85.44 702 GLN A O 1
ATOM 5434 N N . ALA A 1 703 ? -1.075 -12.999 15.727 1.00 85.06 703 ALA A N 1
ATOM 5435 C CA . ALA A 1 703 ? -1.629 -13.894 14.709 1.00 85.06 703 ALA A CA 1
ATOM 5436 C C . ALA A 1 703 ? -3.165 -14.040 14.778 1.00 85.06 703 ALA A C 1
ATOM 5438 O O . ALA A 1 703 ? -3.784 -14.418 13.785 1.00 85.06 703 ALA A O 1
ATOM 5439 N N . TRP A 1 704 ? -3.789 -13.757 15.929 1.00 87.75 704 TRP A N 1
ATOM 5440 C CA . TRP A 1 704 ? -5.245 -13.839 16.108 1.00 87.75 704 TRP A CA 1
ATOM 5441 C C . TRP A 1 704 ? -5.972 -12.498 15.914 1.00 87.75 704 TRP A C 1
ATOM 5443 O O . TRP A 1 704 ? -7.021 -12.457 15.275 1.00 87.75 704 TRP A O 1
ATOM 5453 N N . LEU A 1 705 ? -5.434 -11.412 16.476 1.00 90.06 705 LEU A N 1
ATOM 5454 C CA . LEU A 1 705 ? -6.053 -10.081 16.544 1.00 90.06 705 LEU A CA 1
ATOM 5455 C C . LEU A 1 705 ? -5.058 -8.984 16.092 1.00 90.06 705 LEU A C 1
ATOM 5457 O O . LEU A 1 705 ? -4.751 -8.079 16.873 1.00 90.06 705 LEU A O 1
ATOM 5461 N N . PRO A 1 706 ? -4.510 -9.051 14.860 1.00 87.50 706 PRO A N 1
ATOM 5462 C CA . PRO A 1 706 ? -3.452 -8.147 14.402 1.00 87.50 706 PRO A CA 1
ATOM 5463 C C . PRO A 1 706 ? -3.906 -6.683 14.434 1.00 87.50 706 PRO A C 1
ATOM 5465 O O . PRO A 1 706 ? -4.888 -6.317 13.778 1.00 87.50 706 PRO A O 1
ATOM 5468 N N . ALA A 1 707 ? -3.169 -5.827 15.157 1.00 89.19 707 ALA A N 1
ATOM 5469 C CA . ALA A 1 707 ? -3.585 -4.442 15.394 1.00 89.19 707 ALA A CA 1
ATOM 5470 C C . ALA A 1 707 ? -3.815 -3.650 14.103 1.00 89.19 707 ALA A C 1
ATOM 5472 O O . ALA A 1 707 ? -4.771 -2.877 14.019 1.00 89.19 707 ALA A O 1
ATOM 5473 N N . CYS A 1 708 ? -2.976 -3.880 13.088 1.00 85.12 708 CYS A N 1
ATOM 5474 C CA . CYS A 1 708 ? -3.076 -3.192 11.808 1.00 85.12 708 CYS A CA 1
ATOM 5475 C C . CYS A 1 708 ? -4.437 -3.406 11.131 1.00 85.12 708 CYS A C 1
ATOM 5477 O O . CYS A 1 708 ? -5.022 -2.441 10.647 1.00 85.12 708 CYS A O 1
ATOM 5479 N N . SER A 1 709 ? -5.002 -4.618 11.176 1.00 84.88 709 SER A N 1
ATOM 5480 C CA . SER A 1 709 ? -6.300 -4.894 10.546 1.00 84.88 709 SER A CA 1
ATOM 5481 C C . SER A 1 709 ? -7.447 -4.170 11.262 1.00 84.88 709 SER A C 1
ATOM 5483 O O . SER A 1 709 ? -8.196 -3.424 10.636 1.00 84.88 709 SER A O 1
ATOM 5485 N N . ALA A 1 710 ? -7.546 -4.296 12.592 1.00 89.56 710 ALA A N 1
ATOM 5486 C CA . ALA A 1 710 ? -8.630 -3.670 13.356 1.00 89.56 710 ALA A CA 1
ATOM 5487 C C . ALA A 1 710 ? -8.572 -2.129 13.335 1.00 89.56 710 ALA A C 1
ATOM 5489 O O . ALA A 1 710 ? -9.611 -1.471 13.238 1.00 89.56 710 ALA A O 1
ATOM 5490 N N . LEU A 1 711 ? -7.370 -1.543 13.393 1.00 92.00 711 LEU A N 1
ATOM 5491 C CA . LEU A 1 711 ? -7.187 -0.093 13.300 1.00 92.00 711 LEU A CA 1
ATOM 5492 C C . LEU A 1 711 ? -7.442 0.424 11.877 1.00 92.00 711 LEU A C 1
ATOM 5494 O O . LEU A 1 711 ? -8.093 1.457 11.726 1.00 92.00 711 LEU A O 1
ATOM 5498 N N . SER A 1 712 ? -6.996 -0.292 10.840 1.00 89.44 712 SER A N 1
ATOM 5499 C CA . SER A 1 712 ? -7.217 0.112 9.445 1.00 89.44 712 SER A CA 1
ATOM 5500 C C . SER A 1 712 ? -8.684 -0.009 9.035 1.00 89.44 712 SER A C 1
ATOM 5502 O O . SER A 1 712 ? -9.207 0.934 8.443 1.00 89.44 712 SER A O 1
ATOM 5504 N N . GLU A 1 713 ? -9.395 -1.078 9.429 1.00 88.44 713 GLU A N 1
ATOM 5505 C CA . GLU A 1 713 ? -10.856 -1.159 9.261 1.00 88.44 713 GLU A CA 1
ATOM 5506 C C . GLU A 1 713 ? -11.550 0.036 9.939 1.00 88.44 713 GLU A C 1
ATOM 5508 O O . GLU A 1 713 ? -12.317 0.741 9.281 1.00 88.44 713 GLU A O 1
ATOM 5513 N N . MET A 1 714 ? -11.244 0.327 11.214 1.00 92.44 714 MET A N 1
ATOM 5514 C CA . MET A 1 714 ? -11.834 1.469 11.933 1.00 92.44 714 MET A CA 1
ATOM 5515 C C . MET A 1 714 ? -11.584 2.801 11.208 1.00 92.44 714 MET A C 1
ATOM 5517 O O . MET A 1 714 ? -12.507 3.608 11.067 1.00 92.44 714 MET A O 1
ATOM 5521 N N . MET A 1 715 ? -10.360 3.038 10.727 1.00 91.94 715 MET A N 1
ATOM 5522 C CA . MET A 1 715 ? -10.020 4.258 9.992 1.00 91.94 715 MET A CA 1
ATOM 5523 C C . MET A 1 715 ? -10.760 4.343 8.649 1.00 91.94 715 MET A C 1
ATOM 5525 O O . MET A 1 715 ? -11.312 5.399 8.347 1.00 91.94 715 MET A O 1
ATOM 5529 N N . MET A 1 716 ? -10.857 3.259 7.869 1.00 89.50 716 MET A N 1
ATOM 5530 C CA . MET A 1 716 ? -11.572 3.287 6.581 1.00 89.50 716 MET A CA 1
ATOM 5531 C C . MET A 1 716 ? -13.070 3.558 6.753 1.00 89.50 716 MET A C 1
ATOM 5533 O O . MET A 1 716 ? -13.646 4.320 5.971 1.00 89.50 716 MET A O 1
ATOM 5537 N N . TYR A 1 717 ? -13.689 2.955 7.773 1.00 89.19 717 TYR A N 1
ATOM 5538 C CA . TYR A 1 717 ? -15.127 3.046 8.039 1.00 89.19 717 TYR A CA 1
ATOM 5539 C C . TYR A 1 717 ? -15.586 4.379 8.639 1.00 89.19 717 TYR A C 1
ATOM 5541 O O . TYR A 1 717 ? -16.742 4.763 8.439 1.00 89.19 717 TYR A O 1
ATOM 5549 N N . HIS A 1 718 ? -14.728 5.063 9.401 1.00 91.31 718 HIS A N 1
ATOM 5550 C CA . HIS A 1 718 ? -15.142 6.214 10.211 1.00 91.31 718 HIS A CA 1
ATOM 5551 C C . HIS A 1 718 ? -14.400 7.515 9.923 1.00 91.31 718 HIS A C 1
ATOM 5553 O O . HIS A 1 718 ? -14.920 8.569 10.279 1.00 91.31 718 HIS A O 1
ATOM 5559 N N . ILE A 1 719 ? -13.243 7.484 9.262 1.00 91.81 719 ILE A N 1
ATOM 5560 C CA . ILE A 1 719 ? -12.620 8.705 8.745 1.00 91.81 719 ILE A CA 1
ATOM 5561 C C . ILE A 1 719 ? -13.158 8.930 7.323 1.00 91.81 719 ILE A C 1
ATOM 5563 O O . ILE A 1 719 ? -13.179 7.985 6.531 1.00 91.81 719 ILE A O 1
ATOM 5567 N N . PRO A 1 720 ? -13.634 10.138 6.972 1.00 91.25 720 PRO A N 1
ATOM 5568 C CA . PRO A 1 720 ? -14.122 10.427 5.626 1.00 91.25 720 PRO A CA 1
ATOM 5569 C C . PRO A 1 720 ? -12.999 10.372 4.581 1.00 91.25 720 PRO A C 1
ATOM 5571 O O . PRO A 1 720 ? -11.845 10.691 4.867 1.00 91.25 720 PRO A O 1
ATOM 5574 N N . SER A 1 721 ? -13.346 10.034 3.336 1.00 89.69 721 SER A N 1
ATOM 5575 C CA . SER A 1 721 ? -12.435 10.252 2.209 1.00 89.69 721 SER A CA 1
ATOM 5576 C C . SER A 1 721 ? -12.177 11.756 1.997 1.00 89.69 721 SER A C 1
ATOM 5578 O O . SER A 1 721 ? -13.059 12.571 2.280 1.00 89.69 721 SER A O 1
ATOM 5580 N N . PRO A 1 722 ? -11.024 12.154 1.441 1.00 87.44 722 PRO A N 1
ATOM 5581 C CA . PRO A 1 722 ? -10.717 13.541 1.084 1.00 87.44 722 PRO A CA 1
ATOM 5582 C C . PRO A 1 722 ? -11.815 14.272 0.284 1.00 87.44 722 PRO A C 1
ATOM 5584 O O . PRO A 1 722 ? -12.131 15.422 0.590 1.00 87.44 722 PRO A O 1
ATOM 5587 N N . GLU A 1 723 ? -12.470 13.606 -0.683 1.00 86.50 723 GLU A N 1
ATOM 5588 C CA . GLU A 1 723 ? -13.620 14.160 -1.436 1.00 86.50 723 GLU A CA 1
ATOM 5589 C C . GLU A 1 723 ? -14.819 14.498 -0.524 1.00 86.50 723 GLU A C 1
ATOM 5591 O O . GLU A 1 723 ? -15.590 15.421 -0.790 1.00 86.50 723 GLU A O 1
ATOM 5596 N N . LYS A 1 724 ? -15.005 13.726 0.549 1.00 89.19 724 LYS A N 1
ATOM 5597 C CA . LYS A 1 724 ? -16.093 13.862 1.521 1.00 89.19 724 LYS A CA 1
ATOM 5598 C C . LYS A 1 724 ? -15.733 14.890 2.597 1.00 89.19 724 LYS A C 1
ATOM 5600 O O . LYS A 1 724 ? -16.522 15.794 2.849 1.00 89.19 724 LYS A O 1
ATOM 5605 N N . ALA A 1 725 ? -14.526 14.817 3.155 1.00 86.75 725 ALA A N 1
ATOM 5606 C CA . ALA A 1 725 ? -14.026 15.713 4.195 1.00 86.75 725 ALA A CA 1
ATOM 5607 C C . ALA A 1 725 ? -13.937 17.173 3.723 1.00 86.75 725 ALA A C 1
ATOM 5609 O O . ALA A 1 725 ? -14.466 18.077 4.375 1.00 86.75 725 ALA A O 1
ATOM 5610 N N . GLN A 1 726 ? -13.353 17.411 2.540 1.00 84.75 726 GLN A N 1
ATOM 5611 C CA . GLN A 1 726 ? -13.167 18.765 2.008 1.00 84.75 726 GLN A CA 1
ATOM 5612 C C . GLN A 1 726 ? -14.500 19.515 1.831 1.00 84.75 726 GLN A C 1
ATOM 5614 O O . GLN A 1 726 ? -14.542 20.722 2.053 1.00 84.75 726 GLN A O 1
ATOM 5619 N N . ARG A 1 727 ? -15.622 18.826 1.567 1.00 86.31 727 ARG A N 1
ATOM 5620 C CA . ARG A 1 727 ? -16.958 19.455 1.494 1.00 86.31 727 ARG A CA 1
ATOM 5621 C C . ARG A 1 727 ? -17.432 20.087 2.806 1.00 86.31 727 ARG A C 1
ATOM 5623 O O . ARG A 1 727 ? -18.232 21.018 2.751 1.00 86.31 727 ARG A O 1
ATOM 5630 N N . HIS A 1 728 ? -16.958 19.602 3.953 1.00 79.56 728 HIS A N 1
ATOM 5631 C CA . HIS A 1 728 ? -17.306 20.122 5.281 1.00 79.56 728 HIS A CA 1
ATOM 5632 C C . HIS A 1 728 ? -16.229 21.075 5.826 1.00 79.56 728 HIS A C 1
ATOM 5634 O O . HIS A 1 728 ? -16.554 22.099 6.443 1.00 79.56 728 HIS A O 1
ATOM 5640 N N . CYS A 1 729 ? -14.956 20.772 5.553 1.00 74.44 729 CYS A N 1
ATOM 5641 C CA . CYS A 1 729 ? -13.805 21.534 6.033 1.00 74.44 729 CYS A CA 1
ATOM 5642 C C . CYS A 1 729 ? -13.470 22.773 5.184 1.00 74.44 729 CYS A C 1
ATOM 5644 O O . CYS A 1 729 ? -12.820 23.673 5.703 1.00 74.44 729 CYS A O 1
ATOM 5646 N N . VAL A 1 730 ? -13.933 22.890 3.928 1.00 73.12 730 VAL A N 1
ATOM 5647 C CA . VAL A 1 730 ? -13.605 24.043 3.055 1.00 73.12 730 VAL A CA 1
ATOM 5648 C C . VAL A 1 730 ? -13.990 25.401 3.667 1.00 73.12 730 VAL A C 1
ATOM 5650 O O . VAL A 1 730 ? -13.239 26.364 3.546 1.00 73.12 730 VAL A O 1
ATOM 5653 N N . GLY A 1 731 ? -15.088 25.470 4.428 1.00 65.81 731 GLY A N 1
ATOM 5654 C CA . GLY A 1 731 ? -15.488 26.695 5.134 1.00 65.81 731 GLY A CA 1
ATOM 5655 C C . GLY A 1 731 ? -14.514 27.149 6.233 1.00 65.81 731 GLY A C 1
ATOM 5656 O O . GLY A 1 731 ? -14.636 28.263 6.724 1.00 65.81 731 GLY A O 1
ATOM 5657 N N . ASN A 1 732 ? -13.542 26.315 6.620 1.00 67.81 732 ASN A N 1
ATOM 5658 C CA . ASN A 1 732 ? -12.497 26.674 7.583 1.00 67.81 732 ASN A CA 1
ATOM 5659 C C . ASN A 1 732 ? -11.363 27.490 6.930 1.00 67.81 732 ASN A C 1
ATOM 5661 O O . ASN A 1 732 ? -10.567 28.089 7.643 1.00 67.81 732 ASN A O 1
ATOM 5665 N N . PHE A 1 733 ? -11.285 27.519 5.593 1.00 61.06 733 PHE A N 1
ATOM 5666 C CA . PHE A 1 733 ? -10.271 28.269 4.840 1.00 61.06 733 PHE A CA 1
ATOM 5667 C C . PHE A 1 733 ? -10.645 29.750 4.638 1.00 61.06 733 PHE A C 1
ATOM 5669 O O . PHE A 1 733 ? -9.863 30.491 4.054 1.00 61.06 733 PHE A O 1
ATOM 5676 N N . GLY A 1 734 ? -11.831 30.184 5.088 1.00 56.09 734 GLY A N 1
ATOM 5677 C CA . GLY A 1 734 ? -12.255 31.591 5.055 1.00 56.09 734 GLY A CA 1
ATOM 5678 C C . GLY A 1 734 ? -12.522 32.182 3.663 1.00 56.09 734 GLY A C 1
ATOM 5679 O O . GLY A 1 734 ? -12.618 33.396 3.545 1.00 56.09 734 GLY A O 1
ATOM 5680 N N . VAL A 1 735 ? -12.628 31.351 2.620 1.00 52.38 735 VAL A N 1
ATOM 5681 C CA . VAL A 1 735 ? -12.800 31.791 1.223 1.00 52.38 735 VAL A CA 1
ATOM 5682 C C . VAL A 1 735 ? -14.279 31.987 0.877 1.00 52.38 735 VAL A C 1
ATOM 5684 O O . VAL A 1 735 ? -15.107 31.148 1.238 1.00 52.38 735 VAL A O 1
ATOM 5687 N N . ASP A 1 736 ? -14.592 33.033 0.107 1.00 57.62 736 ASP A N 1
ATOM 5688 C CA . ASP A 1 736 ? -15.923 33.261 -0.467 1.00 57.62 736 ASP A CA 1
ATOM 5689 C C . ASP A 1 736 ? -16.458 32.047 -1.239 1.00 57.62 736 ASP A C 1
ATOM 5691 O O . ASP A 1 736 ? -15.757 31.421 -2.044 1.00 57.62 736 ASP A O 1
ATOM 5695 N N . LEU A 1 737 ? -17.744 31.753 -1.024 1.00 56.47 737 LEU A N 1
ATOM 5696 C CA . LEU A 1 737 ? -18.397 30.535 -1.508 1.00 56.47 737 LEU A CA 1
ATOM 5697 C C . LEU A 1 737 ? -18.419 30.417 -3.042 1.00 56.47 737 LEU A C 1
ATOM 5699 O O . LEU A 1 737 ? -18.382 29.300 -3.568 1.00 56.47 737 LEU A O 1
ATOM 5703 N N . ASP A 1 738 ? -18.438 31.552 -3.740 1.00 56.62 738 ASP A N 1
ATOM 5704 C CA . ASP A 1 738 ? -18.601 31.647 -5.195 1.00 56.62 738 ASP A CA 1
ATOM 5705 C C . ASP A 1 738 ? -17.264 31.657 -5.965 1.00 56.62 738 ASP A C 1
ATOM 5707 O O . ASP A 1 738 ? -17.235 31.752 -7.193 1.00 56.62 738 ASP A O 1
ATOM 5711 N N . ASN A 1 739 ? -16.128 31.537 -5.268 1.00 71.88 739 ASN A N 1
ATOM 5712 C CA . ASN A 1 739 ? -14.807 31.541 -5.893 1.00 71.88 739 ASN A CA 1
ATOM 5713 C C . ASN A 1 739 ? -14.470 30.176 -6.541 1.00 71.88 739 ASN A C 1
ATOM 5715 O O . ASN A 1 739 ? -14.783 29.106 -6.005 1.00 71.88 739 ASN A O 1
ATOM 5719 N N . ILE A 1 740 ? -13.754 30.195 -7.674 1.00 74.62 740 ILE A N 1
ATOM 5720 C CA . ILE A 1 740 ? -13.278 28.981 -8.359 1.00 74.62 740 ILE A CA 1
ATOM 5721 C C . ILE A 1 740 ? -12.385 28.122 -7.453 1.00 74.62 740 ILE A C 1
ATOM 5723 O O . ILE A 1 740 ? -12.550 26.906 -7.421 1.00 74.62 740 ILE A O 1
ATOM 5727 N N . TYR A 1 741 ? -11.507 28.735 -6.646 1.00 72.88 741 TYR A N 1
ATOM 5728 C CA . TYR A 1 741 ? -10.642 27.991 -5.722 1.00 72.88 741 TYR A CA 1
ATOM 5729 C C . TYR A 1 741 ? -11.460 27.317 -4.613 1.00 72.88 741 TYR A C 1
ATOM 5731 O O . TYR A 1 741 ? -11.233 26.145 -4.318 1.00 72.88 741 TYR A O 1
ATOM 5739 N N . HIS A 1 742 ? -12.457 28.013 -4.049 1.00 76.62 742 HIS A N 1
ATOM 5740 C CA . HIS A 1 742 ? -13.379 27.430 -3.071 1.00 76.62 742 HIS A CA 1
ATOM 5741 C C . HIS A 1 742 ? -14.108 26.217 -3.667 1.00 76.62 742 HIS A C 1
ATOM 5743 O O . HIS A 1 742 ? -14.135 25.148 -3.059 1.00 76.62 742 HIS A O 1
ATOM 5749 N N . THR A 1 743 ? -14.623 26.340 -4.893 1.00 80.75 743 THR A N 1
ATOM 5750 C CA . THR A 1 743 ? -15.330 25.254 -5.590 1.00 80.75 743 THR A CA 1
ATOM 5751 C C . THR A 1 743 ? -14.424 24.051 -5.885 1.00 80.75 743 THR A C 1
ATOM 5753 O O . THR A 1 743 ? -14.812 22.912 -5.609 1.00 80.75 743 THR A O 1
ATOM 5756 N N . SER A 1 744 ? -13.203 24.267 -6.382 1.00 81.19 744 SER A N 1
ATOM 5757 C CA . SER A 1 744 ? -12.262 23.179 -6.687 1.00 81.19 744 SER A CA 1
ATOM 5758 C C . SER A 1 744 ? -11.720 22.490 -5.431 1.00 81.19 744 SER A C 1
ATOM 5760 O O . SER A 1 744 ? -11.633 21.261 -5.411 1.00 81.19 744 SER A O 1
ATOM 5762 N N . VAL A 1 745 ? -11.451 23.230 -4.347 1.00 80.12 745 VAL A N 1
ATOM 5763 C CA . VAL A 1 745 ? -11.110 22.640 -3.039 1.00 80.12 745 VAL A CA 1
ATOM 5764 C C . VAL A 1 745 ? -12.302 21.863 -2.473 1.00 80.12 745 VAL A C 1
ATOM 5766 O O . VAL A 1 745 ? -12.136 20.715 -2.064 1.00 80.12 745 VAL A O 1
ATOM 5769 N N . ARG A 1 746 ? -13.520 22.420 -2.507 1.00 84.25 746 ARG A N 1
ATOM 5770 C CA . ARG A 1 746 ? -14.751 21.760 -2.030 1.00 84.25 746 ARG A CA 1
ATOM 5771 C C . ARG A 1 746 ? -15.034 20.438 -2.745 1.00 84.25 746 ARG A C 1
ATOM 5773 O O . ARG A 1 746 ? -15.532 19.506 -2.120 1.00 84.25 746 ARG A O 1
ATOM 5780 N N . ASN A 1 747 ? -14.721 20.349 -4.037 1.00 85.00 747 ASN A N 1
ATOM 5781 C CA . ASN A 1 747 ? -14.928 19.147 -4.850 1.00 85.00 747 ASN A CA 1
ATOM 5782 C C . ASN A 1 747 ? -13.733 18.175 -4.849 1.00 85.00 747 ASN A C 1
ATOM 5784 O O . ASN A 1 747 ? -13.861 17.061 -5.377 1.00 85.00 747 ASN A O 1
ATOM 5788 N N . CYS A 1 748 ? -12.598 18.573 -4.257 1.00 82.12 748 CYS A N 1
ATOM 5789 C CA . CYS A 1 748 ? -11.310 17.884 -4.366 1.00 82.12 748 CYS A CA 1
ATOM 5790 C C . CYS A 1 748 ? -10.988 17.603 -5.849 1.00 82.12 748 CYS A C 1
ATOM 5792 O O . CYS A 1 748 ? -10.934 16.460 -6.300 1.00 82.12 748 CYS A O 1
ATOM 5794 N N . ASP A 1 749 ? -10.965 18.665 -6.650 1.00 78.81 749 ASP A N 1
ATOM 5795 C CA . ASP A 1 749 ? -10.838 18.606 -8.107 1.00 78.81 749 ASP A CA 1
ATOM 5796 C C . ASP A 1 749 ? -9.368 18.475 -8.536 1.00 78.81 749 ASP A C 1
ATOM 5798 O O . ASP A 1 749 ? -8.526 19.238 -8.066 1.00 78.81 749 ASP A O 1
ATOM 5802 N N . ALA A 1 750 ? -9.069 17.521 -9.421 1.00 75.31 750 ALA A N 1
ATOM 5803 C CA . ALA A 1 750 ? -7.718 17.225 -9.902 1.00 75.31 750 ALA A CA 1
ATOM 5804 C C . ALA A 1 750 ? -7.315 18.050 -11.137 1.00 75.31 750 ALA A C 1
ATOM 5806 O O . ALA A 1 750 ? -6.120 18.218 -11.376 1.00 75.31 750 ALA A O 1
ATOM 5807 N N . GLU A 1 751 ? -8.283 18.564 -11.906 1.00 79.50 751 GLU A N 1
ATOM 5808 C CA . GLU A 1 751 ? -8.029 19.421 -13.079 1.00 79.50 751 GLU A CA 1
ATOM 5809 C C . GLU A 1 751 ? -8.246 20.914 -12.769 1.00 79.50 751 GLU A C 1
ATOM 5811 O O . GLU A 1 751 ? -7.906 21.780 -13.573 1.00 79.50 751 GLU A O 1
ATOM 5816 N N . GLY A 1 752 ? -8.799 21.222 -11.591 1.00 71.69 752 GLY A N 1
ATOM 5817 C CA . GLY A 1 752 ? -8.959 22.585 -11.088 1.00 71.69 752 GLY A CA 1
ATOM 5818 C C . GLY A 1 752 ? -7.630 23.287 -10.752 1.00 71.69 752 GLY A C 1
ATOM 5819 O O . GLY A 1 752 ? -6.564 22.666 -10.752 1.00 71.69 752 GLY A O 1
ATOM 5820 N N . PRO A 1 753 ? -7.668 24.594 -10.424 1.00 74.94 753 PRO A N 1
ATOM 5821 C CA . PRO A 1 753 ? -6.489 25.350 -10.012 1.00 74.94 753 PRO A CA 1
ATOM 5822 C C . PRO A 1 753 ? -5.749 24.697 -8.838 1.00 74.94 753 PRO A C 1
ATOM 5824 O O . PRO A 1 753 ? -6.361 24.200 -7.887 1.00 74.94 753 PRO A O 1
ATOM 5827 N N . LEU A 1 754 ? -4.416 24.756 -8.892 1.00 71.81 754 LEU A N 1
ATOM 5828 C CA . LEU A 1 754 ? -3.551 24.241 -7.837 1.00 71.81 754 LEU A CA 1
ATOM 5829 C C . LEU A 1 754 ? -3.725 25.052 -6.545 1.00 71.81 754 LEU A C 1
ATOM 5831 O O . LEU A 1 754 ? -3.432 26.249 -6.508 1.00 71.81 754 LEU A O 1
ATOM 5835 N N . VAL A 1 755 ? -4.144 24.365 -5.483 1.00 74.88 755 VAL A N 1
ATOM 5836 C CA . VAL A 1 755 ? -4.127 24.864 -4.104 1.00 74.88 755 VAL A CA 1
ATOM 5837 C C . VAL A 1 755 ? -3.342 23.868 -3.261 1.00 74.88 755 VAL A C 1
ATOM 5839 O O . VAL A 1 755 ? -3.761 22.717 -3.097 1.00 74.88 755 VAL A O 1
ATOM 5842 N N . LEU A 1 756 ? -2.204 24.312 -2.727 1.00 73.38 756 LEU A N 1
ATOM 5843 C CA . LEU A 1 756 ? -1.340 23.514 -1.862 1.00 73.38 756 LEU A CA 1
ATOM 5844 C C . LEU A 1 756 ? -1.064 24.251 -0.550 1.00 73.38 756 LEU A C 1
ATOM 5846 O O . LEU A 1 756 ? -0.732 25.437 -0.520 1.00 73.38 756 LEU A O 1
ATOM 5850 N N . TYR A 1 757 ? -1.166 23.504 0.543 1.00 74.62 757 TYR A N 1
ATOM 5851 C CA . TYR A 1 757 ? -0.873 23.963 1.894 1.00 74.62 757 TYR A CA 1
ATOM 5852 C C . TYR A 1 757 ? 0.375 23.246 2.408 1.00 74.62 757 TYR A C 1
ATOM 5854 O O . TYR A 1 757 ? 0.417 22.014 2.394 1.00 74.62 757 TYR A O 1
ATOM 5862 N N . VAL A 1 758 ? 1.367 23.996 2.892 1.00 72.75 758 VAL A N 1
ATOM 5863 C CA . VAL A 1 758 ? 2.536 23.439 3.589 1.00 72.75 758 VAL A CA 1
ATOM 5864 C C . VAL A 1 758 ? 2.282 23.499 5.094 1.00 72.75 758 VAL A C 1
ATOM 5866 O O . VAL A 1 758 ? 1.997 24.564 5.641 1.00 72.75 758 VAL A O 1
ATOM 5869 N N . SER A 1 759 ? 2.390 22.344 5.746 1.00 69.94 759 SER A N 1
ATOM 5870 C CA . SER A 1 759 ? 2.219 22.181 7.192 1.00 69.94 759 SER A CA 1
ATOM 5871 C C . SER A 1 759 ? 3.549 22.312 7.935 1.00 69.94 759 SER A C 1
ATOM 5873 O O . SER A 1 759 ? 3.624 22.983 8.963 1.00 69.94 759 SER A O 1
ATOM 5875 N N . LYS A 1 760 ? 4.618 21.696 7.408 1.00 68.62 760 LYS A N 1
ATOM 5876 C CA . LYS A 1 760 ? 5.901 21.568 8.111 1.00 68.62 760 LYS A CA 1
ATOM 5877 C C . LYS A 1 760 ? 7.084 21.558 7.146 1.00 68.62 760 LYS A C 1
ATOM 5879 O O . LYS A 1 760 ? 6.960 21.112 6.008 1.00 68.62 760 LYS A O 1
ATOM 5884 N N . MET A 1 761 ? 8.240 22.019 7.619 1.00 68.69 761 MET A N 1
ATOM 5885 C CA . MET A 1 761 ? 9.531 21.805 6.959 1.00 68.69 761 MET A CA 1
ATOM 5886 C C . MET A 1 761 ? 10.310 20.736 7.730 1.00 68.69 761 MET A C 1
ATOM 5888 O O . MET A 1 761 ? 10.385 20.805 8.956 1.00 68.69 761 MET A O 1
ATOM 5892 N N . THR A 1 762 ? 10.906 19.772 7.033 1.00 58.94 762 THR A N 1
ATOM 5893 C CA . THR A 1 762 ? 11.808 18.767 7.621 1.00 58.94 762 THR A CA 1
ATOM 5894 C C . THR A 1 762 ? 13.192 18.858 6.982 1.00 58.94 762 THR A C 1
ATOM 5896 O O . THR A 1 762 ? 13.332 19.235 5.818 1.00 58.94 762 THR A O 1
ATOM 5899 N N . LEU A 1 763 ? 14.242 18.566 7.749 1.00 56.12 763 LEU A N 1
ATOM 5900 C CA . LEU A 1 763 ? 15.615 18.574 7.240 1.00 56.12 763 LEU A CA 1
ATOM 5901 C C . LEU A 1 763 ? 15.865 17.346 6.359 1.00 56.12 763 LEU A C 1
ATOM 5903 O O . LEU A 1 763 ? 15.488 16.227 6.703 1.00 56.12 763 LEU A O 1
ATOM 5907 N N . ALA A 1 764 ? 16.532 17.552 5.227 1.00 54.47 764 ALA A N 1
ATOM 5908 C CA . ALA A 1 764 ? 17.038 16.464 4.409 1.00 54.47 764 ALA A CA 1
ATOM 5909 C C . ALA A 1 764 ? 18.347 15.921 4.999 1.00 54.47 764 ALA A C 1
ATOM 5911 O O . ALA A 1 764 ? 19.212 16.685 5.435 1.00 54.47 764 ALA A O 1
ATOM 5912 N N . LEU A 1 765 ? 18.513 14.597 4.961 1.00 48.47 765 LEU A N 1
ATOM 5913 C CA . LEU A 1 765 ? 19.758 13.941 5.354 1.00 48.47 765 LEU A CA 1
ATOM 5914 C C . LEU A 1 765 ? 20.897 14.397 4.425 1.00 48.47 765 LEU A C 1
ATOM 5916 O O . LEU A 1 765 ? 20.946 14.041 3.247 1.00 48.47 765 LEU A O 1
ATOM 5920 N N . GLY A 1 766 ? 21.804 15.206 4.976 1.00 42.12 766 GLY A N 1
ATOM 5921 C CA . GLY A 1 766 ? 22.978 15.742 4.292 1.00 42.12 766 GLY A CA 1
ATOM 5922 C C . GLY A 1 766 ? 22.785 17.109 3.613 1.00 42.12 766 GLY A C 1
ATOM 5923 O O . GLY A 1 766 ? 21.787 17.397 2.954 1.00 42.12 766 GLY A O 1
ATOM 5924 N N . LYS A 1 767 ? 23.828 17.946 3.716 1.00 42.53 767 LYS A N 1
ATOM 5925 C CA . LYS A 1 767 ? 24.018 19.203 2.959 1.00 42.53 767 LYS A CA 1
ATOM 5926 C C . LYS A 1 767 ? 22.931 20.286 3.144 1.00 42.53 767 LYS A C 1
ATOM 5928 O O . LYS A 1 767 ? 22.720 21.081 2.233 1.00 42.53 767 LYS A O 1
ATOM 5933 N N . GLY A 1 768 ? 22.288 20.350 4.315 1.00 47.84 768 GLY A N 1
ATOM 5934 C CA . GLY A 1 768 ? 21.549 21.537 4.790 1.00 47.84 768 GLY A CA 1
ATOM 5935 C C . GLY A 1 768 ? 20.264 21.903 4.034 1.00 47.84 768 GLY A C 1
ATOM 5936 O O . GLY A 1 768 ? 19.818 23.042 4.117 1.00 47.84 768 GLY A O 1
ATOM 5937 N N . ARG A 1 769 ? 19.684 20.963 3.282 1.00 54.38 769 ARG A N 1
ATOM 5938 C CA . ARG A 1 769 ? 18.464 21.175 2.485 1.00 54.38 769 ARG A CA 1
ATOM 5939 C C . ARG A 1 769 ? 17.204 20.882 3.299 1.00 54.38 769 ARG A C 1
ATOM 5941 O O . ARG A 1 769 ? 17.250 20.122 4.263 1.00 54.38 769 ARG A O 1
ATOM 5948 N N . TYR A 1 770 ? 16.072 21.425 2.856 1.00 60.00 770 TYR A N 1
ATOM 5949 C CA . TYR A 1 770 ? 14.764 21.223 3.484 1.00 60.00 770 TYR A CA 1
ATOM 5950 C C . TYR A 1 770 ? 13.765 20.568 2.526 1.00 60.00 770 TYR A C 1
ATOM 5952 O O . TYR A 1 770 ? 13.713 20.900 1.335 1.00 60.00 770 TYR A O 1
ATOM 5960 N N . PHE A 1 771 ? 12.943 19.674 3.072 1.00 64.81 771 PHE A N 1
ATOM 5961 C CA . PHE A 1 771 ? 11.708 19.199 2.464 1.00 64.81 771 PHE A CA 1
ATOM 5962 C C . PHE A 1 771 ? 10.515 19.995 3.007 1.00 64.81 771 PHE A C 1
ATOM 5964 O O . PHE A 1 771 ? 10.453 20.273 4.202 1.00 64.81 771 PHE A O 1
ATOM 5971 N N . ALA A 1 772 ? 9.547 20.314 2.149 1.00 69.00 772 ALA A N 1
ATOM 5972 C CA . ALA A 1 772 ? 8.247 20.848 2.550 1.00 69.00 772 ALA A CA 1
ATOM 5973 C C . ALA A 1 772 ? 7.210 19.717 2.571 1.00 69.00 772 ALA A C 1
ATOM 5975 O O . ALA A 1 772 ? 6.976 19.089 1.539 1.00 69.00 772 ALA A O 1
ATOM 5976 N N . LEU A 1 773 ? 6.591 19.471 3.725 1.00 72.38 773 LEU A N 1
ATOM 5977 C CA . LEU A 1 773 ? 5.497 18.517 3.909 1.00 72.38 773 LEU A CA 1
ATOM 5978 C C . LEU A 1 773 ? 4.158 19.257 3.821 1.00 72.38 773 LEU A C 1
ATOM 5980 O O . LEU A 1 773 ? 3.918 20.214 4.567 1.00 72.38 773 LEU A O 1
ATOM 5984 N N . GLY A 1 774 ? 3.281 18.826 2.917 1.00 72.88 774 GLY A N 1
ATOM 5985 C CA . GLY A 1 774 ? 2.025 19.518 2.646 1.00 72.88 774 GLY A CA 1
ATOM 5986 C C . GLY A 1 774 ? 0.975 18.644 1.971 1.00 72.88 774 GLY A C 1
ATOM 5987 O O . GLY A 1 774 ? 1.223 17.482 1.675 1.00 72.88 774 GLY A O 1
ATOM 5988 N N . ARG A 1 775 ? -0.208 19.214 1.727 1.00 78.56 775 ARG A N 1
ATOM 5989 C CA . ARG A 1 775 ? -1.333 18.547 1.054 1.00 78.56 775 ARG A CA 1
ATOM 5990 C C . ARG A 1 775 ? -1.764 19.319 -0.183 1.00 78.56 775 ARG A C 1
ATOM 5992 O O . ARG A 1 775 ? -1.901 20.545 -0.140 1.00 78.56 775 ARG A O 1
ATOM 5999 N N . VAL A 1 776 ? -2.046 18.584 -1.257 1.00 80.00 776 VAL A N 1
ATOM 6000 C CA . VAL A 1 776 ? -2.716 19.114 -2.451 1.00 80.00 776 VAL A CA 1
ATOM 6001 C C . VAL A 1 776 ? -4.226 19.086 -2.199 1.00 80.00 776 VAL A C 1
ATOM 6003 O O . VAL A 1 776 ? -4.812 18.015 -2.034 1.00 80.00 776 VAL A O 1
ATOM 6006 N N . PHE A 1 777 ? -4.881 20.245 -2.157 1.00 78.62 777 PHE A N 1
ATOM 6007 C CA . PHE A 1 777 ? -6.332 20.337 -1.945 1.00 78.62 777 PHE A CA 1
ATOM 6008 C C . PHE A 1 777 ? -7.122 20.342 -3.258 1.00 78.62 777 PHE A C 1
ATOM 6010 O O . PHE A 1 777 ? -8.188 19.725 -3.331 1.00 78.62 777 PHE A O 1
ATOM 6017 N 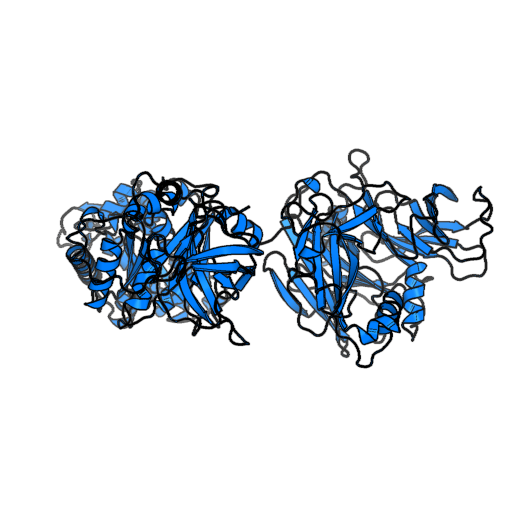N . SER A 1 778 ? -6.574 20.969 -4.298 1.00 76.38 778 SER A N 1
ATOM 6018 C CA . SER A 1 778 ? -7.054 20.902 -5.682 1.00 76.38 778 SER A CA 1
ATOM 6019 C C . SER A 1 778 ? -5.891 21.029 -6.670 1.00 76.38 778 SER A C 1
ATOM 6021 O O . SER A 1 778 ? -4.816 21.506 -6.305 1.00 76.38 778 SER A O 1
ATOM 6023 N N . GLY A 1 779 ? -6.110 20.591 -7.909 1.00 72.88 779 GLY A N 1
ATOM 6024 C CA . GLY A 1 779 ? -5.122 20.535 -8.982 1.00 72.88 779 GLY A CA 1
ATOM 6025 C C . GLY A 1 779 ? -4.132 19.374 -8.853 1.00 72.88 779 GLY A C 1
ATOM 6026 O O . GLY A 1 779 ? -4.365 18.389 -8.145 1.00 72.88 779 GLY A O 1
ATOM 6027 N N . LYS A 1 780 ? -3.005 19.508 -9.559 1.00 68.94 780 LYS A N 1
ATOM 6028 C CA . LYS A 1 780 ? -1.872 18.570 -9.571 1.00 68.94 780 LYS A CA 1
ATOM 6029 C C . LYS A 1 780 ? -0.560 19.336 -9.434 1.00 68.94 780 LYS A C 1
ATOM 6031 O O . LYS A 1 780 ? -0.389 20.383 -10.056 1.00 68.94 780 LYS A O 1
ATOM 6036 N N . VAL A 1 781 ? 0.379 18.775 -8.681 1.00 64.81 781 VAL A N 1
ATOM 6037 C CA . VAL A 1 781 ? 1.773 19.230 -8.587 1.00 64.81 781 VAL A CA 1
ATOM 6038 C C . VAL A 1 781 ? 2.666 18.256 -9.346 1.00 64.81 781 VAL A C 1
ATOM 6040 O O . VAL A 1 781 ? 2.476 17.049 -9.219 1.00 64.81 781 VAL A O 1
ATOM 6043 N N . THR A 1 782 ? 3.681 18.742 -10.068 1.00 59.50 782 THR A N 1
ATOM 6044 C CA . THR A 1 782 ? 4.776 17.891 -10.573 1.00 59.50 782 THR A CA 1
ATOM 6045 C C . THR A 1 782 ? 6.145 18.517 -10.345 1.00 59.50 782 THR A C 1
ATOM 6047 O O . THR A 1 782 ? 6.276 19.730 -10.185 1.00 59.50 782 THR A O 1
ATOM 6050 N N . SER A 1 783 ? 7.178 17.678 -10.408 1.00 58.22 783 SER A N 1
ATOM 6051 C CA . SER A 1 783 ? 8.560 18.101 -10.651 1.00 58.22 783 SER A CA 1
ATOM 6052 C C . SER A 1 783 ? 8.632 19.070 -11.846 1.00 58.22 783 SER A C 1
ATOM 6054 O O . SER A 1 783 ? 7.852 18.948 -12.796 1.00 58.22 783 SER A O 1
ATOM 6056 N N . GLY A 1 784 ? 9.525 20.059 -11.777 1.00 54.91 784 GLY A N 1
ATOM 6057 C CA . GLY A 1 784 ? 9.710 21.096 -12.800 1.00 54.91 784 GLY A CA 1
ATOM 6058 C C . GLY A 1 784 ? 8.666 22.225 -12.800 1.00 54.91 784 GLY A C 1
ATOM 6059 O O . GLY A 1 784 ? 8.821 23.190 -13.546 1.00 54.91 784 GLY A O 1
ATOM 6060 N N . MET A 1 785 ? 7.607 22.148 -11.985 1.00 57.84 785 MET A N 1
ATOM 6061 C CA . MET A 1 785 ? 6.530 23.143 -11.992 1.00 57.84 785 MET A CA 1
ATOM 6062 C C . MET A 1 785 ? 6.908 24.413 -11.214 1.00 57.84 785 MET A C 1
ATOM 6064 O O . MET A 1 785 ? 7.231 24.350 -10.027 1.00 57.84 785 MET A O 1
ATOM 6068 N N . ASN A 1 786 ? 6.798 25.577 -11.859 1.00 60.84 786 ASN A N 1
ATOM 6069 C CA . ASN A 1 786 ? 6.848 26.881 -11.190 1.00 60.84 786 ASN A CA 1
ATOM 6070 C C . ASN A 1 786 ? 5.513 27.175 -10.489 1.00 60.84 786 ASN A C 1
ATOM 6072 O O . ASN A 1 786 ? 4.463 27.105 -11.124 1.00 60.84 786 ASN A O 1
ATOM 6076 N N . VAL A 1 787 ? 5.546 27.543 -9.203 1.00 61.41 787 VAL A N 1
ATOM 6077 C CA . VAL A 1 787 ? 4.346 27.886 -8.411 1.00 61.41 787 VAL A CA 1
ATOM 6078 C C . VAL A 1 787 ? 4.552 29.164 -7.584 1.00 61.41 787 VAL A C 1
ATOM 6080 O O . VAL A 1 787 ? 5.690 29.580 -7.346 1.00 61.41 787 VAL A O 1
ATOM 6083 N N . GLN A 1 788 ? 3.452 29.800 -7.159 1.00 65.69 788 GLN A N 1
ATOM 6084 C CA . GLN A 1 788 ? 3.449 31.070 -6.419 1.00 65.69 788 GLN A CA 1
ATOM 6085 C C . GLN A 1 788 ? 3.206 30.837 -4.918 1.00 65.69 788 GLN A C 1
ATOM 6087 O O . GLN A 1 788 ? 2.111 30.476 -4.487 1.00 65.69 788 GLN A O 1
ATOM 6092 N N . PHE A 1 789 ? 4.240 31.068 -4.112 1.00 64.50 789 PHE A N 1
ATOM 6093 C CA . PHE A 1 789 ? 4.204 31.001 -2.653 1.00 64.50 789 PHE A CA 1
ATOM 6094 C C . PHE A 1 789 ? 3.752 32.351 -2.082 1.00 64.50 789 PHE A C 1
ATOM 6096 O O . PHE A 1 789 ? 4.383 33.372 -2.367 1.00 64.50 789 PHE A O 1
ATOM 6103 N N . LEU A 1 790 ? 2.698 32.345 -1.263 1.00 65.06 790 LEU A N 1
ATOM 6104 C CA . LEU A 1 790 ? 2.207 33.499 -0.506 1.00 65.06 790 LEU A CA 1
ATOM 6105 C C . LEU A 1 790 ? 2.697 33.413 0.943 1.00 65.06 790 LEU A C 1
ATOM 6107 O O . LEU A 1 790 ? 2.399 32.444 1.645 1.00 65.06 790 LEU A O 1
ATOM 6111 N N . SER A 1 791 ? 3.435 34.423 1.394 1.00 56.91 791 SER A N 1
ATOM 6112 C CA . SER A 1 791 ? 3.879 34.558 2.784 1.00 56.91 791 SER A CA 1
ATOM 6113 C C . SER A 1 791 ? 2.769 35.126 3.708 1.00 56.91 791 SER A C 1
ATOM 6115 O O . SER A 1 791 ? 1.826 35.751 3.230 1.00 56.91 791 SER A O 1
ATOM 6117 N N . PRO A 1 792 ? 2.873 34.934 5.038 1.00 55.59 792 PRO A N 1
ATOM 6118 C CA . PRO A 1 792 ? 1.998 35.480 6.092 1.00 55.59 792 PRO A CA 1
ATOM 6119 C C . PRO A 1 792 ? 1.625 36.938 5.994 1.00 55.59 792 PRO A C 1
ATOM 6121 O O . PRO A 1 792 ? 0.520 37.314 6.375 1.00 55.59 792 PRO A O 1
ATOM 6124 N N . SER A 1 793 ? 2.555 37.749 5.516 1.00 54.25 793 SER A N 1
ATOM 6125 C CA . SER A 1 793 ? 2.376 39.189 5.413 1.00 54.25 793 SER A CA 1
ATOM 6126 C C . SER A 1 793 ? 1.772 39.597 4.064 1.00 54.25 793 SER A C 1
ATOM 6128 O O . SER A 1 793 ? 1.702 40.789 3.773 1.00 54.25 793 SER A O 1
ATOM 6130 N N . TYR A 1 794 ? 1.356 38.632 3.228 1.00 53.38 794 TYR A N 1
ATOM 6131 C CA . TYR A 1 794 ? 0.815 38.871 1.892 1.00 53.38 794 TYR A CA 1
ATOM 6132 C C . TYR A 1 794 ? -0.509 39.647 1.946 1.00 53.38 794 TYR A C 1
ATOM 6134 O O . TYR A 1 794 ? -1.590 39.085 2.121 1.00 53.38 794 TYR A O 1
ATOM 6142 N N . GLY A 1 795 ? -0.408 40.965 1.777 1.00 51.75 795 GLY A N 1
ATOM 6143 C CA . GLY A 1 795 ? -1.549 41.862 1.668 1.00 51.75 795 GLY A CA 1
ATOM 6144 C C . GLY A 1 795 ? -2.264 41.735 0.322 1.00 51.75 795 GLY A C 1
ATOM 6145 O O . GLY A 1 795 ? -1.638 41.640 -0.733 1.00 51.75 795 GLY A O 1
ATOM 6146 N N . ILE A 1 796 ? -3.594 41.807 0.366 1.00 49.12 796 ILE A N 1
ATOM 6147 C CA . ILE A 1 796 ? -4.486 41.868 -0.800 1.00 49.12 796 ILE A CA 1
ATOM 6148 C C . ILE A 1 796 ? -4.014 42.963 -1.766 1.00 49.12 796 ILE A C 1
ATOM 6150 O O . ILE A 1 796 ? -3.986 44.140 -1.411 1.00 49.12 796 ILE A O 1
ATOM 6154 N N . GLY A 1 797 ? -3.651 42.579 -2.991 1.00 51.22 797 GLY A N 1
ATOM 6155 C CA . GLY A 1 797 ? -3.186 43.511 -4.023 1.00 51.22 797 GLY A CA 1
ATOM 6156 C C . GLY A 1 797 ? -1.748 44.024 -3.854 1.00 51.22 797 GLY A C 1
ATOM 6157 O O . GLY A 1 797 ? -1.247 44.698 -4.756 1.00 51.22 797 GLY A O 1
ATOM 6158 N N . GLU A 1 798 ? -1.041 43.684 -2.770 1.00 53.25 798 GLU A N 1
ATOM 6159 C CA . GLU A 1 798 ? 0.399 43.932 -2.673 1.00 53.25 798 GLU A CA 1
ATOM 6160 C C . GLU A 1 798 ? 1.196 42.893 -3.490 1.00 53.25 798 GLU A C 1
ATOM 6162 O O . GLU A 1 798 ? 0.746 41.780 -3.774 1.00 53.25 798 GLU A O 1
ATOM 6167 N N . ARG A 1 799 ? 2.414 43.278 -3.899 1.00 54.72 799 ARG A N 1
ATOM 6168 C CA . ARG A 1 799 ? 3.418 42.376 -4.503 1.00 54.72 799 ARG A CA 1
ATOM 6169 C C . ARG A 1 799 ? 4.548 41.994 -3.542 1.00 54.72 799 ARG A C 1
ATOM 6171 O O . ARG A 1 799 ? 5.453 41.263 -3.934 1.00 54.72 799 ARG A O 1
ATOM 6178 N N . LYS A 1 800 ? 4.523 42.499 -2.305 1.00 54.81 800 LYS A N 1
ATOM 6179 C CA . LYS A 1 800 ? 5.385 41.989 -1.230 1.00 54.81 800 LYS A CA 1
ATOM 6180 C C . LYS A 1 800 ? 4.963 40.566 -0.889 1.00 54.81 800 LYS A C 1
ATOM 6182 O O . LYS A 1 800 ? 3.829 40.190 -1.162 1.00 54.81 800 LYS A O 1
ATOM 6187 N N . ASP A 1 801 ? 5.870 39.796 -0.295 1.00 55.75 801 ASP A N 1
ATOM 6188 C CA . ASP A 1 801 ? 5.559 38.474 0.265 1.00 55.75 801 ASP A CA 1
ATOM 6189 C C . ASP A 1 801 ? 5.007 37.436 -0.742 1.00 55.75 801 ASP A C 1
ATOM 6191 O O . ASP A 1 801 ? 4.499 36.384 -0.357 1.00 55.75 801 ASP A O 1
ATOM 6195 N N . LEU A 1 802 ? 5.183 37.694 -2.042 1.00 62.41 802 LEU A N 1
ATOM 6196 C CA . LEU A 1 802 ? 4.905 36.788 -3.155 1.00 62.41 802 LEU A CA 1
ATOM 6197 C C . LEU A 1 802 ? 6.228 36.282 -3.746 1.00 62.41 802 LEU A C 1
ATOM 6199 O O . LEU A 1 802 ? 7.056 37.081 -4.185 1.00 62.41 802 LEU A O 1
ATOM 6203 N N . TYR A 1 803 ? 6.412 34.962 -3.824 1.00 64.88 803 TYR A N 1
ATOM 6204 C CA . TYR A 1 803 ? 7.619 34.348 -4.393 1.00 64.88 803 TYR A CA 1
ATOM 6205 C C . TYR A 1 803 ? 7.273 33.287 -5.439 1.00 64.88 803 TYR A C 1
ATOM 6207 O O . TYR A 1 803 ? 6.475 32.393 -5.174 1.00 64.88 803 TYR A O 1
ATOM 6215 N N . ILE A 1 804 ? 7.922 33.329 -6.605 1.00 65.88 804 ILE A N 1
ATOM 6216 C CA . ILE A 1 804 ? 7.844 32.254 -7.606 1.00 65.88 804 ILE A CA 1
ATOM 6217 C C . ILE A 1 804 ? 9.029 31.310 -7.395 1.00 65.88 804 ILE A C 1
ATOM 6219 O O . ILE A 1 804 ? 10.168 31.774 -7.327 1.00 65.88 804 ILE A O 1
ATOM 6223 N N . LYS A 1 805 ? 8.784 29.997 -7.296 1.00 59.75 805 LYS A N 1
ATOM 6224 C CA . LYS A 1 805 ? 9.850 28.976 -7.266 1.00 59.75 805 LYS A CA 1
ATOM 6225 C C . LYS A 1 805 ? 9.447 27.719 -8.031 1.00 59.75 805 LYS A C 1
ATOM 6227 O O . LYS A 1 805 ? 8.271 27.362 -8.065 1.00 59.75 805 LYS A O 1
ATOM 6232 N N . CYS A 1 806 ? 10.445 27.032 -8.581 1.00 59.09 806 CYS A N 1
ATOM 6233 C CA . CYS A 1 806 ? 10.297 25.718 -9.198 1.00 59.09 806 CYS A CA 1
ATOM 6234 C C . CYS A 1 806 ? 10.308 24.605 -8.136 1.00 59.09 806 CYS A C 1
ATOM 6236 O O . CYS A 1 806 ? 11.202 24.554 -7.288 1.00 59.09 806 CYS A O 1
ATOM 6238 N N . ILE A 1 807 ? 9.340 23.691 -8.203 1.00 60.34 807 ILE A N 1
ATOM 6239 C CA . ILE A 1 807 ? 9.310 22.460 -7.408 1.00 60.34 807 ILE A CA 1
ATOM 6240 C C . ILE A 1 807 ? 10.262 21.452 -8.062 1.00 60.34 807 ILE A C 1
ATOM 6242 O O . ILE A 1 807 ? 9.943 20.879 -9.102 1.00 60.34 807 ILE A O 1
ATOM 6246 N N . LYS A 1 808 ? 11.438 21.219 -7.462 1.00 54.38 808 LYS A N 1
ATOM 6247 C CA . LYS A 1 808 ? 12.466 20.351 -8.072 1.00 54.38 808 LYS A CA 1
ATOM 6248 C C . LYS A 1 808 ? 12.020 18.892 -8.183 1.00 54.38 808 LYS A C 1
ATOM 6250 O O . LYS A 1 808 ? 12.169 18.292 -9.239 1.00 54.38 808 LYS A O 1
ATOM 6255 N N . SER A 1 809 ? 11.477 18.327 -7.104 1.00 51.72 809 SER A N 1
ATOM 6256 C CA . SER A 1 809 ? 10.918 16.971 -7.100 1.00 51.72 809 SER A CA 1
ATOM 6257 C C . SER A 1 809 ? 9.822 16.807 -6.048 1.00 51.72 809 SER A C 1
ATOM 6259 O O . SER A 1 809 ? 9.867 17.449 -4.993 1.00 51.72 809 SER A O 1
ATOM 6261 N N . SER A 1 810 ? 8.875 15.909 -6.321 1.00 59.00 810 SER A N 1
ATOM 6262 C CA . SER A 1 810 ? 7.888 15.417 -5.347 1.00 59.00 810 SER A CA 1
ATOM 6263 C C . SER A 1 810 ? 8.255 14.004 -4.885 1.00 59.00 810 SER A C 1
ATOM 6265 O O . SER A 1 810 ? 8.848 13.237 -5.645 1.00 59.00 810 SER A O 1
ATOM 6267 N N . LEU A 1 811 ? 7.941 13.691 -3.630 1.00 58.91 811 LEU A N 1
ATOM 6268 C CA . LEU A 1 811 ? 8.288 12.453 -2.934 1.00 58.91 811 LEU A CA 1
ATOM 6269 C C . LEU A 1 811 ? 7.096 11.956 -2.101 1.00 58.91 811 LEU A C 1
ATOM 6271 O O . LEU A 1 811 ? 6.302 12.771 -1.621 1.00 58.91 811 LEU A O 1
ATOM 6275 N N . ILE A 1 812 ? 7.027 10.648 -1.855 1.00 60.78 812 ILE A N 1
ATOM 6276 C CA . ILE A 1 812 ? 6.154 10.024 -0.840 1.00 60.78 812 ILE A CA 1
ATOM 6277 C C . ILE A 1 812 ? 7.036 9.371 0.232 1.00 60.78 812 ILE A C 1
ATOM 6279 O O . ILE A 1 812 ? 8.209 9.096 -0.012 1.00 60.78 812 ILE A O 1
ATOM 6283 N N . TRP A 1 813 ? 6.479 9.163 1.425 1.00 58.41 813 TRP A N 1
ATOM 6284 C CA . TRP A 1 813 ? 7.129 8.496 2.553 1.00 58.41 813 TRP A CA 1
ATOM 6285 C C . TRP A 1 813 ? 6.386 7.194 2.874 1.00 58.41 813 TRP A C 1
ATOM 6287 O O . TRP A 1 813 ? 5.344 7.215 3.529 1.00 58.41 813 TRP A O 1
ATOM 6297 N N . ILE A 1 814 ? 6.909 6.065 2.402 1.00 51.97 814 ILE A N 1
ATOM 6298 C CA . ILE A 1 814 ? 6.364 4.724 2.660 1.00 51.97 814 ILE A CA 1
ATOM 6299 C C . ILE A 1 814 ? 7.210 4.128 3.784 1.00 51.97 814 ILE A C 1
ATOM 6301 O O . ILE A 1 814 ? 8.169 3.395 3.562 1.00 51.97 814 ILE A O 1
ATOM 6305 N N . GLY A 1 815 ? 6.909 4.570 5.008 1.00 50.56 815 GLY A N 1
ATOM 6306 C CA . GLY A 1 815 ? 7.765 4.341 6.171 1.00 50.56 815 GLY A CA 1
ATOM 6307 C C . GLY A 1 815 ? 9.120 5.037 6.026 1.00 50.56 815 GLY A C 1
ATOM 6308 O O . GLY A 1 815 ? 9.189 6.266 6.003 1.00 50.56 815 GLY A O 1
ATOM 6309 N N . ASP A 1 816 ? 10.191 4.252 5.945 1.00 47.34 816 ASP A N 1
ATOM 6310 C CA . ASP A 1 816 ? 11.565 4.705 5.709 1.00 47.34 816 ASP A CA 1
ATOM 6311 C C . ASP A 1 816 ? 11.849 5.012 4.224 1.00 47.34 816 ASP A C 1
ATOM 6313 O O . ASP A 1 816 ? 12.637 5.915 3.911 1.00 47.34 816 ASP A O 1
ATOM 6317 N N . LYS A 1 817 ? 11.176 4.312 3.299 1.00 47.25 817 LYS A N 1
ATOM 6318 C CA . LYS A 1 817 ? 11.357 4.479 1.850 1.00 47.25 817 LYS A CA 1
ATOM 6319 C C . LYS A 1 817 ? 10.833 5.833 1.361 1.00 47.25 817 LYS A C 1
ATOM 6321 O O . LYS A 1 817 ? 9.731 6.272 1.696 1.00 47.25 817 LYS A O 1
ATOM 6326 N N . ARG A 1 818 ? 11.635 6.491 0.514 1.00 54.56 818 ARG A N 1
ATOM 6327 C CA . ARG A 1 818 ? 11.319 7.778 -0.130 1.00 54.56 818 ARG A CA 1
ATOM 6328 C C . ARG A 1 818 ? 11.264 7.629 -1.646 1.00 54.56 818 ARG A C 1
ATOM 6330 O O . ARG A 1 818 ? 12.273 7.817 -2.325 1.00 54.56 818 ARG A O 1
ATOM 6337 N N . GLU A 1 819 ? 10.088 7.313 -2.168 1.00 50.81 819 GLU A N 1
ATOM 6338 C CA . GLU A 1 819 ? 9.864 7.162 -3.609 1.00 50.81 819 GLU A CA 1
ATOM 6339 C C . GLU A 1 819 ? 9.738 8.523 -4.305 1.00 50.81 819 GLU A C 1
ATOM 6341 O O . GLU A 1 819 ? 9.149 9.462 -3.760 1.00 50.81 819 GLU A O 1
ATOM 6346 N N . LEU A 1 820 ? 10.311 8.638 -5.510 1.00 46.88 820 LEU A N 1
ATOM 6347 C CA . LEU A 1 820 ? 10.240 9.843 -6.338 1.00 46.88 820 LEU A CA 1
ATOM 6348 C C . LEU A 1 820 ? 9.080 9.746 -7.317 1.00 46.88 820 LEU A C 1
ATOM 6350 O O . LEU A 1 820 ? 8.972 8.797 -8.081 1.00 46.88 820 LEU A O 1
ATOM 6354 N N . VAL A 1 821 ? 8.224 10.762 -7.284 1.00 50.34 821 VAL A N 1
ATOM 6355 C CA . VAL A 1 821 ? 6.854 10.661 -7.781 1.00 50.34 821 VAL A CA 1
ATOM 6356 C C . VAL A 1 821 ? 6.605 11.724 -8.840 1.00 50.34 821 VAL A C 1
ATOM 6358 O O . VAL A 1 821 ? 6.637 12.926 -8.558 1.00 50.34 821 VAL A O 1
ATOM 6361 N N . GLU A 1 822 ? 6.320 11.282 -10.067 1.00 41.41 822 GLU A N 1
ATOM 6362 C CA . GLU A 1 822 ? 6.078 12.141 -11.241 1.00 41.41 822 GLU A CA 1
ATOM 6363 C C . GLU A 1 822 ? 4.698 12.828 -11.251 1.00 41.41 822 GLU A C 1
ATOM 6365 O O . GLU A 1 822 ? 4.161 13.221 -12.286 1.00 41.41 822 GLU A O 1
ATOM 6370 N N . GLY A 1 823 ? 4.136 13.057 -10.069 1.00 42.09 823 GLY A N 1
ATOM 6371 C CA . GLY A 1 823 ? 2.983 13.919 -9.879 1.00 42.09 823 GLY A CA 1
ATOM 6372 C C . GLY A 1 823 ? 2.163 13.551 -8.657 1.00 42.09 823 GLY A C 1
ATOM 6373 O O . GLY A 1 823 ? 1.926 12.382 -8.378 1.00 42.09 823 GLY A O 1
ATOM 6374 N N . SER A 1 824 ? 1.707 14.569 -7.934 1.00 49.25 824 SER A N 1
ATOM 6375 C CA . SER A 1 824 ? 0.787 14.431 -6.803 1.00 49.25 824 SER A CA 1
ATOM 6376 C C . SER A 1 824 ? -0.514 15.162 -7.128 1.00 49.25 824 SER A C 1
ATOM 6378 O O . SER A 1 824 ? -0.529 16.376 -7.344 1.00 49.25 824 SER A O 1
ATOM 6380 N N . SER A 1 825 ? -1.615 14.416 -7.213 1.00 51.88 825 SER A N 1
ATOM 6381 C CA . SER A 1 825 ? -2.961 14.963 -7.404 1.00 51.88 825 SER A CA 1
ATOM 6382 C C . SER A 1 825 ? -3.566 15.443 -6.086 1.00 51.88 825 SER A C 1
ATOM 6384 O O . SER A 1 825 ? -3.115 15.067 -4.998 1.00 51.88 825 SER A O 1
ATOM 6386 N N . CYS A 1 826 ? -4.639 16.230 -6.185 1.00 44.03 826 CYS A N 1
ATOM 6387 C CA . CYS A 1 826 ? -5.524 16.553 -5.069 1.00 44.03 826 CYS A CA 1
ATOM 6388 C C . CYS A 1 826 ? -5.802 15.328 -4.179 1.00 44.03 826 CYS A C 1
ATOM 6390 O O . CYS A 1 826 ? -5.934 14.211 -4.684 1.00 44.03 826 CYS A O 1
ATOM 6392 N N . SER A 1 827 ? -5.927 15.561 -2.871 1.00 45.97 827 SER A N 1
ATOM 6393 C CA . SER A 1 827 ? -6.038 14.594 -1.763 1.00 45.97 827 SER A CA 1
ATOM 6394 C C . SER A 1 827 ? -4.759 13.926 -1.248 1.00 45.97 827 SER A C 1
ATOM 6396 O O . SER A 1 827 ? -4.774 13.439 -0.116 1.00 45.97 827 SER A O 1
ATOM 6398 N N . SER A 1 828 ? -3.663 13.938 -2.011 1.00 53.94 828 SER A N 1
ATOM 6399 C CA . SER A 1 828 ? -2.381 13.368 -1.570 1.00 53.94 828 SER A CA 1
ATOM 6400 C C . SER A 1 828 ? -1.582 14.307 -0.651 1.00 53.94 828 SER A C 1
ATOM 6402 O O . SER A 1 828 ? -1.765 15.530 -0.674 1.00 53.94 828 SER A O 1
ATOM 6404 N N . ILE A 1 829 ? -0.680 13.721 0.150 1.00 50.06 829 ILE A N 1
ATOM 6405 C CA . ILE A 1 829 ? 0.247 14.426 1.053 1.00 50.06 829 ILE A CA 1
ATOM 6406 C C . ILE A 1 829 ? 1.696 14.188 0.594 1.00 50.06 829 ILE A C 1
ATOM 6408 O O . ILE A 1 829 ? 2.368 13.289 1.101 1.00 50.06 829 ILE A O 1
ATOM 6412 N N . PRO A 1 830 ? 2.178 14.933 -0.416 1.00 48.03 830 PRO A N 1
ATOM 6413 C CA . PRO A 1 830 ? 3.561 14.854 -0.873 1.00 48.03 830 PRO A CA 1
ATOM 6414 C C . PRO A 1 830 ? 4.554 15.549 0.075 1.00 48.03 830 PRO A C 1
ATOM 6416 O O . PRO A 1 830 ? 4.250 16.541 0.745 1.00 48.03 830 PRO A O 1
ATOM 6419 N N . GLY A 1 831 ? 5.801 15.076 0.041 1.00 38.69 831 GLY A N 1
ATOM 6420 C CA . GLY A 1 831 ? 6.977 15.846 0.442 1.00 38.69 831 GLY A CA 1
ATOM 6421 C C . GLY A 1 831 ? 7.668 16.456 -0.784 1.00 38.69 831 GLY A C 1
ATOM 6422 O O . GLY A 1 831 ? 7.932 15.754 -1.756 1.00 38.69 831 GLY A O 1
ATOM 6423 N N . HIS A 1 832 ? 8.004 17.745 -0.759 1.00 40.53 832 HIS A N 1
ATOM 6424 C CA . HIS A 1 832 ? 8.675 18.434 -1.874 1.00 40.53 832 HIS A CA 1
ATOM 6425 C C . HIS A 1 832 ? 10.102 18.856 -1.520 1.00 40.53 832 HIS A C 1
ATOM 6427 O O . HIS A 1 832 ? 10.352 19.326 -0.413 1.00 40.53 832 HIS A O 1
ATOM 6433 N N . ARG A 1 833 ? 11.044 18.725 -2.461 1.00 32.47 833 ARG A N 1
ATOM 6434 C CA . ARG A 1 833 ? 12.486 18.937 -2.229 1.00 32.47 833 ARG A CA 1
ATOM 6435 C C . ARG A 1 833 ? 12.976 20.348 -2.590 1.00 32.47 833 ARG A C 1
ATOM 6437 O O . ARG A 1 833 ? 12.647 20.861 -3.655 1.00 32.47 833 ARG A O 1
ATOM 6444 N N . ASP A 1 834 ? 13.848 20.904 -1.742 1.00 36.09 834 ASP A N 1
ATOM 6445 C CA . ASP A 1 834 ? 14.634 22.136 -1.948 1.00 36.09 834 ASP A CA 1
ATOM 6446 C C . ASP A 1 834 ? 13.803 23.419 -2.203 1.00 36.09 834 ASP A C 1
ATOM 6448 O O . ASP A 1 834 ? 14.076 24.158 -3.153 1.00 36.09 834 ASP A O 1
ATOM 6452 N N . LEU A 1 835 ? 12.804 23.720 -1.363 1.00 37.66 835 LEU A N 1
ATOM 6453 C CA . LEU A 1 835 ? 11.960 24.917 -1.546 1.00 37.66 835 LEU A CA 1
ATOM 6454 C C . LEU A 1 835 ? 12.418 26.189 -0.804 1.00 37.66 835 LEU A C 1
ATOM 6456 O O . LEU A 1 835 ? 12.062 27.287 -1.236 1.00 37.66 835 LEU A O 1
ATOM 6460 N N . PHE A 1 836 ? 13.200 26.107 0.279 1.00 33.44 836 PHE A N 1
ATOM 6461 C CA . PHE A 1 836 ? 13.616 27.283 1.066 1.00 33.44 836 PHE A CA 1
ATOM 6462 C C . PHE A 1 836 ? 15.056 27.181 1.581 1.00 33.44 836 PHE A C 1
ATOM 6464 O O . PHE A 1 836 ? 15.523 26.093 1.897 1.00 33.44 836 PHE A O 1
ATOM 6471 N N . ASP A 1 837 ? 15.714 28.343 1.675 1.00 28.31 837 ASP A N 1
ATOM 6472 C CA . ASP A 1 837 ? 17.141 28.489 2.026 1.00 28.31 837 ASP A CA 1
ATOM 6473 C C . ASP A 1 837 ? 17.382 29.525 3.160 1.00 28.31 837 ASP A C 1
ATOM 6475 O O . ASP A 1 837 ? 18.517 29.788 3.548 1.00 28.31 837 ASP A O 1
ATOM 6479 N N . LYS A 1 838 ? 16.293 30.141 3.667 1.00 25.39 838 LYS A N 1
ATOM 6480 C CA . LYS A 1 838 ? 16.162 31.001 4.872 1.00 25.39 838 LYS A CA 1
ATOM 6481 C C . LYS A 1 838 ? 14.700 31.465 5.018 1.00 25.39 838 LYS A C 1
ATOM 6483 O O . LYS A 1 838 ? 14.262 32.303 4.235 1.00 25.39 838 LYS A O 1
ATOM 6488 N N . ALA A 1 839 ? 13.954 30.930 5.987 1.00 22.98 839 ALA A N 1
ATOM 6489 C CA . ALA A 1 839 ? 12.667 31.446 6.491 1.00 22.98 839 ALA A CA 1
ATOM 6490 C C . ALA A 1 839 ? 12.235 30.640 7.734 1.00 22.98 839 ALA A C 1
ATOM 6492 O O . ALA A 1 839 ? 12.662 29.495 7.884 1.00 22.98 839 ALA A O 1
ATOM 6493 N N . THR A 1 840 ? 11.371 31.194 8.591 1.00 22.56 840 THR A N 1
ATOM 6494 C CA . THR A 1 840 ? 10.928 30.543 9.841 1.00 22.56 840 THR A CA 1
ATOM 6495 C C . THR A 1 840 ? 9.393 30.426 9.901 1.00 22.56 840 THR A C 1
ATOM 6497 O O . THR A 1 840 ? 8.719 31.450 9.870 1.00 22.56 840 THR A O 1
ATOM 6500 N N . TYR A 1 841 ? 8.867 29.194 10.043 1.00 24.45 841 TYR A N 1
ATOM 6501 C CA . TYR A 1 841 ? 7.453 28.805 10.320 1.00 24.45 841 TYR A CA 1
ATOM 6502 C C . TYR A 1 841 ? 6.362 29.187 9.278 1.00 24.45 841 TYR A C 1
ATOM 6504 O O . TYR A 1 841 ? 6.686 29.680 8.196 1.00 24.45 841 TYR A O 1
ATOM 6512 N N . THR A 1 842 ? 5.077 29.131 9.714 1.00 29.09 842 THR A N 1
ATOM 6513 C CA . THR A 1 842 ? 3.959 30.062 9.353 1.00 29.09 842 THR A CA 1
ATOM 6514 C C . THR A 1 842 ? 2.983 29.455 8.245 1.00 29.09 842 THR A C 1
ATOM 6516 O O . THR A 1 842 ? 3.486 29.059 7.211 1.00 29.09 842 THR A O 1
ATOM 6519 N N . THR A 1 843 ? 1.617 29.356 8.390 1.00 23.84 843 THR A N 1
ATOM 6520 C CA . THR A 1 843 ? 0.525 28.727 7.502 1.00 23.84 843 THR A CA 1
ATOM 6521 C C . THR A 1 843 ? -0.907 29.465 7.322 1.00 23.84 843 THR A C 1
ATOM 6523 O O . THR A 1 843 ? -1.629 29.630 8.295 1.00 23.84 843 THR A O 1
ATOM 6526 N N . VAL A 1 844 ? -1.333 29.960 6.117 1.00 28.33 844 VAL A N 1
ATOM 6527 C CA . VAL A 1 844 ? -2.049 31.246 5.619 1.00 28.33 844 VAL A CA 1
ATOM 6528 C C . VAL A 1 844 ? -3.200 32.092 6.274 1.00 28.33 844 VAL A C 1
ATOM 6530 O O . VAL A 1 844 ? -4.014 31.576 7.029 1.00 28.33 844 VAL A O 1
ATOM 6533 N N . ASN A 1 845 ? -3.304 33.399 5.862 1.00 22.56 845 ASN A N 1
ATOM 6534 C CA . ASN A 1 845 ? -4.522 34.280 5.787 1.00 22.56 845 ASN A CA 1
ATOM 6535 C C . ASN A 1 845 ? -4.442 35.555 4.842 1.00 22.56 845 ASN A C 1
ATOM 6537 O O . ASN A 1 845 ? -3.716 36.486 5.189 1.00 22.56 845 ASN A O 1
ATOM 6541 N N . CYS A 1 846 ? -5.227 35.663 3.736 1.00 22.62 846 CYS A N 1
ATOM 6542 C CA . CYS A 1 846 ? -5.740 36.930 3.106 1.00 22.62 846 CYS A CA 1
ATOM 6543 C C . CYS A 1 846 ? -6.649 36.720 1.846 1.00 22.62 846 CYS A C 1
ATOM 6545 O O . CYS A 1 846 ? -6.595 35.649 1.248 1.00 22.62 846 CYS A O 1
ATOM 6547 N N . MET A 1 847 ? -7.357 37.787 1.392 1.00 29.98 847 MET A N 1
ATOM 6548 C CA . MET A 1 847 ? -8.325 37.922 0.246 1.00 29.98 847 MET A CA 1
ATOM 6549 C C . MET A 1 847 ? -9.799 37.536 0.561 1.00 29.98 847 MET A C 1
ATOM 6551 O O . MET A 1 847 ? -10.032 36.396 0.935 1.00 29.98 847 MET A O 1
ATOM 6555 N N . GLU A 1 848 ? -10.840 38.381 0.405 1.00 28.78 848 GLU A N 1
ATOM 6556 C CA . GLU A 1 848 ? -10.923 39.800 -0.018 1.00 28.78 848 GLU A CA 1
ATOM 6557 C C . GLU A 1 848 ? -11.965 40.638 0.788 1.00 28.78 848 GLU A C 1
ATOM 6559 O O . GLU A 1 848 ? -13.064 40.194 1.083 1.00 28.78 848 GLU A O 1
ATOM 6564 N N . HIS A 1 849 ? -11.612 41.898 1.083 1.00 30.02 849 HIS A N 1
ATOM 6565 C CA . HIS A 1 849 ? -12.435 43.016 1.608 1.00 30.02 849 HIS A CA 1
ATOM 6566 C C . HIS A 1 849 ? -13.187 42.938 2.974 1.00 30.02 849 HIS A C 1
ATOM 6568 O O . HIS A 1 849 ? -13.393 41.909 3.603 1.00 30.02 849 HIS A O 1
ATOM 6574 N N . LYS A 1 850 ? -13.506 44.131 3.508 1.00 29.58 850 LYS A N 1
ATOM 6575 C CA . LYS A 1 850 ? -13.838 44.415 4.923 1.00 29.58 850 LYS A CA 1
ATOM 6576 C C . LYS A 1 850 ? -15.302 44.150 5.324 1.00 29.58 850 LYS A C 1
ATOM 6578 O O . LYS A 1 850 ? -16.168 44.891 4.869 1.00 29.58 850 LYS A O 1
ATOM 6583 N N . GLN A 1 851 ? -15.521 43.313 6.348 1.00 27.09 851 GLN A N 1
ATOM 6584 C CA . GLN A 1 851 ? -16.141 43.690 7.645 1.00 27.09 851 GLN A CA 1
ATOM 6585 C C . GLN A 1 851 ? -16.147 42.504 8.646 1.00 27.09 851 GLN A C 1
ATOM 6587 O O . GLN A 1 851 ? -16.437 41.380 8.260 1.00 27.09 851 GLN A O 1
ATOM 6592 N N . GLY A 1 852 ? -15.891 42.754 9.943 1.00 27.22 852 GLY A N 1
ATOM 6593 C CA . GLY A 1 852 ? -16.347 41.859 11.030 1.00 27.22 852 GLY A CA 1
ATOM 6594 C C . GLY A 1 852 ? -15.370 40.870 11.703 1.00 27.22 852 GLY A C 1
ATOM 6595 O O . GLY A 1 852 ? -15.846 39.980 12.403 1.00 27.22 852 GLY A O 1
ATOM 6596 N N . LEU A 1 853 ? -14.041 40.994 11.564 1.00 27.34 853 LEU A N 1
ATOM 6597 C CA . LEU A 1 853 ? -13.062 40.065 12.178 1.00 27.34 853 LEU A CA 1
ATOM 6598 C C . LEU A 1 853 ? -12.202 40.691 13.299 1.00 27.34 853 LEU A C 1
ATOM 6600 O O . LEU A 1 853 ? -10.987 40.808 13.175 1.00 27.34 853 LEU A O 1
ATOM 6604 N N . GLU A 1 854 ? -12.823 41.047 14.429 1.00 24.47 854 GLU A N 1
ATOM 6605 C CA . GLU A 1 854 ? -12.104 41.558 15.619 1.00 24.47 854 GLU A CA 1
ATOM 6606 C C . GLU A 1 854 ? -11.824 40.491 16.707 1.00 24.47 854 GLU A C 1
ATOM 6608 O O . GLU A 1 854 ? -11.019 40.729 17.603 1.00 24.47 854 GLU A O 1
ATOM 6613 N N . ASN A 1 855 ? -12.435 39.297 16.633 1.00 26.25 855 ASN A N 1
ATOM 6614 C CA . ASN A 1 855 ? -12.558 38.381 17.789 1.00 26.25 855 ASN A CA 1
ATOM 6615 C C . ASN A 1 855 ? -11.768 37.048 17.743 1.00 26.25 855 ASN A C 1
ATOM 6617 O O . ASN A 1 855 ? -11.931 36.223 18.643 1.00 26.25 855 ASN A O 1
ATOM 6621 N N . HIS A 1 856 ? -10.896 36.800 16.755 1.00 30.70 856 HIS A N 1
ATOM 6622 C CA . HIS A 1 856 ? -10.117 35.545 16.677 1.00 30.70 856 HIS A CA 1
ATOM 6623 C C . HIS A 1 856 ? -8.606 35.769 16.503 1.00 30.70 856 HIS A C 1
ATOM 6625 O O . HIS A 1 856 ? -8.053 35.721 15.409 1.00 30.70 856 HIS A O 1
ATOM 6631 N N . SER A 1 857 ? -7.917 35.954 17.630 1.00 27.28 857 SER A N 1
ATOM 6632 C CA . SER A 1 857 ? -6.492 36.306 17.731 1.00 27.28 857 SER A CA 1
ATOM 6633 C C . SER A 1 857 ? -5.496 35.136 17.601 1.00 27.28 857 SER A C 1
ATOM 6635 O O . SER A 1 857 ? -4.288 35.352 17.723 1.00 27.28 857 SER A O 1
ATOM 6637 N N . HIS A 1 858 ? -5.975 33.909 17.362 1.00 32.72 858 HIS A N 1
ATOM 6638 C CA . HIS A 1 858 ? -5.198 32.666 17.512 1.00 32.72 858 HIS A CA 1
ATOM 6639 C C . HIS A 1 858 ? -4.475 32.161 16.247 1.00 32.72 858 HIS A C 1
ATOM 6641 O O . HIS A 1 858 ? -3.666 31.242 16.343 1.00 32.72 858 HIS A O 1
ATOM 6647 N N . TRP A 1 859 ? -4.719 32.752 15.075 1.00 35.22 859 TRP A N 1
ATOM 6648 C CA . TRP A 1 859 ? -4.172 32.290 13.789 1.00 35.22 859 TRP A CA 1
ATOM 6649 C C . TRP A 1 859 ? -3.121 33.278 13.262 1.00 35.22 859 TRP A C 1
ATOM 6651 O O . TRP A 1 859 ? -3.377 34.038 12.334 1.00 35.22 859 TRP A O 1
ATOM 6661 N N . LYS A 1 860 ? -1.951 33.332 13.916 1.00 29.12 860 LYS A N 1
ATOM 6662 C CA . LYS A 1 860 ? -0.873 34.295 13.590 1.00 29.12 860 LYS A CA 1
ATOM 6663 C C . LYS A 1 860 ? 0.270 33.744 12.746 1.00 29.12 860 LYS A C 1
ATOM 6665 O O . LYS A 1 860 ? 1.123 34.510 12.305 1.00 29.12 860 LYS A O 1
ATOM 6670 N N . HIS A 1 861 ? 0.314 32.438 12.533 1.00 31.25 861 HIS A N 1
ATOM 6671 C CA . HIS A 1 861 ? 1.392 31.808 11.795 1.00 31.25 861 HIS A CA 1
ATOM 6672 C C . HIS A 1 861 ? 0.837 31.389 10.405 1.00 31.25 861 HIS A C 1
ATOM 6674 O O . HIS A 1 861 ? 0.128 30.395 10.401 1.00 31.25 861 HIS A O 1
ATOM 6680 N N . CYS A 1 862 ? 1.131 32.118 9.280 1.00 34.53 862 CYS A N 1
ATOM 6681 C CA . CYS A 1 862 ? 0.387 32.233 7.975 1.00 34.53 862 CYS A CA 1
ATOM 6682 C C . CYS A 1 862 ? 0.991 32.029 6.473 1.00 34.53 862 CYS A C 1
ATOM 6684 O O . CYS A 1 862 ? 0.742 32.883 5.641 1.00 34.53 862 CYS A O 1
ATOM 6686 N N . VAL A 1 863 ? 1.658 30.964 5.952 1.00 35.09 863 VAL A N 1
ATOM 6687 C CA . VAL A 1 863 ? 1.964 30.692 4.476 1.00 35.09 863 VAL A CA 1
ATOM 6688 C C . VAL A 1 863 ? 0.915 29.821 3.707 1.00 35.09 863 VAL A C 1
ATOM 6690 O O . VAL A 1 863 ? 0.439 28.837 4.264 1.00 35.09 863 VAL A O 1
ATOM 6693 N N . CYS A 1 864 ? 0.629 30.054 2.407 1.00 36.41 864 CYS A N 1
ATOM 6694 C CA . CYS A 1 864 ? 0.020 29.057 1.464 1.00 36.41 864 CYS A CA 1
ATOM 6695 C C . CYS A 1 864 ? 0.580 29.164 0.030 1.00 36.41 864 CYS A C 1
ATOM 6697 O O . CYS A 1 864 ? 1.317 30.094 -0.285 1.00 36.41 864 CYS A O 1
ATOM 6699 N N . VAL A 1 865 ? 0.201 28.238 -0.864 1.00 35.94 865 VAL A N 1
ATOM 6700 C CA . VAL A 1 865 ? 0.569 28.246 -2.293 1.00 35.94 865 VAL A CA 1
ATOM 6701 C C . VAL A 1 865 ? -0.682 28.228 -3.179 1.00 35.94 865 VAL A C 1
ATOM 6703 O O . VAL A 1 865 ? -1.522 27.333 -3.067 1.00 35.94 865 VAL A O 1
ATOM 6706 N N . TYR A 1 866 ? -0.775 29.200 -4.087 1.00 36.50 866 TYR A N 1
ATOM 6707 C CA . TYR A 1 866 ? -1.844 29.336 -5.086 1.00 36.50 866 TYR A CA 1
ATOM 6708 C C . TYR A 1 866 ? -1.226 29.421 -6.489 1.00 36.50 866 TYR A C 1
ATOM 6710 O O . TYR A 1 866 ? -0.015 29.600 -6.637 1.00 36.50 866 TYR A O 1
ATOM 6718 N N . PHE A 1 867 ? -2.039 29.327 -7.543 1.00 37.94 867 PHE A N 1
ATOM 6719 C CA . PHE A 1 867 ? -1.576 29.646 -8.892 1.00 37.94 867 PHE A CA 1
ATOM 6720 C C . PHE A 1 867 ? -2.686 30.203 -9.784 1.00 37.94 867 PHE A C 1
ATOM 6722 O O . PHE A 1 867 ? -3.752 29.603 -9.923 1.00 37.94 867 PHE A O 1
ATOM 6729 N N . ARG A 1 868 ? -2.383 31.315 -10.458 1.00 28.36 868 ARG A N 1
ATOM 6730 C CA . ARG A 1 868 ? -3.085 31.780 -11.659 1.00 28.36 868 ARG A CA 1
ATOM 6731 C C . ARG A 1 868 ? -2.151 31.517 -12.848 1.00 28.36 868 ARG A C 1
ATOM 6733 O O . ARG A 1 868 ? -0.977 31.871 -12.722 1.00 28.36 868 ARG A O 1
ATOM 6740 N N . PRO A 1 869 ? -2.612 30.931 -13.969 1.00 23.97 869 PRO A N 1
ATOM 6741 C CA . PRO A 1 869 ? -1.760 30.746 -15.137 1.00 23.97 869 PRO A CA 1
ATOM 6742 C C . PRO A 1 869 ? -1.219 32.094 -15.620 1.00 23.97 869 PRO A C 1
ATOM 6744 O O . PRO A 1 869 ? -1.979 33.024 -15.895 1.00 23.97 869 PRO A O 1
ATOM 6747 N N . VAL A 1 870 ? 0.106 32.176 -15.689 1.00 26.97 870 VAL A N 1
ATOM 6748 C CA . VAL A 1 870 ? 0.847 33.214 -16.403 1.00 26.97 870 VAL A CA 1
ATOM 6749 C C . VAL A 1 870 ? 1.377 32.535 -17.660 1.00 26.97 870 VAL A C 1
ATOM 6751 O O . VAL A 1 870 ? 2.040 31.503 -17.540 1.00 26.97 870 VAL A O 1
ATOM 6754 N N . ASN A 1 871 ? 1.018 33.077 -18.825 1.00 29.86 871 ASN A N 1
ATOM 6755 C CA . ASN A 1 871 ? 1.558 32.659 -20.122 1.00 29.86 871 ASN A CA 1
ATOM 6756 C C . ASN A 1 871 ? 2.995 33.167 -20.297 1.00 29.86 871 ASN A C 1
ATOM 6758 O O . ASN A 1 871 ? 3.260 34.292 -19.811 1.00 29.86 871 ASN A O 1
#

Radius of gyration: 33.5 Å; chains: 1; bounding box: 76×87×96 Å

pLDDT: mean 72.2, std 19.77, range [22.56, 96.44]

InterPro domains:
  IPR000795 Translational (tr)-type GTP-binding domain [PF00009] (421-601)
  IPR009000 Translation protein, beta-barrel domain superfamily [SSF50447] (733-823)
  IPR011676 Domain of unknown function DUF1618 [PF07762] (243-360)
  IPR027417 P-loop containing nucleoside triphosphate hydrolase [G3DSA:3.40.50.300] (414-604)
  IPR027417 P-loop containing nucleoside triphosphate hydrolase [SSF52540] (410-720)

Secondary structure (DSSP, 8-state):
-HHHHHHHHHHHHHHHTTSSTTSTT-PPPEEEEESEEEEE-SS---TT---EE--PPTTS-BPEEEEHHHH--SPPPPTTTEEEEEEEEEEEE-TTS-EEEEEEEEEEEHHHHTTS-HHHHHHHTTT--SSS---EEEEEEE-TTT--EEEPPPPPGGGTT---EEEEEE-SSSSS--SEEEEEEEEE-TTSPEEEEEEETTTTEEEEEE-EE-S--S--SGGGTPPP---SPPEEETTEEEEEETTTEEEEE-TT-SS-EEEEEEPPTTT-------HHHHHHHHTTEEEEEETTEEEEEEE--SSSS-EEEEEEE-TTSS-EEEEEEEE--TTSSSS----SPPEEEEE-SS-TTEEEEEETTEEEEEETTTTEEEEE--TTS-SS--EEEEE--TTTTTPPPP-HHHHHHHHHT-TTTEEEEEEEE-TTS-HHHHHHHHHTTTT--TTSTTS--SEEEEEEEPPHHHHHS--S--SSSEEEEEEEEPPSSSS-HHHHHHHHTT-SEEEEEEETTT-S-HHHHHHHHHHHHTTPEEEEEEE-THHHHHTS---HHHHHHHHHHHHHHHHHHTTT-GGG---GGGT-EEEEETTTTEEE-HHHHHHHHHHHHT--HHHHHHHHSSS-EEETTTTEEESS--S-TTEEEHHIIIIIHHHHHHHHHHHH-HHHHHHHHGGGT----TGGGT--THHHHHHHHHHHSBHHHHHHHHHHHHSPPHHHHHHHHGGGG---TTSHHHHHHHHT-SSSPPEEEEEEEEE-SSTT-EEEEEEEEESEE-TTEEEEEEPTT--TT--TTEEEEEE--EEEEETTEEEE-S-EETT---EEES--SS---------S--S---S-TT-----EEE-----